Protein AF-A0AAN8IZM0-F1 (afdb_monomer)

InterPro domains:
  IPR000225 Armadillo [PF00514] (248-280)
  IPR000225 Armadillo [PF00514] (370-409)
  IPR000225 Armadillo [PF00514] (450-492)
  IPR000225 Armadillo [PF00514] (605-644)
  IPR000225 Armadillo [PS50176] (169-209)
  IPR000225 Armadillo [PS50176] (211-254)
  IPR000225 Armadillo [PS50176] (253-295)
  IPR000225 Armadillo [PS50176] (295-338)
  IPR000225 Armadillo [PS50176] (338-381)
  IPR000225 Armadillo [PS50176] (419-461)
  IPR000225 Armadillo [PS50176] (461-503)
  IPR000225 Armadillo [PS50176] (508-551)
  IPR000225 Armadillo [PS50176] (615-657)
  IPR000225 Armadillo [SM00185] (159-198)
  IPR000225 Armadillo [SM00185] (199-241)
  IPR000225 Armadillo [SM00185] (242-282)
  IPR000225 Armadillo [SM00185] (283-325)
  IPR000225 Armadillo [SM00185] (327-368)
  IPR000225 Armadillo [SM00185] (369-409)
  IPR000225 Armadillo [SM00185] (410-448)

Radius of gyration: 45.76 Å; Cα contacts (8 Å, |Δi|>4): 835; chains: 1; bounding box: 137×132×99 Å

Nearest PDB structures (foldseek):
  2z6h-assembly1_A  TM=9.917E-01  e=8.090E-53  Homo sapiens
  3ifq-assembly1_A  TM=9.529E-01  e=8.082E-48  Homo sapiens
  7zrb-assembly2_B  TM=9.701E-01  e=9.558E-45  Homo sapiens
  4r11-assembly3_E  TM=9.040E-01  e=7.343E-26  Caenorhabditis elegans
  4r11-assembly2_C  TM=8.657E-01  e=9.971E-26  Caenorhabditis elegans

Mean predicted aligned error: 17.0 Å

Structure (mmCIF, N/CA/C/O backbone):
data_AF-A0AAN8IZM0-F1
#
_entry.id   AF-A0AAN8IZM0-F1
#
loop_
_atom_site.group_PDB
_atom_site.id
_atom_site.type_symbol
_atom_site.label_atom_id
_atom_site.label_alt_id
_atom_site.label_comp_id
_atom_site.label_asym_id
_atom_site.label_entity_id
_atom_site.label_seq_id
_atom_site.pdbx_PDB_ins_code
_atom_site.Cartn_x
_atom_site.Cartn_y
_atom_site.Cartn_z
_atom_site.occupancy
_atom_site.B_iso_or_equiv
_atom_site.auth_seq_id
_atom_site.auth_comp_id
_atom_site.auth_asym_id
_atom_site.auth_atom_id
_atom_site.pdbx_PDB_model_num
ATOM 1 N N . MET A 1 1 ? 41.212 34.602 32.108 1.00 35.41 1 MET A N 1
ATOM 2 C CA . MET A 1 1 ? 41.703 34.164 30.787 1.00 35.41 1 MET A CA 1
ATOM 3 C C . MET A 1 1 ? 40.499 33.671 30.001 1.00 35.41 1 MET A C 1
ATOM 5 O O . MET A 1 1 ? 39.858 32.738 30.457 1.00 35.41 1 MET A O 1
ATOM 9 N N . SER A 1 2 ? 40.167 34.438 28.955 1.00 31.56 2 SER A N 1
ATOM 10 C CA . SER A 1 2 ? 39.118 34.323 27.917 1.00 31.56 2 SER A CA 1
ATOM 11 C C . SER A 1 2 ? 37.752 33.718 28.305 1.00 31.56 2 SER A C 1
ATOM 13 O O . SER A 1 2 ? 37.629 32.505 28.396 1.00 31.56 2 SER A O 1
ATOM 15 N N . SER A 1 3 ? 36.747 34.511 28.722 1.00 28.11 3 SER A N 1
ATOM 16 C CA . SER A 1 3 ? 35.800 35.371 27.943 1.00 28.11 3 SER A CA 1
ATOM 17 C C . SER A 1 3 ? 34.635 34.561 27.322 1.00 28.11 3 SER A C 1
ATOM 19 O O . SER A 1 3 ? 34.886 33.800 26.395 1.00 28.11 3 SER A O 1
ATOM 21 N N . TYR A 1 4 ? 33.407 34.512 27.887 1.00 26.58 4 TYR A N 1
ATOM 22 C CA . TYR A 1 4 ? 32.296 35.516 27.863 1.00 26.58 4 TYR A CA 1
ATOM 23 C C . TYR A 1 4 ? 31.973 35.989 26.413 1.00 26.58 4 TYR A C 1
ATOM 25 O O . TYR A 1 4 ? 32.908 36.300 25.693 1.00 26.58 4 TYR A O 1
ATOM 33 N N . GLN A 1 5 ? 30.738 36.098 25.878 1.00 28.91 5 GLN A N 1
ATOM 34 C CA . GLN A 1 5 ? 29.450 36.470 26.483 1.00 28.91 5 GLN A CA 1
ATOM 35 C C . GLN A 1 5 ? 28.263 36.419 25.468 1.00 28.91 5 GLN A C 1
ATOM 37 O O . GLN A 1 5 ? 28.430 36.779 24.311 1.00 28.91 5 GLN A O 1
ATOM 42 N N . GLN A 1 6 ? 27.084 36.030 25.977 1.00 26.66 6 GLN A N 1
ATOM 43 C CA . GLN A 1 6 ? 25.699 36.553 25.825 1.00 26.66 6 GLN A CA 1
ATOM 44 C C . GLN A 1 6 ? 24.998 36.931 24.499 1.00 26.66 6 GLN A C 1
ATOM 46 O O . GLN A 1 6 ? 25.469 37.679 23.652 1.00 26.66 6 GLN A O 1
ATOM 51 N N . MET A 1 7 ? 23.714 36.539 24.524 1.00 27.94 7 MET A N 1
ATOM 52 C CA . MET A 1 7 ? 22.523 37.102 23.873 1.00 27.94 7 MET A CA 1
ATOM 53 C C . MET A 1 7 ? 22.108 38.495 24.407 1.00 27.94 7 MET A C 1
ATOM 55 O O . MET A 1 7 ? 22.263 38.771 25.594 1.00 27.94 7 MET A O 1
ATOM 59 N N . SER A 1 8 ? 21.436 39.302 23.573 1.00 25.22 8 SER A N 1
ATOM 60 C CA . SER A 1 8 ? 20.220 40.124 23.856 1.00 25.22 8 SER A CA 1
ATOM 61 C C . SER A 1 8 ? 19.856 40.912 22.573 1.00 25.22 8 SER A C 1
ATOM 63 O O . SER A 1 8 ? 20.749 41.444 21.927 1.00 25.22 8 SER A O 1
ATOM 65 N N . ALA A 1 9 ? 18.656 40.784 21.976 1.00 26.78 9 ALA A N 1
ATOM 66 C CA . ALA A 1 9 ? 17.368 41.451 22.290 1.00 26.78 9 ALA A CA 1
ATOM 67 C C . ALA A 1 9 ? 17.500 42.996 22.318 1.00 26.78 9 ALA A C 1
ATOM 69 O O . ALA A 1 9 ? 18.374 43.492 23.008 1.00 26.78 9 ALA A O 1
ATOM 70 N N . SER A 1 10 ? 16.702 43.848 21.661 1.00 25.75 10 SER A N 1
ATOM 71 C CA . SER A 1 10 ? 15.247 43.881 21.425 1.00 25.75 10 SER A CA 1
ATOM 72 C C . SER A 1 10 ? 14.890 45.074 20.493 1.00 25.75 10 SER A C 1
ATOM 74 O O . SER A 1 10 ? 15.677 46.004 20.359 1.00 25.75 10 SER A O 1
ATOM 76 N N . GLY A 1 11 ? 13.746 45.057 19.793 1.00 24.38 11 GLY A N 1
ATOM 77 C CA . GLY A 1 11 ? 12.656 46.042 19.993 1.00 24.38 11 GLY A CA 1
ATOM 78 C C . GLY A 1 11 ? 12.037 46.462 18.640 1.00 24.38 11 GLY A C 1
ATOM 79 O O . GLY A 1 11 ? 12.763 46.878 17.751 1.00 24.38 11 GLY A O 1
ATOM 80 N N . GLN A 1 12 ? 10.787 46.094 18.330 1.00 25.44 12 GLN A N 1
ATOM 81 C CA . GLN A 1 12 ? 9.500 46.779 18.598 1.00 25.44 12 GLN A CA 1
ATOM 82 C C . GLN A 1 12 ? 8.932 47.604 17.410 1.00 25.44 12 GLN A C 1
ATOM 84 O O . GLN A 1 12 ? 9.422 48.673 17.080 1.00 25.44 12 GLN A O 1
ATOM 89 N N . SER A 1 13 ? 7.841 47.066 16.841 1.00 25.12 13 SER A N 1
ATOM 90 C CA . SER A 1 13 ? 6.536 47.660 16.458 1.00 25.12 13 SER A CA 1
ATOM 91 C C . SER A 1 13 ? 6.388 49.074 15.854 1.00 25.12 13 SER A C 1
ATOM 93 O O . SER A 1 13 ? 6.705 50.053 16.520 1.00 25.12 13 SER A O 1
ATOM 95 N N . ARG A 1 14 ? 5.663 49.164 14.710 1.00 24.97 14 ARG A N 1
ATOM 96 C CA . ARG A 1 14 ? 4.506 50.068 14.379 1.00 24.97 14 ARG A CA 1
ATOM 97 C C . ARG A 1 14 ? 4.153 49.985 12.869 1.00 24.97 14 ARG A C 1
ATOM 99 O O . ARG A 1 14 ? 5.021 50.211 12.045 1.00 24.97 14 ARG A O 1
ATOM 106 N N . THR A 1 15 ? 3.024 49.386 12.457 1.00 24.08 15 THR A N 1
ATOM 107 C CA . THR A 1 15 ? 1.657 49.925 12.167 1.00 24.08 15 THR A CA 1
ATOM 108 C C . THR A 1 15 ? 1.446 50.760 10.883 1.00 24.08 15 THR A C 1
ATOM 110 O O . THR A 1 15 ? 1.997 51.847 10.777 1.00 24.08 15 THR A O 1
ATOM 113 N N . MET A 1 16 ? 0.457 50.299 10.085 1.00 23.83 16 MET A N 1
ATOM 114 C CA . MET A 1 16 ? -0.574 51.020 9.285 1.00 23.83 16 MET A CA 1
ATOM 115 C C . MET A 1 16 ? -0.379 51.315 7.770 1.00 23.83 16 MET A C 1
ATOM 117 O O . MET A 1 16 ? 0.265 52.279 7.388 1.00 23.83 16 MET A O 1
ATOM 121 N N . SER A 1 17 ? -1.132 50.539 6.960 1.00 23.92 17 SER A N 1
ATOM 122 C CA . SER A 1 17 ? -2.152 50.945 5.952 1.00 23.92 17 SER A CA 1
ATOM 123 C C . SER A 1 17 ? -1.777 51.787 4.708 1.00 23.92 17 SER A C 1
ATOM 125 O O . SER A 1 17 ? -1.507 52.979 4.827 1.00 23.92 17 SER A O 1
ATOM 127 N N . SER A 1 18 ? -2.009 51.248 3.496 1.00 25.61 18 SER A N 1
ATOM 128 C CA . SER A 1 18 ? -3.115 51.653 2.582 1.00 25.61 18 SER A CA 1
ATOM 129 C C . SER A 1 18 ? -3.053 50.962 1.197 1.00 25.61 18 SER A C 1
ATOM 131 O O . SER A 1 18 ? -1.994 50.560 0.728 1.00 25.61 18 SER A O 1
ATOM 133 N N . ASN A 1 19 ? -4.237 50.781 0.598 1.00 24.73 19 ASN A N 1
ATOM 134 C CA . ASN A 1 19 ? -4.576 50.054 -0.636 1.00 24.73 19 ASN A CA 1
ATOM 135 C C . ASN A 1 19 ? -4.055 50.691 -1.945 1.00 24.73 19 ASN A C 1
ATOM 137 O O . ASN A 1 19 ? -4.111 51.910 -2.067 1.00 24.73 19 ASN A O 1
ATOM 141 N N . ALA A 1 20 ? -3.758 49.873 -2.971 1.00 25.53 20 ALA A N 1
ATOM 142 C CA . ALA A 1 20 ? -4.614 49.655 -4.163 1.00 25.53 20 ALA A CA 1
ATOM 143 C C . ALA A 1 20 ? -3.836 49.278 -5.456 1.00 25.53 20 ALA A C 1
ATOM 145 O O . ALA A 1 20 ? -2.982 50.024 -5.912 1.00 25.53 20 ALA A O 1
ATOM 146 N N . ASN A 1 21 ? -4.279 48.160 -6.048 1.00 24.83 21 ASN A N 1
ATOM 147 C CA . ASN A 1 21 ? -4.354 47.760 -7.466 1.00 24.83 21 ASN A CA 1
ATOM 148 C C . ASN A 1 21 ? -3.127 47.500 -8.380 1.00 24.83 21 ASN A C 1
ATOM 150 O O . ASN A 1 21 ? -2.271 48.345 -8.591 1.00 24.83 21 ASN A O 1
ATOM 154 N N . GLU A 1 22 ? -3.262 46.344 -9.059 1.00 25.20 22 GLU A N 1
ATOM 155 C CA . GLU A 1 22 ? -2.851 45.979 -10.432 1.00 25.20 22 GLU A CA 1
ATOM 156 C C . GLU A 1 22 ? -1.481 45.318 -10.702 1.00 25.20 22 GLU A C 1
ATOM 158 O O . GLU A 1 22 ? -0.439 45.956 -10.736 1.00 25.20 22 GLU A O 1
ATOM 163 N N . GLY A 1 23 ? -1.543 44.026 -11.072 1.00 26.11 23 GLY A N 1
ATOM 164 C CA . GLY A 1 23 ? -0.869 43.521 -12.278 1.00 26.11 23 GLY A CA 1
ATOM 165 C C . GLY A 1 23 ? 0.433 42.718 -12.129 1.00 26.11 23 GLY A C 1
ATOM 166 O O . GLY A 1 23 ? 1.505 43.284 -11.988 1.00 26.11 23 GLY A O 1
ATOM 167 N N . SER A 1 24 ? 0.324 41.405 -12.375 1.00 27.50 24 SER A N 1
ATOM 168 C CA . SER A 1 24 ? 1.367 40.483 -12.878 1.00 27.50 24 SER A CA 1
ATOM 169 C C . SER A 1 24 ? 2.444 39.930 -11.924 1.00 27.50 24 SER A C 1
ATOM 171 O O . SER A 1 24 ? 3.352 40.609 -11.459 1.00 27.50 24 SER A O 1
ATOM 173 N N . ASN A 1 25 ? 2.372 38.605 -11.746 1.00 28.61 25 ASN A N 1
ATOM 174 C CA . ASN A 1 25 ? 3.352 37.736 -11.091 1.00 28.61 25 ASN A CA 1
ATOM 175 C C . ASN A 1 25 ? 4.741 37.806 -11.758 1.00 28.61 25 ASN A C 1
ATOM 177 O O . ASN A 1 25 ? 4.905 37.358 -12.893 1.00 28.61 25 ASN A O 1
ATOM 181 N N . TYR A 1 26 ? 5.756 38.252 -11.014 1.00 29.75 26 TYR A N 1
ATOM 182 C CA . TYR A 1 26 ? 7.163 37.938 -11.280 1.00 29.75 26 TYR A CA 1
ATOM 183 C C . TYR A 1 26 ? 7.507 36.576 -10.655 1.00 29.75 26 TYR A C 1
ATOM 185 O O . TYR A 1 26 ? 7.250 36.354 -9.473 1.00 29.75 26 TYR A O 1
ATOM 193 N N . MET A 1 27 ? 8.092 35.662 -11.436 1.00 35.72 27 MET A N 1
ATOM 194 C CA . MET A 1 27 ? 8.697 34.439 -10.897 1.00 35.72 27 MET A CA 1
ATOM 195 C C . MET A 1 27 ? 10.014 34.761 -10.175 1.00 35.72 27 MET A C 1
ATOM 197 O O . MET A 1 27 ? 10.871 35.461 -10.712 1.00 35.72 27 MET A O 1
ATOM 201 N N . ASP A 1 28 ? 10.166 34.204 -8.975 1.00 36.22 28 ASP A N 1
ATOM 202 C CA . ASP A 1 28 ? 11.394 34.163 -8.176 1.00 36.22 28 ASP A CA 1
ATOM 203 C C . ASP A 1 28 ? 12.502 33.382 -8.922 1.00 36.22 28 ASP A C 1
ATOM 205 O O . ASP A 1 28 ? 12.324 32.226 -9.310 1.00 36.22 28 ASP A O 1
ATOM 209 N N . LEU A 1 29 ? 13.640 34.041 -9.171 1.00 40.84 29 LEU A N 1
ATOM 210 C CA . LEU A 1 29 ? 14.741 33.595 -10.044 1.00 40.84 29 LEU A CA 1
ATOM 211 C C . LEU A 1 29 ? 15.878 32.877 -9.300 1.00 40.84 29 LEU A C 1
ATOM 213 O O . LEU A 1 29 ? 16.948 32.645 -9.863 1.00 40.84 29 LEU A O 1
ATOM 217 N N . SER A 1 30 ? 15.679 32.512 -8.039 1.00 38.06 30 SER A N 1
ATOM 218 C CA . SER A 1 30 ? 16.760 32.046 -7.165 1.00 38.06 30 SER A CA 1
ATOM 219 C C . SER A 1 30 ? 17.237 30.597 -7.394 1.00 38.06 30 SER A C 1
ATOM 221 O O . SER A 1 30 ? 18.162 30.168 -6.712 1.00 38.06 30 SER A O 1
ATOM 223 N N . ASN A 1 31 ? 16.683 29.845 -8.361 1.00 43.12 31 ASN A N 1
ATOM 224 C CA . ASN A 1 31 ? 16.964 28.402 -8.507 1.00 43.12 31 ASN A CA 1
ATOM 225 C C . ASN A 1 31 ? 17.175 27.860 -9.946 1.00 43.12 31 ASN A C 1
ATOM 227 O O . ASN A 1 31 ? 16.917 26.683 -10.203 1.00 43.12 31 ASN A O 1
ATOM 231 N N . MET A 1 32 ? 17.678 28.656 -10.902 1.00 35.38 32 MET A N 1
ATOM 232 C CA . MET A 1 32 ? 18.044 28.145 -12.243 1.00 35.38 32 MET A CA 1
ATOM 233 C C . MET A 1 32 ? 19.563 27.973 -12.467 1.00 35.38 32 MET A C 1
ATOM 235 O O . MET A 1 32 ? 20.351 28.748 -11.932 1.00 35.38 32 MET A O 1
ATOM 239 N N . PRO A 1 33 ? 19.994 27.007 -13.312 1.00 45.94 33 PRO A N 1
ATOM 240 C CA . PRO A 1 33 ? 21.388 26.884 -13.746 1.00 45.94 33 PRO A CA 1
ATOM 241 C C . PRO A 1 33 ? 21.858 28.113 -14.547 1.00 45.94 33 PRO A C 1
ATOM 243 O O . PRO A 1 33 ? 21.149 28.580 -15.444 1.00 45.94 33 PRO A O 1
ATOM 246 N N . MET A 1 34 ? 23.080 28.579 -14.264 1.00 40.88 34 MET A N 1
ATOM 247 C CA . MET A 1 34 ? 23.713 29.803 -14.801 1.00 40.88 34 MET A CA 1
ATOM 248 C C . MET A 1 34 ? 23.643 29.976 -16.332 1.00 40.88 34 MET A C 1
ATOM 250 O O . MET A 1 34 ? 23.542 31.102 -16.821 1.00 40.88 34 MET A O 1
ATOM 254 N N . ASP A 1 35 ? 23.620 28.888 -17.105 1.00 39.94 35 ASP A N 1
ATOM 255 C CA . ASP A 1 35 ? 23.608 28.951 -18.574 1.00 39.94 35 ASP A CA 1
ATOM 256 C C . ASP A 1 35 ? 22.270 29.450 -19.154 1.00 39.94 35 ASP A C 1
ATOM 258 O O . ASP A 1 35 ? 22.232 30.103 -20.202 1.00 39.94 35 ASP A O 1
ATOM 262 N N . LYS A 1 36 ? 21.152 29.234 -18.446 1.00 42.56 36 LYS A N 1
ATOM 263 C CA . LYS A 1 36 ? 19.834 29.755 -18.860 1.00 42.56 36 LYS A CA 1
ATOM 264 C C . LYS A 1 36 ? 19.620 31.215 -18.467 1.00 42.56 36 LYS A C 1
ATOM 266 O O . LYS A 1 36 ? 18.842 31.907 -19.119 1.00 42.56 36 LYS A O 1
ATOM 271 N N . GLN A 1 37 ? 20.347 31.699 -17.463 1.00 40.31 37 GLN A N 1
ATOM 272 C CA . GLN A 1 37 ? 20.286 33.090 -17.014 1.00 40.31 37 GLN A CA 1
ATOM 273 C C . GLN A 1 37 ? 20.972 34.036 -18.015 1.00 40.31 37 GLN A C 1
ATOM 275 O O . GLN A 1 37 ? 20.490 35.141 -18.250 1.00 40.31 37 GLN A O 1
ATOM 280 N N . ARG A 1 38 ? 22.034 33.568 -18.691 1.00 40.81 38 ARG A N 1
ATOM 281 C CA . ARG A 1 38 ? 22.725 34.315 -19.759 1.00 40.81 38 ARG A CA 1
ATOM 282 C C . ARG A 1 38 ? 21.929 34.438 -21.058 1.00 40.81 38 ARG A C 1
ATOM 284 O O . ARG A 1 38 ? 22.056 35.439 -21.750 1.00 40.81 38 ARG A O 1
ATOM 291 N N . THR A 1 39 ? 21.092 33.454 -21.382 1.00 41.53 39 THR A N 1
ATOM 292 C CA . THR A 1 39 ? 20.352 33.437 -22.658 1.00 41.53 39 THR A CA 1
ATOM 293 C C . THR A 1 39 ? 19.138 34.383 -22.646 1.00 41.53 39 THR A C 1
ATOM 295 O O . THR A 1 39 ? 18.737 34.878 -23.693 1.00 41.53 39 THR A O 1
ATOM 298 N N . MET A 1 40 ? 18.576 34.697 -21.470 1.00 40.88 40 MET A N 1
ATOM 299 C CA . MET A 1 40 ? 17.412 35.593 -21.336 1.00 40.88 40 MET A CA 1
ATOM 300 C C . MET A 1 40 ? 17.752 37.094 -21.266 1.00 40.88 40 MET A C 1
ATOM 302 O O . MET A 1 40 ? 16.843 37.909 -21.369 1.00 40.88 40 MET A O 1
ATOM 306 N N . MET A 1 41 ? 19.030 37.481 -21.153 1.00 38.00 41 MET A N 1
ATOM 307 C CA . MET A 1 41 ? 19.457 38.894 -21.207 1.00 38.00 41 MET A CA 1
ATOM 308 C C . MET A 1 41 ? 19.723 39.412 -22.635 1.00 38.00 41 MET A C 1
ATOM 310 O O . MET A 1 41 ? 20.138 40.553 -22.807 1.00 38.00 41 MET A O 1
ATOM 314 N N . TRP A 1 42 ? 19.506 38.592 -23.668 1.00 36.78 42 TRP A N 1
ATOM 315 C CA . TRP A 1 42 ? 19.840 38.930 -25.057 1.00 36.78 42 TRP A CA 1
ATOM 316 C C . TRP A 1 42 ? 18.798 39.756 -25.865 1.00 36.78 42 TRP A C 1
ATOM 318 O O . TRP A 1 42 ? 19.170 40.197 -26.949 1.00 36.78 42 TRP A O 1
ATOM 328 N N . PRO A 1 43 ? 17.538 40.039 -25.451 1.00 32.41 43 PRO A N 1
ATOM 329 C CA . PRO A 1 43 ? 16.645 40.792 -26.350 1.00 32.41 43 PRO A CA 1
ATOM 330 C C . PRO A 1 43 ? 16.795 42.324 -26.352 1.00 32.41 43 PRO A C 1
ATOM 332 O O . PRO A 1 43 ? 16.383 42.947 -27.324 1.00 32.41 43 PRO A O 1
ATOM 335 N N . ASP A 1 44 ? 17.375 42.958 -25.328 1.00 31.62 44 ASP A N 1
ATOM 336 C CA . ASP A 1 44 ? 17.152 44.403 -25.094 1.00 31.62 44 ASP A CA 1
ATOM 337 C C . ASP A 1 44 ? 18.219 45.364 -25.639 1.00 31.62 44 ASP A C 1
ATOM 339 O O . ASP A 1 44 ? 18.305 46.521 -25.224 1.00 31.62 44 ASP A O 1
ATOM 343 N N . GLN A 1 45 ? 19.030 44.942 -26.610 1.00 31.22 45 GLN A N 1
ATOM 344 C CA . GLN A 1 45 ? 20.038 45.850 -27.161 1.00 31.22 45 GLN A CA 1
ATOM 345 C C . GLN A 1 45 ? 20.261 45.705 -28.660 1.00 31.22 45 GLN A C 1
ATOM 347 O O . GLN A 1 45 ? 21.369 45.457 -29.118 1.00 31.22 45 GLN A O 1
ATOM 352 N N . TYR A 1 46 ? 19.202 45.947 -29.432 1.00 28.50 46 TYR A N 1
ATOM 353 C CA . TYR A 1 46 ? 19.347 46.461 -30.792 1.00 28.50 46 TYR A CA 1
ATOM 354 C C . TYR A 1 46 ? 18.306 47.543 -31.086 1.00 28.50 46 TYR A C 1
ATOM 356 O O . TYR A 1 46 ? 17.144 47.267 -31.358 1.00 28.50 46 TYR A O 1
ATOM 364 N N . ASN A 1 47 ? 18.773 48.790 -31.078 1.00 25.33 47 ASN A N 1
ATOM 365 C CA . ASN A 1 47 ? 18.241 49.854 -31.915 1.00 25.33 47 ASN A CA 1
ATOM 366 C C . ASN A 1 47 ? 19.412 50.765 -32.307 1.00 25.33 47 ASN A C 1
ATOM 368 O O . ASN A 1 47 ? 19.882 51.554 -31.492 1.00 25.33 47 ASN A O 1
ATOM 372 N N . ILE A 1 48 ? 19.908 50.560 -33.531 1.00 27.39 48 ILE A N 1
ATOM 373 C CA . ILE A 1 48 ? 20.396 51.530 -34.533 1.00 27.39 48 ILE A CA 1
ATOM 374 C C . ILE A 1 48 ? 21.317 50.773 -35.509 1.00 27.39 48 ILE A C 1
ATOM 376 O O . ILE A 1 48 ? 22.488 50.508 -35.261 1.00 27.39 48 ILE A O 1
ATOM 380 N N . ASP A 1 49 ? 20.660 50.316 -36.568 1.00 26.22 49 ASP A N 1
ATOM 381 C CA . ASP A 1 49 ? 20.997 50.445 -37.986 1.00 26.22 49 ASP A CA 1
ATOM 382 C C . ASP A 1 49 ? 22.471 50.457 -38.469 1.00 26.22 49 ASP A C 1
ATOM 384 O O . ASP A 1 49 ? 23.254 51.370 -38.221 1.00 26.22 49 ASP A O 1
ATOM 388 N N . SER A 1 50 ? 22.763 49.403 -39.239 1.00 40.06 50 SER A N 1
ATOM 389 C CA . SER A 1 50 ? 23.550 49.262 -40.475 1.00 40.06 50 SER A CA 1
ATOM 390 C C . SER A 1 50 ? 24.700 50.228 -40.793 1.00 40.06 50 SER A C 1
ATOM 392 O O . SER A 1 50 ? 24.512 51.372 -41.195 1.00 40.06 50 SER A O 1
ATOM 394 N N . GLY A 1 51 ? 25.914 49.671 -40.837 1.00 24.14 51 GLY A N 1
ATOM 395 C CA . GLY A 1 51 ? 27.076 50.338 -41.420 1.00 24.14 51 GLY A CA 1
ATOM 396 C C . GLY A 1 51 ? 28.186 49.374 -41.817 1.00 24.14 51 GLY A C 1
ATOM 397 O O . GLY A 1 51 ? 29.297 49.472 -41.304 1.00 24.14 51 GLY A O 1
ATOM 398 N N . ILE A 1 52 ? 27.921 48.453 -42.749 1.00 31.12 52 ILE A N 1
ATOM 399 C CA . ILE A 1 52 ? 29.015 47.862 -43.530 1.00 31.12 52 ILE A CA 1
ATOM 400 C C . ILE A 1 52 ? 29.597 48.993 -44.386 1.00 31.12 52 ILE A C 1
ATOM 402 O O . ILE A 1 52 ? 29.022 49.359 -45.406 1.00 31.12 52 ILE A O 1
ATOM 406 N N . HIS A 1 53 ? 30.733 49.547 -43.969 1.00 24.31 53 HIS A N 1
ATOM 407 C CA . HIS A 1 53 ? 31.662 50.225 -44.867 1.00 24.31 53 HIS A CA 1
ATOM 408 C C . HIS A 1 53 ? 32.929 49.381 -44.942 1.00 24.31 53 HIS A C 1
ATOM 410 O O . HIS A 1 53 ? 33.783 49.387 -44.057 1.00 24.31 53 HIS A O 1
ATOM 416 N N . SER A 1 54 ? 33.015 48.600 -46.014 1.00 43.50 54 SER A N 1
ATOM 417 C CA . SER A 1 54 ? 34.261 48.006 -46.471 1.00 43.50 54 SER A CA 1
ATOM 418 C C . SER A 1 54 ? 35.276 49.123 -46.728 1.00 43.50 54 SER A C 1
ATOM 420 O O . SER A 1 54 ? 35.017 50.022 -47.521 1.00 43.50 54 SER A O 1
ATOM 422 N N . GLY A 1 55 ? 36.433 49.046 -46.072 1.00 40.12 55 GLY A N 1
ATOM 423 C CA . GLY A 1 55 ? 37.583 49.907 -46.342 1.00 40.12 55 GLY A CA 1
ATOM 424 C C . GLY A 1 55 ? 37.927 50.840 -45.189 1.00 40.12 55 GLY A C 1
ATOM 425 O O . GLY A 1 55 ? 37.403 51.940 -45.092 1.00 40.12 55 GLY A O 1
ATOM 426 N N . THR A 1 56 ? 38.870 50.432 -44.342 1.00 27.44 56 THR A N 1
ATOM 427 C CA . THR A 1 56 ? 39.693 51.371 -43.568 1.00 27.44 56 THR A CA 1
ATOM 428 C C . THR A 1 56 ? 41.022 50.709 -43.222 1.00 27.44 56 THR A C 1
ATOM 430 O O . THR A 1 56 ? 41.153 49.892 -42.313 1.00 27.44 56 THR A O 1
ATOM 433 N N . THR A 1 57 ? 42.020 51.064 -44.020 1.00 30.48 57 THR A N 1
ATOM 434 C CA . THR A 1 57 ? 43.448 50.925 -43.761 1.00 30.48 57 THR A CA 1
ATOM 435 C C . THR A 1 57 ? 43.767 51.522 -42.389 1.00 30.48 57 THR A C 1
ATOM 437 O O . THR A 1 57 ? 43.429 52.674 -42.123 1.00 30.48 57 THR A O 1
ATOM 440 N N . THR A 1 58 ? 44.408 50.764 -41.500 1.00 30.58 58 THR A N 1
ATOM 441 C CA . THR A 1 58 ? 44.841 51.279 -40.193 1.00 30.58 58 THR A CA 1
ATOM 442 C C . THR A 1 58 ? 46.059 52.187 -40.395 1.00 30.58 58 THR A C 1
ATOM 444 O O . THR A 1 58 ? 47.181 51.705 -40.512 1.00 30.58 58 THR A O 1
ATOM 447 N N . GLN A 1 59 ? 45.835 53.498 -40.492 1.00 28.42 59 GLN A N 1
ATOM 448 C CA . GLN A 1 59 ? 46.887 54.520 -40.449 1.00 28.42 59 GLN A CA 1
ATOM 449 C C . GLN A 1 59 ? 47.224 54.828 -38.981 1.00 28.42 59 GLN A C 1
ATOM 451 O O . GLN A 1 59 ? 46.335 55.120 -38.180 1.00 28.42 59 GLN A O 1
ATOM 456 N N . ALA A 1 60 ? 48.505 54.721 -38.629 1.00 28.55 60 ALA A N 1
ATOM 457 C CA . ALA A 1 60 ? 49.050 55.115 -37.331 1.00 28.55 60 ALA A CA 1
ATOM 458 C C . ALA A 1 60 ? 49.214 56.650 -37.253 1.00 28.55 60 ALA A C 1
ATOM 460 O O . ALA A 1 60 ? 49.447 57.277 -38.287 1.00 28.55 60 ALA A O 1
ATOM 461 N N . PRO A 1 61 ? 49.131 57.284 -36.067 1.00 30.36 61 PRO A N 1
ATOM 462 C CA . PRO A 1 61 ? 49.319 58.724 -35.957 1.00 30.36 61 PRO A CA 1
ATOM 463 C C . PRO A 1 61 ? 50.812 59.079 -36.004 1.00 30.36 61 PRO A C 1
ATOM 465 O O . PRO A 1 61 ? 51.584 58.696 -35.126 1.00 30.36 61 PRO A O 1
ATOM 468 N N . SER A 1 62 ? 51.214 59.838 -37.024 1.00 28.52 62 SER A N 1
ATOM 469 C CA . SER A 1 62 ? 52.513 60.513 -37.088 1.00 28.52 62 SER A CA 1
ATOM 470 C C . SER A 1 62 ? 52.401 61.903 -36.461 1.00 28.52 62 SER A C 1
ATOM 472 O O . SER A 1 62 ? 51.563 62.710 -36.860 1.00 28.52 62 SER A O 1
ATOM 474 N N . ILE A 1 63 ? 53.252 62.187 -35.477 1.00 33.31 63 ILE A N 1
ATOM 475 C CA . ILE A 1 63 ? 53.363 63.499 -34.835 1.00 33.31 63 ILE A CA 1
ATOM 476 C C . ILE A 1 63 ? 54.167 64.416 -35.768 1.00 33.31 63 ILE A C 1
ATOM 478 O O . ILE A 1 63 ? 55.346 64.177 -36.014 1.00 33.31 63 ILE A O 1
ATOM 482 N N . SER A 1 64 ? 53.530 65.466 -36.288 1.00 27.64 64 SER A N 1
ATOM 483 C CA . SER A 1 64 ? 54.170 66.571 -37.010 1.00 27.64 64 SER A CA 1
ATOM 484 C C . SER A 1 64 ? 53.538 67.882 -36.544 1.00 27.64 64 SER A C 1
ATOM 486 O O . SER A 1 64 ? 52.322 68.053 -36.591 1.00 27.64 64 SER A O 1
ATOM 488 N N . SER A 1 65 ? 54.379 68.768 -36.019 1.00 30.70 65 SER A N 1
ATOM 489 C CA . SER A 1 65 ? 54.050 70.041 -35.384 1.00 30.70 65 SER A CA 1
ATOM 490 C C . SER A 1 65 ? 54.004 71.196 -36.394 1.00 30.70 65 SER A C 1
ATOM 492 O O . SER A 1 65 ? 54.824 71.243 -37.311 1.00 30.70 65 SER A O 1
ATOM 494 N N . LYS A 1 66 ? 53.102 72.175 -36.187 1.00 27.62 66 LYS A N 1
ATOM 495 C CA . LYS A 1 66 ? 53.304 73.584 -36.595 1.00 27.62 66 LYS A CA 1
ATOM 496 C C . LYS A 1 66 ? 52.313 74.566 -35.938 1.00 27.62 66 LYS A C 1
ATOM 498 O O . LYS A 1 66 ? 51.112 74.424 -36.128 1.00 27.62 66 LYS A O 1
ATOM 503 N N . SER A 1 67 ? 52.902 75.591 -35.292 1.00 25.89 67 SER A N 1
ATOM 504 C CA . SER A 1 67 ? 52.442 76.983 -35.012 1.00 25.89 67 SER A CA 1
ATOM 505 C C . SER A 1 67 ? 51.204 77.185 -34.127 1.00 25.89 67 SER A C 1
ATOM 507 O O . SER A 1 67 ? 50.220 76.493 -34.329 1.00 25.89 67 SER A O 1
ATOM 509 N N . HIS A 1 68 ? 51.073 78.132 -33.191 1.00 28.36 68 HIS A N 1
ATOM 510 C CA . HIS A 1 68 ? 51.754 79.346 -32.679 1.00 28.36 68 HIS A CA 1
ATOM 511 C C . HIS A 1 68 ? 51.160 79.543 -31.251 1.00 28.36 68 HIS A C 1
ATOM 513 O O . HIS A 1 68 ? 50.051 79.073 -31.024 1.00 28.36 68 HIS A O 1
ATOM 519 N N . GLY A 1 69 ? 51.716 80.210 -30.243 1.00 26.98 69 GLY A N 1
ATOM 520 C CA . GLY A 1 69 ? 52.885 81.058 -30.043 1.00 26.98 69 GLY A CA 1
ATOM 521 C C . GLY A 1 69 ? 52.836 81.574 -28.586 1.00 26.98 69 GLY A C 1
ATOM 522 O O . GLY A 1 69 ? 51.772 81.551 -27.972 1.00 26.98 69 GLY A O 1
ATOM 523 N N . ASP A 1 70 ? 53.998 82.014 -28.106 1.00 27.83 70 ASP A N 1
ATOM 524 C CA . ASP A 1 70 ? 54.261 82.918 -26.975 1.00 27.83 70 ASP A CA 1
ATOM 525 C C . ASP A 1 70 ? 53.931 82.469 -25.537 1.00 27.83 70 ASP A C 1
ATOM 527 O O . ASP A 1 70 ? 52.803 82.570 -25.074 1.00 27.83 70 ASP A O 1
ATOM 531 N N . GLU A 1 71 ? 54.971 82.037 -24.811 1.00 31.34 71 GLU A N 1
ATOM 532 C CA . GLU A 1 71 ? 55.542 82.739 -23.640 1.00 31.34 71 GLU A CA 1
ATOM 533 C C . GLU A 1 71 ? 56.778 81.953 -23.127 1.00 31.34 71 GLU A C 1
ATOM 535 O O . GLU A 1 71 ? 56.663 80.796 -22.730 1.00 31.34 71 GLU A O 1
ATOM 540 N N . LEU A 1 72 ? 57.962 82.573 -23.293 1.00 29.95 72 LEU A N 1
ATOM 541 C CA . LEU A 1 72 ? 59.129 82.710 -22.383 1.00 29.95 72 LEU A CA 1
ATOM 542 C C . LEU A 1 72 ? 59.189 81.764 -21.163 1.00 29.95 72 LEU A C 1
ATOM 544 O O . LEU A 1 72 ? 58.188 81.572 -20.488 1.00 29.95 72 LEU A O 1
ATOM 548 N N . ASP A 1 73 ? 60.305 81.280 -20.632 1.00 29.30 73 ASP A N 1
ATOM 549 C CA . ASP A 1 73 ? 61.754 81.217 -20.873 1.00 29.30 73 ASP A CA 1
ATOM 550 C C . ASP A 1 73 ? 62.252 80.299 -19.712 1.00 29.30 73 ASP A C 1
ATOM 552 O O . ASP A 1 73 ? 61.503 80.041 -18.768 1.00 29.30 73 ASP A O 1
ATOM 556 N N . ASP A 1 74 ? 63.504 79.834 -19.735 1.00 31.59 74 ASP A N 1
ATOM 557 C CA . ASP A 1 74 ? 64.204 79.173 -18.606 1.00 31.59 74 ASP A CA 1
ATOM 558 C C . ASP A 1 74 ? 63.991 77.661 -18.348 1.00 31.59 74 ASP A C 1
ATOM 560 O O . ASP A 1 74 ? 63.729 77.240 -17.226 1.00 31.59 74 ASP A O 1
ATOM 564 N N . GLU A 1 75 ? 64.302 76.800 -19.325 1.00 32.91 75 GLU A N 1
ATOM 565 C CA . GLU A 1 75 ? 64.925 75.482 -19.027 1.00 32.91 75 GLU A CA 1
ATOM 566 C C . GLU A 1 75 ? 66.140 75.181 -19.932 1.00 32.91 75 GLU A C 1
ATOM 568 O O . GLU A 1 75 ? 66.578 74.043 -20.123 1.00 32.91 75 GLU A O 1
ATOM 573 N N . GLU A 1 76 ? 66.772 76.237 -20.442 1.00 36.69 76 GLU A N 1
ATOM 574 C CA . GLU A 1 76 ? 68.011 76.184 -21.216 1.00 36.69 76 GLU A CA 1
ATOM 575 C C . GLU A 1 76 ? 69.234 76.029 -20.285 1.00 36.69 76 GLU A C 1
ATOM 577 O O . GLU A 1 76 ? 70.132 76.870 -20.245 1.00 36.69 76 GLU A O 1
ATOM 582 N N . LYS A 1 77 ? 69.264 74.968 -19.456 1.00 34.47 77 LYS A N 1
ATOM 583 C CA . LYS A 1 77 ? 70.474 74.617 -18.677 1.00 34.47 77 LYS A CA 1
ATOM 584 C C . LYS A 1 77 ? 70.616 73.185 -18.146 1.00 34.47 77 LYS A C 1
ATOM 586 O O . LYS A 1 77 ? 71.517 72.941 -17.347 1.00 34.47 77 LYS A O 1
ATOM 591 N N . LEU A 1 78 ? 69.812 72.227 -18.616 1.00 34.53 78 LEU A N 1
ATOM 592 C CA . LEU A 1 78 ? 69.974 70.795 -18.282 1.00 34.53 78 LEU A CA 1
ATOM 593 C C . LEU A 1 78 ? 70.109 69.865 -19.507 1.00 34.53 78 LEU A C 1
ATOM 595 O O . LEU A 1 78 ? 70.191 68.650 -19.355 1.00 34.53 78 LEU A O 1
ATOM 599 N N . MET A 1 79 ? 70.253 70.426 -20.715 1.00 35.75 79 MET A N 1
ATOM 600 C CA . MET A 1 79 ? 70.687 69.716 -21.934 1.00 35.75 79 MET A CA 1
ATOM 601 C C . MET A 1 79 ? 72.189 69.920 -22.212 1.00 35.75 79 MET A C 1
ATOM 603 O O . MET A 1 79 ? 72.588 70.285 -23.313 1.00 35.75 79 MET A O 1
ATOM 607 N N . TYR A 1 80 ? 73.038 69.713 -21.200 1.00 34.47 80 TYR A N 1
ATOM 608 C CA . TYR A 1 80 ? 74.499 69.769 -21.356 1.00 34.47 80 TYR A CA 1
ATOM 609 C C . TYR A 1 80 ? 75.240 68.789 -20.431 1.00 34.47 80 TYR A C 1
ATOM 611 O O . TYR A 1 80 ? 76.284 69.130 -19.897 1.00 34.47 80 TYR A O 1
ATOM 619 N N . GLU A 1 81 ? 74.730 67.563 -20.222 1.00 32.34 81 GLU A N 1
ATOM 620 C CA . GLU A 1 81 ? 75.542 66.518 -19.562 1.00 32.34 81 GLU A CA 1
ATOM 621 C C . GLU A 1 81 ? 75.120 65.053 -19.796 1.00 32.34 81 GLU A C 1
ATOM 623 O O . GLU A 1 81 ? 75.424 64.206 -18.973 1.00 32.34 81 GLU A O 1
ATOM 628 N N . TRP A 1 82 ? 74.491 64.698 -20.927 1.00 32.22 82 TRP A N 1
ATOM 629 C CA . TRP A 1 82 ? 74.346 63.285 -21.359 1.00 32.22 82 TRP A CA 1
ATOM 630 C C . TRP A 1 82 ? 74.763 63.051 -22.818 1.00 32.22 82 TRP A C 1
ATOM 632 O O . TRP A 1 82 ? 74.261 62.178 -23.519 1.00 32.22 82 TRP A O 1
ATOM 642 N N . SER A 1 83 ? 75.768 63.807 -23.260 1.00 36.91 83 SER A N 1
ATOM 643 C CA . SER A 1 83 ? 76.530 63.541 -24.481 1.00 36.91 83 SER A CA 1
ATOM 644 C C . SER A 1 83 ? 78.006 63.294 -24.151 1.00 36.91 83 SER A C 1
ATOM 646 O O . SER A 1 83 ? 78.874 64.041 -24.601 1.00 36.91 83 SER A O 1
ATOM 648 N N . GLN A 1 84 ? 78.318 62.285 -23.327 1.00 37.91 84 GLN A N 1
ATOM 649 C CA . GLN A 1 84 ? 79.699 61.794 -23.197 1.00 37.91 84 GLN A CA 1
ATOM 650 C C . GLN A 1 84 ? 79.792 60.411 -22.531 1.00 37.91 84 GLN A C 1
ATOM 652 O O . GLN A 1 84 ? 80.158 60.265 -21.372 1.00 37.91 84 GLN A O 1
ATOM 657 N N . SER A 1 85 ? 79.460 59.362 -23.282 1.00 32.34 85 SER A N 1
ATOM 658 C CA . SER A 1 85 ? 80.213 58.096 -23.314 1.00 32.34 85 SER A CA 1
ATOM 659 C C . SER A 1 85 ? 79.534 57.122 -24.278 1.00 32.34 85 SER A C 1
ATOM 661 O O . SER A 1 85 ? 78.359 56.816 -24.140 1.00 32.34 85 SER A O 1
ATOM 663 N N . ALA A 1 86 ? 80.314 56.647 -25.251 1.00 32.78 86 ALA A N 1
ATOM 664 C CA . ALA A 1 86 ? 79.960 55.655 -26.269 1.00 32.78 86 ALA A CA 1
ATOM 665 C C . ALA A 1 86 ? 78.946 56.103 -27.347 1.00 32.78 86 ALA A C 1
ATOM 667 O O . ALA A 1 86 ? 77.757 55.834 -27.274 1.00 32.78 86 ALA A O 1
ATOM 668 N N . GLY A 1 87 ? 79.496 56.751 -28.381 1.00 29.56 87 GLY A N 1
ATOM 669 C CA . GLY A 1 87 ? 79.141 56.592 -29.797 1.00 29.56 87 GLY A CA 1
ATOM 670 C C . GLY A 1 87 ? 77.664 56.520 -30.183 1.00 29.56 87 GLY A C 1
ATOM 671 O O . GLY A 1 87 ? 77.053 55.459 -30.127 1.00 29.56 87 GLY A O 1
ATOM 672 N N . PHE A 1 88 ? 77.160 57.606 -30.773 1.00 33.50 88 PHE A N 1
ATOM 673 C CA . PHE A 1 88 ? 76.152 57.474 -31.822 1.00 33.50 88 PHE A CA 1
ATOM 674 C C . PHE A 1 88 ? 76.711 56.563 -32.927 1.00 33.50 88 PHE A C 1
ATOM 676 O O . PHE A 1 88 ? 77.646 56.940 -33.633 1.00 33.50 88 PHE A O 1
ATOM 683 N N . GLY A 1 89 ? 76.147 55.364 -33.047 1.00 36.00 89 GLY A N 1
ATOM 684 C CA . GLY A 1 89 ? 76.026 54.651 -34.312 1.00 36.00 89 GLY A CA 1
ATOM 685 C C . GLY A 1 89 ? 74.581 54.808 -34.777 1.00 36.00 89 GLY A C 1
ATOM 686 O O . GLY A 1 89 ? 73.681 54.466 -34.018 1.00 36.00 89 GLY A O 1
ATOM 687 N N . ASP A 1 90 ? 74.418 55.420 -35.951 1.00 41.66 90 ASP A N 1
ATOM 688 C CA . ASP A 1 90 ? 73.215 55.671 -36.758 1.00 41.66 90 ASP A CA 1
ATOM 689 C C . ASP A 1 90 ? 71.829 55.525 -36.107 1.00 41.66 90 ASP A C 1
ATOM 691 O O . ASP A 1 90 ? 71.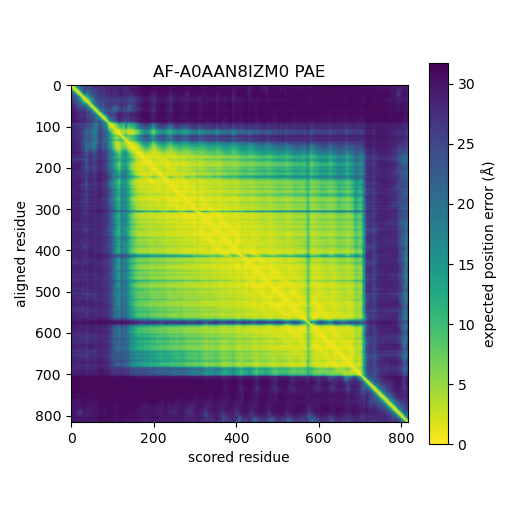362 54.444 -35.750 1.00 41.66 90 ASP A O 1
ATOM 695 N N . GLY A 1 91 ? 71.095 56.643 -36.076 1.00 47.06 91 GLY A N 1
ATOM 696 C CA . GLY A 1 91 ? 69.639 56.585 -36.025 1.00 47.06 91 GLY A CA 1
ATOM 697 C C . GLY A 1 91 ? 69.139 55.828 -37.253 1.00 47.06 91 GLY A C 1
ATOM 698 O O . GLY A 1 91 ? 69.513 56.184 -38.369 1.00 47.06 91 GLY A O 1
ATOM 699 N N . TYR A 1 92 ? 68.334 54.786 -37.026 1.00 47.59 92 TYR A N 1
ATOM 700 C CA . TYR A 1 92 ? 67.789 53.923 -38.074 1.00 47.59 92 TYR A CA 1
ATOM 701 C C . TYR A 1 92 ? 67.336 54.741 -39.284 1.00 47.59 92 TYR A C 1
ATOM 703 O O . TYR A 1 92 ? 66.522 55.662 -39.162 1.00 47.59 92 TYR A O 1
ATOM 711 N N . SER A 1 93 ? 67.860 54.400 -40.457 1.00 61.88 93 SER A N 1
ATOM 712 C CA . SER A 1 93 ? 67.372 54.949 -41.715 1.00 61.88 93 SER A CA 1
ATOM 713 C C . SER A 1 93 ? 65.881 54.632 -41.872 1.00 61.88 93 SER A C 1
ATOM 715 O O . SER A 1 93 ? 65.386 53.631 -41.351 1.00 61.88 93 SER A O 1
ATOM 717 N N . GLN A 1 94 ? 65.141 55.460 -42.613 1.00 58.12 94 GLN A N 1
ATOM 718 C CA . GLN A 1 94 ? 63.713 55.221 -42.871 1.00 58.12 94 GLN A CA 1
ATOM 719 C C . GLN A 1 94 ? 63.461 53.798 -43.420 1.00 58.12 94 GLN A C 1
ATOM 721 O O . GLN A 1 94 ? 62.482 53.160 -43.048 1.00 58.12 94 GLN A O 1
ATOM 726 N N . ASN A 1 95 ? 64.405 53.272 -44.210 1.00 59.19 95 ASN A N 1
ATOM 727 C CA . ASN A 1 95 ? 64.381 51.904 -44.726 1.00 59.19 95 ASN A CA 1
ATOM 728 C C . ASN A 1 95 ? 64.569 50.842 -43.625 1.00 59.19 95 ASN A C 1
ATOM 730 O O . ASN A 1 95 ? 63.895 49.820 -43.650 1.00 59.19 95 ASN A O 1
ATOM 734 N N . GLU A 1 96 ? 65.433 51.074 -42.634 1.00 59.56 96 GLU A N 1
ATOM 735 C CA . GLU A 1 96 ? 65.608 50.152 -41.500 1.00 59.56 96 GLU A CA 1
ATOM 736 C C . GLU A 1 96 ? 64.416 50.189 -40.535 1.00 59.56 96 GLU A C 1
ATOM 738 O O . GLU A 1 96 ? 64.030 49.155 -39.990 1.00 59.56 96 GLU A O 1
ATOM 743 N N . VAL A 1 97 ? 63.780 51.351 -40.353 1.00 60.53 97 VAL A N 1
ATOM 744 C CA . VAL A 1 97 ? 62.516 51.461 -39.604 1.00 60.53 97 VAL A CA 1
ATOM 745 C C . VAL A 1 97 ? 61.395 50.698 -40.320 1.00 60.53 97 VAL A C 1
ATOM 747 O O . VAL A 1 97 ? 60.605 50.007 -39.669 1.00 60.53 97 VAL A O 1
ATOM 750 N N . ASP A 1 98 ? 61.343 50.768 -41.651 1.00 62.97 98 ASP A N 1
ATOM 751 C CA . ASP A 1 98 ? 60.383 50.019 -42.464 1.00 62.97 98 ASP A CA 1
ATOM 752 C C . ASP A 1 98 ? 60.646 48.501 -42.425 1.00 62.97 98 ASP A C 1
ATOM 754 O O . ASP A 1 98 ? 59.697 47.728 -42.255 1.00 62.97 98 ASP A O 1
ATOM 758 N N . ASP A 1 99 ? 61.906 48.056 -42.463 1.00 65.12 99 ASP A N 1
ATOM 759 C CA . ASP A 1 99 ? 62.287 46.641 -42.321 1.00 65.12 99 ASP A CA 1
ATOM 760 C C . ASP A 1 99 ? 61.970 46.083 -40.918 1.00 65.12 99 ASP A C 1
ATOM 762 O O . ASP A 1 99 ? 61.453 44.966 -40.774 1.00 65.12 99 ASP A O 1
ATOM 766 N N . ILE A 1 100 ? 62.192 46.869 -39.859 1.00 59.88 100 ILE A N 1
ATOM 767 C CA . ILE A 1 100 ? 61.819 46.503 -38.481 1.00 59.88 100 ILE A CA 1
ATOM 768 C C . ILE A 1 100 ? 60.294 46.403 -38.344 1.00 59.88 100 ILE A C 1
ATOM 770 O O . ILE A 1 100 ? 59.785 45.442 -37.757 1.00 59.88 100 ILE A O 1
ATOM 774 N N . ASN A 1 101 ? 59.544 47.337 -38.933 1.00 61.38 101 ASN A N 1
ATOM 775 C CA . ASN A 1 101 ? 58.081 47.292 -38.953 1.00 61.38 101 ASN A CA 1
ATOM 776 C C . ASN A 1 101 ? 57.546 46.098 -39.759 1.00 61.38 101 ASN A C 1
ATOM 778 O O . ASN A 1 101 ? 56.581 45.456 -39.331 1.00 61.38 101 ASN A O 1
ATOM 782 N N . GLN A 1 102 ? 58.177 45.736 -40.881 1.00 61.44 102 GLN A N 1
ATOM 783 C CA . GLN A 1 102 ? 57.843 44.513 -41.618 1.00 61.44 102 GLN A CA 1
ATOM 784 C C . GLN A 1 102 ? 58.095 43.262 -40.769 1.00 61.44 102 GLN A C 1
ATOM 786 O O . GLN A 1 102 ? 57.225 42.391 -40.688 1.00 61.44 102 GLN A O 1
ATOM 791 N N . THR A 1 103 ? 59.223 43.197 -40.064 1.00 61.12 103 THR A N 1
ATOM 792 C CA . THR A 1 103 ? 59.587 42.067 -39.191 1.00 61.12 103 THR A CA 1
ATOM 793 C C . THR A 1 103 ? 58.640 41.941 -37.984 1.00 61.12 103 THR A C 1
ATOM 795 O O . THR A 1 103 ? 58.219 40.838 -37.610 1.00 61.12 103 THR A O 1
ATOM 798 N N . LEU A 1 104 ? 58.212 43.066 -37.400 1.00 62.56 104 LEU A N 1
ATOM 799 C CA . LEU A 1 104 ? 57.204 43.117 -36.332 1.00 62.56 104 LEU A CA 1
ATOM 800 C C . LEU A 1 104 ? 55.809 42.706 -36.822 1.00 62.56 104 LEU A C 1
ATOM 802 O O . LEU A 1 104 ? 55.091 41.985 -36.121 1.00 62.56 104 LEU A O 1
ATOM 806 N N . ASN A 1 105 ? 55.424 43.107 -38.035 1.00 62.69 105 ASN A N 1
ATOM 807 C CA . ASN A 1 105 ? 54.164 42.692 -38.653 1.00 62.69 105 ASN A CA 1
ATOM 808 C C . ASN A 1 105 ? 54.159 41.197 -39.005 1.00 62.69 105 ASN A C 1
ATOM 810 O O . ASN A 1 105 ? 53.146 40.520 -38.796 1.00 62.69 105 ASN A O 1
ATOM 814 N N . GLN A 1 106 ? 55.291 40.653 -39.460 1.00 63.94 106 GLN A N 1
ATOM 815 C CA . GLN A 1 106 ? 55.462 39.220 -39.701 1.00 63.94 106 GLN A CA 1
ATOM 816 C C . GLN A 1 106 ? 55.367 38.412 -38.396 1.00 63.94 106 GLN A C 1
ATOM 818 O O . GLN A 1 106 ? 54.572 37.473 -38.323 1.00 63.94 106 GLN A O 1
ATOM 823 N N . THR A 1 107 ? 56.064 38.815 -37.327 1.00 70.88 107 THR A N 1
ATOM 824 C CA . THR A 1 107 ? 55.979 38.141 -36.012 1.00 70.88 107 THR A CA 1
ATOM 825 C C . THR A 1 107 ? 54.612 38.306 -35.342 1.00 70.88 107 THR A C 1
ATOM 827 O O . THR A 1 107 ? 54.122 37.372 -34.707 1.00 70.88 107 THR A O 1
ATOM 830 N N . ARG A 1 108 ? 53.924 39.446 -35.512 1.00 72.06 108 ARG A N 1
ATOM 831 C CA . ARG A 1 108 ? 52.529 39.626 -35.063 1.00 72.06 108 ARG A CA 1
ATOM 832 C C . ARG A 1 108 ? 51.577 38.679 -35.793 1.00 72.06 108 ARG A C 1
ATOM 834 O O . ARG A 1 108 ? 50.752 38.040 -35.144 1.00 72.06 108 ARG A O 1
ATOM 841 N N . SER A 1 109 ? 51.711 38.562 -37.110 1.00 75.06 109 SER A N 1
ATOM 842 C CA . SER A 1 109 ? 50.892 37.659 -37.927 1.00 75.06 109 SER A CA 1
ATOM 843 C C . SER A 1 109 ? 51.143 36.193 -37.569 1.00 75.06 109 SER A C 1
ATOM 845 O O . SER A 1 109 ? 50.194 35.423 -37.447 1.00 75.06 109 SER A O 1
ATOM 847 N N . GLN A 1 110 ? 52.399 35.817 -37.311 1.00 78.81 110 GLN A N 1
ATOM 848 C CA . GLN A 1 110 ? 52.767 34.486 -36.823 1.00 78.81 110 GLN A CA 1
ATOM 849 C C . GLN A 1 110 ? 52.199 34.202 -35.428 1.00 78.81 110 GLN A C 1
ATOM 851 O O . GLN A 1 110 ? 51.678 33.116 -35.221 1.00 78.81 110 GLN A O 1
ATOM 856 N N . ARG A 1 111 ? 52.211 35.169 -34.496 1.00 77.75 111 ARG A N 1
ATOM 857 C CA . ARG A 1 111 ? 51.578 35.028 -33.167 1.00 77.75 111 ARG A CA 1
ATOM 858 C C . ARG A 1 111 ? 50.075 34.788 -33.255 1.00 77.75 111 ARG A C 1
ATOM 860 O O . ARG A 1 111 ? 49.560 33.899 -32.585 1.00 77.75 111 ARG A O 1
ATOM 867 N N . VAL A 1 112 ? 49.375 35.566 -34.082 1.00 80.31 112 VAL A N 1
ATOM 868 C CA . VAL A 1 112 ? 47.936 35.367 -34.317 1.00 80.31 112 VAL A CA 1
ATOM 869 C C . VAL A 1 112 ? 47.701 33.998 -34.951 1.00 80.31 112 VAL A C 1
ATOM 871 O O . VAL A 1 112 ? 46.854 33.245 -34.488 1.00 80.31 112 VAL A O 1
ATOM 874 N N . ARG A 1 113 ? 48.495 33.625 -35.956 1.00 80.81 113 ARG A N 1
ATOM 875 C CA . ARG A 1 113 ? 48.399 32.316 -36.604 1.00 80.81 113 ARG A CA 1
ATOM 876 C C . ARG A 1 113 ? 48.666 31.163 -35.630 1.00 80.81 113 ARG A C 1
ATOM 878 O O . ARG A 1 113 ? 47.892 30.222 -35.620 1.00 80.81 113 ARG A O 1
ATOM 885 N N . ALA A 1 114 ? 49.662 31.268 -34.755 1.00 80.44 114 ALA A N 1
ATOM 886 C CA . ALA A 1 114 ? 49.966 30.267 -33.728 1.00 80.44 114 ALA A CA 1
ATOM 887 C C . ALA A 1 114 ? 48.833 30.075 -32.725 1.00 80.44 114 ALA A C 1
ATOM 889 O O . ALA A 1 114 ? 48.555 28.963 -32.295 1.00 80.44 114 ALA A O 1
ATOM 890 N N . ALA A 1 115 ? 48.188 31.174 -32.346 1.00 80.25 115 ALA A N 1
ATOM 891 C CA . ALA A 1 115 ? 47.116 31.162 -31.370 1.00 80.25 115 ALA A CA 1
ATOM 892 C C . ALA A 1 115 ? 45.798 30.630 -31.960 1.00 80.25 115 ALA A C 1
ATOM 894 O O . ALA A 1 115 ? 45.091 29.870 -31.302 1.00 80.25 115 ALA A O 1
ATOM 895 N N . MET A 1 116 ? 45.471 31.012 -33.197 1.00 81.19 116 MET A N 1
ATOM 896 C CA . MET A 1 116 ? 44.176 30.711 -33.822 1.00 81.19 116 MET A CA 1
ATOM 897 C C . MET A 1 116 ? 44.201 29.447 -34.702 1.00 81.19 116 MET A C 1
ATOM 899 O O . MET A 1 116 ? 43.207 28.729 -34.768 1.00 81.19 116 MET A O 1
ATOM 903 N N . PHE A 1 117 ? 45.327 29.184 -35.375 1.00 83.81 117 PHE A N 1
ATOM 904 C CA . PHE A 1 117 ? 45.528 28.130 -36.383 1.00 83.81 117 PHE A CA 1
ATOM 905 C C . PHE A 1 117 ? 46.939 27.507 -36.269 1.00 83.81 117 PHE A C 1
ATOM 907 O O . PHE A 1 117 ? 47.736 27.610 -37.212 1.00 83.81 117 PHE A O 1
ATOM 914 N N . PRO A 1 118 ? 47.303 26.905 -35.121 1.00 79.94 118 PRO A N 1
ATOM 915 C CA . PRO A 1 118 ? 48.664 26.421 -34.856 1.00 79.94 118 PRO A CA 1
ATOM 916 C C . PRO A 1 118 ? 49.187 25.444 -35.918 1.00 79.94 118 PRO A C 1
ATOM 918 O O . PRO A 1 118 ? 50.372 25.461 -36.232 1.00 79.94 118 PRO A O 1
ATOM 921 N N . GLU A 1 119 ? 48.308 24.653 -36.533 1.00 80.06 119 GLU A N 1
ATOM 922 C CA . GLU A 1 119 ? 48.640 23.697 -37.598 1.00 80.06 119 GLU A CA 1
ATOM 923 C C . GLU A 1 119 ? 49.143 24.334 -38.901 1.00 80.06 119 GLU A C 1
ATOM 925 O O . GLU A 1 119 ? 49.710 23.653 -39.749 1.00 80.06 119 GLU A O 1
ATOM 930 N N . THR A 1 120 ? 48.918 25.635 -39.093 1.00 81.56 120 THR A N 1
ATOM 931 C CA . THR A 1 120 ? 49.377 26.355 -40.292 1.00 81.56 120 THR A CA 1
ATOM 932 C C . THR A 1 120 ? 50.816 26.859 -40.160 1.00 81.56 120 THR A C 1
ATOM 934 O O . THR A 1 120 ? 51.319 27.550 -41.051 1.00 81.56 120 THR A O 1
ATOM 937 N N . LEU A 1 121 ? 51.481 26.540 -39.046 1.00 78.69 121 LEU A N 1
ATOM 938 C CA . LEU A 1 121 ? 52.883 26.853 -38.809 1.00 78.69 121 LEU A CA 1
ATOM 939 C C . LEU A 1 121 ? 53.764 25.613 -39.017 1.00 78.69 121 LEU A C 1
ATOM 941 O O . LEU A 1 121 ? 53.387 24.522 -38.595 1.00 78.69 121 LEU A O 1
ATOM 945 N N . PRO A 1 122 ? 54.955 25.772 -39.623 1.00 76.12 122 PRO A N 1
ATOM 946 C CA . PRO A 1 122 ? 55.961 24.716 -39.664 1.00 76.12 122 PRO A CA 1
ATOM 947 C C . PRO A 1 122 ? 56.352 24.252 -38.251 1.00 76.12 122 PRO A C 1
ATOM 949 O O . PRO A 1 122 ? 56.457 25.069 -37.331 1.00 76.12 122 PRO A O 1
ATOM 952 N N . GLU A 1 123 ? 56.605 22.954 -38.078 1.00 70.56 123 GLU A N 1
ATOM 953 C CA . GLU A 1 123 ? 57.079 22.402 -36.804 1.00 70.56 123 GLU A CA 1
ATOM 954 C C . GLU A 1 123 ? 58.401 23.063 -36.373 1.00 70.56 123 GLU A C 1
ATOM 956 O O . GLU A 1 123 ? 59.338 23.194 -37.160 1.00 70.56 123 GLU A O 1
ATOM 961 N N . GLY A 1 124 ? 58.478 23.493 -35.109 1.00 66.44 124 GLY A N 1
ATOM 962 C CA . GLY A 1 124 ? 59.692 24.070 -34.515 1.00 66.44 124 GLY A CA 1
ATOM 963 C C . GLY A 1 124 ? 59.842 25.594 -34.618 1.00 66.44 124 GLY A C 1
ATOM 964 O O . GLY A 1 124 ? 60.851 26.126 -34.155 1.00 66.44 124 GLY A O 1
ATOM 965 N N . VAL A 1 125 ? 58.861 26.323 -35.164 1.00 70.69 125 VAL A N 1
ATOM 966 C CA . VAL A 1 125 ? 58.907 27.797 -35.205 1.00 70.69 125 VAL A CA 1
ATOM 967 C C . VAL A 1 125 ? 58.743 28.381 -33.795 1.00 70.69 125 VAL A C 1
ATOM 969 O O . VAL A 1 125 ? 57.662 28.341 -33.209 1.00 70.69 125 VAL A O 1
ATOM 972 N N . GLN A 1 126 ? 59.820 28.953 -33.248 1.00 63.12 126 GLN A N 1
ATOM 973 C CA . GLN A 1 126 ? 59.796 29.685 -31.979 1.00 63.12 126 GLN A CA 1
ATOM 974 C C . GLN A 1 126 ? 59.278 31.106 -32.197 1.00 63.12 126 GLN A C 1
ATOM 976 O O . GLN A 1 126 ? 59.897 31.907 -32.896 1.00 63.12 126 GLN A O 1
ATOM 981 N N . ILE A 1 127 ? 58.139 31.423 -31.584 1.00 69.06 127 ILE A N 1
ATOM 982 C CA . ILE A 1 127 ? 57.497 32.730 -31.721 1.00 69.06 127 ILE A CA 1
ATOM 983 C C . ILE A 1 127 ? 57.697 33.524 -30.423 1.00 69.06 127 ILE A C 1
ATOM 985 O O . ILE A 1 127 ? 57.215 33.094 -29.373 1.00 69.06 127 ILE A O 1
ATOM 989 N N . PRO A 1 128 ? 58.371 34.688 -30.465 1.00 65.25 128 PRO A N 1
ATOM 990 C CA . PRO A 1 128 ? 58.608 35.507 -29.280 1.00 65.25 128 PRO A CA 1
ATOM 991 C C . PRO A 1 128 ? 57.301 35.993 -28.642 1.00 65.25 128 PRO A C 1
ATOM 993 O O . PRO A 1 128 ? 56.443 36.571 -29.325 1.00 65.25 128 PRO A O 1
ATOM 996 N N . SER A 1 129 ? 57.167 35.797 -27.326 1.00 66.88 129 SER A N 1
ATOM 997 C CA . SER A 1 129 ? 56.020 36.280 -26.550 1.00 66.88 129 SER A CA 1
ATOM 998 C C . SER A 1 129 ? 56.037 37.806 -26.432 1.00 66.88 129 SER A C 1
ATOM 1000 O O . SER A 1 129 ? 57.076 38.405 -26.177 1.00 66.88 129 SER A O 1
ATOM 1002 N N . THR A 1 130 ? 54.872 38.439 -26.587 1.00 68.06 130 THR A N 1
ATOM 1003 C CA . THR A 1 130 ? 54.662 39.874 -26.298 1.00 68.06 130 THR A CA 1
ATOM 1004 C C . THR A 1 130 ? 54.035 40.097 -24.928 1.00 68.06 130 THR A C 1
ATOM 1006 O O . THR A 1 130 ? 53.494 41.167 -24.656 1.00 68.06 130 THR A O 1
ATOM 1009 N N . GLN A 1 131 ? 54.008 39.064 -24.089 1.00 69.38 131 GLN A N 1
ATOM 1010 C CA . GLN A 1 131 ? 53.422 39.143 -22.764 1.00 69.38 131 GLN A CA 1
ATOM 1011 C C . GLN A 1 131 ? 54.369 39.907 -21.833 1.00 69.38 131 GLN A C 1
ATOM 1013 O O . GLN A 1 131 ? 55.436 39.413 -21.485 1.00 69.38 131 GLN A O 1
ATOM 1018 N N . ILE A 1 132 ? 53.972 41.124 -21.457 1.00 67.06 132 ILE A N 1
ATOM 1019 C CA . ILE A 1 132 ? 54.749 42.006 -20.571 1.00 67.06 132 ILE A CA 1
ATOM 1020 C C . ILE A 1 132 ? 54.575 41.584 -19.103 1.00 67.06 132 ILE A C 1
ATOM 1022 O O . ILE A 1 132 ? 55.529 41.610 -18.332 1.00 67.06 132 ILE A O 1
ATOM 1026 N N . HIS A 1 133 ? 53.368 41.143 -18.729 1.00 71.00 133 HIS A N 1
ATOM 1027 C CA . HIS A 1 133 ? 53.043 40.667 -17.385 1.00 71.00 133 HIS A CA 1
ATOM 1028 C C . HIS A 1 133 ? 52.522 39.221 -17.433 1.00 71.00 133 HIS A C 1
ATOM 1030 O O . HIS A 1 133 ? 51.569 38.953 -18.174 1.00 71.00 133 HIS A O 1
ATOM 1036 N N . PRO A 1 134 ? 53.089 38.287 -16.643 1.00 70.94 134 PRO A N 1
ATOM 1037 C CA . PRO A 1 134 ? 52.645 36.889 -16.597 1.00 70.94 134 PRO A CA 1
ATOM 1038 C C . PRO A 1 134 ? 51.158 36.730 -16.247 1.00 70.94 134 PRO A C 1
ATOM 1040 O O . PRO A 1 134 ? 50.506 35.804 -16.723 1.00 70.94 134 PRO A O 1
ATOM 1043 N N . ASP A 1 135 ? 50.611 37.682 -15.489 1.00 75.06 135 ASP A N 1
ATOM 1044 C CA . ASP A 1 135 ? 49.258 37.614 -14.929 1.00 75.06 135 ASP A CA 1
ATOM 1045 C C . ASP A 1 135 ? 48.180 38.203 -15.856 1.00 75.06 135 ASP A C 1
ATOM 1047 O O . ASP A 1 135 ? 46.991 38.163 -15.539 1.00 75.06 135 ASP A O 1
ATOM 1051 N N . GLN A 1 136 ? 48.568 38.771 -17.004 1.00 76.56 136 GLN A N 1
ATOM 1052 C CA . GLN A 1 136 ? 47.638 39.404 -17.940 1.00 76.56 136 GLN A CA 1
ATOM 1053 C C . GLN A 1 136 ? 47.744 38.781 -19.337 1.00 76.56 136 GLN A C 1
ATOM 1055 O O . GLN A 1 136 ? 48.747 38.988 -20.029 1.00 76.56 136 GLN A O 1
ATOM 1060 N N . PRO A 1 137 ? 46.711 38.048 -19.798 1.00 78.88 137 PRO A N 1
ATOM 1061 C CA . PRO A 1 137 ? 46.715 37.484 -21.136 1.00 78.88 137 PRO A CA 1
ATOM 1062 C C . PRO A 1 137 ? 46.569 38.590 -22.186 1.00 78.88 137 PRO A C 1
ATOM 1064 O O . PRO A 1 137 ? 45.707 39.472 -22.110 1.00 78.88 137 PRO A O 1
ATOM 1067 N N . THR A 1 138 ? 47.395 38.510 -23.222 1.00 82.31 138 THR A N 1
ATOM 1068 C CA . THR A 1 138 ? 47.316 39.389 -24.393 1.00 82.31 138 THR A CA 1
ATOM 1069 C C . THR A 1 138 ? 45.967 39.230 -25.111 1.00 82.31 138 THR A C 1
ATOM 1071 O O . THR A 1 138 ? 45.287 38.211 -24.988 1.00 82.31 138 THR A O 1
ATOM 1074 N N . ALA A 1 139 ? 45.559 40.218 -25.916 1.00 79.19 139 ALA A N 1
ATOM 1075 C CA . ALA A 1 139 ? 44.328 40.116 -26.712 1.00 79.19 139 ALA A CA 1
ATOM 1076 C C . ALA A 1 139 ? 44.313 38.879 -27.637 1.00 79.19 139 ALA A C 1
ATOM 1078 O O . ALA A 1 139 ? 43.268 38.265 -27.820 1.00 79.19 139 ALA A O 1
ATOM 1079 N N . VAL A 1 140 ? 45.475 38.469 -28.157 1.00 80.81 140 VAL A N 1
ATOM 1080 C CA . VAL A 1 140 ? 45.624 37.270 -28.999 1.00 80.81 140 VAL A CA 1
ATOM 1081 C C . VAL A 1 140 ? 45.408 35.983 -28.192 1.00 80.81 140 VAL A C 1
ATOM 1083 O O . VAL A 1 140 ? 44.717 35.089 -28.664 1.00 80.81 140 VAL A O 1
ATOM 1086 N N . GLN A 1 141 ? 45.926 35.908 -26.960 1.00 80.50 141 GLN A N 1
ATOM 1087 C CA . GLN A 1 141 ? 45.674 34.780 -26.049 1.00 80.50 141 GLN A CA 1
ATOM 1088 C C . GLN A 1 141 ? 44.215 34.723 -25.577 1.00 80.50 141 GLN A C 1
ATOM 1090 O O . GLN A 1 141 ? 43.691 33.641 -25.363 1.00 80.50 141 GLN A O 1
ATOM 1095 N N . ARG A 1 142 ? 43.535 35.869 -25.436 1.00 82.56 142 ARG A N 1
ATOM 1096 C CA . ARG A 1 142 ? 42.100 35.897 -25.102 1.00 82.56 142 ARG A CA 1
ATOM 1097 C C . ARG A 1 142 ? 41.203 35.461 -26.264 1.00 82.56 142 ARG A C 1
ATOM 1099 O O . ARG A 1 142 ? 40.115 34.953 -26.025 1.00 82.56 142 ARG A O 1
ATOM 1106 N N . LEU A 1 143 ? 41.635 35.678 -27.507 1.00 84.38 143 LEU A N 1
ATOM 1107 C CA . LEU A 1 143 ? 40.862 35.335 -28.705 1.00 84.38 143 LEU A CA 1
ATOM 1108 C C . LEU A 1 143 ? 41.186 33.944 -29.279 1.00 84.38 143 LEU A C 1
ATOM 1110 O O . LEU A 1 143 ? 40.450 33.484 -30.155 1.00 84.38 143 LEU A O 1
ATOM 1114 N N . SER A 1 144 ? 42.239 33.275 -28.796 1.00 85.06 144 SER A N 1
ATOM 1115 C CA . SER A 1 144 ? 42.683 31.961 -29.284 1.00 85.06 144 SER A CA 1
ATOM 1116 C C . SER A 1 144 ? 41.611 30.887 -29.119 1.00 85.06 144 SER A C 1
ATOM 1118 O O . SER A 1 144 ? 41.204 30.272 -30.101 1.00 85.06 144 SER A O 1
ATOM 1120 N N . GLU A 1 145 ? 41.103 30.708 -27.900 1.00 85.69 145 GLU A N 1
ATOM 1121 C CA . GLU A 1 145 ? 40.083 29.709 -27.578 1.00 85.69 145 GLU A CA 1
ATOM 1122 C C . GLU A 1 145 ? 38.764 29.966 -28.336 1.00 85.69 145 GLU A C 1
ATOM 1124 O O . GLU A 1 145 ? 38.335 29.064 -29.061 1.00 85.69 145 GLU A O 1
ATOM 1129 N N . PRO A 1 146 ? 38.166 31.180 -28.323 1.00 88.69 146 PRO A N 1
ATOM 1130 C CA . PRO A 1 146 ? 36.975 31.472 -29.126 1.00 88.69 146 PRO A CA 1
ATOM 1131 C C . PRO A 1 146 ? 37.150 31.209 -30.629 1.00 88.69 146 PRO A C 1
ATOM 1133 O O . PRO A 1 146 ? 36.229 30.729 -31.289 1.00 88.69 146 PRO A O 1
ATOM 1136 N N . SER A 1 147 ? 38.329 31.488 -31.187 1.00 88.06 147 SER A N 1
ATOM 1137 C CA . SER A 1 147 ? 38.576 31.301 -32.623 1.00 88.06 147 SER A CA 1
ATOM 1138 C C . SER A 1 147 ? 38.814 29.844 -32.990 1.00 88.06 147 SER A C 1
ATOM 1140 O O . SER A 1 147 ? 38.352 29.393 -34.038 1.00 88.06 147 SER A O 1
ATOM 1142 N N . GLN A 1 148 ? 39.471 29.079 -32.115 1.00 87.00 148 GLN A N 1
ATOM 1143 C CA . GLN A 1 148 ? 39.564 27.633 -32.270 1.00 87.00 148 GLN A CA 1
ATOM 1144 C C . GLN A 1 148 ? 38.180 26.991 -32.152 1.00 87.00 148 GLN A C 1
ATOM 1146 O O . GLN A 1 148 ? 37.850 26.143 -32.977 1.00 87.00 148 GLN A O 1
ATOM 1151 N N . MET A 1 149 ? 37.335 27.411 -31.205 1.00 88.62 149 MET A N 1
ATOM 1152 C CA . MET A 1 149 ? 35.947 26.938 -31.116 1.00 88.62 149 MET A CA 1
ATOM 1153 C C . MET A 1 149 ? 35.164 27.236 -32.400 1.00 88.62 149 MET A C 1
ATOM 1155 O O . MET A 1 149 ? 34.488 26.347 -32.915 1.00 88.62 149 MET A O 1
ATOM 1159 N N . LEU A 1 150 ? 35.303 28.443 -32.960 1.00 90.62 150 LEU A N 1
ATOM 1160 C CA . LEU A 1 150 ? 34.669 28.812 -34.228 1.00 90.62 150 LEU A CA 1
ATOM 1161 C C . LEU A 1 150 ? 35.167 27.941 -35.388 1.00 90.62 150 LEU A C 1
ATOM 1163 O O . LEU A 1 150 ? 34.360 27.426 -36.157 1.00 90.62 150 LEU A O 1
ATOM 1167 N N . LYS A 1 151 ? 36.480 27.716 -35.492 1.00 87.62 151 LYS A N 1
ATOM 1168 C CA . LYS A 1 151 ? 37.063 26.816 -36.496 1.00 87.62 151 LYS A CA 1
ATOM 1169 C C . LYS A 1 151 ? 36.491 25.401 -36.374 1.00 87.62 151 LYS A C 1
ATOM 1171 O O . LYS A 1 151 ? 36.061 24.836 -37.375 1.00 87.62 151 LYS A O 1
ATOM 1176 N N . HIS A 1 152 ? 36.463 24.833 -35.167 1.00 87.75 152 HIS A N 1
ATOM 1177 C CA . HIS A 1 152 ? 35.894 23.503 -34.937 1.00 87.75 152 HIS A CA 1
ATOM 1178 C C . HIS A 1 152 ? 34.403 23.464 -35.284 1.00 87.75 152 HIS A C 1
ATOM 1180 O O . HIS A 1 152 ? 33.957 22.504 -35.905 1.00 87.75 152 HIS A O 1
ATOM 1186 N N . ALA A 1 153 ? 33.641 24.510 -34.955 1.00 88.88 153 ALA A N 1
ATOM 1187 C CA . ALA A 1 153 ? 32.234 24.615 -35.327 1.00 88.88 153 ALA A CA 1
ATOM 1188 C C . ALA A 1 153 ? 32.043 24.626 -36.853 1.00 88.88 153 ALA A C 1
ATOM 1190 O O . ALA A 1 153 ? 31.187 23.905 -37.358 1.00 88.88 153 ALA A O 1
ATOM 1191 N N . VAL A 1 154 ? 32.874 25.370 -37.591 1.00 89.00 154 VAL A N 1
ATOM 1192 C CA . VAL A 1 154 ? 32.843 25.400 -39.064 1.00 89.00 154 VAL A CA 1
ATOM 1193 C C . VAL A 1 154 ? 33.190 24.033 -39.654 1.00 89.00 154 VAL A C 1
ATOM 1195 O O . VAL A 1 154 ? 32.467 23.546 -40.517 1.00 89.00 154 VAL A O 1
ATOM 1198 N N . VAL A 1 155 ? 34.249 23.377 -39.169 1.00 88.62 155 VAL A N 1
ATOM 1199 C CA . VAL A 1 155 ? 34.635 22.032 -39.634 1.00 88.62 155 VAL A CA 1
ATOM 1200 C C . VAL A 1 155 ? 33.533 21.012 -39.344 1.00 88.62 155 VAL A C 1
ATOM 1202 O O . VAL A 1 155 ? 33.185 20.219 -40.215 1.00 88.62 155 VAL A O 1
ATOM 1205 N N . ASN A 1 156 ? 32.943 21.052 -38.148 1.00 86.56 156 ASN A N 1
ATOM 1206 C CA . ASN A 1 156 ? 31.835 20.174 -37.786 1.00 86.56 156 ASN A CA 1
ATOM 1207 C C . ASN A 1 156 ? 30.613 20.412 -38.675 1.00 86.56 156 ASN A C 1
ATOM 1209 O O . ASN A 1 156 ? 29.968 19.446 -39.064 1.00 86.56 156 ASN A O 1
ATOM 1213 N N . LEU A 1 157 ? 30.316 21.664 -39.030 1.00 87.69 157 LEU A N 1
ATOM 1214 C CA . LEU A 1 157 ? 29.201 22.008 -39.911 1.00 87.69 157 LEU A CA 1
ATOM 1215 C C . LEU A 1 157 ? 29.427 21.505 -41.342 1.00 87.69 157 LEU A C 1
ATOM 1217 O O . LEU A 1 157 ? 28.511 20.930 -41.926 1.00 87.69 157 LEU A O 1
ATOM 1221 N N . ILE A 1 158 ? 30.641 21.659 -41.881 1.00 88.00 158 ILE A N 1
ATOM 1222 C CA . ILE A 1 158 ? 31.006 21.125 -43.205 1.00 88.00 158 ILE A CA 1
ATOM 1223 C C . ILE A 1 158 ? 30.862 19.600 -43.211 1.00 88.00 158 ILE A C 1
ATOM 1225 O O . ILE A 1 158 ? 30.118 19.055 -44.022 1.00 88.00 158 ILE A O 1
ATOM 1229 N N . ASN A 1 159 ? 31.487 18.917 -42.247 1.00 89.69 159 ASN A N 1
ATOM 1230 C CA . ASN A 1 159 ? 31.415 17.458 -42.146 1.00 89.69 159 ASN A CA 1
ATOM 1231 C C . ASN A 1 159 ? 29.976 16.963 -41.944 1.00 89.69 159 ASN A C 1
ATOM 1233 O O . ASN A 1 159 ? 29.609 15.910 -42.458 1.00 89.69 159 ASN A O 1
ATOM 1237 N N . TYR A 1 160 ? 29.154 17.711 -41.202 1.00 90.94 160 TYR A N 1
ATOM 1238 C CA . TYR A 1 160 ? 27.744 17.390 -41.007 1.00 90.94 160 TYR A CA 1
ATOM 1239 C C . TYR A 1 160 ? 26.975 17.445 -42.330 1.00 90.94 160 TYR A C 1
ATOM 1241 O O . TYR A 1 160 ? 26.216 16.525 -42.628 1.00 90.94 160 TYR A O 1
ATOM 1249 N N . GLN A 1 161 ? 27.178 18.496 -43.127 1.00 89.31 161 GLN A N 1
ATOM 1250 C CA . GLN A 1 161 ? 26.535 18.630 -44.432 1.00 89.31 161 GLN A CA 1
ATOM 1251 C C . GLN A 1 161 ? 26.965 17.501 -45.380 1.00 89.31 161 GLN A C 1
ATOM 1253 O O . GLN A 1 161 ? 26.109 16.834 -45.962 1.00 89.31 161 GLN A O 1
ATOM 1258 N N . ASP A 1 162 ? 28.267 17.219 -45.459 1.00 91.00 162 ASP A N 1
ATOM 1259 C CA . ASP A 1 162 ? 28.809 16.159 -46.315 1.00 91.00 162 ASP A CA 1
ATOM 1260 C C . ASP A 1 162 ? 28.281 14.769 -45.914 1.00 91.00 162 ASP A C 1
ATOM 1262 O O . ASP A 1 162 ? 27.845 13.990 -46.767 1.00 91.00 162 ASP A O 1
ATOM 1266 N N . ASP A 1 163 ? 28.250 14.458 -44.613 1.00 90.81 163 ASP A N 1
ATOM 1267 C CA . ASP A 1 163 ? 27.724 13.188 -44.096 1.00 90.81 163 ASP A CA 1
ATOM 1268 C C . ASP A 1 163 ? 26.198 13.055 -44.280 1.00 90.81 163 ASP A C 1
ATOM 1270 O O . ASP A 1 163 ? 25.691 11.935 -44.442 1.00 90.81 163 ASP A O 1
ATOM 1274 N N . ALA A 1 164 ? 25.453 14.167 -44.250 1.00 89.25 164 ALA A N 1
ATOM 1275 C CA . ALA A 1 164 ? 24.014 14.192 -44.520 1.00 89.25 164 ALA A CA 1
ATOM 1276 C C . ALA A 1 164 ? 23.723 13.937 -46.005 1.00 89.25 164 ALA A C 1
ATOM 1278 O O . ALA A 1 164 ? 22.875 13.100 -46.339 1.00 89.25 164 ALA A O 1
ATOM 1279 N N . ASP A 1 165 ? 24.450 14.612 -46.896 1.00 89.38 165 ASP A N 1
ATOM 1280 C CA . ASP A 1 165 ? 24.289 14.479 -48.344 1.00 89.38 165 ASP A CA 1
ATOM 1281 C C . ASP A 1 165 ? 24.714 13.091 -48.826 1.00 89.38 165 ASP A C 1
ATOM 1283 O O . ASP A 1 165 ? 24.000 12.452 -49.609 1.00 89.38 165 ASP A O 1
ATOM 1287 N N . LEU A 1 166 ? 25.833 12.574 -48.306 1.00 92.31 166 LEU A N 1
ATOM 1288 C CA . LEU A 1 166 ? 26.294 11.218 -48.585 1.00 92.31 166 LEU A CA 1
ATOM 1289 C C . LEU A 1 166 ? 25.246 10.180 -48.168 1.00 92.31 166 LEU A C 1
ATOM 1291 O O . LEU A 1 166 ? 24.910 9.293 -48.954 1.00 92.31 166 LEU A O 1
ATOM 1295 N N . ALA A 1 167 ? 24.695 10.299 -46.957 1.00 91.56 167 ALA A N 1
ATOM 1296 C CA . ALA A 1 167 ? 23.675 9.375 -46.475 1.00 91.56 167 ALA A CA 1
ATOM 1297 C C . ALA A 1 167 ? 22.395 9.450 -47.315 1.00 91.56 167 ALA A C 1
ATOM 1299 O O . ALA A 1 167 ? 21.864 8.414 -47.710 1.00 91.56 167 ALA A O 1
ATOM 1300 N N . THR A 1 168 ? 21.934 10.655 -47.652 1.00 91.56 168 THR A N 1
ATOM 1301 C CA . THR A 1 168 ? 20.729 10.857 -48.473 1.00 91.56 168 THR A CA 1
ATOM 1302 C C . THR A 1 168 ? 20.866 10.204 -49.850 1.00 91.56 168 THR A C 1
ATOM 1304 O O . THR A 1 168 ? 19.919 9.584 -50.333 1.00 91.56 168 THR A O 1
ATOM 1307 N N . ARG A 1 169 ? 22.058 10.266 -50.459 1.00 93.31 169 ARG A N 1
ATOM 1308 C CA . ARG A 1 169 ? 22.350 9.594 -51.737 1.00 93.31 169 ARG A CA 1
ATOM 1309 C C . ARG A 1 169 ? 22.501 8.077 -51.601 1.00 93.31 169 ARG A C 1
ATOM 1311 O O . ARG A 1 169 ? 22.122 7.357 -52.518 1.00 93.31 169 ARG A O 1
ATOM 1318 N N . ALA A 1 170 ? 23.040 7.588 -50.484 1.00 94.06 170 ALA A N 1
ATOM 1319 C CA . ALA A 1 170 ? 23.279 6.161 -50.260 1.00 94.06 170 ALA A CA 1
ATOM 1320 C C . ALA A 1 170 ? 22.018 5.378 -49.844 1.00 94.06 170 ALA A C 1
ATOM 1322 O O . ALA A 1 170 ? 21.907 4.190 -50.145 1.00 94.06 170 ALA A O 1
ATOM 1323 N N . ILE A 1 171 ? 21.060 6.021 -49.165 1.00 95.50 171 ILE A N 1
ATOM 1324 C CA . ILE A 1 171 ? 19.852 5.374 -48.621 1.00 95.50 171 ILE A CA 1
ATOM 1325 C C . ILE A 1 171 ? 19.053 4.576 -49.671 1.00 95.50 171 ILE A C 1
ATOM 1327 O O . ILE A 1 171 ? 18.717 3.430 -49.371 1.00 95.50 171 ILE A O 1
ATOM 1331 N N . PRO A 1 172 ? 18.756 5.090 -50.884 1.00 95.88 172 PRO A N 1
ATOM 1332 C CA . PRO A 1 172 ? 18.011 4.333 -51.894 1.00 95.88 172 PRO A CA 1
ATOM 1333 C C . PRO A 1 172 ? 18.674 3.013 -52.300 1.00 95.88 172 PRO A C 1
ATOM 1335 O O . PRO A 1 172 ? 17.984 2.007 -52.455 1.00 95.88 172 PRO A O 1
ATOM 1338 N N . GLU A 1 173 ? 20.002 2.991 -52.431 1.00 96.62 173 GLU A N 1
ATOM 1339 C CA . GLU A 1 173 ? 20.740 1.766 -52.760 1.00 96.62 173 GLU A CA 1
ATOM 1340 C C . GLU A 1 173 ? 20.792 0.813 -51.563 1.00 96.62 173 GLU A C 1
ATOM 1342 O O . GLU A 1 173 ? 20.528 -0.376 -51.715 1.00 96.62 173 GLU A O 1
ATOM 1347 N N . LEU A 1 174 ? 21.004 1.326 -50.345 1.00 97.06 174 LEU A N 1
ATOM 1348 C CA . LEU A 1 174 ? 20.949 0.511 -49.126 1.00 97.06 174 LEU A CA 1
ATOM 1349 C C . LEU A 1 174 ? 19.570 -0.133 -48.919 1.00 97.06 174 LEU A C 1
ATOM 1351 O O . LEU A 1 174 ? 19.494 -1.263 -48.448 1.00 97.06 174 LEU A O 1
ATOM 1355 N N . ILE A 1 175 ? 18.479 0.538 -49.310 1.00 96.69 175 ILE A N 1
ATOM 1356 C CA . ILE A 1 175 ? 17.134 -0.055 -49.305 1.00 96.69 175 ILE A CA 1
ATOM 1357 C C . ILE A 1 175 ? 17.066 -1.254 -50.253 1.00 96.69 175 ILE A C 1
ATOM 1359 O O . ILE A 1 175 ? 16.500 -2.276 -49.872 1.00 96.69 175 ILE A O 1
ATOM 1363 N N . LYS A 1 176 ? 17.613 -1.153 -51.470 1.00 96.06 176 LYS A N 1
ATOM 1364 C CA . LYS A 1 176 ? 17.624 -2.280 -52.416 1.00 96.06 176 LYS A CA 1
ATOM 1365 C C . LYS A 1 176 ? 18.415 -3.454 -51.844 1.00 96.06 176 LYS A C 1
ATOM 1367 O O . LYS A 1 176 ? 17.874 -4.549 -51.781 1.00 96.06 176 LYS A O 1
ATOM 1372 N N . LEU A 1 177 ? 19.621 -3.194 -51.334 1.00 97.06 177 LEU A N 1
ATOM 1373 C CA . LEU A 1 177 ? 20.496 -4.222 -50.759 1.00 97.06 177 LEU A CA 1
ATOM 1374 C C . LEU A 1 177 ? 19.896 -4.891 -49.509 1.00 97.06 177 LEU A C 1
ATOM 1376 O O . LEU A 1 177 ? 20.101 -6.075 -49.283 1.00 97.06 177 LEU A O 1
ATOM 1380 N N . LEU A 1 178 ? 19.118 -4.162 -48.700 1.00 96.06 178 LEU A N 1
ATOM 1381 C CA . LEU A 1 178 ? 18.394 -4.739 -47.558 1.00 96.06 178 LEU A CA 1
ATOM 1382 C C . LEU A 1 178 ? 17.219 -5.643 -47.961 1.00 96.06 178 LEU A C 1
ATOM 1384 O O . LEU A 1 178 ? 16.748 -6.412 -47.127 1.00 96.06 178 LEU A O 1
ATOM 1388 N N . ASN A 1 179 ? 16.706 -5.515 -49.187 1.00 94.88 179 ASN A N 1
ATOM 1389 C CA . ASN A 1 179 ? 15.649 -6.376 -49.724 1.00 94.88 179 ASN A CA 1
ATOM 1390 C C . ASN A 1 179 ? 16.203 -7.412 -50.720 1.00 94.88 179 ASN A C 1
ATOM 1392 O O . ASN A 1 179 ? 15.420 -7.988 -51.473 1.00 94.88 179 ASN A O 1
ATOM 1396 N N . ASP A 1 180 ? 17.523 -7.614 -50.750 1.00 95.50 180 ASP A N 1
ATOM 1397 C CA . ASP A 1 180 ? 18.157 -8.635 -51.580 1.00 95.50 180 ASP A CA 1
ATOM 1398 C C . ASP A 1 180 ? 17.799 -10.049 -51.083 1.00 95.50 180 ASP A C 1
ATOM 1400 O O . ASP A 1 180 ? 17.463 -10.251 -49.912 1.00 95.50 180 ASP A O 1
ATOM 1404 N N . GLU A 1 181 ? 17.849 -11.028 -51.983 1.00 92.19 181 GLU A N 1
ATOM 1405 C CA . GLU A 1 181 ? 17.612 -12.434 -51.648 1.00 92.19 181 GLU A CA 1
ATOM 1406 C C . GLU A 1 181 ? 18.845 -13.060 -50.976 1.00 92.19 181 GLU A C 1
ATOM 1408 O O . GLU A 1 181 ? 18.707 -13.941 -50.120 1.00 92.19 181 GLU A O 1
ATOM 1413 N N . ASP A 1 182 ? 20.049 -12.581 -51.311 1.00 94.38 182 ASP A N 1
ATOM 1414 C CA . ASP A 1 182 ? 21.296 -13.045 -50.715 1.00 94.38 182 ASP A CA 1
ATOM 1415 C C . ASP A 1 182 ? 21.489 -12.452 -49.311 1.00 94.38 182 ASP A C 1
ATOM 1417 O O . ASP A 1 182 ? 21.747 -11.259 -49.123 1.00 94.38 182 ASP A O 1
ATOM 1421 N N . GLN A 1 183 ? 21.426 -13.318 -48.297 1.00 92.25 183 GLN A N 1
ATOM 1422 C CA . GLN A 1 183 ? 21.625 -12.929 -46.902 1.00 92.25 183 GLN A CA 1
ATOM 1423 C C . GLN A 1 183 ? 22.982 -12.261 -46.662 1.00 92.25 183 GLN A C 1
ATOM 1425 O O . GLN A 1 183 ? 23.061 -11.356 -45.839 1.00 92.25 183 GLN A O 1
ATOM 1430 N N . VAL A 1 184 ? 24.038 -12.626 -47.397 1.00 94.19 184 VAL A N 1
ATOM 1431 C CA . VAL A 1 184 ? 25.357 -11.993 -47.244 1.00 94.19 184 VAL A CA 1
ATOM 1432 C C . VAL A 1 184 ? 25.297 -10.517 -47.644 1.00 94.19 184 VAL A C 1
ATOM 1434 O O . VAL A 1 184 ? 25.877 -9.665 -46.961 1.00 94.19 184 VAL A O 1
ATOM 1437 N N . VAL A 1 185 ? 24.558 -10.196 -48.710 1.00 95.62 185 VAL A N 1
ATOM 1438 C CA . VAL A 1 185 ? 24.332 -8.817 -49.169 1.00 95.62 185 VAL A CA 1
ATOM 1439 C C . VAL A 1 185 ? 23.523 -8.040 -48.134 1.00 95.62 185 VAL A C 1
ATOM 1441 O O . VAL A 1 185 ? 23.911 -6.929 -47.756 1.00 95.62 185 VAL A O 1
ATOM 1444 N N . VAL A 1 186 ? 22.459 -8.648 -47.602 1.00 95.88 186 VAL A N 1
ATOM 1445 C CA . VAL A 1 186 ? 21.635 -8.048 -46.542 1.00 95.88 186 VAL A CA 1
ATOM 1446 C C . VAL A 1 186 ? 22.468 -7.771 -45.284 1.00 95.88 186 VAL A C 1
ATOM 1448 O O . VAL A 1 186 ? 22.343 -6.690 -44.702 1.00 95.88 186 VAL A O 1
ATOM 1451 N N . THR A 1 187 ? 23.370 -8.678 -44.888 1.00 95.00 187 THR A N 1
ATOM 1452 C CA . THR A 1 187 ? 24.295 -8.483 -43.757 1.00 95.00 187 THR A CA 1
ATOM 1453 C C . THR A 1 187 ? 25.202 -7.280 -43.974 1.00 95.00 187 THR A C 1
ATOM 1455 O O . THR A 1 187 ? 25.273 -6.408 -43.104 1.00 95.00 187 THR A O 1
ATOM 1458 N N . GLN A 1 188 ? 25.839 -7.163 -45.143 1.00 95.81 188 GLN A N 1
ATOM 1459 C CA . GLN A 1 188 ? 26.683 -6.003 -45.448 1.00 95.81 188 GLN A CA 1
ATOM 1460 C C . GLN A 1 188 ? 25.880 -4.697 -45.444 1.00 95.81 188 GLN A C 1
ATOM 1462 O O . GLN A 1 188 ? 26.305 -3.708 -44.839 1.00 95.81 188 GLN A O 1
ATOM 1467 N N . ALA A 1 189 ? 24.682 -4.695 -46.031 1.00 96.81 189 ALA A N 1
ATOM 1468 C CA . ALA A 1 189 ? 23.803 -3.531 -46.027 1.00 96.81 189 ALA A CA 1
ATOM 1469 C C . ALA A 1 189 ? 23.398 -3.122 -44.601 1.00 96.81 189 ALA A C 1
ATOM 1471 O O . ALA A 1 189 ? 23.513 -1.950 -44.233 1.00 96.81 189 ALA A O 1
ATOM 1472 N N . ALA A 1 190 ? 22.996 -4.077 -43.757 1.00 96.75 190 ALA A N 1
ATOM 1473 C CA . ALA A 1 190 ? 22.643 -3.830 -42.360 1.00 96.75 190 ALA A CA 1
ATOM 1474 C C . ALA A 1 190 ? 23.830 -3.272 -41.555 1.00 96.75 190 ALA A C 1
ATOM 1476 O O . ALA A 1 190 ? 23.653 -2.346 -40.757 1.00 96.75 190 ALA A O 1
ATOM 1477 N N . MET A 1 191 ? 25.048 -3.775 -41.788 1.00 96.38 191 MET A N 1
ATOM 1478 C CA . MET A 1 191 ? 26.271 -3.243 -41.180 1.00 96.38 191 MET A CA 1
ATOM 1479 C C . MET A 1 191 ? 26.530 -1.794 -41.604 1.00 96.38 191 MET A C 1
ATOM 1481 O O . MET A 1 191 ? 26.802 -0.951 -40.745 1.00 96.38 191 MET A O 1
ATOM 1485 N N . MET A 1 192 ? 26.412 -1.476 -42.897 1.00 96.69 192 MET A N 1
ATOM 1486 C CA . MET A 1 192 ? 26.601 -0.114 -43.409 1.00 96.69 192 MET A CA 1
ATOM 1487 C C . MET A 1 192 ? 25.583 0.857 -42.808 1.00 96.69 192 MET A C 1
ATOM 1489 O O . MET A 1 192 ? 25.962 1.912 -42.297 1.00 96.69 192 MET A O 1
ATOM 1493 N N . VAL A 1 193 ? 24.302 0.479 -42.785 1.00 96.81 193 VAL A N 1
ATOM 1494 C CA . VAL A 1 193 ? 23.243 1.297 -42.177 1.00 96.81 193 VAL A CA 1
ATOM 1495 C C . VAL A 1 193 ? 23.487 1.492 -40.679 1.00 96.81 193 VAL A C 1
ATOM 1497 O O . VAL A 1 193 ? 23.339 2.604 -40.165 1.00 96.81 193 VAL A O 1
ATOM 1500 N N . HIS A 1 194 ? 23.954 0.456 -39.980 1.00 96.94 194 HIS A N 1
ATOM 1501 C CA . HIS A 1 194 ? 24.337 0.577 -38.579 1.00 96.94 194 HIS A CA 1
ATOM 1502 C C . HIS A 1 194 ? 25.492 1.566 -38.372 1.00 96.94 194 HIS A C 1
ATOM 1504 O O . HIS A 1 194 ? 25.427 2.376 -37.446 1.00 96.94 194 HIS A O 1
ATOM 1510 N N . GLN A 1 195 ? 26.519 1.569 -39.228 1.00 95.50 195 GLN A N 1
ATOM 1511 C CA . GLN A 1 195 ? 27.600 2.558 -39.138 1.00 95.50 195 GLN A CA 1
ATOM 1512 C C . GLN A 1 195 ? 27.106 3.980 -39.419 1.00 95.50 195 GLN A C 1
ATOM 1514 O O . GLN A 1 195 ? 27.433 4.890 -38.657 1.00 95.50 195 GLN A O 1
ATOM 1519 N N . LEU A 1 196 ? 26.261 4.171 -40.437 1.00 95.12 196 LEU A N 1
ATOM 1520 C CA . LEU A 1 196 ? 25.643 5.470 -40.721 1.00 95.12 196 LEU A CA 1
ATOM 1521 C C . LEU A 1 196 ? 24.823 5.972 -39.527 1.00 95.12 196 LEU A C 1
ATOM 1523 O O . LEU A 1 196 ? 24.919 7.138 -39.162 1.00 95.12 196 LEU A O 1
ATOM 1527 N N . SER A 1 197 ? 24.094 5.091 -38.838 1.00 96.38 197 SER A N 1
ATOM 1528 C CA . SER A 1 197 ? 23.292 5.477 -37.670 1.00 96.38 197 SER A CA 1
ATOM 1529 C C . SER A 1 197 ? 24.113 6.051 -36.506 1.00 96.38 197 SER A C 1
ATOM 1531 O O . SER A 1 197 ? 23.561 6.747 -35.652 1.00 96.38 197 SER A O 1
ATOM 1533 N N . LYS A 1 198 ? 25.429 5.801 -36.450 1.00 94.75 198 LYS A N 1
ATOM 1534 C CA . LYS A 1 198 ? 26.309 6.361 -35.412 1.00 94.75 198 LYS A CA 1
ATOM 1535 C C . LYS A 1 198 ? 26.621 7.838 -35.653 1.00 94.75 198 LYS A C 1
ATOM 1537 O O . LYS A 1 198 ? 26.787 8.565 -34.678 1.00 94.75 198 LYS A O 1
ATOM 1542 N N . LYS A 1 199 ? 26.632 8.286 -36.912 1.00 92.75 199 LYS A N 1
ATOM 1543 C CA . LYS A 1 199 ? 26.862 9.682 -37.306 1.00 92.75 199 LYS A CA 1
ATOM 1544 C C . LYS A 1 199 ? 25.565 10.481 -37.218 1.00 92.75 199 LYS A C 1
ATOM 1546 O O . LYS A 1 199 ? 24.541 10.050 -37.738 1.00 92.75 199 LYS A O 1
ATOM 1551 N N . GLU A 1 200 ? 25.588 11.644 -36.573 1.00 89.69 200 GLU A N 1
ATOM 1552 C CA . GLU A 1 200 ? 24.372 12.429 -36.315 1.00 89.69 200 GLU A CA 1
ATOM 1553 C C . GLU A 1 200 ? 23.666 12.890 -37.599 1.00 89.69 200 GLU A C 1
ATOM 1555 O O . GLU A 1 200 ? 22.456 12.704 -37.732 1.00 89.69 200 GLU A O 1
ATOM 1560 N N . ALA A 1 201 ? 24.421 13.416 -38.564 1.00 91.19 201 ALA A N 1
ATOM 1561 C CA . ALA A 1 201 ? 23.917 13.844 -39.867 1.00 91.19 201 ALA A CA 1
ATOM 1562 C C . ALA A 1 201 ? 23.229 12.699 -40.631 1.00 91.19 201 ALA A C 1
ATOM 1564 O O . ALA A 1 201 ? 22.055 12.777 -41.000 1.00 91.19 201 ALA A O 1
ATOM 1565 N N . SER A 1 202 ? 23.931 11.575 -40.787 1.00 94.44 202 SER A N 1
ATOM 1566 C CA . SER A 1 202 ? 23.407 10.396 -41.478 1.00 94.44 202 SER A CA 1
ATOM 1567 C C . SER A 1 202 ? 22.224 9.759 -40.740 1.00 94.44 202 SER A C 1
ATOM 1569 O O . SER A 1 202 ? 21.307 9.234 -41.372 1.00 94.44 202 SER A O 1
ATOM 1571 N N . ARG A 1 203 ? 22.187 9.842 -39.402 1.00 94.56 203 ARG A N 1
ATOM 1572 C CA . ARG A 1 203 ? 21.049 9.385 -38.595 1.00 94.56 203 ARG A CA 1
ATOM 1573 C C . ARG A 1 203 ? 19.767 10.129 -38.957 1.00 94.56 203 ARG A C 1
ATOM 1575 O O . ARG A 1 203 ? 18.733 9.485 -39.109 1.00 94.56 203 ARG A O 1
ATOM 1582 N N . HIS A 1 204 ? 19.828 11.450 -39.130 1.00 92.56 204 HIS A N 1
ATOM 1583 C CA . HIS A 1 204 ? 18.670 12.246 -39.552 1.00 92.56 204 HIS A CA 1
ATOM 1584 C C . HIS A 1 204 ? 18.185 11.844 -40.945 1.00 92.56 204 HIS A C 1
ATOM 1586 O O . HIS A 1 204 ? 16.983 11.660 -41.137 1.00 92.56 204 HIS A O 1
ATOM 1592 N N . ALA A 1 205 ? 19.101 11.598 -41.885 1.00 93.25 205 ALA A N 1
ATOM 1593 C CA . ALA A 1 205 ? 18.743 11.088 -43.207 1.00 93.25 205 ALA A CA 1
ATOM 1594 C C . ALA A 1 205 ? 18.002 9.735 -43.124 1.00 93.25 205 ALA A C 1
ATOM 1596 O O . ALA A 1 205 ? 16.962 9.563 -43.759 1.00 93.25 205 ALA A O 1
ATOM 1597 N N . ILE A 1 206 ? 18.467 8.804 -42.279 1.00 94.25 206 ILE A N 1
ATOM 1598 C CA . ILE A 1 206 ? 17.803 7.505 -42.059 1.00 94.25 206 ILE A CA 1
ATOM 1599 C C . ILE A 1 206 ? 16.400 7.694 -41.457 1.00 94.25 206 ILE A C 1
ATOM 1601 O O . ILE A 1 206 ? 15.444 7.085 -41.930 1.00 94.25 206 ILE A O 1
ATOM 1605 N N . MET A 1 207 ? 16.249 8.551 -40.440 1.00 93.06 207 MET A N 1
ATOM 1606 C CA . MET A 1 207 ? 14.952 8.820 -39.790 1.00 93.06 207 MET A CA 1
ATOM 1607 C C . MET A 1 207 ? 13.935 9.495 -40.725 1.00 93.06 207 MET A C 1
ATOM 1609 O O . MET A 1 207 ? 12.729 9.360 -40.516 1.00 93.06 207 MET A O 1
ATOM 1613 N N . ASN A 1 208 ? 14.414 10.200 -41.753 1.00 90.69 208 ASN A N 1
ATOM 1614 C CA . ASN A 1 208 ? 13.598 10.816 -42.800 1.00 90.69 208 ASN A CA 1
ATOM 1615 C C . ASN A 1 208 ? 13.128 9.825 -43.878 1.00 90.69 208 ASN A C 1
ATOM 1617 O O . ASN A 1 208 ? 12.283 10.188 -44.693 1.00 90.69 208 ASN A O 1
ATOM 1621 N N . SER A 1 209 ? 13.630 8.585 -43.892 1.00 92.56 209 SER A N 1
ATOM 1622 C CA . SER A 1 209 ? 13.233 7.560 -44.860 1.00 92.56 209 SER A CA 1
ATOM 1623 C C . SER A 1 209 ? 12.426 6.440 -44.187 1.00 92.56 209 SER A C 1
ATOM 1625 O O . SER A 1 209 ? 12.988 5.527 -43.584 1.00 92.56 209 SER A O 1
ATOM 1627 N N . PRO A 1 210 ? 11.088 6.431 -44.305 1.00 91.12 210 PRO A N 1
ATOM 1628 C CA . PRO A 1 210 ? 10.278 5.317 -43.807 1.00 91.12 210 PRO A CA 1
ATOM 1629 C C . PRO A 1 210 ? 10.627 3.977 -44.472 1.00 91.12 210 PRO A C 1
ATOM 1631 O O . PRO A 1 210 ? 10.525 2.920 -43.851 1.00 91.12 210 PRO A O 1
ATOM 1634 N N . GLN A 1 211 ? 11.059 4.004 -45.737 1.00 93.94 211 GLN A N 1
ATOM 1635 C CA . GLN A 1 211 ? 11.336 2.803 -46.524 1.00 93.94 211 GLN A CA 1
ATOM 1636 C C . GLN A 1 211 ? 12.553 2.036 -46.004 1.00 93.94 211 GLN A C 1
ATOM 1638 O O . GLN A 1 211 ? 12.496 0.807 -45.948 1.00 93.94 211 GLN A O 1
ATOM 1643 N N . ILE A 1 212 ? 13.624 2.728 -45.587 1.00 95.38 212 ILE A N 1
ATOM 1644 C CA . ILE A 1 212 ? 14.802 2.050 -45.026 1.00 95.38 212 ILE A CA 1
ATOM 1645 C C . ILE A 1 212 ? 14.488 1.407 -43.677 1.00 95.38 212 ILE A C 1
ATOM 1647 O O . ILE A 1 212 ? 14.943 0.297 -43.418 1.00 95.38 212 ILE A O 1
ATOM 1651 N N . LEU A 1 213 ? 13.642 2.031 -42.851 1.00 94.62 213 LEU A N 1
ATOM 1652 C CA . LEU A 1 213 ? 13.202 1.419 -41.596 1.00 94.62 213 LEU A CA 1
ATOM 1653 C C . LEU A 1 213 ? 12.308 0.211 -41.832 1.00 94.62 213 LEU A C 1
ATOM 1655 O O . LEU A 1 213 ? 12.505 -0.815 -41.189 1.00 94.62 213 LEU A O 1
ATOM 1659 N N . ALA A 1 214 ? 11.374 0.292 -42.779 1.00 93.94 214 ALA A N 1
ATOM 1660 C CA . ALA A 1 214 ? 10.563 -0.857 -43.155 1.00 93.94 214 ALA A CA 1
ATOM 1661 C C . ALA A 1 214 ? 11.431 -2.005 -43.706 1.00 93.94 214 ALA A C 1
ATOM 1663 O O . ALA A 1 214 ? 11.187 -3.161 -43.371 1.00 93.94 214 ALA A O 1
ATOM 1664 N N . ALA A 1 215 ? 12.465 -1.701 -44.501 1.00 95.06 215 ALA A N 1
ATOM 1665 C CA . ALA A 1 215 ? 13.417 -2.694 -44.998 1.00 95.06 215 ALA A CA 1
ATOM 1666 C C . ALA A 1 215 ? 14.233 -3.328 -43.858 1.00 95.06 215 ALA A C 1
ATOM 1668 O O . ALA A 1 215 ? 14.298 -4.549 -43.777 1.00 95.06 215 ALA A O 1
ATOM 1669 N N . LEU A 1 216 ? 14.760 -2.531 -42.919 1.00 94.50 216 LEU A N 1
ATOM 1670 C CA . LEU A 1 216 ? 15.458 -3.037 -41.729 1.00 94.50 216 LEU A CA 1
ATOM 1671 C C . LEU A 1 216 ? 14.558 -3.913 -40.849 1.00 94.50 216 LEU A C 1
ATOM 1673 O O . LEU A 1 216 ? 14.988 -4.972 -40.400 1.00 94.50 216 LEU A O 1
ATOM 1677 N N . VAL A 1 217 ? 13.312 -3.484 -40.608 1.00 94.06 217 VAL A N 1
ATOM 1678 C CA . VAL A 1 217 ? 12.331 -4.229 -39.802 1.00 94.06 217 VAL A CA 1
ATOM 1679 C C . VAL A 1 217 ? 11.940 -5.545 -40.482 1.00 94.06 217 VAL A C 1
ATOM 1681 O O . VAL A 1 217 ? 11.744 -6.554 -39.807 1.00 94.06 217 VAL A O 1
ATOM 1684 N N . ARG A 1 218 ? 11.859 -5.581 -41.817 1.00 92.62 218 ARG A N 1
ATOM 1685 C CA . ARG A 1 218 ? 11.669 -6.836 -42.558 1.00 92.62 218 ARG A CA 1
ATOM 1686 C C . ARG A 1 218 ? 12.901 -7.733 -42.477 1.00 92.62 218 ARG A C 1
ATOM 1688 O O . ARG A 1 218 ? 12.752 -8.899 -42.125 1.00 92.62 218 ARG A O 1
ATOM 1695 N N . ALA A 1 219 ? 14.093 -7.188 -42.728 1.00 91.75 219 ALA A N 1
ATOM 1696 C CA . ALA A 1 219 ? 15.349 -7.933 -42.682 1.00 91.75 219 ALA A CA 1
ATOM 1697 C C . ALA A 1 219 ? 15.550 -8.608 -41.316 1.00 91.75 219 ALA A C 1
ATOM 1699 O O . ALA A 1 219 ? 15.796 -9.806 -41.258 1.00 91.75 219 ALA A O 1
ATOM 1700 N N . MET A 1 220 ? 15.322 -7.888 -40.210 1.00 91.19 220 MET A N 1
ATOM 1701 C CA . MET A 1 220 ? 15.427 -8.463 -38.860 1.00 91.19 220 MET A CA 1
ATOM 1702 C C . MET A 1 220 ? 14.348 -9.507 -38.527 1.00 91.19 220 MET A C 1
ATOM 1704 O O . MET A 1 220 ? 14.522 -10.286 -37.595 1.00 91.19 220 MET A O 1
ATOM 1708 N N . ASN A 1 221 ? 13.205 -9.504 -39.222 1.00 87.94 221 ASN A N 1
ATOM 1709 C CA . ASN A 1 221 ? 12.121 -10.454 -38.966 1.00 87.94 221 ASN A CA 1
ATOM 1710 C C . ASN A 1 221 ? 12.267 -11.755 -39.759 1.00 87.94 221 ASN A C 1
ATOM 1712 O O . ASN A 1 221 ? 11.767 -12.781 -39.288 1.00 87.94 221 ASN A O 1
ATOM 1716 N N . ASN A 1 222 ? 12.933 -11.692 -40.915 1.00 87.50 222 ASN A N 1
ATOM 1717 C CA . ASN A 1 222 ? 12.999 -12.759 -41.915 1.00 87.50 222 ASN A CA 1
ATOM 1718 C C . ASN A 1 222 ? 14.371 -13.446 -41.993 1.00 87.50 222 ASN A C 1
ATOM 1720 O O . ASN A 1 222 ? 14.607 -14.213 -42.920 1.00 87.50 222 ASN A O 1
ATOM 1724 N N . THR A 1 223 ? 15.272 -13.163 -41.056 1.00 87.50 223 THR A N 1
ATOM 1725 C CA . THR A 1 223 ? 16.617 -13.740 -41.024 1.00 87.50 223 THR A CA 1
ATOM 1726 C C . THR A 1 223 ? 16.846 -14.542 -39.747 1.00 87.50 223 THR A C 1
ATOM 1728 O O . THR A 1 223 ? 16.324 -14.192 -38.686 1.00 87.50 223 THR A O 1
ATOM 1731 N N . ASP A 1 224 ? 17.671 -15.580 -39.856 1.00 85.88 224 ASP A N 1
ATOM 1732 C CA . ASP A 1 224 ? 18.265 -16.286 -38.717 1.00 85.88 224 ASP A CA 1
ATOM 1733 C C . ASP A 1 224 ? 19.700 -15.793 -38.430 1.00 85.88 224 ASP A C 1
ATOM 1735 O O . ASP A 1 224 ? 20.327 -16.225 -37.459 1.00 85.88 224 ASP A O 1
ATOM 1739 N N . ASP A 1 225 ? 20.228 -14.863 -39.242 1.00 90.00 225 ASP A N 1
ATOM 1740 C CA . ASP A 1 225 ? 21.546 -14.267 -39.031 1.00 90.00 225 ASP A CA 1
ATOM 1741 C C . ASP A 1 225 ? 21.516 -13.309 -37.826 1.00 90.00 225 ASP A C 1
ATOM 1743 O O . ASP A 1 225 ? 20.844 -12.263 -37.787 1.00 90.00 225 ASP A O 1
ATOM 1747 N N . LEU A 1 226 ? 22.288 -13.683 -36.808 1.00 89.06 226 LEU A N 1
ATOM 1748 C CA . LEU A 1 226 ? 22.430 -12.924 -35.573 1.00 89.06 226 LEU A CA 1
ATOM 1749 C C . LEU A 1 226 ? 23.098 -11.566 -35.807 1.00 89.06 226 LEU A C 1
ATOM 1751 O O . LEU A 1 226 ? 22.809 -10.624 -35.068 1.00 89.06 226 LEU A O 1
ATOM 1755 N N . GLU A 1 227 ? 23.953 -11.438 -36.820 1.00 92.19 227 GLU A N 1
ATOM 1756 C CA . GLU A 1 227 ? 24.647 -10.198 -37.151 1.00 92.19 227 GLU A CA 1
ATOM 1757 C C . GLU A 1 227 ? 23.699 -9.184 -37.799 1.00 92.19 227 GLU A C 1
ATOM 1759 O O . GLU A 1 227 ? 23.656 -8.036 -37.347 1.00 92.19 227 GLU A O 1
ATOM 1764 N N . ILE A 1 228 ? 22.854 -9.607 -38.754 1.00 93.19 228 ILE A N 1
ATOM 1765 C CA . ILE A 1 228 ? 21.774 -8.757 -39.300 1.00 93.19 228 ILE A CA 1
ATOM 1766 C C . ILE A 1 228 ? 20.893 -8.269 -38.155 1.00 93.19 228 ILE A C 1
ATOM 1768 O O . ILE A 1 228 ? 20.649 -7.068 -38.011 1.00 93.19 228 ILE A O 1
ATOM 1772 N N . THR A 1 229 ? 20.457 -9.195 -37.303 1.00 93.75 229 THR A N 1
ATOM 1773 C CA . THR A 1 229 ? 19.587 -8.892 -36.167 1.00 93.75 229 THR A CA 1
ATOM 1774 C C . THR A 1 229 ? 20.228 -7.882 -35.215 1.00 93.75 229 THR A C 1
ATOM 1776 O O . THR A 1 229 ? 19.585 -6.917 -34.792 1.00 93.75 229 THR A O 1
ATOM 1779 N N . ARG A 1 230 ? 21.512 -8.064 -34.895 1.00 94.94 230 ARG A N 1
ATOM 1780 C CA . ARG A 1 230 ? 22.280 -7.179 -34.014 1.00 94.94 230 ARG A CA 1
ATOM 1781 C C . ARG A 1 230 ? 22.479 -5.794 -34.623 1.00 94.94 230 ARG A C 1
ATOM 1783 O O . ARG A 1 230 ? 22.272 -4.800 -33.925 1.00 94.94 230 ARG A O 1
ATOM 1790 N N . CYS A 1 231 ? 22.843 -5.706 -35.901 1.00 96.25 231 CYS A N 1
ATOM 1791 C CA . CYS A 1 231 ? 23.017 -4.443 -36.618 1.00 96.25 231 CYS A CA 1
ATOM 1792 C C . CYS A 1 231 ? 21.696 -3.687 -36.783 1.00 96.25 231 CYS A C 1
ATOM 1794 O O . CYS A 1 231 ? 21.647 -2.480 -36.530 1.00 96.25 231 CYS A O 1
ATOM 1796 N N . ALA A 1 232 ? 20.611 -4.379 -37.133 1.00 95.62 232 ALA A N 1
ATOM 1797 C CA . ALA A 1 232 ? 19.281 -3.791 -37.230 1.00 95.62 232 ALA A CA 1
ATOM 1798 C C . ALA A 1 232 ? 18.806 -3.278 -35.862 1.00 95.62 232 ALA A C 1
ATOM 1800 O O . ALA A 1 232 ? 18.486 -2.097 -35.735 1.00 95.62 232 ALA A O 1
ATOM 1801 N N . ALA A 1 233 ? 18.857 -4.103 -34.810 1.00 96.31 233 ALA A N 1
ATOM 1802 C CA . ALA A 1 233 ? 18.475 -3.695 -33.456 1.00 96.31 233 ALA A CA 1
ATOM 1803 C C . ALA A 1 233 ? 19.324 -2.519 -32.942 1.00 96.31 233 ALA A C 1
ATOM 1805 O O . ALA A 1 233 ? 18.784 -1.557 -32.396 1.00 96.31 233 ALA A O 1
ATOM 1806 N N . GLY A 1 234 ? 20.642 -2.555 -33.165 1.00 97.38 234 GLY A N 1
ATOM 1807 C CA . GLY A 1 234 ? 21.551 -1.464 -32.813 1.00 97.38 234 GLY A CA 1
ATOM 1808 C C . GLY A 1 234 ? 21.271 -0.178 -33.595 1.00 97.38 234 GLY A C 1
ATOM 1809 O O . GLY A 1 234 ? 21.395 0.917 -33.049 1.00 97.38 234 GLY A O 1
ATOM 1810 N N . THR A 1 235 ? 20.846 -0.291 -34.856 1.00 97.88 235 THR A N 1
ATOM 1811 C CA . THR A 1 235 ? 20.377 0.852 -35.649 1.00 97.88 235 THR A CA 1
ATOM 1812 C C . THR A 1 235 ? 19.129 1.453 -35.017 1.00 97.88 235 THR A C 1
ATOM 1814 O O . THR A 1 235 ? 19.151 2.630 -34.670 1.00 97.88 235 THR A O 1
ATOM 1817 N N . LEU A 1 236 ? 18.073 0.659 -34.790 1.00 97.62 236 LEU A N 1
ATOM 1818 C CA . LEU A 1 236 ? 16.830 1.146 -34.173 1.00 97.62 236 LEU A CA 1
ATOM 1819 C C . LEU A 1 236 ? 17.092 1.780 -32.799 1.00 97.62 236 LEU A C 1
ATOM 1821 O O . LEU A 1 236 ? 16.538 2.835 -32.493 1.00 97.62 236 LEU A O 1
ATOM 1825 N N . HIS A 1 237 ? 18.005 1.206 -32.012 1.00 98.06 237 HIS A N 1
ATOM 1826 C CA . HIS A 1 237 ? 18.458 1.796 -30.757 1.00 98.06 237 HIS A CA 1
ATOM 1827 C C . HIS A 1 237 ? 19.039 3.203 -30.955 1.00 98.06 237 HIS A C 1
ATOM 1829 O O . HIS A 1 237 ? 18.601 4.139 -30.285 1.00 98.06 237 HIS A O 1
ATOM 1835 N N . ASN A 1 238 ? 19.965 3.386 -31.901 1.00 97.94 238 ASN A N 1
ATOM 1836 C CA . ASN A 1 238 ? 20.564 4.693 -32.185 1.00 97.94 238 ASN A CA 1
ATOM 1837 C C . ASN A 1 238 ? 19.523 5.736 -32.626 1.00 97.94 238 ASN A C 1
ATOM 1839 O O . ASN A 1 238 ? 19.631 6.909 -32.254 1.00 97.94 238 ASN A O 1
ATOM 1843 N N . LEU A 1 239 ? 18.507 5.315 -33.387 1.00 97.25 239 LEU A N 1
ATOM 1844 C CA . LEU A 1 239 ? 17.409 6.186 -33.822 1.00 97.25 239 LEU A CA 1
ATOM 1845 C C . LEU A 1 239 ? 16.459 6.550 -32.672 1.00 97.25 239 LEU A C 1
ATOM 1847 O O . LEU A 1 239 ? 15.945 7.663 -32.636 1.00 97.25 239 LEU A O 1
ATOM 1851 N N . SER A 1 240 ? 16.245 5.643 -31.715 1.00 97.81 240 SER A N 1
ATOM 1852 C CA . SER A 1 240 ? 15.298 5.831 -30.603 1.00 97.81 240 SER A CA 1
ATOM 1853 C C . SER A 1 240 ? 15.654 6.967 -29.637 1.00 97.81 240 SER A C 1
ATOM 1855 O O . SER A 1 240 ? 14.814 7.382 -28.846 1.00 97.81 240 SER A O 1
ATOM 1857 N N . HIS A 1 241 ? 16.875 7.500 -29.719 1.00 97.06 241 HIS A N 1
ATOM 1858 C CA . HIS A 1 241 ? 17.296 8.690 -28.968 1.00 97.06 241 HIS A CA 1
ATOM 1859 C C . HIS A 1 241 ? 16.692 9.995 -29.508 1.00 97.06 241 HIS A C 1
ATOM 1861 O O . HIS A 1 241 ? 16.878 11.048 -28.909 1.00 97.06 241 HIS A O 1
ATOM 1867 N N . HIS A 1 242 ? 15.965 9.936 -30.627 1.00 95.81 242 HIS A N 1
ATOM 1868 C CA . HIS A 1 242 ? 15.360 11.090 -31.287 1.00 95.81 242 HIS A CA 1
ATOM 1869 C C . HIS A 1 242 ? 13.852 10.909 -31.427 1.00 95.81 242 HIS A C 1
ATOM 1871 O O . HIS A 1 242 ? 13.383 9.845 -31.833 1.00 95.81 242 HIS A O 1
ATOM 1877 N N . ARG A 1 243 ? 13.075 11.974 -31.184 1.00 95.81 243 ARG A N 1
ATOM 1878 C CA . ARG A 1 243 ? 11.602 11.950 -31.312 1.00 95.81 243 ARG A CA 1
ATOM 1879 C C . ARG A 1 243 ? 11.149 11.474 -32.692 1.00 95.81 243 ARG A C 1
ATOM 1881 O O . ARG A 1 243 ? 10.216 10.683 -32.803 1.00 95.81 243 ARG A O 1
ATOM 1888 N N . GLN A 1 244 ? 11.825 11.933 -33.741 1.00 95.31 244 GLN A N 1
ATOM 1889 C CA . GLN A 1 244 ? 11.522 11.513 -35.103 1.00 95.31 244 GLN A CA 1
ATOM 1890 C C . GLN A 1 244 ? 11.842 10.033 -35.333 1.00 95.31 244 GLN A C 1
ATOM 1892 O O . GLN A 1 244 ? 11.038 9.324 -35.932 1.00 95.31 244 GLN A O 1
ATOM 1897 N N . GLY A 1 245 ? 12.977 9.552 -34.820 1.00 96.56 245 GLY A N 1
ATOM 1898 C CA . GLY A 1 245 ? 13.348 8.142 -34.897 1.00 96.56 245 GLY A CA 1
ATOM 1899 C C . GLY A 1 245 ? 12.340 7.245 -34.184 1.00 96.56 245 GLY A C 1
ATOM 1900 O O . GLY A 1 245 ? 11.916 6.245 -34.754 1.00 96.56 245 GLY A O 1
ATOM 1901 N N . LEU A 1 246 ? 11.871 7.634 -32.996 1.00 97.75 246 LEU A N 1
ATOM 1902 C CA . LEU A 1 246 ? 10.808 6.928 -32.272 1.00 97.75 246 LEU A CA 1
ATOM 1903 C C . LEU A 1 246 ? 9.518 6.811 -33.094 1.00 97.75 246 LEU A C 1
ATOM 1905 O O . LEU A 1 246 ? 8.981 5.710 -33.242 1.00 97.75 246 LEU A O 1
ATOM 1909 N N . LEU A 1 247 ? 9.057 7.920 -33.681 1.00 96.62 247 LEU A N 1
ATOM 1910 C CA . LEU A 1 247 ? 7.868 7.937 -34.535 1.00 96.62 247 LEU A CA 1
ATOM 1911 C C . LEU A 1 247 ? 8.049 7.052 -35.772 1.00 96.62 247 LEU A C 1
ATOM 1913 O O . LEU A 1 247 ? 7.131 6.332 -36.168 1.00 96.62 247 LEU A O 1
ATOM 1917 N N . ALA A 1 248 ? 9.233 7.096 -36.378 1.00 95.88 248 ALA A N 1
ATOM 1918 C CA . ALA A 1 248 ? 9.548 6.339 -37.576 1.00 95.88 248 ALA A CA 1
ATOM 1919 C C . ALA A 1 248 ? 9.621 4.826 -37.285 1.00 95.88 248 ALA A C 1
ATOM 1921 O O . ALA A 1 248 ? 9.044 4.033 -38.032 1.00 95.88 248 ALA A O 1
ATOM 1922 N N . ILE A 1 249 ? 10.218 4.416 -36.157 1.00 97.00 249 ILE A N 1
ATOM 1923 C CA . ILE A 1 249 ? 10.203 3.024 -35.672 1.00 97.00 249 ILE A CA 1
ATOM 1924 C C . ILE A 1 249 ? 8.764 2.560 -35.418 1.00 97.00 249 ILE A C 1
ATOM 1926 O O . ILE A 1 249 ? 8.379 1.470 -35.844 1.00 97.00 249 ILE A O 1
ATOM 1930 N N . PHE A 1 250 ? 7.961 3.390 -34.747 1.00 96.75 250 PHE A N 1
ATOM 1931 C CA . PHE A 1 250 ? 6.568 3.085 -34.427 1.00 96.75 250 PHE A CA 1
ATOM 1932 C C . PHE A 1 250 ? 5.728 2.853 -35.689 1.00 96.75 250 PHE A C 1
ATOM 1934 O O . PHE A 1 250 ? 5.095 1.806 -35.822 1.00 96.75 250 PHE A O 1
ATOM 1941 N N . LYS A 1 251 ? 5.783 3.784 -36.650 1.00 95.19 251 LYS A N 1
ATOM 1942 C CA . LYS A 1 251 ? 5.035 3.697 -37.916 1.00 95.19 251 LYS A CA 1
ATOM 1943 C C . LYS A 1 251 ? 5.492 2.550 -38.821 1.00 95.19 251 LYS A C 1
ATOM 1945 O O . LYS A 1 251 ? 4.694 2.057 -39.607 1.00 95.19 251 LYS A O 1
ATOM 1950 N N . SER A 1 252 ? 6.743 2.109 -38.697 1.00 93.81 252 SER A N 1
ATOM 1951 C CA . SER A 1 252 ? 7.307 1.029 -39.523 1.00 93.81 252 SER A CA 1
ATOM 1952 C C . SER A 1 252 ? 7.032 -0.378 -38.973 1.00 93.81 252 SER A C 1
ATOM 1954 O O . SER A 1 252 ? 7.612 -1.344 -39.460 1.00 93.81 252 SER A O 1
ATOM 1956 N N . GLY A 1 253 ? 6.197 -0.518 -37.935 1.00 93.50 253 GLY A N 1
ATOM 1957 C CA . GLY A 1 253 ? 5.938 -1.816 -37.303 1.00 93.50 253 GLY A CA 1
ATOM 1958 C C . GLY A 1 253 ? 7.121 -2.343 -36.483 1.00 93.50 253 GLY A C 1
ATOM 1959 O O . GLY A 1 253 ? 7.250 -3.549 -36.280 1.00 93.50 253 GLY A O 1
ATOM 1960 N N . GLY A 1 254 ? 7.994 -1.455 -35.993 1.00 96.25 254 GLY A N 1
ATOM 1961 C CA . GLY A 1 254 ? 9.186 -1.846 -35.243 1.00 96.25 254 GLY A CA 1
ATOM 1962 C C . GLY A 1 254 ? 8.886 -2.470 -33.877 1.00 96.25 254 GLY A C 1
ATOM 1963 O O . GLY A 1 254 ? 9.656 -3.306 -33.418 1.00 96.25 254 GLY A O 1
ATOM 1964 N N . ILE A 1 255 ? 7.764 -2.126 -33.229 1.00 97.81 255 ILE A N 1
ATOM 1965 C CA . ILE A 1 255 ? 7.422 -2.654 -31.893 1.00 97.81 255 ILE A CA 1
ATOM 1966 C C . ILE A 1 255 ? 7.250 -4.183 -31.894 1.00 97.81 255 ILE A C 1
ATOM 1968 O O . ILE A 1 255 ? 7.957 -4.830 -31.122 1.00 97.81 255 ILE A O 1
ATOM 1972 N N . PRO A 1 256 ? 6.389 -4.792 -32.737 1.00 97.06 256 PRO A N 1
ATOM 1973 C CA . PRO A 1 256 ? 6.289 -6.251 -32.813 1.00 97.06 256 PRO A CA 1
ATOM 1974 C C . PRO A 1 256 ? 7.634 -6.945 -33.070 1.00 97.06 256 PRO A C 1
ATOM 1976 O O . PRO A 1 256 ? 7.936 -7.954 -32.434 1.00 97.06 256 PRO A O 1
ATOM 1979 N N . ALA A 1 257 ? 8.473 -6.373 -33.940 1.00 95.81 257 ALA A N 1
ATOM 1980 C CA . ALA A 1 257 ? 9.796 -6.912 -34.250 1.00 95.81 257 ALA A CA 1
ATOM 1981 C C . ALA A 1 257 ? 10.737 -6.858 -33.032 1.00 95.81 257 ALA A C 1
ATOM 1983 O O . ALA A 1 257 ? 11.347 -7.859 -32.663 1.00 95.81 257 ALA A O 1
ATOM 1984 N N . LEU A 1 258 ? 10.797 -5.718 -32.336 1.00 97.69 258 LEU A N 1
ATOM 1985 C CA . LEU A 1 258 ? 11.570 -5.559 -31.100 1.00 97.69 258 LEU A CA 1
ATOM 1986 C C . LEU A 1 258 ? 11.075 -6.497 -29.989 1.00 97.69 258 LEU A C 1
ATOM 1988 O O . LEU A 1 258 ? 11.883 -7.060 -29.254 1.00 97.69 258 LEU A O 1
ATOM 1992 N N . VAL A 1 259 ? 9.761 -6.710 -29.882 1.00 97.88 259 VAL A N 1
ATOM 1993 C CA . VAL A 1 259 ? 9.179 -7.661 -28.927 1.00 97.88 259 VAL A CA 1
ATOM 1994 C C . VAL A 1 259 ? 9.570 -9.100 -29.278 1.00 97.88 259 VAL A C 1
ATOM 1996 O O . VAL A 1 259 ? 9.937 -9.855 -28.378 1.00 97.88 259 VAL A O 1
ATOM 1999 N N . LYS A 1 260 ? 9.586 -9.489 -30.562 1.00 95.38 260 LYS A N 1
ATOM 2000 C CA . LYS A 1 260 ? 10.112 -10.795 -31.007 1.00 95.38 260 LYS A CA 1
ATOM 2001 C C . LYS A 1 260 ? 11.568 -10.988 -30.561 1.00 95.38 260 LYS A C 1
ATOM 2003 O O . LYS A 1 260 ? 11.906 -12.053 -30.040 1.00 95.38 260 LYS A O 1
ATOM 2008 N N . LEU A 1 261 ? 12.397 -9.945 -30.667 1.00 95.06 261 LEU A N 1
ATOM 2009 C CA . LEU A 1 261 ? 13.807 -9.988 -30.263 1.00 95.06 261 LEU A CA 1
ATOM 2010 C C . LEU A 1 261 ? 14.041 -10.199 -28.764 1.00 95.06 261 LEU A C 1
ATOM 2012 O O . LEU A 1 261 ? 15.121 -10.661 -28.401 1.00 95.06 261 LEU A O 1
ATOM 2016 N N . LEU A 1 262 ? 13.054 -9.955 -27.895 1.00 95.56 262 LEU A N 1
ATOM 2017 C CA . LEU A 1 262 ? 13.159 -10.261 -26.459 1.00 95.56 262 LEU A CA 1
ATOM 2018 C C . LEU A 1 262 ? 13.306 -11.765 -26.165 1.00 95.56 262 LEU A C 1
ATOM 2020 O O . LEU A 1 262 ? 13.548 -12.151 -25.026 1.00 95.56 262 LEU A O 1
ATOM 2024 N N . SER A 1 263 ? 13.152 -12.630 -27.169 1.00 92.69 263 SER A N 1
ATOM 2025 C CA . SER A 1 263 ? 13.412 -14.070 -27.062 1.00 92.69 263 SER A CA 1
ATOM 2026 C C . SER A 1 263 ? 14.796 -14.487 -27.584 1.00 92.69 263 SER A C 1
ATOM 2028 O O . SER A 1 263 ? 15.124 -15.670 -27.508 1.00 92.69 263 SER A O 1
ATOM 2030 N N . SER A 1 264 ? 15.603 -13.543 -28.086 1.00 92.25 264 SER A N 1
ATOM 2031 C CA . SER A 1 264 ? 16.938 -13.813 -28.631 1.00 92.25 264 SER A CA 1
ATOM 2032 C C . SER A 1 264 ? 17.889 -14.384 -27.568 1.00 92.25 264 SER A C 1
ATOM 2034 O O . SER A 1 264 ? 17.867 -13.929 -26.422 1.00 92.25 264 SER A O 1
ATOM 2036 N N . PRO A 1 265 ? 18.757 -15.351 -27.921 1.00 90.00 265 PRO A N 1
ATOM 2037 C CA . PRO A 1 265 ? 19.803 -15.837 -27.023 1.00 90.00 265 PRO A CA 1
ATOM 2038 C C . PRO A 1 265 ? 20.987 -14.861 -26.894 1.00 90.00 265 PRO A C 1
ATOM 2040 O O . PRO A 1 265 ? 21.849 -15.064 -26.043 1.00 90.00 265 PRO A O 1
ATOM 2043 N N . VAL A 1 266 ? 21.058 -13.815 -27.727 1.00 91.12 266 VAL A N 1
ATOM 2044 C CA . VAL A 1 266 ? 22.200 -12.893 -27.782 1.00 91.12 266 VAL A CA 1
ATOM 2045 C C . VAL A 1 266 ? 21.977 -11.692 -26.861 1.00 91.12 266 VAL A C 1
ATOM 2047 O O . VAL A 1 266 ? 21.071 -10.888 -27.082 1.00 91.12 266 VAL A O 1
ATOM 2050 N N . GLU A 1 267 ? 22.847 -11.515 -25.861 1.00 90.25 267 GLU A N 1
ATOM 2051 C CA . GLU A 1 267 ? 22.706 -10.454 -24.848 1.00 90.25 267 GLU A CA 1
ATOM 2052 C C . GLU A 1 267 ? 22.709 -9.041 -25.453 1.00 90.25 267 GLU A C 1
ATOM 2054 O O . GLU A 1 267 ? 21.894 -8.204 -25.068 1.00 90.25 267 GLU A O 1
ATOM 2059 N N . SER A 1 268 ? 23.568 -8.770 -26.442 1.00 91.75 268 SER A N 1
ATOM 2060 C CA . SER A 1 268 ? 23.618 -7.457 -27.104 1.00 91.75 268 SER A CA 1
ATOM 2061 C C . SER A 1 268 ? 22.321 -7.133 -27.855 1.00 91.75 268 SER A C 1
ATOM 2063 O O . SER A 1 268 ? 21.844 -6.000 -27.795 1.00 91.75 268 SER A O 1
ATOM 2065 N N . VAL A 1 269 ? 21.701 -8.132 -28.494 1.00 94.38 269 VAL A N 1
ATOM 2066 C CA . VAL A 1 269 ? 20.397 -7.999 -29.162 1.00 94.38 269 VAL A CA 1
ATOM 2067 C C . VAL A 1 269 ? 19.300 -7.722 -28.139 1.00 94.38 269 VAL A C 1
ATOM 2069 O O . VAL A 1 269 ? 18.525 -6.785 -28.327 1.00 94.38 269 VAL A O 1
ATOM 2072 N N . LEU A 1 270 ? 19.261 -8.481 -27.037 1.00 94.44 270 LEU A N 1
ATOM 2073 C CA . LEU A 1 270 ? 18.314 -8.249 -25.943 1.00 94.44 270 LEU A CA 1
ATOM 2074 C C . LEU A 1 270 ? 18.449 -6.832 -25.382 1.00 94.44 270 LEU A C 1
ATOM 2076 O O . LEU A 1 270 ? 17.441 -6.155 -25.182 1.00 94.44 270 LEU A O 1
ATOM 2080 N N . PHE A 1 271 ? 19.682 -6.371 -25.158 1.00 95.25 271 PHE A N 1
ATOM 2081 C CA . PHE A 1 271 ? 19.957 -5.044 -24.617 1.00 95.25 271 PHE A CA 1
ATOM 2082 C C . PHE A 1 271 ? 19.479 -3.930 -25.556 1.00 95.25 271 PHE A C 1
ATOM 2084 O O . PHE A 1 271 ? 18.800 -3.000 -25.108 1.00 95.25 271 PHE A O 1
ATOM 2091 N N . TYR A 1 272 ? 19.767 -4.031 -26.859 1.00 97.25 272 TYR A N 1
ATOM 2092 C CA . TYR A 1 272 ? 19.247 -3.078 -27.841 1.00 97.25 272 TYR A CA 1
ATOM 2093 C C . TYR A 1 272 ? 17.722 -3.115 -27.912 1.00 97.25 272 TYR A C 1
ATOM 2095 O O . TYR A 1 272 ? 17.091 -2.058 -27.886 1.00 97.25 272 TYR A O 1
ATOM 2103 N N . ALA A 1 273 ? 17.122 -4.306 -27.947 1.00 97.75 273 ALA A N 1
ATOM 2104 C CA . ALA A 1 273 ? 15.677 -4.466 -28.034 1.00 97.75 273 ALA A CA 1
ATOM 2105 C C . ALA A 1 273 ? 14.961 -3.845 -26.825 1.00 97.75 273 ALA A C 1
ATOM 2107 O O . ALA A 1 273 ? 14.092 -2.990 -27.005 1.00 97.75 273 ALA A O 1
ATOM 2108 N N . ILE A 1 274 ? 15.361 -4.204 -25.599 1.00 97.88 274 ILE A N 1
ATOM 2109 C CA . ILE A 1 274 ? 14.700 -3.705 -24.387 1.00 97.88 274 ILE A CA 1
ATOM 2110 C C . ILE A 1 274 ? 14.899 -2.199 -24.204 1.00 97.88 274 ILE A C 1
ATOM 2112 O O . ILE A 1 274 ? 13.956 -1.505 -23.839 1.00 97.88 274 ILE A O 1
ATOM 2116 N N . THR A 1 275 ? 16.085 -1.666 -24.519 1.00 98.12 275 THR A N 1
ATOM 2117 C CA . THR A 1 275 ? 16.362 -0.227 -24.376 1.00 98.12 275 THR A CA 1
ATOM 2118 C C . THR A 1 275 ? 15.595 0.590 -25.417 1.00 98.12 275 THR A C 1
ATOM 2120 O O . THR A 1 275 ? 15.074 1.658 -25.113 1.00 98.12 275 THR A O 1
ATOM 2123 N N . THR A 1 276 ? 15.459 0.072 -26.641 1.00 98.62 276 THR A N 1
ATOM 2124 C CA . THR A 1 276 ? 14.643 0.710 -27.688 1.00 98.62 276 THR A CA 1
ATOM 2125 C C . THR A 1 276 ? 13.163 0.720 -27.299 1.00 98.62 276 THR A C 1
ATOM 2127 O O . THR A 1 276 ? 12.499 1.748 -27.429 1.00 98.62 276 THR A O 1
ATOM 2130 N N . LEU A 1 277 ? 12.645 -0.397 -26.769 1.00 98.81 277 LEU A N 1
ATOM 2131 C CA . LEU A 1 277 ? 11.281 -0.469 -26.237 1.00 98.81 277 LEU A CA 1
ATOM 2132 C C . LEU A 1 277 ? 11.078 0.487 -25.060 1.00 98.81 277 LEU A C 1
ATOM 2134 O O . LEU A 1 277 ? 10.049 1.150 -24.997 1.00 98.81 277 LEU A O 1
ATOM 2138 N N . HIS A 1 278 ? 12.056 0.606 -24.163 1.00 98.75 278 HIS A N 1
ATOM 2139 C CA . HIS A 1 278 ? 12.002 1.538 -23.037 1.00 98.75 278 HIS A CA 1
ATOM 2140 C C . HIS A 1 278 ? 11.873 2.991 -23.506 1.00 98.75 278 HIS A C 1
ATOM 2142 O O . HIS A 1 278 ? 10.956 3.688 -23.072 1.00 98.75 278 HIS A O 1
ATOM 2148 N N . ASN A 1 279 ? 12.696 3.414 -24.471 1.00 98.75 279 ASN A N 1
ATOM 2149 C CA . ASN A 1 279 ? 12.611 4.751 -25.066 1.00 98.75 279 ASN A CA 1
ATOM 2150 C C . ASN A 1 279 ? 11.245 5.002 -25.733 1.00 98.75 279 ASN A C 1
ATOM 2152 O O . ASN A 1 279 ? 10.651 6.067 -25.558 1.00 98.75 279 ASN A O 1
ATOM 2156 N N . LEU A 1 280 ? 10.702 4.007 -26.446 1.00 98.75 280 LEU A N 1
ATOM 2157 C CA . LEU A 1 280 ? 9.357 4.079 -27.028 1.00 98.75 280 LEU A CA 1
ATOM 2158 C C . LEU A 1 280 ? 8.274 4.218 -25.948 1.00 98.75 280 LEU A C 1
ATOM 2160 O O . LEU A 1 280 ? 7.384 5.056 -26.083 1.00 98.75 280 LEU A O 1
ATOM 2164 N N . LEU A 1 281 ? 8.343 3.439 -24.868 1.00 98.69 281 LEU A N 1
ATOM 2165 C CA . LEU A 1 281 ? 7.370 3.478 -23.770 1.00 98.69 281 LEU A CA 1
ATOM 2166 C C . LEU A 1 281 ? 7.368 4.812 -23.014 1.00 98.69 281 LEU A C 1
ATOM 2168 O O . LEU A 1 281 ? 6.318 5.223 -22.513 1.00 98.69 281 LEU A O 1
ATOM 2172 N N . LEU A 1 282 ? 8.526 5.472 -22.937 1.00 98.19 282 LEU A N 1
ATOM 2173 C CA . LEU A 1 282 ? 8.687 6.768 -22.283 1.00 98.19 282 LEU A CA 1
ATOM 2174 C C . LEU A 1 282 ? 8.243 7.944 -23.157 1.00 98.19 282 LEU A C 1
ATOM 2176 O O . LEU A 1 282 ? 7.646 8.887 -22.640 1.00 98.19 282 LEU A O 1
ATOM 2180 N N . HIS A 1 283 ? 8.549 7.913 -24.457 1.00 97.94 283 HIS A N 1
ATOM 2181 C CA . HIS A 1 283 ? 8.526 9.123 -25.288 1.00 97.94 283 HIS A CA 1
ATOM 2182 C C . HIS A 1 283 ? 7.675 9.025 -26.560 1.00 97.94 283 HIS A C 1
ATOM 2184 O O . HIS A 1 283 ? 7.472 10.041 -27.223 1.00 97.94 283 HIS A O 1
ATOM 2190 N N . GLN A 1 284 ? 7.161 7.842 -26.909 1.00 98.25 284 GLN A N 1
ATOM 2191 C CA . GLN A 1 284 ? 6.298 7.655 -28.076 1.00 98.25 284 GLN A CA 1
ATOM 2192 C C . GLN A 1 284 ? 4.862 7.350 -27.655 1.00 98.25 284 GLN A C 1
ATOM 2194 O O . GLN A 1 284 ? 4.564 6.292 -27.102 1.00 98.25 284 GLN A O 1
ATOM 2199 N N . GLU A 1 285 ? 3.942 8.252 -27.979 1.00 96.50 285 GLU A N 1
ATOM 2200 C CA . GLU A 1 285 ? 2.510 8.033 -27.778 1.00 96.50 285 GLU A CA 1
ATOM 2201 C C . GLU A 1 285 ? 2.011 6.817 -28.574 1.00 96.50 285 GLU A C 1
ATOM 2203 O O . GLU A 1 285 ? 2.506 6.513 -29.661 1.00 96.50 285 GLU A O 1
ATOM 2208 N N . GLY A 1 286 ? 1.055 6.080 -28.005 1.00 96.94 286 GLY A N 1
ATOM 2209 C CA . GLY A 1 286 ? 0.524 4.837 -28.579 1.00 96.94 286 GLY A CA 1
ATOM 2210 C C . GLY A 1 286 ? 1.409 3.596 -28.386 1.00 96.94 286 GLY A C 1
ATOM 2211 O O . GLY A 1 286 ? 0.904 2.474 -28.469 1.00 96.94 286 GLY A O 1
ATOM 2212 N N . SER A 1 287 ? 2.693 3.753 -28.039 1.00 98.25 287 SER A N 1
ATOM 2213 C CA . SER A 1 287 ? 3.631 2.627 -27.896 1.00 98.25 287 SER A CA 1
ATOM 2214 C C . SER A 1 287 ? 3.201 1.619 -26.827 1.00 98.25 287 SER A C 1
ATOM 2216 O O . SER A 1 287 ? 3.298 0.415 -27.048 1.00 98.25 287 SER A O 1
ATOM 2218 N N . LYS A 1 288 ? 2.655 2.089 -25.695 1.00 98.56 288 LYS A N 1
ATOM 2219 C CA . LYS A 1 288 ? 2.191 1.231 -24.592 1.00 98.56 288 LYS A CA 1
ATOM 2220 C C . LYS A 1 288 ? 1.154 0.214 -25.065 1.00 98.56 288 LYS A C 1
ATOM 2222 O O . LYS A 1 288 ? 1.250 -0.956 -24.715 1.00 98.56 288 LYS A O 1
ATOM 2227 N N . MET A 1 289 ? 0.179 0.645 -25.871 1.00 98.19 289 MET A N 1
ATOM 2228 C CA . MET A 1 289 ? -0.839 -0.254 -26.424 1.00 98.19 289 MET A CA 1
ATOM 2229 C C . MET A 1 289 ? -0.219 -1.234 -27.423 1.00 98.19 289 MET A C 1
ATOM 2231 O O . MET A 1 289 ? -0.443 -2.436 -27.321 1.00 98.19 289 MET A O 1
ATOM 2235 N N . ALA A 1 290 ? 0.632 -0.747 -28.328 1.00 98.38 290 ALA A N 1
ATOM 2236 C CA . ALA A 1 290 ? 1.301 -1.598 -29.310 1.00 98.38 290 ALA A CA 1
ATOM 2237 C C . ALA A 1 290 ? 2.175 -2.690 -28.660 1.00 98.38 290 ALA A C 1
ATOM 2239 O O . ALA A 1 290 ? 2.164 -3.833 -29.110 1.00 98.38 290 ALA A O 1
ATOM 2240 N N . VAL A 1 291 ? 2.893 -2.375 -27.575 1.00 98.75 291 VAL A N 1
ATOM 2241 C CA . VAL A 1 291 ? 3.702 -3.360 -26.835 1.00 98.75 291 VAL A CA 1
ATOM 2242 C C . VAL A 1 291 ? 2.823 -4.412 -26.151 1.00 98.75 291 VAL A C 1
ATOM 2244 O O . VAL A 1 291 ? 3.195 -5.586 -26.135 1.00 98.75 291 VAL A O 1
ATOM 2247 N N . ARG A 1 292 ? 1.652 -4.027 -25.619 1.00 98.50 292 ARG A N 1
ATOM 2248 C CA . ARG A 1 292 ? 0.684 -4.975 -25.033 1.00 98.50 292 ARG A CA 1
ATOM 2249 C C . ARG A 1 292 ? 0.150 -5.944 -26.084 1.00 98.50 292 ARG A C 1
ATOM 2251 O O . ARG A 1 292 ? 0.259 -7.149 -25.889 1.00 98.50 292 ARG A O 1
ATOM 2258 N N . LEU A 1 293 ? -0.333 -5.422 -27.214 1.00 98.06 293 LEU A N 1
ATOM 2259 C CA . LEU A 1 293 ? -0.865 -6.231 -28.319 1.00 98.06 293 LEU A CA 1
ATOM 2260 C C . LEU A 1 293 ? 0.186 -7.177 -28.917 1.00 98.06 293 LEU A C 1
ATOM 2262 O O . LEU A 1 293 ? -0.141 -8.281 -29.334 1.00 98.06 293 LEU A O 1
ATOM 2266 N N . ALA A 1 294 ? 1.460 -6.776 -28.914 1.00 97.88 294 ALA A N 1
ATOM 2267 C CA . ALA A 1 294 ? 2.566 -7.616 -29.368 1.00 97.88 294 ALA A CA 1
ATOM 2268 C C . ALA A 1 294 ? 2.978 -8.721 -28.367 1.00 97.88 294 ALA A C 1
ATOM 2270 O O . ALA A 1 294 ? 3.914 -9.470 -28.648 1.00 97.88 294 ALA A O 1
ATOM 2271 N N . GLY A 1 295 ? 2.341 -8.825 -27.193 1.00 98.12 295 GLY A N 1
ATOM 2272 C CA . GLY A 1 295 ? 2.710 -9.800 -26.157 1.00 98.12 295 GLY A CA 1
ATOM 2273 C C . GLY A 1 295 ? 4.021 -9.461 -25.433 1.00 98.12 295 GLY A C 1
ATOM 2274 O O . GLY A 1 295 ? 4.759 -10.350 -24.999 1.00 98.12 295 GLY A O 1
ATOM 2275 N N . GLY A 1 296 ? 4.356 -8.169 -25.335 1.00 98.44 296 GLY A N 1
ATOM 2276 C CA . GLY A 1 296 ? 5.605 -7.707 -24.727 1.00 98.44 296 GLY A CA 1
ATOM 2277 C C . GLY A 1 296 ? 5.712 -8.016 -23.234 1.00 98.44 296 GLY A C 1
ATOM 2278 O O . GLY A 1 296 ? 6.796 -8.351 -22.763 1.00 98.44 296 GLY A O 1
ATOM 2279 N N . LEU A 1 297 ? 4.596 -7.967 -22.499 1.00 98.50 297 LEU A N 1
ATOM 2280 C CA . LEU A 1 297 ? 4.558 -8.207 -21.051 1.00 98.50 297 LEU A CA 1
ATOM 2281 C C . LEU A 1 297 ? 5.053 -9.611 -20.684 1.00 98.50 297 LEU A C 1
ATOM 2283 O O . LEU A 1 297 ? 5.942 -9.745 -19.847 1.00 98.50 297 LEU A O 1
ATOM 2287 N N . GLN A 1 298 ? 4.530 -10.643 -21.346 1.00 97.88 298 GLN A N 1
ATOM 2288 C CA . GLN A 1 298 ? 4.882 -12.042 -21.096 1.00 97.88 298 GLN A CA 1
ATOM 2289 C C . GLN A 1 298 ? 6.380 -12.276 -21.331 1.00 97.88 298 GLN A C 1
ATOM 2291 O O . GLN A 1 298 ? 7.063 -12.893 -20.512 1.00 97.88 298 GLN A O 1
ATOM 2296 N N . LYS A 1 299 ? 6.921 -11.721 -22.425 1.00 97.75 299 LYS A N 1
ATOM 2297 C CA . LYS A 1 299 ? 8.351 -11.826 -22.744 1.00 97.75 299 LYS A CA 1
ATOM 2298 C C . LYS A 1 299 ? 9.224 -11.070 -21.739 1.00 97.75 299 LYS A C 1
ATOM 2300 O O . LYS A 1 299 ? 10.257 -11.592 -21.334 1.00 97.75 299 LYS A O 1
ATOM 2305 N N . MET A 1 300 ? 8.808 -9.878 -21.306 1.00 98.19 300 MET A N 1
ATOM 2306 C CA . MET A 1 300 ? 9.526 -9.100 -20.289 1.00 98.19 300 MET A CA 1
ATOM 2307 C C . MET A 1 300 ? 9.548 -9.806 -18.927 1.00 98.19 300 MET A C 1
ATOM 2309 O O . MET A 1 300 ? 10.584 -9.793 -18.269 1.00 98.19 300 MET A O 1
ATOM 2313 N N . VAL A 1 301 ? 8.458 -10.466 -18.518 1.00 97.88 301 VAL A N 1
ATOM 2314 C CA . VAL A 1 301 ? 8.439 -11.261 -17.276 1.00 97.88 301 VAL A CA 1
ATOM 2315 C C . VAL A 1 301 ? 9.374 -12.469 -17.384 1.00 97.88 301 VAL A C 1
ATOM 2317 O O . VAL A 1 301 ? 10.189 -12.682 -16.489 1.00 97.88 301 VAL A O 1
ATOM 2320 N N . ALA A 1 302 ? 9.354 -13.200 -18.503 1.00 96.50 302 ALA A N 1
ATOM 2321 C CA . ALA A 1 302 ? 10.263 -14.329 -18.727 1.00 96.50 302 ALA A CA 1
ATOM 2322 C C . ALA A 1 302 ? 11.753 -13.924 -18.693 1.00 96.50 302 ALA A C 1
ATOM 2324 O O . ALA A 1 302 ? 12.616 -14.708 -18.292 1.00 96.50 302 ALA A O 1
ATOM 2325 N N . LEU A 1 303 ? 12.076 -12.686 -19.084 1.00 95.69 303 LEU A N 1
ATOM 2326 C CA . LEU A 1 303 ? 13.438 -12.153 -19.024 1.00 95.69 303 LEU A CA 1
ATOM 2327 C C . LEU A 1 303 ? 13.945 -11.911 -17.595 1.00 95.69 303 LEU A C 1
ATOM 2329 O O . LEU A 1 303 ? 15.160 -11.937 -17.393 1.00 95.69 303 LEU A O 1
ATOM 2333 N N . LEU A 1 304 ? 13.057 -11.741 -16.606 1.00 95.50 304 LEU A N 1
ATOM 2334 C CA . LEU A 1 304 ? 13.454 -11.571 -15.202 1.00 95.50 304 LEU A CA 1
ATOM 2335 C C . LEU A 1 304 ? 14.175 -12.811 -14.649 1.00 95.50 304 LEU A C 1
ATOM 2337 O O . LEU A 1 304 ? 15.064 -12.677 -13.810 1.00 95.50 304 LEU A O 1
ATOM 2341 N N . GLN A 1 305 ? 13.822 -14.005 -15.139 1.00 86.62 305 GLN A N 1
ATOM 2342 C CA . GLN A 1 305 ? 14.442 -15.281 -14.752 1.00 86.62 305 GLN A CA 1
ATOM 2343 C C . GLN A 1 305 ? 15.782 -15.526 -15.442 1.00 86.62 305 GLN A C 1
ATOM 2345 O O . GLN A 1 305 ? 16.687 -16.126 -14.869 1.00 86.62 305 GLN A O 1
ATOM 2350 N N . ARG A 1 306 ? 15.890 -15.106 -16.705 1.00 79.31 306 ARG A N 1
ATOM 2351 C CA . ARG A 1 306 ? 16.952 -15.560 -17.612 1.00 79.31 306 ARG A CA 1
ATOM 2352 C C . ARG A 1 306 ? 18.205 -14.695 -17.586 1.00 79.31 306 ARG A C 1
ATOM 2354 O O . ARG A 1 306 ? 19.223 -15.117 -18.127 1.00 79.31 306 ARG A O 1
ATOM 2361 N N . ASN A 1 307 ? 18.140 -13.492 -17.019 1.00 77.06 307 ASN A N 1
ATOM 2362 C CA . ASN A 1 307 ? 19.237 -12.535 -17.080 1.00 77.06 307 ASN A CA 1
ATOM 2363 C C . ASN A 1 307 ? 19.605 -12.007 -15.687 1.00 77.06 307 ASN A C 1
ATOM 2365 O O . ASN A 1 307 ? 18.762 -11.473 -14.977 1.00 77.06 307 ASN A O 1
ATOM 2369 N N . ASN A 1 308 ? 20.885 -12.114 -15.322 1.00 85.25 308 ASN A N 1
ATOM 2370 C CA . ASN A 1 308 ? 21.409 -11.655 -14.032 1.00 85.25 308 ASN A CA 1
ATOM 2371 C C . ASN A 1 308 ? 22.046 -10.256 -14.093 1.00 85.25 308 ASN A C 1
ATOM 2373 O O . ASN A 1 308 ? 22.526 -9.746 -13.078 1.00 85.25 308 ASN A O 1
ATOM 2377 N N . ASN A 1 309 ? 22.068 -9.620 -15.265 1.00 94.00 309 ASN A N 1
ATOM 2378 C CA . ASN A 1 309 ? 22.621 -8.288 -15.450 1.00 94.00 309 ASN A CA 1
ATOM 2379 C C . ASN A 1 309 ? 21.697 -7.240 -14.815 1.00 94.00 309 ASN A C 1
ATOM 2381 O O . ASN A 1 309 ? 20.621 -6.918 -15.322 1.00 94.00 309 ASN A O 1
ATOM 2385 N N . VAL A 1 310 ? 22.146 -6.663 -13.702 1.00 96.44 310 VAL A N 1
ATOM 2386 C CA . VAL A 1 310 ? 21.342 -5.744 -12.885 1.00 96.44 310 VAL A CA 1
ATOM 2387 C C . VAL A 1 310 ? 20.889 -4.485 -13.631 1.00 96.44 310 VAL A C 1
ATOM 2389 O O . VAL A 1 310 ? 19.818 -3.954 -13.339 1.00 96.44 310 VAL A O 1
ATOM 2392 N N . LYS A 1 311 ? 21.666 -4.007 -14.616 1.00 96.31 311 LYS A N 1
ATOM 2393 C CA . LYS A 1 311 ? 21.288 -2.844 -15.438 1.00 96.31 311 LYS A CA 1
ATOM 2394 C C . LYS A 1 311 ? 20.195 -3.214 -16.438 1.00 96.31 311 LYS A C 1
ATOM 2396 O O . LYS A 1 311 ? 19.260 -2.440 -16.617 1.00 96.31 311 LYS A O 1
ATOM 2401 N N . PHE A 1 312 ? 20.294 -4.396 -17.042 1.00 96.56 312 PHE A N 1
ATOM 2402 C CA . PHE A 1 312 ? 19.276 -4.932 -17.946 1.00 96.56 312 PHE A CA 1
ATOM 2403 C C . PHE A 1 312 ? 17.950 -5.183 -17.217 1.00 96.56 312 PHE A C 1
ATOM 2405 O O . PHE A 1 312 ? 16.892 -4.748 -17.677 1.00 96.56 312 PHE A O 1
ATOM 2412 N N . LEU A 1 313 ? 18.009 -5.819 -16.042 1.00 97.81 313 LEU A N 1
ATOM 2413 C CA . LEU A 1 313 ? 16.830 -6.049 -15.211 1.00 97.81 313 LEU A CA 1
ATOM 2414 C C . LEU A 1 313 ? 16.159 -4.731 -14.816 1.00 97.81 313 LEU A C 1
ATOM 2416 O O . LEU A 1 313 ? 14.942 -4.645 -14.900 1.00 97.81 313 LEU A O 1
ATOM 2420 N N . ALA A 1 314 ? 16.928 -3.690 -14.473 1.00 98.31 314 ALA A N 1
ATOM 2421 C CA . ALA A 1 314 ? 16.366 -2.391 -14.097 1.00 98.31 314 ALA A CA 1
ATOM 2422 C C . ALA A 1 314 ? 15.592 -1.716 -15.245 1.00 98.31 314 ALA A C 1
ATOM 2424 O O . ALA A 1 314 ? 14.588 -1.054 -15.001 1.00 98.31 314 ALA A O 1
ATOM 2425 N N . ILE A 1 315 ? 16.042 -1.876 -16.495 1.00 98.44 315 ILE A N 1
ATOM 2426 C CA . ILE A 1 315 ? 15.311 -1.380 -17.674 1.00 98.44 315 ILE A CA 1
ATOM 2427 C C . ILE A 1 315 ? 14.046 -2.220 -17.894 1.00 98.44 315 ILE A C 1
ATOM 2429 O O . ILE A 1 315 ? 12.970 -1.681 -18.149 1.00 98.44 315 ILE A O 1
ATOM 2433 N N . THR A 1 316 ? 14.161 -3.543 -17.751 1.00 98.62 316 THR A N 1
ATOM 2434 C CA . THR A 1 316 ? 13.046 -4.483 -17.944 1.00 98.62 316 THR A CA 1
ATOM 2435 C C . THR A 1 316 ? 11.928 -4.249 -16.926 1.00 98.62 316 THR A C 1
ATOM 2437 O O . THR A 1 316 ? 10.759 -4.158 -17.300 1.00 98.62 316 THR A O 1
ATOM 2440 N N . THR A 1 317 ? 12.261 -4.092 -15.643 1.00 98.62 317 THR A N 1
ATOM 2441 C CA . THR A 1 317 ? 11.281 -3.805 -14.587 1.00 98.62 317 THR A CA 1
ATOM 2442 C C . THR A 1 317 ? 10.662 -2.421 -14.748 1.00 98.62 317 THR A C 1
ATOM 2444 O O . THR A 1 317 ? 9.462 -2.275 -14.532 1.00 98.62 317 THR A O 1
ATOM 2447 N N . ASP A 1 318 ? 11.411 -1.413 -15.203 1.00 98.81 318 ASP A N 1
ATOM 2448 C CA . ASP A 1 318 ? 10.834 -0.098 -15.502 1.00 98.81 318 ASP A CA 1
ATOM 2449 C C . ASP A 1 318 ? 9.855 -0.159 -16.693 1.00 98.81 318 ASP A C 1
ATOM 2451 O O . ASP A 1 318 ? 8.781 0.438 -16.634 1.00 98.81 318 ASP A O 1
ATOM 2455 N N . CYS A 1 319 ? 10.132 -0.970 -17.725 1.00 98.88 319 CYS A N 1
ATOM 2456 C CA . CYS A 1 319 ? 9.167 -1.233 -18.802 1.00 98.88 319 CYS A CA 1
ATOM 2457 C C . CYS A 1 319 ? 7.871 -1.868 -18.271 1.00 98.88 319 CYS A C 1
ATOM 2459 O O . CYS A 1 319 ? 6.775 -1.412 -18.608 1.00 98.88 319 CYS A O 1
ATOM 2461 N N . LEU A 1 320 ? 7.982 -2.884 -17.404 1.00 98.81 320 LEU A N 1
ATOM 2462 C CA . LEU A 1 320 ? 6.825 -3.506 -16.749 1.00 98.81 320 LEU A CA 1
ATOM 2463 C C . LEU A 1 320 ? 6.038 -2.490 -15.914 1.00 98.81 320 LEU A C 1
ATOM 2465 O O . LEU A 1 320 ? 4.809 -2.476 -15.961 1.00 98.81 320 LEU A O 1
ATOM 2469 N N . GLN A 1 321 ? 6.729 -1.604 -15.194 1.00 98.81 321 GLN A N 1
ATOM 2470 C CA . GLN A 1 321 ? 6.103 -0.548 -14.401 1.00 98.81 321 GLN A CA 1
ATOM 2471 C C . GLN A 1 321 ? 5.282 0.398 -15.284 1.00 98.81 321 GLN A C 1
ATOM 2473 O O . GLN A 1 321 ? 4.120 0.664 -14.969 1.00 98.81 321 GLN A O 1
ATOM 2478 N N . ILE A 1 322 ? 5.860 0.879 -16.391 1.00 98.81 322 ILE A N 1
ATOM 2479 C CA . ILE A 1 322 ? 5.204 1.808 -17.323 1.00 98.81 322 ILE A CA 1
ATOM 2480 C C . ILE A 1 322 ? 3.965 1.167 -17.959 1.00 98.81 322 ILE A C 1
ATOM 2482 O O . ILE A 1 322 ? 2.944 1.835 -18.142 1.00 98.81 322 ILE A O 1
ATOM 2486 N N . LEU A 1 323 ? 4.045 -0.122 -18.296 1.00 98.75 323 LEU A N 1
ATOM 2487 C CA . LEU A 1 323 ? 2.943 -0.865 -18.905 1.00 98.75 323 LEU A CA 1
ATOM 2488 C C . LEU A 1 323 ? 1.835 -1.213 -17.902 1.00 98.75 323 LEU A C 1
ATOM 2490 O O . LEU A 1 323 ? 0.664 -1.191 -18.275 1.00 98.75 323 LEU A O 1
ATOM 2494 N N . ALA A 1 324 ? 2.173 -1.505 -16.647 1.00 98.62 324 ALA A N 1
ATOM 2495 C CA . ALA A 1 324 ? 1.202 -1.872 -15.615 1.00 98.62 324 ALA A CA 1
ATOM 2496 C C . ALA A 1 324 ? 0.478 -0.667 -14.993 1.00 98.62 324 ALA A C 1
ATOM 2498 O O . ALA A 1 324 ? -0.637 -0.803 -14.480 1.00 98.62 324 ALA A O 1
ATOM 2499 N N . TYR A 1 325 ? 1.108 0.512 -14.995 1.00 98.19 325 TYR A N 1
ATOM 2500 C CA . TYR A 1 325 ? 0.554 1.701 -14.354 1.00 98.19 325 TYR A CA 1
ATOM 2501 C C . TYR A 1 325 ? -0.785 2.103 -14.987 1.00 98.19 325 TYR A C 1
ATOM 2503 O O . TYR A 1 325 ? -0.870 2.329 -16.194 1.00 98.19 325 TYR A O 1
ATOM 2511 N N . GLY A 1 326 ? -1.836 2.164 -14.162 1.00 95.69 326 GLY A N 1
ATOM 2512 C CA . GLY A 1 326 ? -3.191 2.523 -14.592 1.00 95.69 326 GLY A CA 1
ATOM 2513 C C . GLY A 1 326 ? -3.876 1.522 -15.534 1.00 95.69 326 GLY A C 1
ATOM 2514 O O . GLY A 1 326 ? -4.893 1.867 -16.120 1.00 95.69 326 GLY A O 1
ATOM 2515 N N . ASN A 1 327 ? -3.351 0.301 -15.717 1.00 98.31 327 ASN A N 1
ATOM 2516 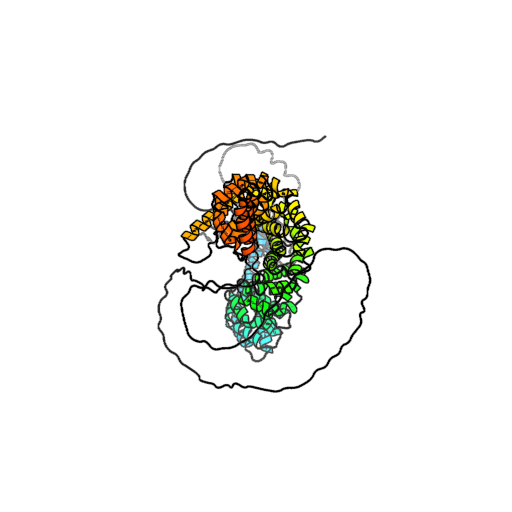C CA . ASN A 1 327 ? -3.925 -0.667 -16.658 1.00 98.31 327 ASN A CA 1
ATOM 2517 C C . ASN A 1 327 ? -4.144 -2.045 -16.017 1.00 98.31 327 ASN A C 1
ATOM 2519 O O . ASN A 1 327 ? -3.191 -2.783 -15.775 1.00 98.31 327 ASN A O 1
ATOM 2523 N N . GLN A 1 328 ? -5.408 -2.392 -15.759 1.00 98.25 328 GLN A N 1
ATOM 2524 C CA . GLN A 1 328 ? -5.779 -3.617 -15.044 1.00 98.25 328 GLN A CA 1
ATOM 2525 C C . GLN A 1 328 ? -5.399 -4.897 -15.805 1.00 98.25 328 GLN A C 1
ATOM 2527 O O . GLN A 1 328 ? -4.846 -5.818 -15.210 1.00 98.25 328 GLN A O 1
ATOM 2532 N N . GLU A 1 329 ? -5.610 -4.931 -17.121 1.00 98.31 329 GLU A N 1
ATOM 2533 C CA . GLU A 1 329 ? -5.254 -6.070 -17.977 1.00 98.31 329 GLU A CA 1
ATOM 2534 C C . GLU A 1 329 ? -3.753 -6.391 -17.911 1.00 98.31 329 GLU A C 1
ATOM 2536 O O . GLU A 1 329 ? -3.364 -7.537 -17.695 1.00 98.31 329 GLU A O 1
ATOM 2541 N N . SER A 1 330 ? -2.892 -5.370 -17.981 1.00 98.75 330 SER A N 1
ATOM 2542 C CA . SER A 1 330 ? -1.439 -5.551 -17.876 1.00 98.75 330 SER A CA 1
ATOM 2543 C C . SER A 1 330 ? -1.033 -6.159 -16.534 1.00 98.75 330 SER A C 1
ATOM 2545 O O . SER A 1 330 ? -0.159 -7.022 -16.496 1.00 98.75 330 SER A O 1
ATOM 2547 N N . LYS A 1 331 ? -1.682 -5.755 -15.431 1.00 98.81 331 LYS A N 1
ATOM 2548 C CA . LYS A 1 331 ? -1.434 -6.341 -14.103 1.00 98.81 331 LYS A CA 1
ATOM 2549 C C . LYS A 1 331 ? -1.822 -7.822 -14.063 1.00 98.81 331 LYS A C 1
ATOM 2551 O O . LYS A 1 331 ? -1.112 -8.612 -13.445 1.00 98.81 331 LYS A O 1
ATOM 2556 N N . LEU A 1 332 ? -2.920 -8.208 -14.715 1.00 98.62 332 LEU A N 1
ATOM 2557 C CA . LEU A 1 332 ? -3.365 -9.605 -14.790 1.00 98.62 332 LEU A CA 1
ATOM 2558 C C . LEU A 1 332 ? -2.453 -10.457 -15.682 1.00 98.62 332 LEU A C 1
ATOM 2560 O O . LEU A 1 332 ? -2.139 -11.587 -15.322 1.00 98.62 332 LEU A O 1
ATOM 2564 N N . ILE A 1 333 ? -1.953 -9.910 -16.792 1.00 98.69 333 ILE A N 1
ATOM 2565 C CA . ILE A 1 333 ? -0.974 -10.601 -17.645 1.00 98.69 333 ILE A CA 1
ATOM 2566 C C . ILE A 1 333 ? 0.339 -10.838 -16.886 1.00 98.69 333 ILE A C 1
ATOM 2568 O O . ILE A 1 333 ? 0.906 -11.929 -16.961 1.00 98.69 333 ILE A O 1
ATOM 2572 N N . ILE A 1 334 ? 0.817 -9.842 -16.128 1.00 98.81 334 ILE A N 1
ATOM 2573 C CA . ILE A 1 334 ? 2.015 -9.989 -15.285 1.00 98.81 334 ILE A CA 1
ATOM 2574 C C . ILE A 1 334 ? 1.801 -11.087 -14.236 1.00 98.81 334 ILE A C 1
ATOM 2576 O O . ILE A 1 334 ? 2.689 -11.919 -14.050 1.00 98.81 334 ILE A O 1
ATOM 2580 N N . LEU A 1 335 ? 0.627 -11.127 -13.598 1.00 98.62 335 LEU A N 1
ATOM 2581 C CA . LEU A 1 335 ? 0.254 -12.181 -12.652 1.00 98.62 335 LEU A CA 1
ATOM 2582 C C . LEU A 1 335 ? 0.275 -13.568 -13.306 1.00 98.62 335 LEU A C 1
ATOM 2584 O O . LEU A 1 335 ? 0.975 -14.453 -12.822 1.00 98.62 335 LEU A O 1
ATOM 2588 N N . ALA A 1 336 ? -0.430 -13.735 -14.428 1.00 98.38 336 ALA A N 1
ATOM 2589 C CA . ALA A 1 336 ? -0.509 -15.000 -15.161 1.00 98.38 336 ALA A CA 1
ATOM 2590 C C . ALA A 1 336 ? 0.861 -15.489 -15.666 1.00 98.38 336 ALA A C 1
ATOM 2592 O O . ALA A 1 336 ? 1.064 -16.684 -15.854 1.00 98.38 336 ALA A O 1
ATOM 2593 N N . SER A 1 337 ? 1.813 -14.571 -15.851 1.00 97.94 337 SER A N 1
ATOM 2594 C CA . SER A 1 337 ? 3.187 -14.881 -16.264 1.00 97.94 337 SER A CA 1
ATOM 2595 C C . SER A 1 337 ? 4.128 -15.199 -15.089 1.00 97.94 337 SER A C 1
ATOM 2597 O O . SER A 1 337 ? 5.326 -15.351 -15.306 1.00 97.94 337 SER A O 1
ATOM 2599 N N . GLY A 1 338 ? 3.636 -15.253 -13.844 1.00 98.00 338 GLY A N 1
ATOM 2600 C CA . GLY A 1 338 ? 4.462 -15.504 -12.654 1.00 98.00 338 GLY A CA 1
ATOM 2601 C C . GLY A 1 338 ? 5.260 -14.289 -12.161 1.00 98.00 338 GLY A C 1
ATOM 2602 O O . GLY A 1 338 ? 6.201 -14.431 -11.379 1.00 98.00 338 GLY A O 1
ATOM 2603 N N . GLY A 1 33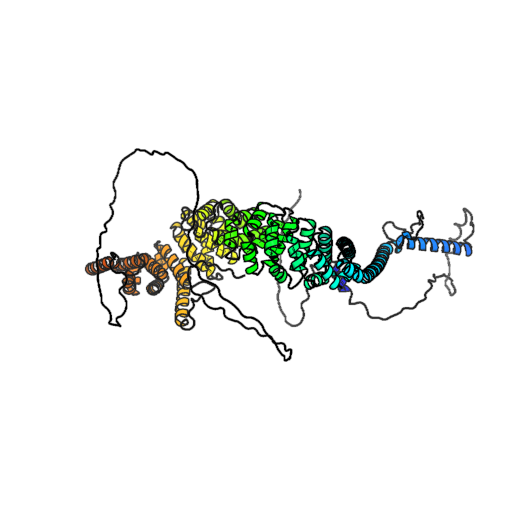9 ? 4.888 -13.078 -12.588 1.00 98.38 339 GLY A N 1
ATOM 2604 C CA . GLY A 1 339 ? 5.594 -11.836 -12.269 1.00 98.38 339 GLY A CA 1
ATOM 2605 C C . GLY A 1 339 ? 5.812 -11.573 -10.772 1.00 98.38 339 GLY A C 1
ATOM 2606 O O . GLY A 1 339 ? 6.940 -11.242 -10.404 1.00 98.38 339 GLY A O 1
ATOM 2607 N N . PRO A 1 340 ? 4.803 -11.733 -9.887 1.00 98.62 340 PRO A N 1
ATOM 2608 C CA . PRO A 1 340 ? 4.977 -11.517 -8.449 1.00 98.62 340 PRO A CA 1
ATOM 2609 C C . PRO A 1 340 ? 6.140 -12.305 -7.837 1.00 98.62 340 PRO A C 1
ATOM 2611 O O . PRO A 1 340 ? 6.959 -11.720 -7.128 1.00 98.62 340 PRO A O 1
ATOM 2614 N N . GLY A 1 341 ? 6.260 -13.597 -8.158 1.00 98.25 341 GLY A N 1
ATOM 2615 C CA . GLY A 1 341 ? 7.330 -14.454 -7.641 1.00 98.25 341 GLY A CA 1
ATOM 2616 C C . GLY A 1 341 ? 8.719 -13.960 -8.043 1.00 98.25 341 GLY A C 1
ATOM 2617 O O . GLY A 1 341 ? 9.601 -13.819 -7.195 1.00 98.25 341 GLY A O 1
ATOM 2618 N N . GLU A 1 342 ? 8.899 -13.606 -9.317 1.00 98.12 342 GLU A N 1
ATOM 2619 C CA . GLU A 1 342 ? 10.183 -13.120 -9.834 1.00 98.12 342 GLU A CA 1
ATOM 2620 C C . GLU A 1 342 ? 10.568 -11.742 -9.303 1.00 98.12 342 GLU A C 1
ATOM 2622 O O . GLU A 1 342 ? 11.721 -11.515 -8.935 1.00 98.12 342 GLU A O 1
ATOM 2627 N N . LEU A 1 343 ? 9.609 -10.821 -9.210 1.00 98.75 343 LEU A N 1
ATOM 2628 C CA . LEU A 1 343 ? 9.852 -9.495 -8.643 1.00 98.75 343 LEU A CA 1
ATOM 2629 C C . LEU A 1 343 ? 10.246 -9.604 -7.164 1.00 98.75 343 LEU A C 1
ATOM 2631 O O . LEU A 1 343 ? 11.185 -8.942 -6.723 1.00 98.75 343 LEU A O 1
ATOM 2635 N N . VAL A 1 344 ? 9.585 -10.480 -6.402 1.00 98.62 344 VAL A N 1
ATOM 2636 C CA . VAL A 1 344 ? 9.941 -10.748 -5.003 1.00 98.62 344 VAL A CA 1
ATOM 2637 C C . VAL A 1 344 ? 11.316 -11.415 -4.893 1.00 98.62 344 VAL A C 1
ATOM 2639 O O . VAL A 1 344 ? 12.102 -11.029 -4.026 1.00 98.62 344 VAL A O 1
ATOM 2642 N N . ARG A 1 345 ? 11.662 -12.353 -5.785 1.00 98.06 345 ARG A N 1
ATOM 2643 C CA . ARG A 1 345 ? 13.015 -12.931 -5.854 1.00 98.06 345 ARG A CA 1
ATOM 2644 C C . ARG A 1 345 ? 14.066 -11.848 -6.090 1.00 98.06 345 ARG A C 1
ATOM 2646 O O . ARG A 1 345 ? 15.060 -11.822 -5.371 1.00 98.06 345 ARG A O 1
ATOM 2653 N N . ILE A 1 346 ? 13.840 -10.918 -7.022 1.00 98.44 346 ILE A N 1
ATOM 2654 C CA . ILE A 1 346 ? 14.769 -9.805 -7.274 1.00 98.44 346 ILE A CA 1
ATOM 2655 C C . ILE A 1 346 ? 14.987 -8.974 -6.002 1.00 98.44 346 ILE A C 1
ATOM 2657 O O . ILE A 1 346 ? 16.132 -8.686 -5.653 1.00 98.44 346 ILE A O 1
ATOM 2661 N N . MET A 1 347 ? 13.914 -8.647 -5.272 1.00 98.50 347 MET A N 1
ATOM 2662 C CA . MET A 1 347 ? 14.023 -7.924 -4.000 1.00 98.50 347 MET A CA 1
ATOM 2663 C C . MET A 1 347 ? 14.822 -8.705 -2.943 1.00 98.50 347 MET A C 1
ATOM 2665 O O . MET A 1 347 ? 15.493 -8.085 -2.128 1.00 98.50 347 MET A O 1
ATOM 2669 N N . LYS A 1 348 ? 14.793 -10.044 -2.948 1.00 97.62 348 LYS A N 1
ATOM 2670 C CA . LYS A 1 348 ? 15.570 -10.884 -2.016 1.00 97.62 348 LYS A CA 1
ATOM 2671 C C . LYS A 1 348 ? 17.033 -11.082 -2.442 1.00 97.62 348 LYS A C 1
ATOM 2673 O O . LYS A 1 348 ? 17.879 -11.323 -1.590 1.00 97.62 348 LYS A O 1
ATOM 2678 N N . SER A 1 349 ? 17.329 -11.040 -3.743 1.00 96.81 349 SER A N 1
ATOM 2679 C CA . SER A 1 349 ? 18.606 -11.528 -4.291 1.00 96.81 349 SER A CA 1
ATOM 2680 C C . SER A 1 349 ? 19.624 -10.449 -4.666 1.00 96.81 349 SER A C 1
ATOM 2682 O O . SER A 1 349 ? 20.803 -10.770 -4.790 1.00 96.81 349 SER A O 1
ATOM 2684 N N . TYR A 1 350 ? 19.212 -9.196 -4.879 1.00 97.31 350 TYR A N 1
ATOM 2685 C CA . TYR A 1 350 ? 20.104 -8.149 -5.394 1.00 97.31 350 TYR A CA 1
ATOM 2686 C C . TYR A 1 350 ? 20.238 -6.960 -4.440 1.00 97.31 350 TYR A C 1
ATOM 2688 O O . TYR A 1 350 ? 19.368 -6.688 -3.622 1.00 97.31 350 TYR A O 1
ATOM 2696 N N . THR A 1 351 ? 21.332 -6.211 -4.596 1.00 97.12 351 THR A N 1
ATOM 2697 C CA . THR A 1 351 ? 21.639 -4.996 -3.816 1.00 97.12 351 THR A CA 1
ATOM 2698 C C . THR A 1 351 ? 21.768 -3.740 -4.681 1.00 97.12 351 THR A C 1
ATOM 2700 O O . THR A 1 351 ? 21.930 -2.638 -4.161 1.00 97.12 351 THR A O 1
ATOM 2703 N N . TYR A 1 352 ? 21.696 -3.869 -6.013 1.00 98.19 352 TYR A N 1
ATOM 2704 C CA . TYR A 1 352 ? 21.799 -2.724 -6.916 1.00 98.19 352 TYR A CA 1
ATOM 2705 C C . TYR A 1 352 ? 20.578 -1.809 -6.762 1.00 98.19 352 TYR A C 1
ATOM 2707 O O . TYR A 1 352 ? 19.476 -2.147 -7.196 1.00 98.19 352 TYR A O 1
ATOM 2715 N N . GLU A 1 353 ? 20.789 -0.632 -6.172 1.00 98.19 353 GLU A N 1
ATOM 2716 C CA . GLU A 1 353 ? 19.717 0.280 -5.753 1.00 98.19 353 GLU A CA 1
ATOM 2717 C C . GLU A 1 353 ? 18.724 0.602 -6.874 1.00 98.19 353 GLU A C 1
ATOM 2719 O O . GLU A 1 353 ? 17.517 0.523 -6.657 1.00 98.19 353 GLU A O 1
ATOM 2724 N N . LYS A 1 354 ? 19.199 0.894 -8.093 1.00 98.38 354 LYS A N 1
ATOM 2725 C CA . LYS A 1 354 ? 18.308 1.249 -9.209 1.00 98.38 354 LYS A CA 1
ATOM 2726 C C . LYS A 1 354 ? 17.401 0.080 -9.607 1.00 98.38 354 LYS A C 1
ATOM 2728 O O . LYS A 1 354 ? 16.250 0.309 -9.979 1.00 98.38 354 LYS A O 1
ATOM 2733 N N . LEU A 1 355 ? 17.889 -1.159 -9.513 1.00 98.62 355 LEU A N 1
ATOM 2734 C CA . LEU A 1 355 ? 17.079 -2.356 -9.749 1.00 98.62 355 LEU A CA 1
ATOM 2735 C C . LEU A 1 355 ? 16.055 -2.560 -8.629 1.00 98.62 355 LEU A C 1
ATOM 2737 O O . LEU A 1 355 ? 14.882 -2.775 -8.918 1.00 98.62 355 LEU A O 1
ATOM 2741 N N . LEU A 1 356 ? 16.460 -2.440 -7.364 1.00 98.81 356 LEU A N 1
ATOM 2742 C CA . LEU A 1 356 ? 15.535 -2.544 -6.229 1.00 98.81 356 LEU A CA 1
ATOM 2743 C C . LEU A 1 356 ? 14.438 -1.473 -6.295 1.00 98.81 356 LEU A C 1
ATOM 2745 O O . LEU A 1 356 ? 13.256 -1.746 -6.083 1.00 98.81 356 LEU A O 1
ATOM 2749 N N . TRP A 1 357 ? 14.807 -0.246 -6.656 1.00 98.75 357 TRP A N 1
ATOM 2750 C CA . TRP A 1 357 ? 13.870 0.862 -6.782 1.00 98.75 357 TRP A CA 1
ATOM 2751 C C . TRP A 1 357 ? 12.880 0.659 -7.938 1.00 98.75 357 TRP A C 1
ATOM 2753 O O . TRP A 1 357 ? 11.676 0.800 -7.748 1.00 98.75 357 TRP A O 1
ATOM 2763 N N . THR A 1 358 ? 13.345 0.274 -9.127 1.00 98.75 358 THR A N 1
ATOM 2764 C CA . THR A 1 358 ? 12.448 -0.019 -10.264 1.00 98.75 358 THR A CA 1
ATOM 2765 C C . THR A 1 358 ? 11.546 -1.225 -9.985 1.00 98.75 358 THR A C 1
ATOM 2767 O O . THR A 1 358 ? 10.346 -1.158 -10.235 1.00 98.75 358 THR A O 1
ATOM 2770 N N . THR A 1 359 ? 12.077 -2.281 -9.366 1.00 98.88 359 THR A N 1
ATOM 2771 C CA . THR A 1 359 ? 11.315 -3.482 -8.973 1.00 98.88 359 THR A CA 1
ATOM 2772 C C . THR A 1 359 ? 10.244 -3.167 -7.927 1.00 98.88 359 THR A C 1
ATOM 2774 O O . THR A 1 359 ? 9.085 -3.547 -8.099 1.00 98.88 359 THR A O 1
ATOM 2777 N N . SER A 1 360 ? 10.582 -2.410 -6.876 1.00 98.81 360 SER A N 1
ATOM 2778 C CA . SER A 1 360 ? 9.606 -1.989 -5.858 1.00 98.81 360 SER A CA 1
ATOM 2779 C C . SER A 1 360 ? 8.511 -1.092 -6.439 1.00 98.81 360 SER A C 1
ATOM 2781 O O . SER A 1 360 ? 7.361 -1.188 -6.017 1.00 98.81 360 SER A O 1
ATOM 2783 N N . ARG A 1 361 ? 8.805 -0.284 -7.469 1.00 98.88 361 ARG A N 1
ATOM 2784 C CA . ARG A 1 361 ? 7.770 0.471 -8.198 1.00 98.88 361 ARG A CA 1
ATOM 2785 C C . ARG A 1 361 ? 6.802 -0.438 -8.954 1.00 98.88 361 ARG A C 1
ATOM 2787 O O . ARG A 1 361 ? 5.614 -0.122 -8.975 1.00 98.88 361 ARG A O 1
ATOM 2794 N N . VAL A 1 362 ? 7.266 -1.543 -9.548 1.00 98.88 362 VAL A N 1
ATOM 2795 C CA . VAL A 1 362 ? 6.363 -2.540 -10.155 1.00 98.88 362 VAL A CA 1
ATOM 2796 C C . VAL A 1 362 ? 5.480 -3.154 -9.073 1.00 98.88 362 VAL A C 1
ATOM 2798 O O . VAL A 1 362 ? 4.259 -3.114 -9.195 1.00 98.88 362 VAL A O 1
ATOM 2801 N N . LEU A 1 363 ? 6.076 -3.639 -7.978 1.00 98.88 363 LEU A N 1
ATOM 2802 C CA . LEU A 1 363 ? 5.333 -4.239 -6.866 1.00 98.88 363 LEU A CA 1
ATOM 2803 C C . LEU A 1 363 ? 4.291 -3.278 -6.278 1.00 98.88 363 LEU A C 1
ATOM 2805 O O . LEU A 1 363 ? 3.174 -3.704 -6.007 1.00 98.88 363 LEU A O 1
ATOM 2809 N N . LYS A 1 364 ? 4.596 -1.979 -6.175 1.00 98.81 364 LYS A N 1
ATOM 2810 C CA . LYS A 1 364 ? 3.631 -0.950 -5.758 1.00 98.81 364 LYS A CA 1
ATOM 2811 C C . LYS A 1 364 ? 2.426 -0.843 -6.696 1.00 98.81 364 LYS A C 1
ATOM 2813 O O . LYS A 1 364 ? 1.297 -0.689 -6.247 1.00 98.81 364 LYS A O 1
ATOM 2818 N N . VAL A 1 365 ? 2.650 -0.891 -8.010 1.00 98.75 365 VAL A N 1
ATOM 2819 C CA . VAL A 1 365 ? 1.561 -0.838 -9.004 1.00 98.75 365 VAL A CA 1
ATOM 2820 C C . VAL A 1 365 ? 0.708 -2.106 -8.966 1.00 98.75 365 VAL A C 1
ATOM 2822 O O . VAL A 1 365 ? -0.501 -2.049 -9.204 1.00 98.75 365 VAL A O 1
ATOM 2825 N N . LEU A 1 366 ? 1.327 -3.248 -8.672 1.00 98.75 366 LEU A N 1
ATOM 2826 C CA . LEU A 1 366 ? 0.637 -4.526 -8.557 1.00 98.75 366 LEU A CA 1
ATOM 2827 C C . LEU A 1 366 ? -0.099 -4.677 -7.216 1.00 98.75 366 LEU A C 1
ATOM 2829 O O . LEU A 1 366 ? -1.155 -5.298 -7.191 1.00 98.75 366 LEU A O 1
ATOM 2833 N N . SER A 1 367 ? 0.393 -4.085 -6.123 1.00 98.56 367 SER A N 1
ATOM 2834 C CA . SER A 1 367 ? -0.183 -4.251 -4.779 1.00 98.56 367 SER A CA 1
ATOM 2835 C C . SER A 1 367 ? -1.577 -3.644 -4.610 1.00 98.56 367 SER A C 1
ATOM 2837 O O . SER A 1 367 ? -2.316 -4.073 -3.731 1.00 98.56 367 SER A O 1
ATOM 2839 N N . VAL A 1 368 ? -1.969 -2.700 -5.473 1.00 97.81 368 VAL A N 1
ATOM 2840 C CA . VAL A 1 368 ? -3.343 -2.159 -5.521 1.00 97.81 368 VAL A CA 1
ATOM 2841 C C . VAL A 1 368 ? -4.314 -3.039 -6.323 1.00 97.81 368 VAL A C 1
ATOM 2843 O O . VAL A 1 368 ? -5.493 -2.727 -6.416 1.00 97.81 368 VAL A O 1
ATOM 2846 N N . CYS A 1 369 ? -3.848 -4.114 -6.968 1.00 97.38 369 CYS A N 1
ATOM 2847 C CA . CYS A 1 369 ? -4.716 -5.046 -7.689 1.00 97.38 369 CYS A CA 1
ATOM 2848 C C . CYS A 1 369 ? -5.099 -6.222 -6.788 1.00 97.38 369 CYS A C 1
ATOM 2850 O O . CYS A 1 369 ? -4.229 -6.974 -6.348 1.00 97.38 369 CYS A O 1
ATOM 2852 N N . GLN A 1 370 ? -6.407 -6.432 -6.607 1.00 96.75 370 GLN A N 1
ATOM 2853 C CA . GLN A 1 370 ? -6.945 -7.463 -5.715 1.00 96.75 370 GLN A CA 1
ATOM 2854 C C . GLN A 1 370 ? -6.454 -8.883 -6.038 1.00 96.75 370 GLN A C 1
ATOM 2856 O O . GLN A 1 370 ? -6.243 -9.671 -5.125 1.00 96.75 370 GLN A O 1
ATOM 2861 N N . SER A 1 371 ? -6.204 -9.201 -7.313 1.00 97.56 371 SER A N 1
ATOM 2862 C CA . SER A 1 371 ? -5.667 -10.506 -7.731 1.00 97.56 371 SER A CA 1
ATOM 2863 C C . SER A 1 371 ? -4.153 -10.636 -7.531 1.00 97.56 371 SER A C 1
ATOM 2865 O O . SER A 1 371 ? -3.661 -11.720 -7.241 1.00 97.56 371 SER A O 1
ATOM 2867 N N . ASN A 1 372 ? -3.390 -9.547 -7.683 1.00 98.38 372 ASN A N 1
ATOM 2868 C CA . ASN A 1 372 ? -1.930 -9.577 -7.520 1.00 98.38 372 ASN A CA 1
ATOM 2869 C C . ASN A 1 372 ? -1.511 -9.528 -6.048 1.00 98.38 372 ASN A C 1
ATOM 2871 O O . ASN A 1 372 ? -0.504 -10.128 -5.682 1.00 98.38 372 ASN A O 1
ATOM 2875 N N . LYS A 1 373 ? -2.271 -8.812 -5.213 1.00 97.62 373 LYS A N 1
ATOM 2876 C CA . LYS A 1 373 ? -2.012 -8.650 -3.780 1.00 97.62 373 LYS A CA 1
ATOM 2877 C C . LYS A 1 373 ? -1.732 -9.989 -3.064 1.00 97.62 373 LYS A C 1
ATOM 2879 O O . LYS A 1 373 ? -0.637 -10.104 -2.510 1.00 97.62 373 LYS A O 1
ATOM 2884 N N . PRO A 1 374 ? -2.615 -11.012 -3.104 1.00 97.19 374 PRO A N 1
ATOM 2885 C CA . PRO A 1 374 ? -2.353 -12.298 -2.454 1.00 97.19 374 PRO A CA 1
ATOM 2886 C C . PRO A 1 374 ? -1.135 -13.015 -3.047 1.00 97.19 374 PRO A C 1
ATOM 2888 O O . PRO A 1 374 ? -0.298 -13.489 -2.290 1.00 97.19 374 PRO A O 1
ATOM 2891 N N . ALA A 1 375 ? -0.947 -12.992 -4.371 1.00 98.19 375 ALA A N 1
ATOM 2892 C CA . ALA A 1 375 ? 0.200 -13.637 -5.015 1.00 98.19 375 ALA A CA 1
ATOM 2893 C C . ALA A 1 375 ? 1.554 -13.031 -4.589 1.00 98.19 375 ALA A C 1
ATOM 2895 O O . ALA A 1 375 ? 2.540 -13.747 -4.417 1.00 98.19 375 ALA A O 1
ATOM 2896 N N . ILE A 1 376 ? 1.620 -11.709 -4.384 1.00 98.62 376 ILE A N 1
ATOM 2897 C CA . ILE A 1 376 ? 2.823 -11.048 -3.850 1.00 98.62 376 ILE A CA 1
ATOM 2898 C C . ILE A 1 376 ? 3.059 -11.462 -2.392 1.00 98.62 376 ILE A C 1
ATOM 2900 O O . ILE A 1 376 ? 4.203 -11.692 -1.994 1.00 98.62 376 ILE A O 1
ATOM 2904 N N . VAL A 1 377 ? 1.993 -11.551 -1.592 1.00 97.94 377 VAL A N 1
ATOM 2905 C CA . VAL A 1 377 ? 2.069 -11.973 -0.188 1.00 97.94 377 VAL A CA 1
ATOM 2906 C C . VAL A 1 377 ? 2.550 -13.424 -0.078 1.00 97.94 377 VAL A C 1
ATOM 2908 O O . VAL A 1 377 ? 3.512 -13.679 0.644 1.00 97.94 377 VAL A O 1
ATOM 2911 N N . GLU A 1 378 ? 1.965 -14.345 -0.846 1.00 96.44 378 GLU A N 1
ATOM 2912 C CA . GLU A 1 378 ? 2.323 -15.771 -0.895 1.00 96.44 378 GLU A CA 1
ATOM 2913 C C . GLU A 1 378 ? 3.771 -16.003 -1.349 1.00 96.44 378 GLU A C 1
ATOM 2915 O O . GLU A 1 378 ? 4.461 -16.867 -0.811 1.00 96.44 378 GLU A O 1
ATOM 2920 N N . ALA A 1 379 ? 4.293 -15.174 -2.260 1.00 97.06 379 ALA A N 1
ATOM 2921 C CA . ALA A 1 379 ? 5.705 -15.207 -2.659 1.00 97.06 379 ALA A CA 1
ATOM 2922 C C . ALA A 1 379 ? 6.683 -14.744 -1.546 1.00 97.06 379 ALA A C 1
ATOM 2924 O O . ALA A 1 379 ? 7.912 -14.776 -1.711 1.00 97.06 379 ALA A O 1
ATOM 2925 N N . GLY A 1 380 ? 6.169 -14.288 -0.399 1.00 97.19 380 GLY A N 1
ATOM 2926 C CA . GLY A 1 380 ? 6.943 -13.704 0.696 1.00 97.19 380 GLY A CA 1
ATOM 2927 C C . GLY A 1 380 ? 7.374 -12.266 0.407 1.00 97.19 380 GLY A C 1
ATOM 2928 O O . GLY A 1 380 ? 8.500 -11.872 0.733 1.00 97.19 380 GLY A O 1
ATOM 2929 N N . GLY A 1 381 ? 6.513 -11.495 -0.267 1.00 97.88 381 GLY A N 1
ATOM 2930 C CA . GLY A 1 381 ? 6.764 -10.099 -0.619 1.00 97.88 381 GLY A CA 1
ATOM 2931 C C . GLY A 1 381 ? 6.866 -9.177 0.596 1.00 97.88 381 GLY A C 1
ATOM 2932 O O . GLY A 1 381 ? 7.669 -8.247 0.574 1.00 97.88 381 GLY A O 1
ATOM 2933 N N . MET A 1 382 ? 6.141 -9.473 1.681 1.00 97.81 382 MET A N 1
ATOM 2934 C CA . MET A 1 382 ? 6.226 -8.710 2.934 1.00 97.81 382 MET A CA 1
ATOM 2935 C C . MET A 1 382 ? 7.654 -8.726 3.493 1.00 97.81 382 MET A C 1
ATOM 2937 O O . MET A 1 382 ? 8.253 -7.675 3.715 1.00 97.81 382 MET A O 1
ATOM 2941 N N . GLN A 1 383 ? 8.235 -9.918 3.641 1.00 95.75 383 GLN A N 1
ATOM 2942 C CA . GLN A 1 383 ? 9.597 -10.106 4.136 1.00 95.75 383 GLN A CA 1
ATOM 2943 C C . GLN A 1 383 ? 10.622 -9.492 3.178 1.00 95.75 383 GLN A C 1
ATOM 2945 O O . GLN A 1 383 ? 11.536 -8.803 3.621 1.00 95.75 383 GLN A O 1
ATOM 2950 N N . ALA A 1 384 ? 10.452 -9.688 1.866 1.00 97.62 384 ALA A N 1
ATOM 2951 C CA . ALA A 1 384 ? 11.377 -9.163 0.862 1.00 97.62 384 ALA A CA 1
ATOM 2952 C C . ALA A 1 384 ? 11.446 -7.633 0.844 1.00 97.62 384 ALA A C 1
ATOM 2954 O O . ALA A 1 384 ? 12.529 -7.066 0.748 1.00 97.62 384 ALA A O 1
ATOM 2955 N N . LEU A 1 385 ? 10.301 -6.953 0.939 1.00 98.38 385 LEU A N 1
ATOM 2956 C CA . LEU A 1 385 ? 10.246 -5.491 0.975 1.00 98.38 385 LEU A CA 1
ATOM 2957 C C . LEU A 1 385 ? 10.819 -4.948 2.290 1.00 98.38 385 LEU A C 1
ATOM 2959 O O . LEU A 1 385 ? 11.524 -3.938 2.277 1.00 98.38 385 LEU A O 1
ATOM 2963 N N . ALA A 1 386 ? 10.557 -5.635 3.407 1.00 97.00 386 ALA A N 1
ATOM 2964 C CA . ALA A 1 386 ? 11.021 -5.229 4.730 1.00 97.00 386 ALA A CA 1
ATOM 2965 C C . ALA A 1 386 ? 12.555 -5.228 4.872 1.00 97.00 386 ALA A C 1
ATOM 2967 O O . ALA A 1 386 ? 13.092 -4.387 5.591 1.00 97.00 386 ALA A O 1
ATOM 2968 N N . MET A 1 387 ? 13.266 -6.095 4.136 1.00 96.12 387 MET A N 1
ATOM 2969 C CA . MET A 1 387 ? 14.741 -6.122 4.096 1.00 96.12 387 MET A CA 1
ATOM 2970 C C . MET A 1 387 ? 15.359 -4.769 3.712 1.00 96.12 387 MET A C 1
ATOM 2972 O O . MET A 1 387 ? 16.486 -4.472 4.100 1.00 96.12 387 MET A O 1
ATOM 2976 N N . HIS A 1 388 ? 14.625 -3.935 2.970 1.00 97.81 388 HIS A N 1
ATOM 2977 C CA . HIS A 1 388 ? 15.131 -2.676 2.415 1.00 97.81 388 HIS A CA 1
ATOM 2978 C C . HIS A 1 388 ? 14.711 -1.436 3.202 1.00 97.81 388 HIS A C 1
ATOM 2980 O O . HIS A 1 388 ? 15.015 -0.324 2.778 1.00 97.81 388 HIS A O 1
ATOM 2986 N N . LEU A 1 389 ? 14.033 -1.589 4.344 1.00 96.94 389 LEU A N 1
ATOM 2987 C CA . LEU A 1 389 ? 13.567 -0.453 5.150 1.00 96.94 389 LEU A CA 1
ATOM 2988 C C . LEU A 1 389 ? 14.701 0.314 5.848 1.00 96.94 389 LEU A C 1
ATOM 2990 O O . LEU A 1 389 ? 14.521 1.478 6.187 1.00 96.94 389 LEU A O 1
ATOM 2994 N N . GLY A 1 390 ? 15.872 -0.308 6.018 1.00 94.44 390 GLY A N 1
ATOM 2995 C CA . GLY A 1 390 ? 17.089 0.335 6.534 1.00 94.44 390 GLY A CA 1
ATOM 2996 C C . GLY A 1 390 ? 18.043 0.855 5.450 1.00 94.44 390 GLY A C 1
ATOM 2997 O O . GLY A 1 390 ? 19.189 1.182 5.750 1.00 94.44 390 GLY A O 1
ATOM 2998 N N . HIS A 1 391 ? 17.628 0.874 4.180 1.00 97.25 391 HIS A N 1
ATOM 2999 C CA . HIS A 1 391 ? 18.501 1.248 3.068 1.00 97.25 391 HIS A CA 1
ATOM 3000 C C . HIS A 1 391 ? 18.736 2.774 3.000 1.00 97.25 391 HIS A C 1
ATOM 3002 O O . HIS A 1 391 ? 17.842 3.565 3.282 1.00 97.25 391 HIS A O 1
ATOM 3008 N N . GLN A 1 392 ? 19.921 3.216 2.551 1.00 97.31 392 GLN A N 1
ATOM 3009 C CA . GLN A 1 392 ? 20.276 4.650 2.470 1.00 97.31 392 GLN A CA 1
ATOM 3010 C C . GLN A 1 392 ? 19.400 5.442 1.475 1.00 97.31 392 GLN A C 1
ATOM 3012 O O . GLN A 1 392 ? 19.162 6.638 1.639 1.00 97.31 392 GLN A O 1
ATOM 3017 N N . SER A 1 393 ? 18.912 4.767 0.430 1.00 98.12 393 SER A N 1
ATOM 3018 C CA . SER A 1 393 ? 18.021 5.351 -0.583 1.00 98.12 393 SER A CA 1
ATOM 3019 C C . SER A 1 393 ? 16.597 5.539 -0.059 1.00 98.12 393 SER A C 1
ATOM 3021 O O . SER A 1 393 ? 15.804 4.596 -0.020 1.00 98.12 393 SER A O 1
ATOM 3023 N N . GLN A 1 394 ? 16.245 6.789 0.247 1.00 97.38 394 GLN A N 1
ATOM 3024 C CA . GLN A 1 394 ? 14.915 7.158 0.744 1.00 97.38 394 GLN A CA 1
ATOM 3025 C C . GLN A 1 394 ? 13.798 6.823 -0.251 1.00 97.38 394 GLN A C 1
ATOM 3027 O O . GLN A 1 394 ? 12.741 6.330 0.133 1.00 97.38 394 GLN A O 1
ATOM 3032 N N . ARG A 1 395 ? 14.042 6.992 -1.560 1.00 97.75 395 ARG A N 1
ATOM 3033 C CA . ARG A 1 395 ? 13.051 6.636 -2.591 1.00 97.75 395 ARG A CA 1
ATOM 3034 C C . ARG A 1 395 ? 12.750 5.136 -2.631 1.00 97.75 395 ARG A C 1
ATOM 3036 O O . ARG A 1 395 ? 11.637 4.761 -3.000 1.00 97.75 395 ARG A O 1
ATOM 3043 N N . LEU A 1 396 ? 13.717 4.283 -2.288 1.00 98.62 396 LEU A N 1
ATOM 3044 C CA . LEU A 1 396 ? 13.506 2.842 -2.187 1.00 98.62 396 LEU A CA 1
ATOM 3045 C C . LEU A 1 396 ? 12.694 2.522 -0.932 1.00 98.62 396 LEU A C 1
ATOM 3047 O O . LEU A 1 396 ? 11.642 1.899 -1.051 1.00 98.62 396 LEU A O 1
ATOM 3051 N N . VAL A 1 397 ? 13.135 3.019 0.231 1.00 98.44 397 VAL A N 1
ATOM 3052 C CA . VAL A 1 397 ? 12.445 2.832 1.521 1.00 98.44 397 VAL A CA 1
ATOM 3053 C C . VAL A 1 397 ? 10.976 3.240 1.408 1.00 98.44 397 VAL A C 1
ATOM 3055 O O . VAL A 1 397 ? 10.087 2.455 1.738 1.00 98.44 397 VAL A O 1
ATOM 3058 N N . GLN A 1 398 ? 10.701 4.414 0.837 1.00 98.38 398 GLN A N 1
ATOM 3059 C CA . GLN A 1 398 ? 9.340 4.917 0.682 1.00 98.38 398 GLN A CA 1
ATOM 3060 C C . GLN A 1 398 ? 8.482 4.047 -0.253 1.00 98.38 398 GLN A C 1
ATOM 3062 O O . GLN A 1 398 ? 7.317 3.789 0.049 1.00 98.38 398 GLN A O 1
ATOM 3067 N N . ASN A 1 399 ? 9.032 3.548 -1.371 1.00 98.50 399 ASN A N 1
ATOM 3068 C CA . ASN A 1 399 ? 8.281 2.634 -2.244 1.00 98.50 399 ASN A CA 1
ATOM 3069 C C . ASN A 1 399 ? 8.027 1.280 -1.568 1.00 98.50 399 ASN A C 1
ATOM 3071 O O . ASN A 1 399 ? 6.936 0.730 -1.733 1.00 98.50 399 ASN A O 1
ATOM 3075 N N . CYS A 1 400 ? 8.974 0.767 -0.777 1.00 98.81 400 CYS A N 1
ATOM 3076 C CA . CYS A 1 400 ? 8.755 -0.429 0.031 1.00 98.81 400 CYS A CA 1
ATOM 3077 C C . CYS A 1 400 ? 7.634 -0.214 1.052 1.00 98.81 400 CYS A C 1
ATOM 3079 O O . CYS A 1 400 ? 6.739 -1.048 1.134 1.00 98.81 400 CYS A O 1
ATOM 3081 N N . LEU A 1 401 ? 7.619 0.916 1.761 1.00 98.75 401 LEU A N 1
ATOM 3082 C CA . LEU A 1 401 ? 6.578 1.249 2.737 1.00 98.75 401 LEU A CA 1
ATOM 3083 C C . LEU A 1 401 ? 5.189 1.398 2.109 1.00 98.75 401 LEU A C 1
ATOM 3085 O O . LEU A 1 401 ? 4.234 0.804 2.606 1.00 98.75 401 LEU A O 1
ATOM 3089 N N . TRP A 1 402 ? 5.065 2.116 0.988 1.00 98.62 402 TRP A N 1
ATOM 3090 C CA . TRP A 1 402 ? 3.792 2.197 0.261 1.00 98.62 402 TRP A CA 1
ATOM 3091 C C . TRP A 1 402 ? 3.303 0.819 -0.180 1.00 98.62 402 TRP A C 1
ATOM 3093 O O . TRP A 1 402 ? 2.125 0.500 -0.041 1.00 98.62 402 TRP A O 1
ATOM 3103 N N . THR A 1 403 ? 4.213 -0.021 -0.674 1.00 98.81 403 THR A N 1
ATOM 3104 C CA . THR A 1 403 ? 3.860 -1.374 -1.106 1.00 98.81 403 THR A CA 1
ATOM 3105 C C . THR A 1 403 ? 3.434 -2.233 0.082 1.00 98.81 403 THR A C 1
ATOM 3107 O O . THR A 1 403 ? 2.371 -2.837 0.025 1.00 98.81 403 THR A O 1
ATOM 3110 N N . LEU A 1 404 ? 4.198 -2.239 1.179 1.00 98.69 404 LEU A N 1
ATOM 3111 C CA . LEU A 1 404 ? 3.864 -2.961 2.410 1.00 98.69 404 LEU A CA 1
ATOM 3112 C C . LEU A 1 404 ? 2.501 -2.543 2.966 1.00 98.69 404 LEU A C 1
ATOM 3114 O O . LEU A 1 404 ? 1.735 -3.404 3.388 1.00 98.69 404 LEU A O 1
ATOM 3118 N N . ARG A 1 405 ? 2.171 -1.246 2.931 1.00 98.50 405 ARG A N 1
ATOM 3119 C CA . ARG A 1 405 ? 0.868 -0.738 3.382 1.00 98.50 405 ARG A CA 1
ATOM 3120 C C . ARG A 1 405 ? -0.289 -1.274 2.539 1.00 98.50 405 ARG A C 1
ATOM 3122 O O . ARG A 1 405 ? -1.322 -1.612 3.096 1.00 98.50 405 ARG A O 1
ATOM 3129 N N . ASN A 1 406 ? -0.103 -1.392 1.227 1.00 98.38 406 ASN A N 1
ATOM 3130 C CA . ASN A 1 406 ? -1.126 -1.930 0.325 1.00 98.38 406 ASN A CA 1
ATOM 3131 C C . ASN A 1 406 ? -1.295 -3.452 0.438 1.00 98.38 406 ASN A C 1
ATOM 3133 O O . ASN A 1 406 ? -2.330 -3.974 0.041 1.00 98.38 406 ASN A O 1
ATOM 3137 N N . LEU A 1 407 ? -0.266 -4.166 0.902 1.00 98.19 407 LEU A N 1
ATOM 3138 C CA . LEU A 1 407 ? -0.293 -5.622 1.069 1.00 98.19 407 LEU A CA 1
ATOM 3139 C C . LEU A 1 407 ? -0.748 -6.052 2.475 1.00 98.19 407 LEU A C 1
ATOM 3141 O O . LEU A 1 407 ? -1.146 -7.201 2.665 1.00 98.19 407 LEU A O 1
ATOM 3145 N N . SER A 1 408 ? -0.643 -5.171 3.475 1.00 97.38 408 SER A N 1
ATOM 3146 C CA . SER A 1 408 ? -0.761 -5.538 4.891 1.00 97.38 408 SER A CA 1
ATOM 3147 C C . SER A 1 408 ? -2.160 -5.984 5.318 1.00 97.38 408 SER A C 1
ATOM 3149 O O . SER A 1 408 ? -2.275 -6.766 6.258 1.00 97.38 408 SER A O 1
ATOM 3151 N N . ASP A 1 409 ? -3.213 -5.553 4.625 1.00 93.81 409 ASP A N 1
ATOM 3152 C CA . ASP A 1 409 ? -4.592 -6.010 4.838 1.00 93.81 409 ASP A CA 1
ATOM 3153 C C . ASP A 1 409 ? -4.790 -7.480 4.426 1.00 93.81 409 ASP A C 1
ATOM 3155 O O . ASP A 1 409 ? -5.507 -8.227 5.093 1.00 93.81 409 ASP A O 1
ATOM 3159 N N . ALA A 1 410 ? -4.085 -7.931 3.384 1.00 92.88 410 ALA A N 1
ATOM 3160 C CA . ALA A 1 410 ? -4.071 -9.332 2.958 1.00 92.88 410 ALA A CA 1
ATOM 3161 C C . ALA A 1 410 ? -3.041 -10.188 3.718 1.00 92.88 410 ALA A C 1
ATOM 3163 O O . ALA A 1 410 ? -3.150 -11.412 3.748 1.00 92.88 410 ALA A O 1
ATOM 3164 N N . ALA A 1 411 ? -2.050 -9.564 4.362 1.00 91.38 411 ALA A N 1
ATOM 3165 C CA . ALA A 1 411 ? -0.962 -10.254 5.056 1.00 91.38 411 ALA A CA 1
ATOM 3166 C C . ALA A 1 411 ? -1.263 -10.610 6.527 1.00 91.38 411 ALA A C 1
ATOM 3168 O O . ALA A 1 411 ? -0.365 -11.016 7.263 1.00 91.38 411 ALA A O 1
ATOM 3169 N N . THR A 1 412 ? -2.515 -10.491 6.977 1.00 84.81 412 THR A N 1
ATOM 3170 C CA . THR A 1 412 ? -2.904 -10.722 8.383 1.00 84.81 412 THR A CA 1
ATOM 3171 C C . THR A 1 412 ? -2.686 -12.156 8.869 1.00 84.81 412 THR A C 1
ATOM 3173 O O . THR A 1 412 ? -2.649 -12.372 10.077 1.00 84.81 412 THR A O 1
ATOM 3176 N N . LYS A 1 413 ? -2.514 -13.132 7.969 1.00 85.25 413 LYS A N 1
ATOM 3177 C CA . LYS A 1 413 ? -2.264 -14.552 8.290 1.00 85.25 413 LYS A CA 1
ATOM 3178 C C . LYS A 1 413 ? -0.836 -15.019 7.980 1.00 85.25 413 LYS A C 1
ATOM 3180 O O . LYS A 1 413 ? -0.569 -16.212 8.023 1.00 85.25 413 LYS A O 1
ATOM 3185 N N . VAL A 1 414 ? 0.061 -14.102 7.624 1.00 87.81 414 VAL A N 1
ATOM 3186 C CA . VAL A 1 414 ? 1.445 -14.438 7.270 1.00 87.81 414 VAL A CA 1
ATOM 3187 C C . VAL A 1 414 ? 2.263 -14.669 8.539 1.00 87.81 414 VAL A C 1
ATOM 3189 O O . VAL A 1 414 ? 2.235 -13.848 9.456 1.00 87.81 414 VAL A O 1
ATOM 3192 N N . ASP A 1 415 ? 3.011 -15.769 8.573 1.00 85.31 415 ASP A N 1
ATOM 3193 C CA . ASP A 1 415 ? 3.962 -16.077 9.642 1.00 85.31 415 ASP A CA 1
ATOM 3194 C C . ASP A 1 415 ? 5.296 -15.323 9.475 1.00 85.31 415 ASP A C 1
ATOM 3196 O O . ASP A 1 415 ? 5.592 -14.738 8.429 1.00 85.31 415 ASP A O 1
ATOM 3200 N N . ALA A 1 416 ? 6.144 -15.374 10.507 1.00 84.94 416 ALA A N 1
ATOM 3201 C CA . ALA A 1 416 ? 7.498 -14.810 10.494 1.00 84.94 416 ALA A CA 1
ATOM 3202 C C . ALA A 1 416 ? 7.543 -13.288 10.219 1.00 84.94 416 ALA A C 1
ATOM 3204 O O . ALA A 1 416 ? 8.370 -12.799 9.442 1.00 84.94 416 ALA A O 1
ATOM 3205 N N . LEU A 1 417 ? 6.629 -12.530 10.836 1.00 90.94 417 LEU A N 1
ATOM 3206 C CA . LEU A 1 417 ? 6.560 -11.067 10.734 1.00 90.94 417 LEU A CA 1
ATOM 3207 C C . LEU A 1 417 ? 7.259 -10.343 11.898 1.00 90.94 417 LEU A C 1
ATOM 3209 O O . LEU A 1 417 ? 7.291 -9.115 11.899 1.00 90.94 417 LEU A O 1
ATOM 3213 N N . GLU A 1 418 ? 7.840 -11.063 12.864 1.00 92.81 418 GLU A N 1
ATOM 3214 C CA . GLU A 1 418 ? 8.435 -10.508 14.089 1.00 92.81 418 GLU A CA 1
ATOM 3215 C C . GLU A 1 418 ? 9.429 -9.377 13.788 1.00 92.81 418 GLU A C 1
ATOM 3217 O O . GLU A 1 418 ? 9.285 -8.263 14.294 1.00 92.81 418 GLU A O 1
ATOM 3222 N N . GLY A 1 419 ? 10.397 -9.636 12.900 1.00 93.88 419 GLY A N 1
ATOM 3223 C CA . GLY A 1 419 ? 11.400 -8.640 12.515 1.00 93.88 419 GLY A CA 1
ATOM 3224 C C . GLY A 1 419 ? 10.797 -7.431 11.796 1.00 93.88 419 GLY A C 1
ATOM 3225 O O . GLY A 1 419 ? 11.246 -6.305 11.996 1.00 93.88 419 GLY A O 1
ATOM 3226 N N . ILE A 1 420 ? 9.737 -7.634 11.008 1.00 95.75 420 ILE A N 1
ATOM 3227 C CA . ILE A 1 420 ? 9.049 -6.545 10.303 1.00 95.75 420 ILE A CA 1
ATOM 3228 C C . ILE A 1 420 ? 8.323 -5.652 11.309 1.00 95.75 420 ILE A C 1
ATOM 3230 O O . ILE A 1 420 ? 8.468 -4.434 11.258 1.00 95.75 420 ILE A O 1
ATOM 3234 N N . LEU A 1 421 ? 7.581 -6.240 12.252 1.00 97.69 421 LEU A N 1
ATOM 3235 C CA . LEU A 1 421 ? 6.859 -5.505 13.295 1.00 97.69 421 LEU A CA 1
ATOM 3236 C C . LEU A 1 421 ? 7.817 -4.694 14.178 1.00 97.69 421 LEU A C 1
ATOM 3238 O O . LEU A 1 421 ? 7.520 -3.544 14.513 1.00 97.69 421 LEU A O 1
ATOM 3242 N N . GLN A 1 422 ? 8.988 -5.252 14.497 1.00 97.19 422 GLN A N 1
ATOM 3243 C CA . GLN A 1 422 ? 10.032 -4.544 15.236 1.00 97.19 422 GLN A CA 1
ATOM 3244 C C . GLN A 1 422 ? 10.567 -3.335 14.455 1.00 97.19 422 GLN A C 1
ATOM 3246 O O . GLN A 1 422 ? 10.606 -2.231 14.998 1.00 97.19 422 GLN A O 1
ATOM 3251 N N . VAL A 1 423 ? 10.925 -3.511 13.178 1.00 97.75 423 VAL A N 1
ATOM 3252 C CA . VAL A 1 423 ? 11.410 -2.410 12.326 1.00 97.75 423 VAL A CA 1
ATOM 3253 C C . VAL A 1 423 ? 10.336 -1.336 12.152 1.00 97.75 423 VAL A C 1
ATOM 3255 O O . VAL A 1 423 ? 10.625 -0.156 12.310 1.00 97.75 423 VAL A O 1
ATOM 3258 N N . LEU A 1 424 ? 9.080 -1.712 11.895 1.00 98.31 424 LEU A N 1
ATOM 3259 C CA . LEU A 1 424 ? 7.977 -0.752 11.768 1.00 98.31 424 LEU A CA 1
ATOM 3260 C C . LEU A 1 424 ? 7.764 0.052 13.055 1.00 98.31 424 LEU A C 1
ATOM 3262 O O . LEU A 1 424 ? 7.540 1.258 12.986 1.00 98.31 424 LEU A O 1
ATOM 3266 N N . THR A 1 425 ? 7.884 -0.590 14.220 1.00 98.31 425 THR A N 1
ATOM 3267 C CA . THR A 1 425 ? 7.797 0.093 15.519 1.00 98.31 425 THR A CA 1
ATOM 3268 C C . THR A 1 425 ? 8.936 1.099 15.701 1.00 98.31 425 THR A C 1
ATOM 3270 O O . THR A 1 425 ? 8.711 2.196 16.205 1.00 98.31 425 THR A O 1
ATOM 3273 N N . GLN A 1 426 ? 10.148 0.773 15.241 1.00 97.56 426 GLN A N 1
ATOM 3274 C CA . GLN A 1 426 ? 11.276 1.710 15.240 1.00 97.56 426 GLN A CA 1
ATOM 3275 C C . GLN A 1 426 ? 11.045 2.880 14.276 1.00 97.56 426 GLN A C 1
ATOM 3277 O O . GLN A 1 426 ? 11.326 4.018 14.631 1.00 97.56 426 GLN A O 1
ATOM 3282 N N . LEU A 1 427 ? 10.481 2.637 13.089 1.00 98.00 427 LEU A N 1
ATOM 3283 C CA . LEU A 1 427 ? 10.213 3.684 12.093 1.00 98.00 427 LEU A CA 1
ATOM 3284 C C . LEU A 1 427 ? 9.206 4.748 12.564 1.00 98.00 427 LEU A C 1
ATOM 3286 O O . LEU A 1 427 ? 9.192 5.848 12.011 1.00 98.00 427 LEU A O 1
ATOM 3290 N N . LEU A 1 428 ? 8.415 4.475 13.609 1.00 98.25 428 LEU A N 1
ATOM 3291 C CA . LEU A 1 428 ? 7.540 5.468 14.245 1.00 98.25 428 LEU A CA 1
ATOM 3292 C C . LEU A 1 428 ? 8.303 6.627 14.914 1.00 98.25 428 LEU A C 1
ATOM 3294 O O . LEU A 1 428 ? 7.686 7.646 15.216 1.00 98.25 428 LEU A O 1
ATOM 3298 N N . SER A 1 429 ? 9.616 6.497 15.154 1.00 96.88 429 SER A N 1
ATOM 3299 C CA . SER A 1 429 ? 10.476 7.585 15.652 1.00 96.88 429 SER A CA 1
ATOM 3300 C C . SER A 1 429 ? 11.175 8.384 14.542 1.00 96.88 429 SER A C 1
ATOM 3302 O O . SER A 1 429 ? 11.992 9.255 14.840 1.00 96.88 429 SER A O 1
ATOM 3304 N N . SER A 1 430 ? 10.875 8.096 13.270 1.00 96.62 430 SER A N 1
ATOM 3305 C CA . SER A 1 430 ? 11.396 8.854 12.131 1.00 96.62 430 SER A CA 1
ATOM 3306 C C . SER A 1 430 ? 10.944 10.318 12.173 1.00 96.62 430 SER A C 1
ATOM 3308 O O . SER A 1 430 ? 9.885 10.640 12.700 1.00 96.62 430 SER A O 1
ATOM 3310 N N . ASN A 1 431 ? 11.724 11.205 11.552 1.00 95.25 431 ASN A N 1
ATOM 3311 C CA . ASN A 1 431 ? 11.323 12.595 11.311 1.00 95.25 431 ASN A CA 1
ATOM 3312 C C . ASN A 1 431 ? 10.550 12.765 9.987 1.00 95.25 431 ASN A C 1
ATOM 3314 O O . ASN A 1 431 ? 10.029 13.846 9.716 1.00 95.25 431 ASN A O 1
ATOM 3318 N N . ASP A 1 432 ? 10.483 11.722 9.152 1.00 96.31 432 ASP A N 1
ATOM 3319 C CA . ASP A 1 432 ? 9.745 11.745 7.887 1.00 96.31 432 ASP A CA 1
ATOM 3320 C C . ASP A 1 432 ? 8.279 11.343 8.106 1.00 96.31 432 ASP A C 1
ATOM 3322 O O . ASP A 1 432 ? 7.960 10.208 8.470 1.00 96.31 432 ASP A O 1
ATOM 3326 N N . ILE A 1 433 ? 7.381 12.290 7.836 1.00 96.44 433 ILE A N 1
ATOM 3327 C CA . ILE A 1 433 ? 5.925 12.155 7.960 1.00 96.44 433 ILE A CA 1
ATOM 3328 C C . ILE A 1 433 ? 5.400 10.969 7.147 1.00 96.44 433 ILE A C 1
ATOM 3330 O O . ILE A 1 433 ? 4.553 10.218 7.634 1.00 96.44 433 ILE A O 1
ATOM 3334 N N . ASN A 1 434 ? 5.911 10.759 5.932 1.00 97.00 434 ASN A N 1
ATOM 3335 C CA . ASN A 1 434 ? 5.454 9.678 5.061 1.00 97.00 434 ASN A CA 1
ATOM 3336 C C . ASN A 1 434 ? 5.860 8.311 5.615 1.00 97.00 434 ASN A C 1
ATOM 3338 O O . ASN A 1 434 ? 5.088 7.352 5.521 1.00 97.00 434 ASN A O 1
ATOM 3342 N N . VAL A 1 435 ? 7.049 8.227 6.220 1.00 98.06 435 VAL A N 1
ATOM 3343 C CA . VAL A 1 435 ? 7.544 7.008 6.869 1.00 98.06 435 VAL A CA 1
ATOM 3344 C C . VAL A 1 435 ? 6.681 6.661 8.076 1.00 98.06 435 VAL A C 1
ATOM 3346 O O . VAL A 1 435 ? 6.202 5.530 8.162 1.00 98.06 435 VAL A O 1
ATOM 3349 N N . ILE A 1 436 ? 6.419 7.632 8.958 1.00 98.06 436 ILE A N 1
ATOM 3350 C CA . ILE A 1 436 ? 5.573 7.446 10.148 1.00 98.06 436 ILE A CA 1
ATOM 3351 C C . ILE A 1 436 ? 4.161 7.015 9.740 1.00 98.06 436 ILE A C 1
ATOM 3353 O O . ILE A 1 436 ? 3.646 6.021 10.248 1.00 98.06 436 ILE A O 1
ATOM 3357 N N . THR A 1 437 ? 3.560 7.722 8.779 1.00 98.31 437 THR A N 1
ATOM 3358 C CA . THR A 1 437 ? 2.208 7.443 8.268 1.00 98.31 437 THR A CA 1
ATOM 3359 C C . THR A 1 437 ? 2.100 6.021 7.724 1.00 98.31 437 THR A C 1
ATOM 3361 O O . THR A 1 437 ? 1.163 5.285 8.042 1.00 98.31 437 THR A O 1
ATOM 3364 N N . CYS A 1 438 ? 3.082 5.589 6.927 1.00 98.62 438 CYS A N 1
ATOM 3365 C CA . CYS A 1 438 ? 3.092 4.229 6.405 1.00 98.62 438 CYS A CA 1
ATOM 3366 C C . CYS A 1 438 ? 3.320 3.195 7.511 1.00 98.62 438 CYS A C 1
ATOM 3368 O O . CYS A 1 438 ? 2.603 2.199 7.542 1.00 98.62 438 CYS A O 1
ATOM 3370 N N . ALA A 1 439 ? 4.268 3.424 8.424 1.00 98.69 439 ALA A N 1
ATOM 3371 C CA . ALA A 1 439 ? 4.550 2.508 9.526 1.00 98.69 439 ALA A CA 1
ATOM 3372 C C . ALA A 1 439 ? 3.318 2.302 10.422 1.00 98.69 439 ALA A C 1
ATOM 3374 O O . ALA A 1 439 ? 2.942 1.159 10.689 1.00 98.69 439 ALA A O 1
ATOM 3375 N N . ALA A 1 440 ? 2.634 3.386 10.798 1.00 98.69 440 ALA A N 1
ATOM 3376 C CA . ALA A 1 440 ? 1.390 3.338 11.562 1.00 98.69 440 ALA A CA 1
ATOM 3377 C C . ALA A 1 440 ? 0.284 2.579 10.810 1.00 98.69 440 ALA A C 1
ATOM 3379 O O . ALA A 1 440 ? -0.360 1.701 11.384 1.00 98.69 440 ALA A O 1
ATOM 3380 N N . GLY A 1 441 ? 0.097 2.857 9.514 1.00 98.56 441 GLY A N 1
ATOM 3381 C CA . GLY A 1 441 ? -0.890 2.160 8.683 1.00 98.56 441 GLY A CA 1
ATOM 3382 C C . GLY A 1 441 ? -0.614 0.659 8.546 1.00 98.56 441 GLY A C 1
ATOM 3383 O O . GLY A 1 441 ? -1.525 -0.158 8.678 1.00 98.56 441 GLY A O 1
ATOM 3384 N N . ILE A 1 442 ? 0.649 0.270 8.346 1.00 98.75 442 ILE A N 1
ATOM 3385 C CA . ILE A 1 442 ? 1.043 -1.143 8.263 1.00 98.75 442 ILE A CA 1
ATOM 3386 C C . ILE A 1 442 ? 0.803 -1.843 9.607 1.00 98.75 442 ILE A C 1
ATOM 3388 O O . ILE A 1 442 ? 0.205 -2.918 9.627 1.00 98.75 442 ILE A O 1
ATOM 3392 N N . LEU A 1 443 ? 1.213 -1.235 10.727 1.00 98.62 443 LEU A N 1
ATOM 3393 C CA . LEU A 1 443 ? 0.978 -1.781 12.068 1.00 98.62 443 LEU A CA 1
ATOM 3394 C C . LEU A 1 443 ? -0.517 -1.918 12.375 1.00 98.62 443 LEU A C 1
ATOM 3396 O O . LEU A 1 443 ? -0.934 -2.944 12.913 1.00 98.62 443 LEU A O 1
ATOM 3400 N N . SER A 1 444 ? -1.335 -0.933 11.998 1.00 98.56 444 SER A N 1
ATOM 3401 C CA . SER A 1 444 ? -2.793 -0.989 12.148 1.00 98.56 444 SER A CA 1
ATOM 3402 C C . SER A 1 444 ? -3.382 -2.223 11.459 1.00 98.56 444 SER A C 1
ATOM 3404 O O . SER A 1 444 ? -4.084 -3.010 12.100 1.00 98.56 444 SER A O 1
ATOM 3406 N N . ASN A 1 445 ? -3.029 -2.450 10.190 1.00 98.12 445 ASN A N 1
ATOM 3407 C CA . ASN A 1 445 ? -3.530 -3.587 9.418 1.00 98.12 445 ASN A CA 1
ATOM 3408 C C . ASN A 1 445 ? -3.029 -4.925 9.978 1.00 98.12 445 ASN A C 1
ATOM 3410 O O . ASN A 1 445 ? -3.828 -5.822 10.232 1.00 98.12 445 ASN A O 1
ATOM 3414 N N . LEU A 1 446 ? -1.725 -5.050 10.251 1.00 97.94 446 LEU A N 1
ATOM 3415 C CA . LEU A 1 446 ? -1.132 -6.310 10.716 1.00 97.94 446 LEU A CA 1
ATOM 3416 C C . LEU A 1 446 ? -1.559 -6.706 12.136 1.00 97.94 446 LEU A C 1
ATOM 3418 O O . LEU A 1 446 ? -1.513 -7.888 12.476 1.00 97.94 446 LEU A O 1
ATOM 3422 N N . THR A 1 447 ? -1.970 -5.750 12.972 1.00 97.50 447 THR A N 1
ATOM 3423 C CA . THR A 1 447 ? -2.502 -6.024 14.321 1.00 97.50 447 THR A CA 1
ATOM 3424 C C . THR A 1 447 ? -4.005 -6.308 14.320 1.00 97.50 447 THR A C 1
ATOM 3426 O O . THR A 1 447 ? -4.540 -6.800 15.319 1.00 97.50 447 THR A O 1
ATOM 3429 N N . CYS A 1 448 ? -4.707 -6.044 13.216 1.00 96.88 448 CYS A N 1
ATOM 3430 C CA . CYS A 1 448 ? -6.136 -6.302 13.105 1.00 96.88 448 CYS A CA 1
ATOM 3431 C C . CYS A 1 448 ? -6.417 -7.811 13.183 1.00 96.88 448 CYS A C 1
ATOM 3433 O O . CYS A 1 448 ? -5.926 -8.591 12.372 1.00 96.88 448 CYS A O 1
ATOM 3435 N N . ASN A 1 449 ? -7.197 -8.226 14.187 1.00 95.56 449 ASN A N 1
ATOM 3436 C CA . ASN A 1 449 ? -7.609 -9.619 14.416 1.00 95.56 449 ASN A CA 1
ATOM 3437 C C . ASN A 1 449 ? -6.478 -10.672 14.406 1.00 95.56 449 ASN A C 1
ATOM 3439 O O . ASN A 1 449 ? -6.745 -11.851 14.196 1.00 95.56 449 ASN A O 1
ATOM 3443 N N . ASN A 1 450 ? -5.237 -10.278 14.712 1.00 95.69 450 ASN A N 1
ATOM 3444 C CA . ASN A 1 450 ? -4.110 -11.200 14.842 1.00 95.69 450 ASN A CA 1
ATOM 3445 C C . ASN A 1 450 ? -3.500 -11.119 16.251 1.00 95.69 450 ASN A C 1
ATOM 3447 O O . ASN A 1 450 ? -2.788 -10.175 16.589 1.00 95.69 450 ASN A O 1
ATOM 3451 N N . GLN A 1 451 ? -3.785 -12.125 17.081 1.00 96.19 451 GLN A N 1
ATOM 3452 C CA . GLN A 1 451 ? -3.319 -12.199 18.470 1.00 96.19 451 GLN A CA 1
ATOM 3453 C C . GLN A 1 451 ? -1.788 -12.231 18.584 1.00 96.19 451 GLN A C 1
ATOM 3455 O O . GLN A 1 451 ? -1.236 -11.561 19.454 1.00 96.19 451 GLN A O 1
ATOM 3460 N N . ARG A 1 452 ? -1.102 -12.959 17.695 1.00 95.88 452 ARG A N 1
ATOM 3461 C CA . ARG A 1 452 ? 0.363 -13.086 17.695 1.00 95.88 452 ARG A CA 1
ATOM 3462 C C . ARG A 1 452 ? 1.034 -11.747 17.397 1.00 95.88 452 ARG A C 1
ATOM 3464 O O . ARG A 1 452 ? 1.883 -11.307 18.164 1.00 95.88 452 ARG A O 1
ATOM 3471 N N . ASN A 1 453 ? 0.606 -11.068 16.334 1.00 97.19 453 ASN A N 1
ATOM 3472 C CA . ASN A 1 453 ? 1.164 -9.773 15.944 1.00 97.19 453 ASN A CA 1
ATOM 3473 C C . ASN A 1 453 ? 0.928 -8.712 17.021 1.00 97.19 453 ASN A C 1
ATOM 3475 O O . ASN A 1 453 ? 1.820 -7.911 17.289 1.00 97.19 453 ASN A O 1
ATOM 3479 N N . LYS A 1 454 ? -0.245 -8.724 17.671 1.00 98.06 454 LYS A N 1
ATOM 3480 C CA . LYS A 1 454 ? -0.531 -7.815 18.789 1.00 98.06 454 LYS A CA 1
ATOM 3481 C C . LYS A 1 454 ? 0.460 -7.993 19.938 1.00 98.06 454 LYS A C 1
ATOM 3483 O O . LYS A 1 454 ? 1.042 -7.010 20.379 1.00 98.06 454 LYS A O 1
ATOM 3488 N N . VAL A 1 455 ? 0.678 -9.238 20.366 1.00 97.88 455 VAL A N 1
ATOM 3489 C CA . VAL A 1 455 ? 1.637 -9.580 21.428 1.00 97.88 455 VAL A CA 1
ATOM 3490 C C . VAL A 1 455 ? 3.048 -9.122 21.057 1.00 97.88 455 VAL A C 1
ATOM 3492 O O . VAL A 1 455 ? 3.688 -8.425 21.834 1.00 97.88 455 VAL A O 1
ATOM 3495 N N . ILE A 1 456 ? 3.511 -9.414 19.838 1.00 97.31 456 ILE A N 1
ATOM 3496 C CA . ILE A 1 456 ? 4.847 -8.994 19.385 1.00 97.31 456 ILE A CA 1
ATOM 3497 C C . ILE A 1 456 ? 5.001 -7.470 19.449 1.00 97.31 456 ILE A C 1
ATOM 3499 O O . ILE A 1 456 ? 5.986 -6.976 19.990 1.00 97.31 456 ILE A O 1
ATOM 3503 N N . VAL A 1 457 ? 4.030 -6.718 18.918 1.00 98.50 457 VAL A N 1
ATOM 3504 C CA . VAL A 1 457 ? 4.075 -5.247 18.922 1.00 98.50 457 VAL A CA 1
ATOM 3505 C C . VAL A 1 457 ? 4.081 -4.699 20.353 1.00 98.50 457 VAL A C 1
ATOM 3507 O O . VAL A 1 457 ? 4.805 -3.744 20.631 1.00 98.50 457 VAL A O 1
ATOM 3510 N N . CYS A 1 458 ? 3.336 -5.307 21.279 1.00 98.38 458 CYS A N 1
ATOM 3511 C CA . CYS A 1 458 ? 3.392 -4.953 22.698 1.00 98.38 458 CYS A CA 1
ATOM 3512 C C . CYS A 1 458 ? 4.791 -5.185 23.298 1.00 98.38 458 CYS A C 1
ATOM 3514 O O . CYS A 1 458 ? 5.336 -4.275 23.925 1.00 98.38 458 CYS A O 1
ATOM 3516 N N . GLN A 1 459 ? 5.407 -6.341 23.036 1.00 97.44 459 GLN A N 1
ATOM 3517 C CA . GLN A 1 459 ? 6.724 -6.718 23.567 1.00 97.44 459 GLN A CA 1
ATOM 3518 C C . GLN A 1 459 ? 7.875 -5.841 23.060 1.00 97.44 459 GLN A C 1
ATOM 3520 O O . GLN A 1 459 ? 8.833 -5.601 23.793 1.00 97.44 459 GLN A O 1
ATOM 3525 N N . VAL A 1 460 ? 7.788 -5.319 21.832 1.00 97.31 460 VAL A N 1
ATOM 3526 C CA . VAL A 1 460 ? 8.811 -4.421 21.257 1.00 97.31 460 VAL A CA 1
ATOM 3527 C C . VAL A 1 460 ? 8.581 -2.937 21.584 1.00 97.31 460 VAL A C 1
ATOM 3529 O O . VAL A 1 460 ? 9.169 -2.068 20.942 1.00 97.31 460 VAL A O 1
ATOM 3532 N N . GLY A 1 461 ? 7.730 -2.621 22.568 1.00 98.00 461 GLY A N 1
ATOM 3533 C CA . GLY A 1 461 ? 7.476 -1.243 23.009 1.00 98.00 461 GLY A CA 1
ATOM 3534 C C . GLY A 1 461 ? 6.528 -0.451 22.100 1.00 98.00 461 GLY A C 1
ATOM 3535 O O . GLY A 1 461 ? 6.531 0.781 22.111 1.00 98.00 461 GLY A O 1
ATOM 3536 N N . GLY A 1 462 ? 5.693 -1.136 21.313 1.00 98.56 462 GLY A N 1
ATOM 3537 C CA . GLY A 1 462 ? 4.789 -0.507 20.350 1.00 98.56 462 GLY A CA 1
ATOM 3538 C C . GLY A 1 462 ? 3.763 0.437 20.974 1.00 98.56 462 GLY A C 1
ATOM 3539 O O . GLY A 1 462 ? 3.420 1.441 20.357 1.00 98.56 462 GLY A O 1
ATOM 3540 N N . ILE A 1 463 ? 3.308 0.183 22.207 1.00 98.81 463 ILE A N 1
ATOM 3541 C CA . ILE A 1 463 ? 2.344 1.068 22.885 1.00 98.81 463 ILE A CA 1
ATOM 3542 C C . ILE A 1 463 ? 2.950 2.451 23.146 1.00 98.81 463 ILE A C 1
ATOM 3544 O O . ILE A 1 463 ? 2.341 3.455 22.783 1.00 98.81 463 ILE A O 1
ATOM 3548 N N . GLU A 1 464 ? 4.156 2.510 23.720 1.00 98.69 464 GLU A N 1
ATOM 3549 C CA . GLU A 1 464 ? 4.873 3.771 23.943 1.00 98.69 464 GLU A CA 1
ATOM 3550 C C . GLU A 1 464 ? 5.110 4.502 22.618 1.00 98.69 464 GLU A C 1
ATOM 3552 O O . GLU A 1 464 ? 4.836 5.699 22.507 1.00 98.69 464 GLU A O 1
ATOM 3557 N N . ALA A 1 465 ? 5.588 3.775 21.601 1.00 98.81 465 ALA A N 1
ATOM 3558 C CA . ALA A 1 465 ? 5.885 4.346 20.295 1.00 98.81 465 ALA A CA 1
ATOM 3559 C C . ALA A 1 465 ? 4.640 4.980 19.657 1.00 98.81 465 ALA A C 1
ATOM 3561 O O . ALA A 1 465 ? 4.697 6.140 19.258 1.00 98.81 465 ALA A O 1
ATOM 3562 N N . LEU A 1 466 ? 3.508 4.269 19.635 1.00 98.81 466 LEU A N 1
ATOM 3563 C CA . LEU A 1 466 ? 2.248 4.765 19.074 1.00 98.81 466 LEU A CA 1
ATOM 3564 C C . LEU A 1 466 ? 1.686 5.951 19.878 1.00 98.81 466 LEU A C 1
ATOM 3566 O O . LEU A 1 466 ? 1.222 6.922 19.283 1.00 98.81 466 LEU A O 1
ATOM 3570 N N . VAL A 1 467 ? 1.759 5.929 21.216 1.00 98.75 467 VAL A N 1
ATOM 3571 C CA . VAL A 1 467 ? 1.329 7.072 22.047 1.00 98.75 467 VAL A CA 1
ATOM 3572 C C . VAL A 1 467 ? 2.177 8.310 21.748 1.00 98.75 467 VAL A C 1
ATOM 3574 O O . VAL A 1 467 ? 1.626 9.385 21.498 1.00 98.75 467 VAL A O 1
ATOM 3577 N N . ARG A 1 468 ? 3.505 8.163 21.680 1.00 98.56 468 ARG A N 1
ATOM 3578 C CA . ARG A 1 468 ? 4.417 9.247 21.288 1.00 98.56 468 ARG A CA 1
ATOM 3579 C C . ARG A 1 468 ? 4.100 9.774 19.888 1.00 98.56 468 ARG A C 1
ATOM 3581 O O . ARG A 1 468 ? 4.065 10.990 19.701 1.00 98.56 468 ARG A O 1
ATOM 3588 N N . THR A 1 469 ? 3.824 8.891 18.928 1.00 98.69 469 THR A N 1
ATOM 3589 C CA . THR A 1 469 ? 3.431 9.277 17.566 1.00 98.69 469 THR A CA 1
ATOM 3590 C C . THR A 1 469 ? 2.154 10.118 17.562 1.00 98.69 469 THR A C 1
ATOM 3592 O O . THR A 1 469 ? 2.129 11.150 16.899 1.00 98.69 469 THR A O 1
ATOM 3595 N N . ILE A 1 470 ? 1.127 9.763 18.347 1.00 98.19 470 ILE A N 1
ATOM 3596 C CA . ILE A 1 470 ? -0.098 10.578 18.475 1.00 98.19 470 ILE A CA 1
ATOM 3597 C C . ILE A 1 470 ? 0.224 11.967 19.039 1.00 98.19 470 ILE A C 1
ATOM 3599 O O . ILE A 1 470 ? -0.235 12.975 18.502 1.00 98.19 470 ILE A O 1
ATOM 3603 N N . MET A 1 471 ? 1.035 12.034 20.098 1.00 97.25 471 MET A N 1
ATOM 3604 C CA . MET A 1 471 ? 1.408 13.306 20.728 1.00 97.25 471 MET A CA 1
ATOM 3605 C C . MET A 1 471 ? 2.172 14.231 19.769 1.00 97.25 471 MET A C 1
ATOM 3607 O O . MET A 1 471 ? 1.968 15.443 19.800 1.00 97.25 471 MET A O 1
ATOM 3611 N N . GLN A 1 472 ? 3.026 13.674 18.907 1.00 96.94 472 GLN A N 1
ATOM 3612 C CA . GLN A 1 472 ? 3.801 14.428 17.916 1.00 96.94 472 GLN A CA 1
ATOM 3613 C C . GLN A 1 472 ? 2.997 14.772 16.653 1.00 96.94 472 GLN A C 1
ATOM 3615 O O . GLN A 1 472 ? 3.264 15.783 16.000 1.00 96.94 472 GLN A O 1
ATOM 3620 N N . ALA A 1 473 ? 2.021 13.943 16.279 1.00 96.50 473 ALA A N 1
ATOM 3621 C CA . ALA A 1 473 ? 1.191 14.159 15.098 1.00 96.50 473 ALA A CA 1
ATOM 3622 C C . ALA A 1 473 ? 0.307 15.409 15.230 1.00 96.50 473 ALA A C 1
ATOM 3624 O O . ALA A 1 473 ? 0.155 16.144 14.252 1.00 96.50 473 ALA A O 1
ATOM 3625 N N . GLY A 1 474 ? -0.214 15.692 16.428 1.00 93.00 474 GLY A N 1
ATOM 3626 C CA . GLY A 1 474 ? -1.154 16.793 16.638 1.00 93.00 474 GLY A CA 1
ATOM 3627 C C . GLY A 1 474 ? -2.462 16.535 15.889 1.00 93.00 474 GLY A C 1
ATOM 3628 O O . GLY A 1 474 ? -3.056 15.474 16.049 1.00 93.00 474 GLY A O 1
ATOM 3629 N N . ASP A 1 475 ? -2.881 17.480 15.047 1.00 93.44 475 ASP A N 1
ATOM 3630 C CA . ASP A 1 475 ? -4.152 17.409 14.306 1.00 93.44 475 ASP A CA 1
ATOM 3631 C C . ASP A 1 475 ? -4.009 16.727 12.921 1.00 93.44 475 ASP A C 1
ATOM 3633 O O . ASP A 1 475 ? -4.911 16.779 12.088 1.00 93.44 475 ASP A O 1
ATOM 3637 N N . ARG A 1 476 ? -2.860 16.088 12.652 1.00 97.19 476 ARG A N 1
ATOM 3638 C CA . ARG A 1 476 ? -2.569 15.355 11.406 1.00 97.19 476 ARG A CA 1
ATOM 3639 C C . ARG A 1 476 ? -3.225 13.974 11.407 1.00 97.19 476 ARG A C 1
ATOM 3641 O O . ARG A 1 476 ? -2.651 12.998 11.897 1.00 97.19 476 ARG A O 1
ATOM 3648 N N . GLU A 1 477 ? -4.450 13.910 10.895 1.00 97.62 477 GLU A N 1
ATOM 3649 C CA . GLU A 1 477 ? -5.273 12.693 10.924 1.00 97.62 477 GLU A CA 1
ATOM 3650 C C . GLU A 1 477 ? -4.747 11.539 10.077 1.00 97.62 477 GLU A C 1
ATOM 3652 O O . GLU A 1 477 ? -4.957 10.382 10.434 1.00 97.62 477 GLU A O 1
ATOM 3657 N N . ASP A 1 478 ? -3.999 11.843 9.019 1.00 96.81 478 ASP A N 1
ATOM 3658 C CA . ASP A 1 478 ? -3.262 10.866 8.217 1.00 96.81 478 ASP A CA 1
ATOM 3659 C C . ASP A 1 478 ? -2.296 10.024 9.068 1.00 96.81 478 ASP A C 1
ATOM 3661 O O . ASP A 1 478 ? -2.061 8.857 8.758 1.00 96.81 478 ASP A O 1
ATOM 3665 N N . ILE A 1 479 ? -1.800 10.575 10.184 1.00 98.25 479 ILE A N 1
ATOM 3666 C CA . ILE A 1 479 ? -1.011 9.843 11.181 1.00 98.25 479 ILE A CA 1
ATOM 3667 C C . ILE A 1 479 ? -1.879 9.355 12.346 1.00 98.25 479 ILE A C 1
ATOM 3669 O O . ILE A 1 479 ? -1.767 8.191 12.748 1.00 98.25 479 ILE A O 1
ATOM 3673 N N . THR A 1 480 ? -2.699 10.219 12.955 1.00 98.38 480 THR A N 1
ATOM 3674 C CA . THR A 1 480 ? -3.389 9.858 14.207 1.00 98.38 480 THR A CA 1
ATOM 3675 C C . THR A 1 480 ? -4.428 8.763 14.003 1.00 98.38 480 THR A C 1
ATOM 3677 O O . THR A 1 480 ? -4.508 7.876 14.850 1.00 98.38 480 THR A O 1
ATOM 3680 N N . GLU A 1 481 ? -5.160 8.739 12.887 1.00 98.50 481 GLU A N 1
ATOM 3681 C CA . GLU A 1 481 ? -6.175 7.713 12.617 1.00 98.50 481 GLU A CA 1
ATOM 3682 C C . GLU A 1 481 ? -5.588 6.290 12.575 1.00 98.50 481 GLU A C 1
ATOM 3684 O O . GLU A 1 481 ? -6.028 5.449 13.375 1.00 98.50 481 GLU A O 1
ATOM 3689 N N . PRO A 1 482 ? -4.582 5.972 11.732 1.00 98.50 482 PRO A N 1
ATOM 3690 C CA . PRO A 1 482 ? -3.994 4.635 11.729 1.00 98.50 482 PRO A CA 1
ATOM 3691 C C . PRO A 1 482 ? -3.297 4.304 13.055 1.00 98.50 482 PRO A C 1
ATOM 3693 O O . PRO A 1 482 ? -3.358 3.162 13.513 1.00 98.50 482 PRO A O 1
ATOM 3696 N N . THR A 1 483 ? -2.694 5.292 13.722 1.00 98.81 483 THR A N 1
ATOM 3697 C CA . THR A 1 483 ? -2.018 5.090 15.015 1.00 98.81 483 THR A CA 1
ATOM 3698 C C . THR A 1 483 ? -3.011 4.726 16.128 1.00 98.81 483 THR A C 1
ATOM 3700 O O . THR A 1 483 ? -2.781 3.789 16.899 1.00 98.81 483 THR A O 1
ATOM 3703 N N . VAL A 1 484 ? -4.159 5.408 16.185 1.00 98.81 484 VAL A N 1
ATOM 3704 C CA . VAL A 1 484 ? -5.256 5.102 17.116 1.00 98.81 484 VAL A CA 1
ATOM 3705 C C . VAL A 1 484 ? -5.887 3.749 16.789 1.00 98.81 484 VAL A C 1
ATOM 3707 O O . VAL A 1 484 ? -6.181 2.982 17.707 1.00 98.81 484 VAL A O 1
ATOM 3710 N N . CYS A 1 485 ? -6.061 3.410 15.508 1.00 98.81 485 CYS A N 1
ATOM 3711 C CA . CYS A 1 485 ? -6.541 2.088 15.105 1.00 98.81 485 CYS A CA 1
ATOM 3712 C C . CYS A 1 485 ? -5.606 0.966 15.583 1.00 98.81 485 CYS A C 1
ATOM 3714 O O . CYS A 1 485 ? -6.087 -0.009 16.165 1.00 98.81 485 CYS A O 1
ATOM 3716 N N . ALA A 1 486 ? -4.287 1.127 15.433 1.00 98.88 486 ALA A N 1
ATOM 3717 C CA . ALA A 1 486 ? -3.310 0.177 15.960 1.00 98.88 486 ALA A CA 1
ATOM 3718 C C . ALA A 1 486 ? -3.431 0.028 17.489 1.00 98.88 486 ALA A C 1
ATOM 3720 O O . ALA A 1 486 ? -3.562 -1.091 17.986 1.00 98.88 486 ALA A O 1
ATOM 3721 N N . LEU A 1 487 ? -3.497 1.131 18.247 1.00 98.88 487 LEU A N 1
ATOM 3722 C CA . LEU A 1 487 ? -3.719 1.074 19.702 1.00 98.88 487 LEU A CA 1
ATOM 3723 C C . LEU A 1 487 ? -5.047 0.398 20.069 1.00 98.88 487 LEU A C 1
ATOM 3725 O O . LEU A 1 487 ? -5.102 -0.380 21.024 1.00 98.88 487 LEU A O 1
ATOM 3729 N N . ARG A 1 488 ? -6.121 0.640 19.309 1.00 98.88 488 ARG A N 1
ATOM 3730 C CA . ARG A 1 488 ? -7.412 -0.036 19.510 1.00 98.88 488 ARG A CA 1
ATOM 3731 C C . ARG A 1 488 ? -7.260 -1.546 19.337 1.00 98.88 488 ARG A C 1
ATOM 3733 O O . ARG A 1 488 ? -7.785 -2.308 20.141 1.00 98.88 488 ARG A O 1
ATOM 3740 N N . HIS A 1 489 ? -6.520 -2.005 18.332 1.00 98.69 489 HIS A N 1
ATOM 3741 C CA . HIS A 1 489 ? -6.277 -3.436 18.134 1.00 98.69 489 HIS A CA 1
ATOM 3742 C C . HIS A 1 489 ? -5.428 -4.040 19.260 1.00 98.69 489 HIS A C 1
ATOM 3744 O O . HIS A 1 489 ? -5.746 -5.128 19.747 1.00 98.69 489 HIS A O 1
ATOM 3750 N N . LEU A 1 490 ? -4.393 -3.321 19.702 1.00 98.81 490 LEU A N 1
ATOM 3751 C CA . LEU A 1 490 ? -3.465 -3.740 20.755 1.00 98.81 490 LEU A CA 1
ATOM 3752 C C . LEU A 1 490 ? -4.063 -3.708 22.165 1.00 98.81 490 LEU A C 1
ATOM 3754 O O . LEU A 1 490 ? -3.469 -4.251 23.085 1.00 98.81 490 LEU A O 1
ATOM 3758 N N . THR A 1 491 ? -5.235 -3.117 22.370 1.00 98.81 491 THR A N 1
ATOM 3759 C CA . THR A 1 491 ? -5.882 -3.032 23.692 1.00 98.81 491 THR A CA 1
ATOM 3760 C C . THR A 1 491 ? -6.995 -4.063 23.888 1.00 98.81 491 THR A C 1
ATOM 3762 O O . THR A 1 491 ? -7.706 -4.004 24.889 1.00 98.81 491 THR A O 1
ATOM 3765 N N . ALA A 1 492 ? -7.164 -5.024 22.968 1.00 98.19 492 ALA A N 1
ATOM 3766 C CA . ALA A 1 492 ? -8.227 -6.026 23.065 1.00 98.19 492 ALA A CA 1
ATOM 3767 C C . ALA A 1 492 ? -7.894 -7.376 22.408 1.00 98.19 492 ALA A C 1
ATOM 3769 O O . ALA A 1 492 ? -7.230 -7.446 21.370 1.00 98.19 492 ALA A O 1
ATOM 3770 N N . ARG A 1 493 ? -8.488 -8.448 22.956 1.00 97.25 493 ARG A N 1
ATOM 3771 C CA . ARG A 1 493 ? -8.513 -9.812 22.386 1.00 97.25 493 ARG A CA 1
ATOM 3772 C C . ARG A 1 493 ? -7.121 -10.429 22.171 1.00 97.25 493 ARG A C 1
ATOM 3774 O O . ARG A 1 493 ? -6.836 -10.948 21.095 1.00 97.25 493 ARG A O 1
ATOM 3781 N N . HIS A 1 494 ? -6.249 -10.319 23.173 1.00 98.12 494 HIS A N 1
ATOM 3782 C CA . HIS A 1 494 ? -4.967 -11.030 23.270 1.00 98.12 494 HIS A CA 1
ATOM 3783 C C . HIS A 1 494 ? -4.463 -11.021 24.732 1.00 98.12 494 HIS A C 1
ATOM 3785 O O . HIS A 1 494 ? -4.998 -10.245 25.527 1.00 98.12 494 HIS A O 1
ATOM 3791 N N . PRO A 1 495 ? -3.473 -11.854 25.112 1.00 98.31 495 PRO A N 1
ATOM 3792 C CA . PRO A 1 495 ? -3.067 -12.047 26.507 1.00 98.31 495 PRO A CA 1
ATOM 3793 C C . PRO A 1 495 ? -2.455 -10.802 27.158 1.00 98.31 495 PRO A C 1
ATOM 3795 O O . PRO A 1 495 ? -2.579 -10.620 28.362 1.00 98.31 495 PRO A O 1
ATOM 3798 N N . GLU A 1 496 ? -1.837 -9.920 26.372 1.00 97.81 496 GLU A N 1
ATOM 3799 C CA . GLU A 1 496 ? -1.194 -8.697 26.866 1.00 97.81 496 GLU A CA 1
ATOM 3800 C C . GLU A 1 496 ? -2.121 -7.466 26.780 1.00 97.81 496 GLU A C 1
ATOM 3802 O O . GLU A 1 496 ? -1.682 -6.329 26.957 1.00 97.81 496 GLU A O 1
ATOM 3807 N N . ALA A 1 497 ? -3.419 -7.653 26.506 1.00 98.44 497 ALA A N 1
ATOM 3808 C CA . ALA A 1 497 ? -4.353 -6.543 26.311 1.00 98.44 497 ALA A CA 1
ATOM 3809 C C . ALA A 1 497 ? -4.483 -5.648 27.555 1.00 98.44 497 ALA A C 1
ATOM 3811 O O . ALA A 1 497 ? -4.487 -4.426 27.426 1.00 98.44 497 ALA A O 1
ATOM 3812 N N . GLU A 1 498 ? -4.537 -6.230 28.756 1.00 98.38 498 GLU A N 1
ATOM 3813 C CA . GLU A 1 498 ? -4.603 -5.466 30.010 1.00 98.38 498 GLU A CA 1
ATOM 3814 C C . GLU A 1 498 ? -3.311 -4.672 30.268 1.00 98.38 498 GLU A C 1
ATOM 3816 O O . GLU A 1 498 ? -3.354 -3.511 30.688 1.00 98.38 498 GLU A O 1
ATOM 3821 N N . MET A 1 499 ? -2.150 -5.258 29.953 1.00 98.50 499 MET A N 1
ATOM 3822 C CA . MET A 1 499 ? -0.868 -4.552 30.002 1.00 98.50 499 MET A CA 1
ATOM 3823 C C . MET A 1 499 ? -0.882 -3.355 29.048 1.00 98.50 499 MET A C 1
ATOM 3825 O O . MET A 1 499 ? -0.532 -2.249 29.452 1.00 98.50 499 MET A O 1
ATOM 3829 N N . ALA A 1 500 ? -1.343 -3.545 27.809 1.00 98.75 500 ALA A N 1
ATOM 3830 C CA . ALA A 1 500 ? -1.446 -2.474 26.822 1.00 98.75 500 ALA A CA 1
ATOM 3831 C C . ALA A 1 500 ? -2.399 -1.352 27.269 1.00 98.75 500 ALA A C 1
ATOM 3833 O O . ALA A 1 500 ? -2.070 -0.173 27.128 1.00 98.75 500 ALA A O 1
ATOM 3834 N N . GLN A 1 501 ? -3.551 -1.694 27.859 1.00 98.81 501 GLN A N 1
ATOM 3835 C CA . GLN A 1 501 ? -4.507 -0.719 28.401 1.00 98.81 501 GLN A CA 1
ATOM 3836 C C . GLN A 1 501 ? -3.888 0.139 29.513 1.00 98.81 501 GLN A C 1
ATOM 3838 O O . GLN A 1 501 ? -4.110 1.351 29.553 1.00 98.81 501 GLN A O 1
ATOM 3843 N N . ASN A 1 502 ? -3.095 -0.470 30.400 1.00 98.62 502 ASN A N 1
ATOM 3844 C CA . ASN A 1 502 ? -2.351 0.252 31.430 1.00 98.62 502 ASN A CA 1
ATOM 3845 C C . ASN A 1 502 ? -1.215 1.090 30.831 1.00 98.62 502 ASN A C 1
ATOM 3847 O O . ASN A 1 502 ? -1.041 2.244 31.216 1.00 98.62 502 ASN A O 1
ATOM 3851 N N . ALA A 1 503 ? -0.470 0.547 29.868 1.00 98.75 503 ALA A N 1
ATOM 3852 C CA . ALA A 1 503 ? 0.652 1.228 29.233 1.00 98.75 503 ALA A CA 1
ATOM 3853 C C . ALA A 1 503 ? 0.220 2.524 28.527 1.00 98.75 503 ALA A C 1
ATOM 3855 O O . ALA A 1 503 ? 0.889 3.542 28.681 1.00 98.75 503 ALA A O 1
ATOM 3856 N N . VAL A 1 504 ? -0.937 2.552 27.849 1.00 98.81 504 VAL A N 1
ATOM 3857 C CA . VAL A 1 504 ? -1.469 3.798 27.256 1.00 98.81 504 VAL A CA 1
ATOM 3858 C C . VAL A 1 504 ? -1.621 4.904 28.309 1.00 98.81 504 VAL A C 1
ATOM 3860 O O . VAL A 1 504 ? -1.273 6.056 28.048 1.00 98.81 504 VAL A O 1
ATOM 3863 N N . ARG A 1 505 ? -2.093 4.570 29.516 1.00 98.50 505 ARG A N 1
ATOM 3864 C CA . ARG A 1 505 ? -2.181 5.517 30.638 1.00 98.50 505 ARG A CA 1
A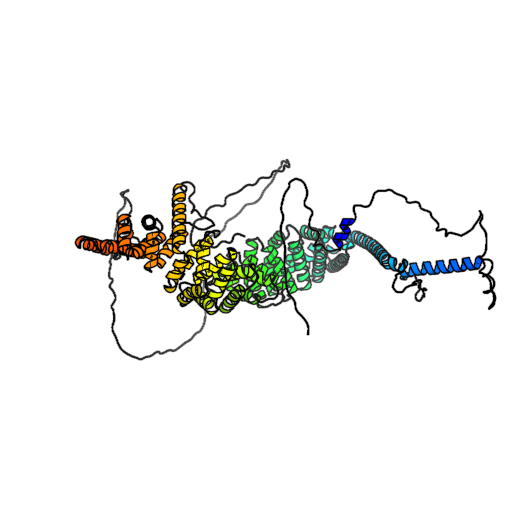TOM 3865 C C . ARG A 1 505 ? -0.807 5.896 31.181 1.00 98.50 505 ARG A C 1
ATOM 3867 O O . ARG A 1 505 ? -0.556 7.079 31.389 1.00 98.50 505 ARG A O 1
ATOM 3874 N N . LEU A 1 506 ? 0.067 4.916 31.409 1.00 98.50 506 LEU A N 1
ATOM 3875 C CA . LEU A 1 506 ? 1.404 5.135 31.972 1.00 98.50 506 LEU A CA 1
ATOM 3876 C C . LEU A 1 506 ? 2.303 5.983 31.059 1.00 98.50 506 LEU A C 1
ATOM 3878 O O . LEU A 1 506 ? 3.166 6.697 31.556 1.00 98.50 506 LEU A O 1
ATOM 3882 N N . HIS A 1 507 ? 2.054 5.969 29.748 1.00 98.56 507 HIS A N 1
ATOM 3883 C CA . HIS A 1 507 ? 2.724 6.825 28.767 1.00 98.56 507 HIS A CA 1
ATOM 3884 C C . HIS A 1 507 ? 1.962 8.127 28.460 1.00 98.56 507 HIS A C 1
ATOM 3886 O O . HIS A 1 507 ? 2.205 8.749 27.432 1.00 98.56 507 HIS A O 1
ATOM 3892 N N . TYR A 1 508 ? 1.053 8.563 29.341 1.00 98.31 508 TYR A N 1
ATOM 3893 C CA . TYR A 1 508 ? 0.324 9.836 29.229 1.00 98.31 508 TYR A CA 1
ATOM 3894 C C . TYR A 1 508 ? -0.548 9.968 27.965 1.00 98.31 508 TYR A C 1
ATOM 3896 O O . TYR A 1 508 ? -0.805 11.072 27.485 1.00 98.31 508 TYR A O 1
ATOM 3904 N N . GLY A 1 509 ? -1.053 8.849 27.436 1.00 98.44 509 GLY A N 1
ATOM 3905 C CA . GLY A 1 509 ? -1.892 8.832 26.237 1.00 98.44 509 GLY A CA 1
ATOM 3906 C C . GLY A 1 509 ? -3.335 9.299 26.463 1.00 98.44 509 GLY A C 1
ATOM 3907 O O . GLY A 1 509 ? -3.958 9.829 25.548 1.00 98.44 509 GLY A O 1
ATOM 3908 N N . LEU A 1 510 ? -3.893 9.150 27.671 1.00 98.62 510 LEU A N 1
ATOM 3909 C CA . LEU A 1 510 ? -5.312 9.462 27.920 1.00 98.62 510 LEU A CA 1
ATOM 3910 C C . LEU A 1 510 ? -5.701 10.930 27.634 1.00 98.62 510 LEU A C 1
ATOM 3912 O O . LEU A 1 510 ? -6.692 11.120 26.927 1.00 98.62 510 LEU A O 1
ATOM 3916 N N . PRO A 1 511 ? -4.956 11.962 28.091 1.00 98.50 511 PRO A N 1
ATOM 3917 C CA . PRO A 1 511 ? -5.299 13.354 27.793 1.00 98.50 511 PRO A CA 1
ATOM 3918 C C . PRO A 1 511 ? -5.367 13.645 26.290 1.00 98.50 511 PRO A C 1
ATOM 3920 O O . PRO A 1 511 ? -6.302 14.297 25.825 1.00 98.50 511 PRO A O 1
ATOM 3923 N N . VAL A 1 512 ? -4.394 13.149 25.513 1.00 98.19 512 VAL A N 1
ATOM 3924 C CA . VAL A 1 512 ? -4.359 13.397 24.065 1.00 98.19 512 VAL A CA 1
ATOM 3925 C C . VAL A 1 512 ? -5.475 12.643 23.346 1.00 98.19 512 VAL A C 1
ATOM 3927 O O . VAL A 1 512 ? -6.112 13.214 22.469 1.00 98.19 512 VAL A O 1
ATOM 3930 N N . LEU A 1 513 ? -5.799 11.415 23.759 1.00 98.50 513 LEU A N 1
ATOM 3931 C CA . LEU A 1 513 ? -6.919 10.667 23.184 1.00 98.50 513 LEU A CA 1
ATOM 3932 C C . LEU A 1 513 ? -8.259 11.364 23.431 1.00 98.50 513 LEU A C 1
ATOM 3934 O O . LEU A 1 513 ? -9.065 11.467 22.511 1.00 98.50 513 LEU A O 1
ATOM 3938 N N . VAL A 1 514 ? -8.490 11.899 24.634 1.00 98.44 514 VAL A N 1
ATOM 3939 C CA . VAL A 1 514 ? -9.712 12.673 24.902 1.00 98.44 514 VAL A CA 1
ATOM 3940 C C . VAL A 1 514 ? -9.728 13.963 24.082 1.00 98.44 514 VAL A C 1
ATOM 3942 O O . VAL A 1 514 ? -10.763 14.283 23.503 1.00 98.44 514 VAL A O 1
ATOM 3945 N N . LYS A 1 515 ? -8.586 14.650 23.926 1.00 98.38 515 LYS A N 1
ATOM 3946 C CA . LYS A 1 515 ? -8.466 15.823 23.039 1.00 98.38 515 LYS A CA 1
ATOM 3947 C C . LYS A 1 515 ? -8.910 15.505 21.602 1.00 98.38 515 LYS A C 1
ATOM 3949 O O . LYS A 1 515 ? -9.638 16.303 21.020 1.00 98.38 515 LYS A O 1
ATOM 3954 N N . LEU A 1 516 ? -8.548 14.340 21.057 1.00 98.50 516 LEU A N 1
ATOM 3955 C CA . LEU A 1 516 ? -8.933 13.915 19.699 1.00 98.50 516 LEU A CA 1
ATOM 3956 C C . LEU A 1 516 ? -10.440 13.639 19.524 1.00 98.50 516 LEU A C 1
ATOM 3958 O O . LEU A 1 516 ? -10.909 13.466 18.404 1.00 98.50 516 LEU A O 1
ATOM 3962 N N . LEU A 1 517 ? -11.240 13.623 20.596 1.00 98.38 517 LEU A N 1
ATOM 3963 C CA . LEU A 1 517 ? -12.701 13.613 20.465 1.00 98.38 517 LEU A CA 1
ATOM 3964 C C . LEU A 1 517 ? -13.267 14.990 20.087 1.00 98.38 517 LEU A C 1
ATOM 3966 O O . LEU A 1 517 ? -14.448 15.086 19.741 1.00 98.38 517 LEU A O 1
ATOM 3970 N N . HIS A 1 518 ? -12.488 16.067 20.207 1.00 98.00 518 HIS A N 1
ATOM 3971 C CA . HIS A 1 518 ? -12.916 17.443 19.951 1.00 98.00 518 HIS A CA 1
ATOM 3972 C C . HIS A 1 518 ? -12.554 17.909 18.527 1.00 98.00 518 HIS A C 1
ATOM 3974 O O . HIS A 1 518 ? -11.657 17.337 17.903 1.00 98.00 518 HIS A O 1
ATOM 3980 N N . PRO A 1 519 ? -13.232 18.952 18.000 1.00 95.94 519 PRO A N 1
ATOM 3981 C CA . PRO A 1 519 ? -12.829 19.599 16.750 1.00 95.94 519 PRO A CA 1
ATOM 3982 C C . PRO A 1 519 ? -11.353 20.044 16.789 1.00 95.94 519 PRO A C 1
ATOM 3984 O O . PRO A 1 519 ? -10.891 20.450 17.859 1.00 95.94 519 PRO A O 1
ATOM 3987 N N . PRO A 1 520 ? -10.626 20.006 15.656 1.00 96.69 520 PRO A N 1
ATOM 3988 C CA . PRO A 1 520 ? -11.111 19.802 14.283 1.00 96.69 520 PRO A CA 1
ATOM 3989 C C . PRO A 1 520 ? -11.262 18.333 13.842 1.00 96.69 520 PRO A C 1
ATOM 3991 O O . PRO A 1 520 ? -11.486 18.096 12.659 1.00 96.69 520 PRO A O 1
ATOM 3994 N N . SER A 1 521 ? -11.174 17.367 14.764 1.00 98.06 521 SER A N 1
ATOM 3995 C CA . SER A 1 521 ? -11.178 15.937 14.429 1.00 98.06 521 SER A CA 1
ATOM 3996 C C . SER A 1 521 ? -12.426 15.496 13.645 1.00 98.06 521 SER A C 1
ATOM 3998 O O . SER A 1 521 ? -13.556 15.803 14.044 1.00 98.06 521 SER A O 1
ATOM 4000 N N . ARG A 1 522 ? -12.228 14.750 12.555 1.00 97.25 522 ARG A N 1
ATOM 4001 C CA . ARG A 1 522 ? -13.269 14.182 11.687 1.00 97.25 522 ARG A CA 1
ATOM 4002 C C . ARG A 1 522 ? -13.778 12.841 12.210 1.00 97.25 522 ARG A C 1
ATOM 4004 O O . ARG A 1 522 ? -13.188 12.202 13.086 1.00 97.25 522 ARG A O 1
ATOM 4011 N N . TRP A 1 523 ? -14.902 12.394 11.656 1.00 97.25 523 TRP A N 1
ATOM 4012 C CA . TRP A 1 523 ? -15.593 11.191 12.120 1.00 97.25 523 TRP A CA 1
ATOM 4013 C C . TRP A 1 523 ? -14.784 9.887 12.062 1.00 97.25 523 TRP A C 1
ATOM 4015 O O . TRP A 1 523 ? -14.928 9.112 13.012 1.00 97.25 523 TRP A O 1
ATOM 4025 N N . PRO A 1 524 ? -13.925 9.619 11.054 1.00 97.75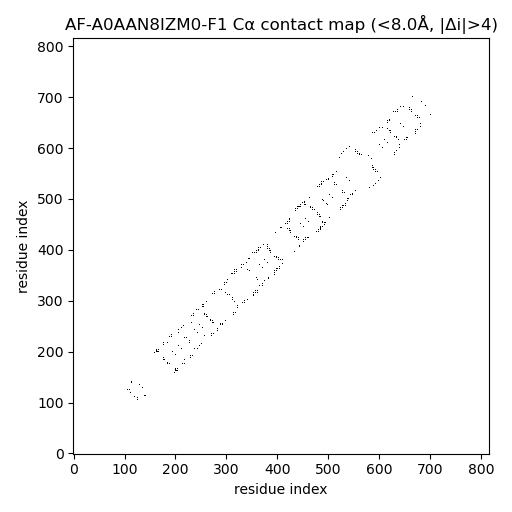 524 PRO A N 1
ATOM 4026 C CA . PRO A 1 524 ? -13.089 8.413 11.037 1.00 97.75 524 PRO A CA 1
ATOM 4027 C C . PRO A 1 524 ? -12.193 8.305 12.274 1.00 97.75 524 PRO A C 1
ATOM 4029 O O . PRO A 1 524 ? -12.215 7.295 12.988 1.00 97.75 524 PRO A O 1
ATOM 4032 N N . LEU A 1 525 ? -11.497 9.396 12.605 1.00 98.56 525 LEU A N 1
ATOM 4033 C CA . LEU A 1 525 ? -10.661 9.476 13.794 1.00 98.56 525 LEU A CA 1
ATOM 4034 C C . LEU A 1 525 ? -11.495 9.382 15.077 1.00 98.56 525 LEU A C 1
ATOM 4036 O O . LEU A 1 525 ? -11.166 8.586 15.955 1.00 98.56 525 LEU A O 1
ATOM 4040 N N . ILE A 1 526 ? -12.604 10.124 15.183 1.00 98.62 526 ILE A N 1
ATOM 4041 C CA . ILE A 1 526 ? -13.485 10.073 16.365 1.00 98.62 526 ILE A CA 1
ATOM 4042 C C . ILE A 1 526 ? -13.992 8.647 16.606 1.00 98.62 526 ILE A C 1
ATOM 4044 O O . ILE A 1 526 ? -13.910 8.153 17.732 1.00 98.62 526 ILE A O 1
ATOM 4048 N N . LYS A 1 527 ? -14.466 7.952 15.564 1.00 98.50 527 LYS A N 1
ATOM 4049 C CA . LYS A 1 527 ? -14.895 6.547 15.646 1.00 98.50 527 LYS A CA 1
ATOM 4050 C C . LYS A 1 527 ? -13.768 5.667 16.180 1.00 98.50 527 LYS A C 1
ATOM 4052 O O . LYS A 1 527 ? -13.991 4.841 17.069 1.00 98.50 527 LYS A O 1
ATOM 4057 N N . ALA A 1 528 ? -12.552 5.857 15.669 1.00 98.56 528 ALA A N 1
ATOM 4058 C CA . ALA A 1 528 ? -11.398 5.091 16.108 1.00 98.56 528 ALA A CA 1
ATOM 4059 C C . ALA A 1 528 ? -11.051 5.341 17.584 1.00 98.56 528 ALA A C 1
ATOM 4061 O O . ALA A 1 528 ? -10.821 4.376 18.319 1.00 98.56 528 ALA A O 1
ATOM 4062 N N . VAL A 1 529 ? -11.072 6.604 18.022 1.00 98.81 529 VAL A N 1
ATOM 4063 C CA . VAL A 1 529 ? -10.794 7.023 19.404 1.00 98.81 529 VAL A CA 1
ATOM 4064 C C . VAL A 1 529 ? -11.862 6.507 20.364 1.00 98.81 529 VAL A C 1
ATOM 4066 O O . VAL A 1 529 ? -11.518 5.976 21.416 1.00 98.81 529 VAL A O 1
ATOM 4069 N N . VAL A 1 530 ? -13.146 6.589 20.008 1.00 98.81 530 VAL A N 1
ATOM 4070 C CA . VAL A 1 530 ? -14.250 6.052 20.823 1.00 98.81 530 VAL A CA 1
ATOM 4071 C C . VAL A 1 530 ? -14.084 4.546 21.038 1.00 98.81 530 VAL A C 1
ATOM 4073 O O . VAL A 1 530 ? -14.180 4.070 22.170 1.00 98.81 530 VAL A O 1
ATOM 4076 N N . GLY A 1 531 ? -13.754 3.799 19.980 1.00 98.69 531 GLY A N 1
ATOM 4077 C CA . GLY A 1 531 ? -13.463 2.368 20.090 1.00 98.69 531 GLY A CA 1
ATOM 4078 C C . GLY A 1 531 ? -12.232 2.065 20.956 1.00 98.69 531 GLY A C 1
ATOM 4079 O O . GLY A 1 531 ? -12.227 1.086 21.699 1.00 98.69 531 GLY A O 1
ATOM 4080 N N . LEU A 1 532 ? -11.197 2.908 20.906 1.00 98.88 532 LEU A N 1
ATOM 4081 C CA . LEU A 1 532 ? -10.039 2.784 21.794 1.00 98.88 532 LEU A CA 1
ATOM 4082 C C . LEU A 1 532 ? -10.418 3.076 23.254 1.00 98.88 532 LEU A C 1
ATOM 4084 O O . LEU A 1 532 ? -10.057 2.300 24.132 1.00 98.88 532 LEU A O 1
ATOM 4088 N N . ILE A 1 533 ? -11.186 4.133 23.531 1.00 98.81 533 ILE A N 1
ATOM 4089 C CA . ILE A 1 533 ? -11.648 4.458 24.890 1.00 98.81 533 ILE A CA 1
ATOM 4090 C C . ILE A 1 533 ? -12.506 3.329 25.466 1.00 98.81 533 ILE A C 1
ATOM 4092 O O . ILE A 1 533 ? -12.328 2.987 26.633 1.00 98.81 533 ILE A O 1
ATOM 4096 N N . HIS A 1 534 ? -13.369 2.705 24.659 1.00 98.75 534 HIS A N 1
ATOM 4097 C CA . HIS A 1 534 ? -14.112 1.510 25.068 1.00 98.75 534 HIS A CA 1
ATOM 4098 C C . HIS A 1 534 ? -13.174 0.406 25.587 1.00 98.75 534 HIS A C 1
ATOM 4100 O O . HIS A 1 534 ? -13.396 -0.120 26.677 1.00 98.75 534 HIS A O 1
ATOM 4106 N N . ASN A 1 535 ? -12.090 0.105 24.863 1.00 98.81 535 ASN A N 1
ATOM 4107 C CA . ASN A 1 535 ? -11.108 -0.890 25.299 1.00 98.81 535 ASN A CA 1
ATOM 4108 C C . ASN A 1 535 ? -10.331 -0.441 26.542 1.00 98.81 535 ASN A C 1
ATOM 4110 O O . ASN A 1 535 ? -10.115 -1.231 27.454 1.00 98.81 535 ASN A O 1
ATOM 4114 N N . LEU A 1 536 ? -9.912 0.825 26.600 1.00 98.81 536 LEU A N 1
ATOM 4115 C CA . LEU A 1 536 ? -9.171 1.367 27.742 1.00 98.81 536 LEU A CA 1
ATOM 4116 C C . LEU A 1 536 ? -10.005 1.356 29.023 1.00 98.81 536 LEU A C 1
ATOM 4118 O O . LEU A 1 536 ? -9.447 1.138 30.097 1.00 98.81 536 LEU A O 1
ATOM 4122 N N . ALA A 1 537 ? -11.321 1.540 28.912 1.00 98.50 537 ALA A N 1
ATOM 4123 C CA . ALA A 1 537 ? -12.257 1.466 30.025 1.00 98.50 537 ALA A CA 1
ATOM 4124 C C . ALA A 1 537 ? -12.448 0.039 30.568 1.00 98.50 537 ALA A C 1
ATOM 4126 O O . ALA A 1 537 ? -12.991 -0.119 31.659 1.00 98.50 537 ALA A O 1
ATOM 4127 N N . LEU A 1 538 ? -11.993 -1.008 29.865 1.00 98.31 538 LEU A N 1
ATOM 4128 C CA . LEU A 1 538 ? -11.985 -2.368 30.420 1.00 98.31 538 LEU A CA 1
ATOM 4129 C C . LEU A 1 538 ? -11.034 -2.485 31.620 1.00 98.31 538 LEU A C 1
ATOM 4131 O O . LEU A 1 538 ? -11.267 -3.323 32.486 1.00 98.31 538 LEU A O 1
ATOM 4135 N N . CYS A 1 539 ? -10.013 -1.624 31.699 1.00 98.19 539 CYS A N 1
ATOM 4136 C CA . CYS A 1 539 ? -9.113 -1.529 32.840 1.00 98.19 539 CYS A CA 1
ATOM 4137 C C . CYS A 1 539 ? -9.656 -0.528 33.883 1.00 98.19 539 CYS A C 1
ATOM 4139 O O . CYS A 1 539 ? -9.713 0.674 33.594 1.00 98.19 539 CYS A O 1
ATOM 4141 N N . PRO A 1 540 ? -9.983 -0.961 35.118 1.00 98.06 540 PRO A N 1
ATOM 4142 C CA . PRO A 1 540 ? -10.520 -0.071 36.152 1.00 98.06 540 PRO A CA 1
ATOM 4143 C C . PRO A 1 540 ? -9.604 1.105 36.515 1.00 98.06 540 PRO A C 1
ATOM 4145 O O . PRO A 1 540 ? -10.077 2.203 36.805 1.00 98.06 540 PRO A O 1
ATOM 4148 N N . ALA A 1 541 ? -8.282 0.921 36.423 1.00 98.31 541 ALA A N 1
ATOM 4149 C CA . ALA A 1 541 ? -7.304 1.978 36.692 1.00 98.31 541 ALA A CA 1
ATOM 4150 C C . ALA A 1 541 ? -7.410 3.175 35.723 1.00 98.31 541 ALA A C 1
ATOM 4152 O O . ALA A 1 541 ? -6.868 4.244 36.002 1.00 98.31 541 ALA A O 1
ATOM 4153 N N . ASN A 1 542 ? -8.105 3.013 34.594 1.00 98.56 542 ASN A N 1
ATOM 4154 C CA . ASN A 1 542 ? -8.313 4.071 33.610 1.00 98.56 542 ASN A CA 1
ATOM 4155 C C . ASN A 1 542 ? -9.616 4.858 33.834 1.00 98.56 542 ASN A C 1
ATOM 4157 O O . ASN A 1 542 ? -9.782 5.911 33.222 1.00 98.56 542 ASN A O 1
ATOM 4161 N N . HIS A 1 543 ? -10.526 4.406 34.706 1.00 98.56 543 HIS A N 1
ATOM 4162 C CA . HIS A 1 543 ? -11.836 5.044 34.904 1.00 98.56 543 HIS A CA 1
ATOM 4163 C C . HIS A 1 543 ? -11.731 6.477 35.429 1.00 98.56 543 HIS A C 1
ATOM 4165 O O . HIS A 1 543 ? -12.283 7.387 34.811 1.00 98.56 543 HIS A O 1
ATOM 4171 N N . ALA A 1 544 ? -11.003 6.687 36.531 1.00 98.31 544 ALA A N 1
ATOM 4172 C CA . ALA A 1 544 ? -10.830 8.019 37.110 1.00 98.31 544 ALA A CA 1
ATOM 4173 C C . ALA A 1 544 ? -10.057 8.974 36.175 1.00 98.31 544 ALA A C 1
ATOM 4175 O O . ALA A 1 544 ? -10.597 10.039 35.881 1.00 98.31 544 ALA A O 1
ATOM 4176 N N . PRO A 1 545 ? -8.903 8.593 35.588 1.00 98.50 545 PRO A N 1
ATOM 4177 C CA . PRO A 1 545 ? -8.200 9.459 34.637 1.00 98.50 545 PRO A CA 1
ATOM 4178 C C . PRO A 1 545 ? -9.027 9.842 33.398 1.00 98.50 545 PRO A C 1
ATOM 4180 O O . PRO A 1 545 ? -9.019 10.996 32.978 1.00 98.50 545 PRO A O 1
ATOM 4183 N N . LEU A 1 546 ? -9.784 8.905 32.806 1.00 98.62 546 LEU A N 1
ATOM 4184 C CA . LEU A 1 546 ? -10.661 9.217 31.667 1.00 98.62 546 LEU A CA 1
ATOM 4185 C C . LEU A 1 546 ? -11.763 10.214 32.054 1.00 98.62 546 LEU A C 1
ATOM 4187 O O . LEU A 1 546 ? -12.079 11.121 31.279 1.00 98.62 546 LEU A O 1
ATOM 4191 N N . ARG A 1 547 ? -12.333 10.072 33.256 1.00 98.12 547 ARG A N 1
ATOM 4192 C CA . ARG A 1 547 ? -13.315 11.019 33.798 1.00 98.12 547 ARG A CA 1
ATOM 4193 C C . ARG A 1 547 ? -12.700 12.399 34.029 1.00 98.12 547 ARG A C 1
ATOM 4195 O O . ARG A 1 547 ? -13.284 13.385 33.592 1.00 98.12 547 ARG A O 1
ATOM 4202 N N . GLU A 1 548 ? -11.536 12.467 34.670 1.00 98.12 548 GLU A N 1
ATOM 4203 C CA . GLU A 1 548 ? -10.821 13.715 34.985 1.00 98.12 548 GLU A CA 1
ATOM 4204 C C . GLU A 1 548 ? -10.429 14.504 33.731 1.00 98.12 548 GLU A C 1
ATOM 4206 O O . GLU A 1 548 ? -10.460 15.732 33.737 1.00 98.12 548 GLU A O 1
ATOM 4211 N N . HIS A 1 549 ? -10.135 13.818 32.625 1.00 98.12 549 HIS A N 1
ATOM 4212 C CA . HIS A 1 549 ? -9.871 14.458 31.334 1.00 98.12 549 HIS A CA 1
ATOM 4213 C C . HIS A 1 549 ? -11.134 14.864 30.558 1.00 98.12 549 HIS A C 1
ATOM 4215 O O . HIS A 1 549 ? -11.017 15.428 29.474 1.00 98.12 549 HIS A O 1
ATOM 4221 N N . GLY A 1 550 ? -12.336 14.613 31.087 1.00 97.81 550 GLY A N 1
ATOM 4222 C CA . GLY A 1 550 ? -13.589 15.041 30.463 1.00 97.81 550 GLY A CA 1
ATOM 4223 C C . GLY A 1 550 ? -14.101 14.119 29.353 1.00 97.81 550 GLY A C 1
ATOM 4224 O O . GLY A 1 550 ? -14.857 14.568 28.490 1.00 97.81 550 GLY A O 1
ATOM 4225 N N . ALA A 1 551 ? -13.746 12.827 29.367 1.00 98.38 551 ALA A N 1
ATOM 4226 C CA . ALA A 1 551 ? -14.232 11.879 28.361 1.00 98.38 551 ALA A CA 1
ATOM 4227 C C . ALA A 1 551 ? -15.766 11.726 28.389 1.00 98.38 551 ALA A C 1
ATOM 4229 O O . ALA A 1 551 ? -16.397 11.709 27.334 1.00 98.38 551 ALA A O 1
ATOM 4230 N N . LEU A 1 552 ? -16.381 11.652 29.579 1.00 98.44 552 LEU A N 1
ATOM 4231 C CA . LEU A 1 552 ? -17.822 11.383 29.717 1.00 98.44 552 LEU A CA 1
ATOM 4232 C C . LEU A 1 552 ? -18.708 12.472 29.086 1.00 98.44 552 LEU A C 1
ATOM 4234 O O . LEU A 1 552 ? -19.506 12.120 28.215 1.00 98.44 552 LEU A O 1
ATOM 4238 N N . PRO A 1 553 ? -18.566 13.776 29.424 1.00 98.50 553 PRO A N 1
ATOM 4239 C CA . PRO A 1 553 ? -19.381 14.818 28.796 1.00 98.50 553 PRO A CA 1
ATOM 4240 C C . PRO A 1 553 ? -19.210 14.847 27.279 1.00 98.50 553 PRO A C 1
ATOM 4242 O O . PRO A 1 553 ? -20.182 15.024 26.543 1.00 98.50 553 PRO A O 1
ATOM 4245 N N . ARG A 1 554 ? -17.982 14.625 26.795 1.00 98.56 554 ARG A N 1
ATOM 4246 C CA . ARG A 1 554 ? -17.707 14.664 25.363 1.00 98.56 554 ARG A CA 1
ATOM 4247 C C . ARG A 1 554 ? -18.320 13.479 24.615 1.00 98.56 554 ARG A C 1
ATOM 4249 O O . ARG A 1 554 ? -18.913 13.688 23.559 1.00 98.56 554 ARG A O 1
ATOM 4256 N N . ILE A 1 555 ? -18.220 12.262 25.149 1.00 98.69 555 ILE A N 1
ATOM 4257 C CA . ILE A 1 555 ? -18.826 11.066 24.543 1.00 98.69 555 ILE A CA 1
ATOM 4258 C C . ILE A 1 555 ? -20.355 11.192 24.518 1.00 98.69 555 ILE A C 1
ATOM 4260 O O . ILE A 1 555 ? -20.962 10.899 23.490 1.00 98.69 555 ILE A O 1
ATOM 4264 N N . VAL A 1 556 ? -20.976 11.701 25.589 1.00 98.56 556 VAL A N 1
ATOM 4265 C CA . VAL A 1 556 ? -22.427 11.969 25.619 1.00 98.56 556 VAL A CA 1
ATOM 4266 C C . VAL A 1 556 ? -22.822 13.019 24.575 1.00 98.56 556 VAL A C 1
ATOM 4268 O O . VAL A 1 556 ? -23.795 12.831 23.849 1.00 98.56 556 VAL A O 1
ATOM 4271 N N . GLN A 1 557 ? -22.045 14.095 24.424 1.00 98.44 557 GLN A N 1
ATOM 4272 C CA . GLN A 1 557 ? -22.302 15.106 23.394 1.00 98.44 557 GLN A CA 1
ATOM 4273 C C . GLN A 1 557 ? -22.220 14.524 21.971 1.00 98.44 557 GLN A C 1
ATOM 4275 O O . GLN A 1 557 ? -23.041 14.863 21.116 1.00 98.44 557 GLN A O 1
ATOM 4280 N N . LEU A 1 558 ? -21.238 13.655 21.708 1.00 98.50 558 LEU A N 1
ATOM 4281 C CA . LEU A 1 558 ? -21.095 12.960 20.425 1.00 98.50 558 LEU A CA 1
ATOM 4282 C C . LEU A 1 558 ? -22.269 12.010 20.162 1.00 98.50 558 LEU A C 1
ATOM 4284 O O . LEU A 1 558 ? -22.799 12.018 19.054 1.00 98.50 558 LEU A O 1
ATOM 4288 N N . LEU A 1 559 ? -22.705 11.258 21.178 1.00 98.38 559 LEU A N 1
ATOM 4289 C CA . LEU A 1 559 ? -23.871 10.375 21.114 1.00 98.38 559 LEU A CA 1
ATOM 4290 C C . LEU A 1 559 ? -25.142 11.149 20.737 1.00 98.38 559 LEU A C 1
ATOM 4292 O O . LEU A 1 559 ? -25.822 10.781 19.781 1.00 98.38 559 LEU A O 1
ATOM 4296 N N . ILE A 1 560 ? -25.434 12.246 21.447 1.00 97.75 560 ILE A N 1
ATOM 4297 C CA . ILE A 1 560 ? -26.607 13.095 21.183 1.00 97.75 560 ILE A CA 1
ATOM 4298 C C . ILE A 1 560 ? -26.562 13.628 19.748 1.00 97.75 560 ILE A C 1
ATOM 4300 O O . ILE A 1 560 ? -27.549 13.522 19.020 1.00 97.75 560 ILE A O 1
ATOM 4304 N N . ARG A 1 561 ? -25.411 14.162 19.317 1.00 96.12 561 ARG A N 1
ATOM 4305 C CA . ARG A 1 561 ? -25.246 14.709 17.964 1.00 96.12 561 ARG A CA 1
ATOM 4306 C C . ARG A 1 561 ? -25.451 13.642 16.886 1.00 96.12 561 ARG A C 1
ATOM 4308 O O . ARG A 1 561 ? -26.215 13.871 15.954 1.00 96.12 561 ARG A O 1
ATOM 4315 N N . ALA A 1 562 ? -24.802 12.487 17.017 1.00 95.81 562 ALA A N 1
ATOM 4316 C CA . ALA A 1 562 ? -24.905 11.404 16.040 1.00 95.81 562 ALA A CA 1
ATOM 4317 C C . ALA A 1 562 ? -26.328 10.825 15.971 1.00 95.81 562 ALA A C 1
ATOM 4319 O O . ALA A 1 562 ? -26.843 10.550 14.885 1.00 95.81 562 ALA A O 1
ATOM 4320 N N . HIS A 1 563 ? -27.005 10.706 17.115 1.00 95.19 563 HIS A N 1
ATOM 4321 C CA . HIS A 1 563 ? -28.399 10.278 17.152 1.00 95.19 563 HIS A CA 1
ATOM 4322 C C . HIS A 1 563 ? -29.327 11.291 16.466 1.00 95.19 563 HIS A C 1
ATOM 4324 O O . HIS A 1 563 ? -30.131 10.907 15.619 1.00 95.19 563 HIS A O 1
ATOM 4330 N N . GLN A 1 564 ? -29.181 12.588 16.758 1.00 93.69 564 GLN A N 1
ATOM 4331 C CA . GLN A 1 564 ? -29.948 13.647 16.090 1.00 93.69 564 GLN A CA 1
ATOM 4332 C C . GLN A 1 564 ? -29.720 13.659 14.573 1.00 93.69 564 GLN A C 1
ATOM 4334 O O . GLN A 1 564 ? -30.658 13.899 13.814 1.00 93.69 564 GLN A O 1
ATOM 4339 N N . ASP A 1 565 ? -28.493 13.400 14.118 1.00 90.75 565 ASP A N 1
ATOM 4340 C CA . ASP A 1 565 ? -28.176 13.280 12.692 1.00 90.75 565 ASP A CA 1
ATOM 4341 C C . ASP A 1 565 ? -28.870 12.067 12.060 1.00 90.75 565 ASP A C 1
ATOM 4343 O O . ASP A 1 565 ? -29.425 12.185 10.968 1.00 90.75 565 ASP A O 1
ATOM 4347 N N . THR A 1 566 ? -28.917 10.938 12.770 1.00 90.19 566 THR A N 1
ATOM 4348 C CA . THR A 1 566 ? -29.627 9.724 12.335 1.00 90.19 566 THR A CA 1
ATOM 4349 C C . THR A 1 566 ? -31.134 9.984 12.200 1.00 90.19 566 THR A C 1
ATOM 4351 O O . THR A 1 566 ? -31.725 9.688 11.163 1.00 90.19 566 THR A O 1
ATOM 4354 N N . GLN A 1 567 ? -31.754 10.632 13.194 1.00 88.25 567 GLN A N 1
ATOM 4355 C CA . GLN A 1 567 ? -33.188 10.964 13.181 1.00 88.25 567 GLN A CA 1
ATOM 4356 C C . GLN A 1 567 ? -33.554 11.970 12.080 1.00 88.25 567 GLN A C 1
ATOM 4358 O O . GLN A 1 567 ? -34.519 11.773 11.343 1.00 88.25 567 GLN A O 1
ATOM 4363 N N . ARG A 1 568 ? -32.755 13.036 11.915 1.00 84.38 568 ARG A N 1
ATOM 4364 C CA . ARG A 1 568 ? -32.963 14.035 10.850 1.00 84.38 568 ARG A CA 1
ATOM 4365 C C . ARG A 1 568 ? -32.847 13.442 9.453 1.00 84.38 568 ARG A C 1
ATOM 4367 O O . ARG A 1 568 ? -33.447 13.962 8.522 1.00 84.38 568 ARG A O 1
ATOM 4374 N N . ARG A 1 569 ? -32.048 12.392 9.281 1.00 75.19 569 ARG A N 1
ATOM 4375 C CA . ARG A 1 569 ? -31.871 11.738 7.982 1.00 75.19 569 ARG A CA 1
ATOM 4376 C C . ARG A 1 569 ? -32.923 10.673 7.735 1.00 75.19 569 ARG A C 1
ATOM 4378 O O . ARG A 1 569 ? -33.326 10.526 6.586 1.00 75.19 569 ARG A O 1
ATOM 4385 N N . ALA A 1 570 ? -33.436 10.008 8.768 1.00 72.06 570 ALA A N 1
ATOM 4386 C CA . ALA A 1 570 ? -34.579 9.106 8.638 1.00 72.06 570 ALA A CA 1
ATOM 4387 C C . ALA A 1 570 ? -35.821 9.820 8.068 1.00 72.06 570 ALA A C 1
ATOM 4389 O O . ALA A 1 570 ? -36.526 9.248 7.242 1.00 72.06 570 ALA A O 1
ATOM 4390 N N . SER A 1 571 ? -36.043 11.095 8.415 1.00 67.31 571 SER A N 1
ATOM 4391 C CA . SER A 1 571 ? -37.150 11.891 7.860 1.00 67.31 571 SER A CA 1
ATOM 4392 C C . SER A 1 571 ? -36.931 12.375 6.417 1.00 67.31 571 SER A C 1
ATOM 4394 O O . SER A 1 571 ? -37.903 12.687 5.734 1.00 67.31 571 SER A O 1
ATOM 4396 N N . VAL A 1 572 ? -35.682 12.421 5.933 1.00 63.69 572 VAL A N 1
ATOM 4397 C CA . VAL A 1 572 ? -35.317 12.901 4.580 1.00 63.69 572 VAL A CA 1
ATOM 4398 C C . VAL A 1 572 ? -35.061 11.744 3.598 1.00 63.69 572 VAL A C 1
ATOM 4400 O O . VAL A 1 572 ? -35.263 11.891 2.395 1.00 63.69 572 VAL A O 1
ATOM 4403 N N . SER A 1 573 ? -34.669 10.564 4.088 1.00 55.41 573 SER A N 1
ATOM 4404 C CA . SER A 1 573 ? -34.215 9.420 3.272 1.00 55.41 573 SER A CA 1
ATOM 4405 C C . SER A 1 573 ? -35.336 8.608 2.611 1.00 55.41 573 SER A C 1
ATOM 4407 O O . SER A 1 573 ? -35.066 7.569 2.015 1.00 55.41 573 SER A O 1
ATOM 4409 N N . SER A 1 574 ? -36.580 9.099 2.616 1.00 53.47 574 SER A N 1
ATOM 4410 C CA . SER A 1 574 ? -37.672 8.495 1.840 1.00 53.47 574 SER A CA 1
ATOM 4411 C C . SER A 1 574 ? -37.505 8.653 0.314 1.00 53.47 574 SER A C 1
ATOM 4413 O O . SER A 1 574 ? -38.344 8.148 -0.426 1.00 53.47 574 SER A O 1
ATOM 4415 N N . ALA A 1 575 ? -36.459 9.346 -0.166 1.00 52.50 575 ALA A N 1
ATOM 4416 C CA . ALA A 1 575 ? -36.282 9.681 -1.584 1.00 52.50 575 ALA A CA 1
ATOM 4417 C C . ALA A 1 575 ? -35.077 9.026 -2.296 1.00 52.50 575 ALA A C 1
ATOM 4419 O O . ALA A 1 575 ? -35.098 8.992 -3.516 1.00 52.50 575 ALA A O 1
ATOM 4420 N N . ASN A 1 576 ? -34.054 8.499 -1.604 1.00 51.34 576 ASN A N 1
ATOM 4421 C CA . ASN A 1 576 ? -32.903 7.825 -2.243 1.00 51.34 576 ASN A CA 1
ATOM 4422 C C . ASN A 1 576 ? -32.264 6.800 -1.281 1.00 51.34 576 ASN A C 1
ATOM 4424 O O . ASN A 1 576 ? -31.509 7.167 -0.382 1.00 51.34 576 ASN A O 1
ATOM 4428 N N . GLY A 1 577 ? -32.601 5.517 -1.450 1.00 52.31 577 GLY A N 1
ATOM 4429 C CA . GLY A 1 577 ? -32.360 4.417 -0.501 1.00 52.31 577 GLY A CA 1
ATOM 4430 C C . GLY A 1 577 ? -30.916 3.915 -0.358 1.00 52.31 577 GLY A C 1
ATOM 4431 O O . GLY A 1 577 ? -30.654 2.744 -0.614 1.00 52.31 577 GLY A O 1
ATOM 4432 N N . GLY A 1 578 ? -29.989 4.763 0.096 1.00 58.88 578 GLY A N 1
ATOM 4433 C CA . GLY A 1 578 ? -28.635 4.362 0.504 1.00 58.88 578 GLY A CA 1
ATOM 4434 C C . GLY A 1 578 ? -28.309 4.749 1.957 1.00 58.88 578 GLY A C 1
ATOM 4435 O O . GLY A 1 578 ? -28.818 5.763 2.440 1.00 58.88 578 GLY A O 1
ATOM 4436 N N . PRO A 1 579 ? -27.460 3.984 2.677 1.00 63.47 579 PRO A N 1
ATOM 4437 C CA . PRO A 1 579 ? -26.994 4.367 4.009 1.00 63.47 579 PRO A CA 1
ATOM 4438 C C . PRO A 1 579 ? -26.230 5.693 3.937 1.00 63.47 579 PRO A C 1
ATOM 4440 O O . PRO A 1 579 ? -25.291 5.853 3.160 1.00 63.47 579 PRO A O 1
ATOM 4443 N N . SER A 1 580 ? -26.645 6.660 4.751 1.00 70.25 580 SER A N 1
ATOM 4444 C CA . SER A 1 580 ? -26.099 8.012 4.704 1.00 70.25 580 SER A CA 1
ATOM 4445 C C . SER A 1 580 ? -24.773 8.092 5.465 1.00 70.25 580 SER A C 1
ATOM 4447 O O . SER A 1 580 ? -24.740 7.998 6.691 1.00 70.25 580 SER A O 1
ATOM 4449 N N . LEU A 1 581 ? -23.673 8.275 4.738 1.00 83.38 581 LEU A N 1
ATOM 4450 C CA . LEU A 1 581 ? -22.324 8.392 5.298 1.00 83.38 581 LEU A CA 1
ATOM 4451 C C . LEU A 1 581 ? -21.964 9.870 5.544 1.00 83.38 581 LEU A C 1
ATOM 4453 O O . LEU A 1 581 ? -22.350 10.752 4.776 1.00 83.38 581 LEU A O 1
ATOM 4457 N N . VAL A 1 582 ? -21.217 10.153 6.614 1.00 87.12 582 VAL A N 1
ATOM 4458 C CA . VAL A 1 582 ? -20.545 11.444 6.857 1.00 87.12 582 VAL A CA 1
ATOM 4459 C C . VAL A 1 582 ? -19.061 11.167 6.982 1.00 87.12 582 VAL A C 1
ATOM 4461 O O . VAL A 1 582 ? -18.665 10.388 7.845 1.00 87.12 582 VAL A O 1
ATOM 4464 N N . ASP A 1 583 ? -18.251 11.757 6.104 1.00 87.19 583 ASP A N 1
ATOM 4465 C CA . ASP A 1 583 ? -16.815 11.462 5.995 1.00 87.19 583 ASP A CA 1
ATOM 4466 C C . ASP A 1 583 ? -16.531 9.945 5.904 1.00 87.19 583 ASP A C 1
ATOM 4468 O O . ASP A 1 583 ? -15.612 9.432 6.534 1.00 87.19 583 ASP A O 1
ATOM 4472 N N . GLY A 1 584 ? -17.381 9.195 5.189 1.00 89.25 584 GLY A N 1
ATOM 4473 C CA . GLY A 1 584 ? -17.268 7.734 5.069 1.00 89.25 584 GLY A CA 1
ATOM 4474 C C . GLY A 1 584 ? -17.709 6.931 6.305 1.00 89.25 584 GLY A C 1
ATOM 4475 O O . GLY A 1 584 ? -17.579 5.709 6.315 1.00 89.25 584 GLY A O 1
ATOM 4476 N N . VAL A 1 585 ? -18.262 7.574 7.340 1.00 94.06 585 VAL A N 1
ATOM 4477 C CA . VAL A 1 585 ? -18.715 6.926 8.583 1.00 94.06 585 VAL A CA 1
ATOM 4478 C C . VAL A 1 585 ? -20.234 7.015 8.735 1.00 94.06 585 VAL A C 1
ATOM 4480 O O . VAL A 1 585 ? -20.830 8.076 8.551 1.00 94.06 585 VAL A O 1
ATOM 4483 N N . ARG A 1 586 ? -20.877 5.904 9.114 1.00 93.56 586 ARG A N 1
ATOM 4484 C CA . ARG A 1 586 ? -22.301 5.882 9.489 1.00 93.56 586 ARG A CA 1
ATOM 4485 C C . ARG A 1 586 ? -22.488 6.475 10.883 1.00 93.56 586 ARG A C 1
ATOM 4487 O O . ARG A 1 586 ? -21.738 6.136 11.800 1.00 93.56 586 ARG A O 1
ATOM 4494 N N . MET A 1 587 ? -23.492 7.327 11.073 1.00 94.81 587 MET A N 1
ATOM 4495 C CA . MET A 1 587 ? -23.750 7.933 12.390 1.00 94.81 587 MET A CA 1
ATOM 4496 C C . MET A 1 587 ? -24.242 6.903 13.409 1.00 94.81 587 MET A C 1
ATOM 4498 O O . MET A 1 587 ? -23.955 7.022 14.598 1.00 94.81 587 MET A O 1
ATOM 4502 N N . GLU A 1 588 ? -24.870 5.831 12.942 1.00 95.31 588 GLU A N 1
ATOM 4503 C CA . GLU A 1 588 ? -25.250 4.664 13.728 1.00 95.31 588 GLU A CA 1
ATOM 4504 C C . GLU A 1 588 ? -24.029 3.975 14.354 1.00 95.31 588 GLU A C 1
ATOM 4506 O O . GLU A 1 588 ? -24.091 3.570 15.513 1.00 95.31 588 GLU A O 1
ATOM 4511 N N . ASP A 1 589 ? -22.888 3.925 13.651 1.00 96.38 589 ASP A N 1
ATOM 4512 C CA . ASP A 1 589 ? -21.640 3.377 14.202 1.00 96.38 589 ASP A CA 1
ATOM 4513 C C . ASP A 1 589 ? -21.100 4.259 15.342 1.00 96.38 589 ASP A C 1
ATOM 4515 O O . ASP A 1 589 ? -20.484 3.761 16.287 1.00 96.38 589 ASP A O 1
ATOM 4519 N N . ILE A 1 590 ? -21.316 5.579 15.265 1.00 97.94 590 ILE A N 1
ATOM 4520 C CA . ILE A 1 590 ? -20.943 6.514 16.334 1.00 97.94 590 ILE A CA 1
ATOM 4521 C C . ILE A 1 590 ? -21.866 6.330 17.539 1.00 97.94 590 ILE A C 1
ATOM 4523 O O . ILE A 1 590 ? -21.378 6.289 18.669 1.00 97.94 590 ILE A O 1
ATOM 4527 N N . VAL A 1 591 ? -23.177 6.183 17.322 1.00 98.12 591 VAL A N 1
ATOM 4528 C CA . VAL A 1 591 ? -24.152 5.891 18.387 1.00 98.12 591 VAL A CA 1
ATOM 4529 C C . VAL A 1 591 ? -23.800 4.576 19.089 1.00 98.12 591 VAL A C 1
ATOM 4531 O O . VAL A 1 591 ? -23.681 4.552 20.314 1.00 98.12 591 VAL A O 1
ATOM 4534 N N . GLU A 1 592 ? -23.548 3.508 18.327 1.00 98.06 592 GLU A N 1
ATOM 4535 C CA . GLU A 1 592 ? -23.118 2.214 18.865 1.00 98.06 592 GLU A CA 1
ATOM 4536 C C . GLU A 1 592 ? -21.810 2.347 19.657 1.00 98.06 592 GLU A C 1
ATOM 4538 O O . GLU A 1 592 ? -21.728 1.914 20.808 1.00 98.06 592 GLU A O 1
ATOM 4543 N N . GLY A 1 593 ? -20.786 2.972 19.066 1.00 98.19 593 GLY A N 1
ATOM 4544 C CA . GLY A 1 593 ? -19.471 3.104 19.686 1.00 98.19 593 GLY A CA 1
ATOM 4545 C C . GLY A 1 593 ? -19.503 3.918 20.980 1.00 98.19 593 GLY A C 1
ATOM 4546 O O . GLY A 1 593 ? -18.919 3.513 21.985 1.00 98.19 593 GLY A O 1
ATOM 4547 N N . THR A 1 594 ? -20.200 5.057 20.978 1.00 98.69 594 THR A N 1
ATOM 4548 C CA . THR A 1 594 ? -20.305 5.937 22.154 1.00 98.69 594 THR A CA 1
ATOM 4549 C C . THR A 1 594 ? -21.142 5.295 23.259 1.00 98.69 594 THR A C 1
ATOM 4551 O O . THR A 1 594 ? -20.709 5.299 24.412 1.00 98.69 594 THR A O 1
ATOM 4554 N N . GLY A 1 595 ? -22.266 4.650 22.924 1.00 98.25 595 GLY A N 1
ATOM 4555 C CA . GLY A 1 595 ? -23.045 3.847 23.872 1.00 98.25 595 GLY A CA 1
ATOM 4556 C C . GLY A 1 595 ? -22.225 2.695 24.460 1.00 98.25 595 GLY A C 1
ATOM 4557 O O . GLY A 1 595 ? -22.215 2.486 25.671 1.00 98.25 595 GLY A O 1
ATOM 4558 N N . GLY A 1 596 ? -21.449 1.998 23.627 1.00 98.25 596 GLY A N 1
ATOM 4559 C CA . GLY A 1 596 ? -20.546 0.935 24.061 1.00 98.25 596 GLY A CA 1
ATOM 4560 C C . GLY A 1 596 ? -19.436 1.424 24.995 1.00 98.25 596 GLY A C 1
ATOM 4561 O O . GLY A 1 596 ? -19.115 0.747 25.972 1.00 98.25 596 GLY A O 1
ATOM 4562 N N . ALA A 1 597 ? -18.845 2.592 24.738 1.00 98.62 597 ALA A N 1
ATOM 4563 C CA . ALA A 1 597 ? -17.848 3.190 25.627 1.00 98.62 597 ALA A CA 1
ATOM 4564 C C . ALA A 1 597 ? -18.463 3.592 26.980 1.00 98.62 597 ALA A C 1
ATOM 4566 O O . ALA A 1 597 ? -17.893 3.280 28.028 1.00 98.62 597 ALA A O 1
ATOM 4567 N N . LEU A 1 598 ? -19.645 4.221 26.967 1.00 98.69 598 LEU A N 1
ATOM 4568 C CA . LEU A 1 598 ? -20.366 4.610 28.183 1.00 98.69 598 LEU A CA 1
ATOM 4569 C C . LEU A 1 598 ? -20.790 3.398 29.013 1.00 98.69 598 LEU A C 1
ATOM 4571 O O . LEU A 1 598 ? -20.685 3.451 30.232 1.00 98.69 598 LEU A O 1
ATOM 4575 N N . HIS A 1 599 ? -21.184 2.294 28.375 1.00 98.50 599 HIS A N 1
ATOM 4576 C CA . HIS A 1 599 ? -21.559 1.059 29.068 1.00 98.50 599 HIS A CA 1
ATOM 4577 C C . HIS A 1 599 ? -20.396 0.530 29.911 1.00 98.50 599 HIS A C 1
ATOM 4579 O O . HIS A 1 599 ? -20.563 0.249 31.093 1.00 98.50 599 HIS A O 1
ATOM 4585 N N . ILE A 1 600 ? -19.190 0.454 29.344 1.00 98.44 600 ILE A N 1
ATOM 4586 C CA . ILE A 1 600 ? -18.024 -0.025 30.097 1.00 98.44 600 ILE A CA 1
ATOM 4587 C C . ILE A 1 600 ? -17.601 0.981 31.175 1.00 98.44 600 ILE A C 1
ATOM 4589 O O . ILE A 1 600 ? -17.282 0.576 32.292 1.00 98.44 600 ILE A O 1
ATOM 4593 N N . LEU A 1 601 ? -17.631 2.284 30.877 1.00 98.31 601 LEU A N 1
ATOM 4594 C CA . LEU A 1 601 ? -17.295 3.330 31.850 1.00 98.31 601 LEU A CA 1
ATOM 4595 C C . LEU A 1 601 ? -18.282 3.386 33.027 1.00 98.31 601 LEU A C 1
ATOM 4597 O O . LEU A 1 601 ? -17.861 3.698 34.140 1.00 98.31 601 LEU A O 1
ATOM 4601 N N . ALA A 1 602 ? -19.557 3.052 32.805 1.00 98.25 602 ALA A N 1
ATOM 4602 C CA . ALA A 1 602 ? -20.612 3.021 33.819 1.00 98.25 602 ALA A CA 1
ATOM 4603 C C . ALA A 1 602 ? -20.461 1.881 34.846 1.00 98.25 602 ALA A C 1
ATOM 4605 O O . ALA A 1 602 ? -21.149 1.878 35.864 1.00 98.25 602 ALA A O 1
ATOM 4606 N N . ARG A 1 603 ? -19.515 0.952 34.658 1.00 97.12 603 ARG A N 1
ATOM 4607 C CA . ARG A 1 603 ? -19.177 -0.040 35.695 1.00 97.12 603 ARG A CA 1
ATOM 4608 C C . ARG A 1 603 ? -18.674 0.613 36.988 1.00 97.12 603 ARG A C 1
ATOM 4610 O O . ARG A 1 603 ? -18.795 0.033 38.065 1.00 97.12 603 ARG A O 1
ATOM 4617 N N . GLU A 1 604 ? -18.125 1.824 36.898 1.00 97.50 604 GLU A N 1
ATOM 4618 C CA . GLU A 1 604 ? -17.612 2.577 38.043 1.00 97.50 604 GLU A CA 1
ATOM 4619 C C . GLU A 1 604 ? -18.672 3.535 38.625 1.00 97.50 604 GLU A C 1
ATOM 4621 O O . GLU A 1 604 ? -19.266 4.310 37.870 1.00 97.50 604 GLU A O 1
ATOM 4626 N N . PRO A 1 605 ? -18.905 3.534 39.953 1.00 97.75 605 PRO A N 1
ATOM 4627 C CA . PRO A 1 605 ? -19.955 4.342 40.580 1.00 97.75 605 PRO A CA 1
ATOM 4628 C C . PRO A 1 605 ? -19.892 5.854 40.318 1.00 97.75 605 PRO A C 1
ATOM 4630 O O . PRO A 1 605 ? -20.920 6.459 40.013 1.00 97.75 605 PRO A O 1
ATOM 4633 N N . HIS A 1 606 ? -18.717 6.489 40.392 1.00 98.06 606 HIS A N 1
ATOM 4634 C CA . HIS A 1 606 ? -18.619 7.935 40.155 1.00 98.06 606 HIS A CA 1
ATOM 4635 C C . HIS A 1 606 ? -18.922 8.279 38.690 1.00 98.06 606 HIS A C 1
ATOM 4637 O O . HIS A 1 606 ? -19.573 9.286 38.414 1.00 98.06 606 HIS A O 1
ATOM 4643 N N . ASN A 1 607 ? -18.511 7.433 37.742 1.00 98.38 607 ASN A N 1
ATOM 4644 C CA . ASN A 1 607 ? -18.886 7.581 36.337 1.00 98.38 607 ASN A CA 1
ATOM 4645 C C . ASN A 1 607 ? -20.402 7.478 36.136 1.00 98.38 607 ASN A C 1
ATOM 4647 O O . ASN A 1 607 ? -20.945 8.286 35.385 1.00 98.38 607 ASN A O 1
ATOM 4651 N N . ARG A 1 608 ? -21.101 6.558 36.819 1.00 98.25 608 ARG A N 1
ATOM 4652 C CA . ARG A 1 608 ? -22.575 6.478 36.752 1.00 98.25 608 ARG A CA 1
ATOM 4653 C C . ARG A 1 608 ? -23.240 7.769 37.195 1.00 98.25 608 ARG A C 1
ATOM 4655 O O . ARG A 1 608 ? -24.121 8.260 36.493 1.00 98.25 608 ARG A O 1
ATOM 4662 N N . ALA A 1 609 ? -22.794 8.335 38.316 1.00 97.44 609 ALA A N 1
ATOM 4663 C CA . ALA A 1 609 ? -23.318 9.601 38.822 1.00 97.44 609 ALA A CA 1
ATOM 4664 C C . ALA A 1 609 ? -23.138 10.736 37.798 1.00 97.44 609 ALA A C 1
ATOM 4666 O O . ALA A 1 609 ? -24.078 11.483 37.532 1.00 97.44 609 ALA A O 1
ATOM 4667 N N . VAL A 1 610 ? -21.966 10.823 37.155 1.00 98.12 610 VAL A N 1
ATOM 4668 C CA . VAL A 1 610 ? -21.709 11.817 36.098 1.00 98.12 610 VAL A CA 1
ATOM 4669 C C . VAL A 1 610 ? -22.583 11.570 34.866 1.00 98.12 610 VAL A C 1
ATOM 4671 O O . VAL A 1 610 ? -23.188 12.510 34.361 1.00 98.12 610 VAL A O 1
ATOM 4674 N N . ILE A 1 611 ? -22.688 10.326 34.387 1.00 97.88 611 ILE A N 1
ATOM 4675 C CA . ILE A 1 611 ? -23.514 9.971 33.221 1.00 97.88 611 ILE A CA 1
ATOM 4676 C C . ILE A 1 611 ? -24.987 10.326 33.481 1.00 97.88 611 ILE A C 1
ATOM 4678 O O . ILE A 1 611 ? -25.613 10.964 32.633 1.00 97.88 611 ILE A O 1
ATOM 4682 N N . ARG A 1 612 ? -25.526 10.006 34.668 1.00 96.44 612 ARG A N 1
ATOM 4683 C CA . ARG A 1 612 ? -26.885 10.416 35.071 1.00 96.44 612 ARG A CA 1
ATOM 4684 C C . ARG A 1 612 ? -27.038 11.932 35.119 1.00 96.44 612 ARG A C 1
ATOM 4686 O O . ARG A 1 612 ? -27.988 12.457 34.548 1.00 96.44 612 ARG A O 1
ATOM 4693 N N . GLY A 1 613 ? -26.074 12.637 35.713 1.00 97.00 613 GLY A N 1
ATOM 4694 C CA . GLY A 1 613 ? -26.071 14.101 35.797 1.00 97.00 613 GLY A CA 1
ATOM 4695 C C . GLY A 1 613 ? -26.040 14.821 34.441 1.00 97.00 613 GLY A C 1
ATOM 4696 O O . GLY A 1 613 ? -26.403 15.990 34.366 1.00 97.00 613 GLY A O 1
ATOM 4697 N N . LEU A 1 614 ? -25.657 14.133 33.359 1.00 97.25 614 LEU A N 1
ATOM 4698 C CA . LEU A 1 614 ? -25.692 14.652 31.985 1.00 97.25 614 LEU A CA 1
ATOM 4699 C C . LEU A 1 614 ? -27.053 14.466 31.286 1.00 97.25 614 LEU A C 1
ATOM 4701 O O . LEU A 1 614 ? -27.167 14.771 30.100 1.00 97.25 614 LEU A O 1
ATOM 4705 N N . ASN A 1 615 ? -28.072 13.969 31.997 1.00 95.38 615 ASN A N 1
ATOM 4706 C CA . ASN A 1 615 ? -29.445 13.784 31.515 1.00 95.38 615 ASN A CA 1
ATOM 4707 C C . ASN A 1 615 ? -29.557 12.964 30.211 1.00 95.38 615 ASN A C 1
ATOM 4709 O O . ASN A 1 615 ? -30.258 13.334 29.271 1.00 95.38 615 ASN A O 1
ATOM 4713 N N . CYS A 1 616 ? -28.825 11.850 30.131 1.00 95.25 616 CYS A N 1
ATOM 4714 C CA . CYS A 1 616 ? -28.781 11.000 28.935 1.00 95.25 616 CYS A CA 1
ATOM 4715 C C . CYS A 1 616 ? -29.654 9.733 29.014 1.00 95.25 616 CYS A C 1
ATOM 4717 O O . CYS A 1 616 ? -29.784 9.033 28.011 1.00 95.25 616 CYS A O 1
ATOM 4719 N N . ILE A 1 617 ? -30.296 9.453 30.159 1.00 97.38 617 ILE A N 1
ATOM 4720 C CA . ILE A 1 617 ? -31.230 8.321 30.312 1.00 97.38 617 ILE A CA 1
ATOM 4721 C C . ILE A 1 617 ? -32.373 8.356 29.280 1.00 97.38 617 ILE A C 1
ATOM 4723 O O . ILE A 1 617 ? -32.567 7.325 28.633 1.00 97.38 617 ILE A O 1
ATOM 4727 N N . PRO A 1 618 ? -33.066 9.491 29.031 1.00 98.00 618 PRO A N 1
ATOM 4728 C CA . PRO A 1 618 ? -34.152 9.530 28.046 1.00 98.00 618 PRO A CA 1
ATOM 4729 C C . PRO A 1 618 ? -33.687 9.090 26.653 1.00 98.00 618 PRO A C 1
ATOM 4731 O O . PRO A 1 618 ? -34.369 8.342 25.954 1.00 98.00 618 PRO A O 1
ATOM 4734 N N . LEU A 1 619 ? -32.473 9.494 26.266 1.00 98.06 619 LEU A N 1
ATOM 4735 C CA . LEU A 1 619 ? -31.877 9.093 24.996 1.00 98.06 619 LEU A CA 1
ATOM 4736 C C . LEU A 1 619 ? -31.581 7.589 24.959 1.00 98.06 619 LEU A C 1
ATOM 4738 O O . LEU A 1 619 ? -31.868 6.940 23.959 1.00 98.06 619 LEU A O 1
ATOM 4742 N N . PHE A 1 620 ? -31.040 7.002 26.029 1.00 98.44 620 PHE A N 1
ATOM 4743 C CA . PHE A 1 620 ? -30.820 5.554 26.064 1.00 98.44 620 PHE A CA 1
ATOM 4744 C C . PHE A 1 620 ? -32.122 4.757 25.981 1.00 98.44 620 PHE A C 1
ATOM 4746 O O . PHE A 1 620 ? -32.143 3.736 25.300 1.00 98.44 620 PHE A O 1
ATOM 4753 N N . VAL A 1 621 ? -33.206 5.238 26.596 1.00 98.25 621 VAL A N 1
ATOM 4754 C CA . VAL A 1 621 ? -34.536 4.625 26.458 1.00 98.25 621 VAL A CA 1
ATOM 4755 C C . VAL A 1 621 ? -35.033 4.718 25.013 1.00 98.25 621 VAL A C 1
ATOM 4757 O O . VAL A 1 621 ? -35.501 3.722 24.469 1.00 98.25 621 VAL A O 1
ATOM 4760 N N . GLN A 1 622 ? -34.853 5.859 24.338 1.00 97.31 622 GLN A N 1
ATOM 4761 C CA . GLN A 1 622 ? -35.176 5.992 22.909 1.00 97.31 622 GLN A CA 1
ATOM 4762 C C . GLN A 1 622 ? -34.381 5.013 22.032 1.00 97.31 622 GLN A C 1
ATOM 4764 O O . GLN A 1 622 ? -34.921 4.448 21.083 1.00 97.31 622 GLN A O 1
ATOM 4769 N N . LEU A 1 623 ? -33.106 4.777 22.354 1.00 97.94 623 LEU A N 1
ATOM 4770 C CA . LEU A 1 623 ? -32.246 3.855 21.607 1.00 97.94 623 LEU A CA 1
ATOM 4771 C C . LEU A 1 623 ? -32.666 2.380 21.730 1.00 97.94 623 LEU A C 1
ATOM 4773 O O . LEU A 1 623 ? -32.268 1.585 20.879 1.00 97.94 623 LEU A O 1
ATOM 4777 N N . LEU A 1 624 ? -33.497 2.013 22.714 1.00 98.00 624 LEU A N 1
ATOM 4778 C CA . LEU A 1 624 ? -34.082 0.667 22.806 1.00 98.00 624 LEU A CA 1
ATOM 4779 C C . LEU A 1 624 ? -35.005 0.348 21.620 1.00 98.00 624 LEU A C 1
ATOM 4781 O O . LEU A 1 624 ? -35.097 -0.807 21.222 1.00 98.00 624 LEU A O 1
ATOM 4785 N N . TYR A 1 625 ? -35.615 1.367 21.007 1.00 96.69 625 TYR A N 1
ATOM 4786 C CA . TYR A 1 625 ? -36.445 1.227 19.805 1.00 96.69 625 TYR A CA 1
ATOM 4787 C C . TYR A 1 625 ? -35.635 1.205 18.500 1.00 96.69 625 TYR A C 1
ATOM 4789 O O . TYR A 1 625 ? -36.207 1.185 17.411 1.00 96.69 625 TYR A O 1
ATOM 4797 N N . SER A 1 626 ? -34.299 1.257 18.569 1.00 95.62 626 SER A N 1
ATOM 4798 C CA . SER A 1 626 ? -33.465 1.212 17.367 1.00 95.62 626 SER A CA 1
ATOM 4799 C C . SER A 1 626 ? -33.681 -0.103 16.607 1.00 95.62 626 SER A C 1
ATOM 4801 O O . SER A 1 626 ? -33.715 -1.154 17.243 1.00 95.62 626 SER A O 1
ATOM 4803 N N . PRO A 1 627 ? -33.733 -0.092 15.262 1.00 93.56 627 PRO A N 1
ATOM 4804 C CA . PRO A 1 627 ? -33.779 -1.325 14.474 1.00 93.56 627 PRO A CA 1
ATOM 4805 C C . PRO A 1 627 ? -32.438 -2.084 14.468 1.00 93.56 627 PRO A C 1
ATOM 4807 O O . PRO A 1 627 ? -32.350 -3.178 13.918 1.00 93.56 627 PRO A O 1
ATOM 4810 N N . ILE A 1 628 ? -31.372 -1.506 15.036 1.00 94.88 628 ILE A N 1
ATOM 4811 C CA . ILE A 1 628 ? -30.028 -2.088 15.052 1.00 94.88 628 ILE A CA 1
ATOM 4812 C C . ILE A 1 628 ? -29.793 -2.767 16.405 1.00 94.88 628 ILE A C 1
ATOM 4814 O O . ILE A 1 628 ? -29.601 -2.092 17.418 1.00 94.88 628 ILE A O 1
ATOM 4818 N N . GLU A 1 629 ? -29.722 -4.102 16.418 1.00 95.81 629 GLU A N 1
ATOM 4819 C CA . GLU A 1 629 ? -29.535 -4.897 17.647 1.00 95.81 629 GLU A CA 1
ATOM 4820 C C . GLU A 1 629 ? -28.292 -4.487 18.453 1.00 95.81 629 GLU A C 1
ATOM 4822 O O . GLU A 1 629 ? -28.321 -4.464 19.683 1.00 95.81 629 GLU A O 1
ATOM 4827 N N . ASN A 1 630 ? -27.193 -4.111 17.788 1.00 96.69 630 ASN A N 1
ATOM 4828 C CA . ASN A 1 630 ? -25.992 -3.650 18.487 1.00 96.69 630 ASN A CA 1
ATOM 4829 C C . ASN A 1 630 ? -26.239 -2.364 19.290 1.00 96.69 630 ASN A C 1
ATOM 4831 O O . ASN A 1 630 ? -25.703 -2.236 20.393 1.00 96.69 630 ASN A O 1
ATOM 4835 N N . ILE A 1 631 ? -27.059 -1.443 18.767 1.00 98.00 631 ILE A N 1
ATOM 4836 C CA . ILE A 1 631 ? -27.454 -0.211 19.462 1.00 98.00 631 ILE A CA 1
ATOM 4837 C C . ILE A 1 631 ? -28.352 -0.556 20.651 1.00 98.00 631 ILE A C 1
ATOM 4839 O O . ILE A 1 631 ? -28.091 -0.078 21.754 1.00 98.00 631 ILE A O 1
ATOM 4843 N N . GLN A 1 632 ? -29.338 -1.442 20.465 1.00 98.12 632 GLN A N 1
ATOM 4844 C CA . GLN A 1 632 ? -30.184 -1.933 21.560 1.00 98.12 632 GLN A CA 1
ATOM 4845 C C . GLN A 1 632 ? -29.338 -2.554 22.678 1.00 98.12 632 GLN A C 1
ATOM 4847 O O . GLN A 1 632 ? -29.527 -2.245 23.854 1.00 98.12 632 GLN A O 1
ATOM 4852 N N . ARG A 1 633 ? -28.347 -3.380 22.317 1.00 98.25 633 ARG A N 1
ATOM 4853 C CA . ARG A 1 633 ? -27.458 -4.062 23.266 1.00 98.25 633 ARG A CA 1
ATOM 4854 C C . ARG A 1 633 ? -26.660 -3.077 24.104 1.00 98.25 633 ARG A C 1
ATOM 4856 O O . ARG A 1 633 ? -26.568 -3.250 25.317 1.00 98.25 633 ARG A O 1
ATOM 4863 N N . VAL A 1 634 ? -26.050 -2.066 23.481 1.00 98.00 634 VAL A N 1
ATOM 4864 C CA . VAL A 1 634 ? -25.281 -1.069 24.239 1.00 98.00 634 VAL A CA 1
ATOM 4865 C C . VAL A 1 634 ? -26.195 -0.147 25.041 1.00 98.00 634 VAL A C 1
ATOM 4867 O O . VAL A 1 634 ? -25.843 0.167 26.170 1.00 98.00 634 VAL A O 1
ATOM 4870 N N . ALA A 1 635 ? -27.372 0.224 24.530 1.00 98.50 635 ALA A N 1
ATOM 4871 C CA . ALA A 1 635 ? -28.338 1.055 25.248 1.00 98.50 635 ALA A CA 1
ATOM 4872 C C . ALA A 1 635 ? -28.872 0.351 26.505 1.00 98.50 635 ALA A C 1
ATOM 4874 O O . ALA A 1 635 ? -28.749 0.887 27.607 1.00 98.50 635 ALA A O 1
ATOM 4875 N N . ALA A 1 636 ? -29.365 -0.884 26.365 1.00 98.38 636 ALA A N 1
ATOM 4876 C CA . ALA A 1 636 ? -29.789 -1.711 27.492 1.00 98.38 636 ALA A CA 1
ATOM 4877 C C . ALA A 1 636 ? -28.624 -1.993 28.458 1.00 98.38 636 ALA A C 1
ATOM 4879 O O . ALA A 1 636 ? -28.818 -1.992 29.669 1.00 98.38 636 ALA A O 1
ATOM 4880 N N . GLY A 1 637 ? -27.403 -2.172 27.941 1.00 98.25 637 GLY A N 1
ATOM 4881 C CA . GLY A 1 637 ? -26.194 -2.339 28.749 1.00 98.25 637 GLY A CA 1
ATOM 4882 C C . GLY A 1 637 ? -25.863 -1.120 29.614 1.00 98.25 637 GLY A C 1
ATOM 4883 O O . GLY A 1 637 ? -25.639 -1.272 30.813 1.00 98.25 637 GLY A O 1
ATOM 4884 N N . VAL A 1 638 ? -25.887 0.097 29.052 1.00 98.44 638 VAL A N 1
ATOM 4885 C CA . VAL A 1 638 ? -25.704 1.327 29.846 1.00 98.44 638 VAL A CA 1
ATOM 4886 C C . VAL A 1 638 ? -26.806 1.448 30.895 1.00 98.44 638 VAL A C 1
ATOM 4888 O O . VAL A 1 638 ? -26.502 1.679 32.062 1.00 98.44 638 VAL A O 1
ATOM 4891 N N . LEU A 1 639 ? -28.072 1.264 30.505 1.00 98.62 639 LEU A N 1
ATOM 4892 C CA . LEU A 1 639 ? -29.207 1.326 31.431 1.00 98.62 639 LEU A CA 1
ATOM 4893 C C . LEU A 1 639 ? -29.083 0.295 32.554 1.00 98.62 639 LEU A C 1
ATOM 4895 O O . LEU A 1 639 ? -29.401 0.612 33.694 1.00 98.62 639 LEU A O 1
ATOM 4899 N N . CYS A 1 640 ? -28.570 -0.903 32.259 1.00 98.38 640 CYS A N 1
ATOM 4900 C CA . CYS A 1 640 ? -28.303 -1.930 33.261 1.00 98.38 640 CYS A CA 1
ATOM 4901 C C . CYS A 1 640 ? -27.338 -1.398 34.315 1.00 98.38 640 CYS A C 1
ATOM 4903 O O . CYS A 1 640 ? -27.682 -1.392 35.496 1.00 98.38 640 CYS A O 1
ATOM 4905 N N . GLU A 1 641 ? -26.179 -0.883 33.902 1.00 98.19 641 GLU A N 1
ATOM 4906 C CA . GLU A 1 641 ? -25.200 -0.312 34.830 1.00 98.19 641 GLU A CA 1
ATOM 4907 C C . GLU A 1 641 ? -25.780 0.871 35.618 1.00 98.19 641 GLU A C 1
ATOM 4909 O O . GLU A 1 641 ? -25.624 0.922 36.834 1.00 98.19 641 GLU A O 1
ATOM 4914 N N . LEU A 1 642 ? -26.514 1.786 34.975 1.00 98.06 642 LEU A N 1
ATOM 4915 C CA . LEU A 1 642 ? -27.136 2.932 35.653 1.00 98.06 642 LEU A CA 1
ATOM 4916 C C . LEU A 1 642 ? -28.226 2.524 36.655 1.00 98.06 642 LEU A C 1
ATOM 4918 O O . LEU A 1 642 ? -28.325 3.136 37.716 1.00 98.06 642 LEU A O 1
ATOM 4922 N N . ALA A 1 643 ? -28.993 1.474 36.359 1.00 97.75 643 ALA A N 1
ATOM 4923 C CA . ALA A 1 643 ? -30.001 0.910 37.254 1.00 97.75 643 ALA A CA 1
ATOM 4924 C C . ALA A 1 643 ? -29.392 0.185 38.468 1.00 97.75 643 ALA A C 1
ATOM 4926 O O . ALA A 1 643 ? -30.136 -0.261 39.335 1.00 97.75 643 ALA A O 1
ATOM 4927 N N . ALA A 1 644 ? -28.060 0.032 38.544 1.00 96.06 644 ALA A N 1
ATOM 4928 C CA . ALA A 1 644 ? -27.398 -0.461 39.757 1.00 96.06 644 ALA A CA 1
ATOM 4929 C C . ALA A 1 644 ? -27.616 0.478 40.953 1.00 96.06 644 ALA A C 1
ATOM 4931 O O . ALA A 1 644 ? -27.605 0.032 42.097 1.00 96.06 644 ALA A O 1
ATOM 4932 N N . ASP A 1 645 ? -27.773 1.776 40.684 1.00 95.38 645 ASP A N 1
ATOM 4933 C CA . ASP A 1 645 ? -28.083 2.768 41.701 1.00 95.38 645 ASP A CA 1
ATOM 4934 C C . ASP A 1 645 ? -29.606 2.965 41.745 1.00 95.38 645 ASP A C 1
ATOM 4936 O O . ASP A 1 645 ? -30.232 3.173 40.703 1.00 95.38 645 ASP A O 1
ATOM 4940 N N . LYS A 1 646 ? -30.199 2.984 42.945 1.00 94.19 646 LYS A N 1
ATOM 4941 C CA . LYS A 1 646 ? -31.651 3.172 43.134 1.00 94.19 646 LYS A CA 1
ATOM 4942 C C . LYS A 1 646 ? -32.203 4.396 42.397 1.00 94.19 646 LYS A C 1
ATOM 4944 O O . LYS A 1 646 ? -33.174 4.294 41.659 1.00 94.19 646 LYS A O 1
ATOM 4949 N N . GLU A 1 647 ? -31.538 5.538 42.548 1.00 94.69 647 GLU A N 1
ATOM 4950 C CA . GLU A 1 647 ? -31.907 6.782 41.861 1.00 94.69 647 GLU A CA 1
ATOM 4951 C C . GLU A 1 647 ? -31.876 6.620 40.329 1.00 94.69 647 GLU A C 1
ATOM 4953 O O . GLU A 1 647 ? -32.722 7.160 39.625 1.00 94.69 647 GLU A O 1
ATOM 4958 N N . GLY A 1 648 ? -30.930 5.840 39.795 1.00 95.94 648 GLY A N 1
ATOM 4959 C CA . GLY A 1 648 ? -30.885 5.522 38.370 1.00 95.94 648 GLY A CA 1
ATOM 4960 C C . GLY A 1 648 ? -32.064 4.659 37.929 1.00 95.94 648 GLY A C 1
ATOM 4961 O O . GLY A 1 648 ? -32.693 4.975 36.924 1.00 95.94 648 GLY A O 1
ATOM 4962 N N . ALA A 1 649 ? -32.397 3.613 38.689 1.00 96.50 649 ALA A N 1
ATOM 4963 C CA . ALA A 1 649 ? -33.535 2.743 38.398 1.00 96.50 649 ALA A CA 1
ATOM 4964 C C . ALA A 1 649 ? -34.874 3.507 38.400 1.00 96.50 649 ALA A C 1
ATOM 4966 O O . ALA A 1 649 ? -35.689 3.308 37.500 1.00 96.50 649 ALA A O 1
ATOM 4967 N N . GLU A 1 650 ? -35.076 4.420 39.355 1.00 95.56 650 GLU A N 1
ATOM 4968 C CA . GLU A 1 650 ? -36.275 5.267 39.429 1.00 95.56 650 GLU A CA 1
ATOM 4969 C C . GLU A 1 650 ? -36.404 6.199 38.214 1.00 95.56 650 GLU A C 1
ATOM 4971 O O . GLU A 1 650 ? -37.482 6.283 37.627 1.00 95.56 650 GLU A O 1
ATOM 4976 N N . ILE A 1 651 ? -35.316 6.860 37.791 1.00 96.94 651 ILE A N 1
ATOM 4977 C CA . ILE A 1 651 ? -35.333 7.731 36.601 1.00 96.94 651 ILE A CA 1
ATOM 4978 C C . ILE A 1 651 ? -35.627 6.908 35.337 1.00 96.94 651 ILE A C 1
ATOM 4980 O O . ILE A 1 651 ? -36.431 7.318 34.506 1.00 96.94 651 ILE A O 1
ATOM 4984 N N . ILE A 1 652 ? -35.022 5.725 35.194 1.00 97.88 652 ILE A N 1
ATOM 4985 C CA . ILE A 1 652 ? -35.259 4.838 34.042 1.00 97.88 652 ILE A CA 1
ATOM 4986 C C . ILE A 1 652 ? -36.731 4.396 33.973 1.00 97.88 652 ILE A C 1
ATOM 4988 O O . ILE A 1 652 ? -37.311 4.360 32.886 1.00 97.88 652 ILE A O 1
ATOM 4992 N N . GLU A 1 653 ? -37.353 4.093 35.118 1.00 96.00 653 GLU A N 1
ATOM 4993 C CA . GLU A 1 653 ? -38.784 3.777 35.183 1.00 96.00 653 GLU A CA 1
ATOM 4994 C C . GLU A 1 653 ? -39.654 4.976 34.780 1.00 96.00 653 GLU A C 1
ATOM 4996 O O . GLU A 1 653 ? -40.591 4.816 33.996 1.00 96.00 653 GLU A O 1
ATOM 5001 N N . GLN A 1 654 ? -39.329 6.175 35.275 1.00 96.19 654 GLN A N 1
ATOM 5002 C CA . GLN A 1 654 ? -40.058 7.413 34.974 1.00 96.19 654 GLN A CA 1
ATOM 5003 C C . GLN A 1 654 ? -40.013 7.781 33.485 1.00 96.19 654 GLN A C 1
ATOM 5005 O O . GLN A 1 654 ? -41.008 8.266 32.951 1.00 96.19 654 GLN A O 1
ATOM 5010 N N . GLU A 1 655 ? -38.907 7.483 32.801 1.00 97.38 655 GLU A N 1
ATOM 5011 C CA . GLU A 1 655 ? -38.750 7.668 31.350 1.00 97.38 655 GLU A CA 1
ATOM 5012 C C . GLU A 1 655 ? -39.478 6.595 30.511 1.00 97.38 655 GLU A C 1
ATOM 5014 O O . GLU A 1 655 ? -39.385 6.582 29.284 1.00 97.38 655 GLU A O 1
ATOM 5019 N N . GLY A 1 656 ? -40.218 5.678 31.145 1.00 96.31 656 GLY A N 1
ATOM 5020 C CA . GLY A 1 656 ? -41.075 4.714 30.451 1.00 96.31 656 GLY A CA 1
ATOM 5021 C C . GLY A 1 656 ? -40.330 3.527 29.837 1.00 96.31 656 GLY A C 1
ATOM 5022 O O . GLY A 1 656 ? -40.828 2.914 28.892 1.00 96.31 656 GLY A O 1
ATOM 5023 N N . ALA A 1 657 ? -39.158 3.162 30.366 1.00 97.31 657 ALA A N 1
ATOM 5024 C CA . ALA A 1 657 ? -38.346 2.075 29.817 1.00 97.31 657 ALA A CA 1
ATOM 5025 C C . ALA A 1 657 ? -38.974 0.673 29.961 1.00 97.31 657 ALA A C 1
ATOM 5027 O O . ALA A 1 657 ? -38.588 -0.243 29.238 1.00 97.31 657 ALA A O 1
ATOM 5028 N N . THR A 1 658 ? -39.944 0.478 30.863 1.00 95.62 658 THR A N 1
ATOM 5029 C CA . THR A 1 658 ? -40.539 -0.842 31.152 1.00 95.62 658 THR A CA 1
ATOM 5030 C C . THR A 1 658 ? -41.091 -1.531 29.903 1.00 95.62 658 THR A C 1
ATOM 5032 O O . THR A 1 658 ? -40.818 -2.710 29.685 1.00 95.62 658 THR A O 1
ATOM 5035 N N . ALA A 1 659 ? -41.838 -0.809 29.062 1.00 95.56 659 ALA A N 1
ATOM 5036 C CA . ALA A 1 659 ? -42.448 -1.369 27.856 1.00 95.56 659 ALA A CA 1
ATOM 5037 C C . ALA A 1 659 ? -41.408 -1.843 26.818 1.00 95.56 659 ALA A C 1
ATOM 5039 O O . ALA A 1 659 ? -41.417 -3.036 26.504 1.00 95.56 659 ALA A O 1
ATOM 5040 N N . PRO A 1 660 ? -40.470 -0.996 26.337 1.00 97.56 660 PRO A N 1
ATOM 5041 C CA . PRO A 1 660 ? -39.473 -1.442 25.365 1.00 97.56 660 PRO A CA 1
ATOM 5042 C C . PRO A 1 660 ? -38.551 -2.527 25.930 1.00 97.56 660 PRO A C 1
ATOM 5044 O O . PRO A 1 660 ? -38.184 -3.450 25.214 1.00 97.56 660 PRO A O 1
ATOM 5047 N N . LEU A 1 661 ? -38.201 -2.484 27.221 1.00 97.25 661 LEU A N 1
ATOM 5048 C CA . LEU A 1 661 ? -37.385 -3.542 27.829 1.00 97.25 661 LEU A CA 1
ATOM 5049 C C . LEU A 1 661 ? -38.120 -4.888 27.877 1.00 97.25 661 LEU A C 1
ATOM 5051 O O . LEU A 1 661 ? -37.491 -5.921 27.674 1.00 97.25 661 LEU A O 1
ATOM 5055 N N . THR A 1 662 ? -39.434 -4.885 28.112 1.00 94.69 662 THR A N 1
ATOM 5056 C CA . THR A 1 662 ? -40.246 -6.114 28.104 1.00 94.69 662 THR A CA 1
ATOM 5057 C C . THR A 1 662 ? -40.288 -6.727 26.705 1.00 94.69 662 THR A C 1
ATOM 5059 O O . THR A 1 662 ? -40.109 -7.932 26.558 1.00 94.69 662 THR A O 1
ATOM 5062 N N . GLU A 1 663 ? -40.417 -5.904 25.662 1.00 94.62 663 GLU A N 1
ATOM 5063 C CA . GLU A 1 663 ? -40.331 -6.363 24.270 1.00 94.62 663 GLU A CA 1
ATOM 5064 C C . GLU A 1 663 ? -38.953 -6.972 23.954 1.00 94.62 663 GLU A C 1
ATOM 5066 O O . GLU A 1 663 ? -38.853 -8.058 23.377 1.00 94.62 663 GLU A O 1
ATOM 5071 N N . LEU A 1 664 ? -37.878 -6.325 24.416 1.00 96.44 664 LEU A N 1
ATOM 5072 C CA . LEU A 1 664 ? -36.503 -6.785 24.210 1.00 96.44 664 LEU A CA 1
ATOM 5073 C C . LEU A 1 664 ? -36.155 -8.092 24.944 1.00 96.44 664 LEU A C 1
ATOM 5075 O O . LEU A 1 664 ? -35.161 -8.724 24.580 1.00 96.44 664 LEU A O 1
ATOM 5079 N N . LEU A 1 665 ? -36.970 -8.560 25.900 1.00 94.19 665 LEU A N 1
ATOM 5080 C CA . LEU A 1 665 ? -36.831 -9.909 26.477 1.00 94.19 665 LEU A CA 1
ATOM 5081 C C . LEU A 1 665 ? -36.978 -11.013 25.427 1.00 94.19 665 LEU A C 1
ATOM 5083 O O . LEU A 1 665 ? -36.466 -12.114 25.618 1.00 94.19 665 LEU A O 1
ATOM 5087 N N . HIS A 1 666 ? -37.675 -10.725 24.329 1.00 92.94 666 HIS A N 1
ATOM 5088 C CA . HIS A 1 666 ? -37.883 -11.647 23.218 1.00 92.94 666 HIS A CA 1
ATOM 5089 C C . HIS A 1 666 ? -36.886 -11.442 22.070 1.00 92.94 666 HIS A C 1
ATOM 5091 O O . HIS A 1 666 ? -37.051 -12.040 21.003 1.00 92.94 666 HIS A O 1
ATOM 5097 N N . SER A 1 667 ? -35.861 -10.607 22.267 1.00 93.69 667 SER A N 1
ATOM 5098 C CA . SER A 1 667 ? -34.802 -10.409 21.280 1.00 93.69 667 SER A CA 1
ATOM 5099 C C . SER A 1 667 ? -34.079 -11.724 20.979 1.00 93.69 667 SER A C 1
ATOM 5101 O O . SER A 1 667 ? -33.830 -12.538 21.866 1.00 93.69 667 SER A O 1
ATOM 5103 N N . ARG A 1 668 ? -33.689 -11.916 19.713 1.00 93.69 668 ARG A N 1
ATOM 5104 C CA . ARG A 1 668 ? -32.846 -13.049 19.288 1.00 93.69 668 ARG A CA 1
ATOM 5105 C C . ARG A 1 668 ? -31.417 -12.931 19.819 1.00 93.69 668 ARG A C 1
ATOM 5107 O O . ARG A 1 668 ? -30.683 -13.914 19.843 1.00 93.69 668 ARG A O 1
ATOM 5114 N N . ASN A 1 669 ? -31.020 -11.728 20.227 1.00 94.44 669 ASN A N 1
ATOM 5115 C CA . ASN A 1 669 ? -29.718 -11.458 20.800 1.00 94.44 669 ASN A CA 1
ATOM 5116 C C . ASN A 1 669 ? -29.761 -11.675 22.317 1.00 94.44 669 ASN A C 1
ATOM 5118 O O . ASN A 1 669 ? -30.290 -10.845 23.059 1.00 94.44 669 ASN A O 1
ATOM 5122 N N . GLU A 1 670 ? -29.154 -12.766 22.785 1.00 93.38 670 GLU A N 1
ATOM 5123 C CA . GLU A 1 670 ? -29.117 -13.120 24.212 1.00 93.38 670 GLU A CA 1
ATOM 5124 C C . GLU A 1 670 ? -28.558 -11.992 25.089 1.00 93.38 670 GLU A C 1
ATOM 5126 O O . GLU A 1 670 ? -29.025 -11.777 26.208 1.00 93.38 670 GLU A O 1
ATOM 5131 N N . GLY A 1 671 ? -27.586 -11.226 24.578 1.00 93.62 671 GLY A N 1
ATOM 5132 C CA . GLY A 1 671 ? -27.021 -10.085 25.291 1.00 93.62 671 GLY A CA 1
ATOM 5133 C C . GLY A 1 671 ? -28.046 -8.972 25.509 1.00 93.62 671 GLY A C 1
ATOM 5134 O O . GLY A 1 671 ? -28.124 -8.424 26.606 1.00 93.62 671 GLY A O 1
ATOM 5135 N N . VAL A 1 672 ? -28.857 -8.662 24.493 1.00 96.75 672 VAL A N 1
ATOM 5136 C CA . VAL A 1 672 ? -29.945 -7.673 24.593 1.00 96.75 672 VAL A CA 1
ATOM 5137 C C . VAL A 1 672 ? -30.982 -8.132 25.616 1.00 96.75 672 VAL A C 1
ATOM 5139 O O . VAL A 1 672 ? -31.284 -7.384 26.546 1.00 96.75 672 VAL A O 1
ATOM 5142 N N . ALA A 1 673 ? -31.459 -9.373 25.493 1.00 95.25 673 ALA A N 1
ATOM 5143 C CA . ALA A 1 673 ? -32.467 -9.935 26.390 1.00 95.25 673 ALA A CA 1
ATOM 5144 C C . ALA A 1 673 ? -31.977 -9.990 27.849 1.00 95.25 673 ALA A C 1
ATOM 5146 O O . ALA A 1 673 ? -32.708 -9.626 28.769 1.00 95.25 673 ALA A O 1
ATOM 5147 N N . THR A 1 674 ? -30.709 -10.357 28.067 1.00 95.25 674 THR A N 1
ATOM 5148 C CA . THR A 1 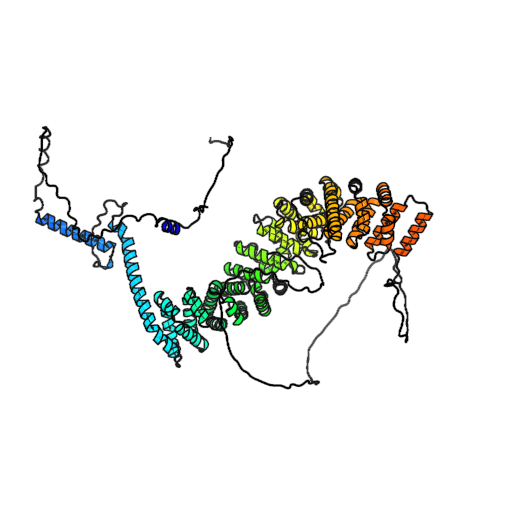674 ? -30.090 -10.399 29.402 1.00 95.25 674 THR A CA 1
ATOM 5149 C C . THR A 1 674 ? -30.009 -9.011 30.036 1.00 95.25 674 THR A C 1
ATOM 5151 O O . THR A 1 674 ? -30.362 -8.846 31.205 1.00 95.25 674 THR A O 1
ATOM 5154 N N . TYR A 1 675 ? -29.568 -7.995 29.285 1.00 98.00 675 TYR A N 1
ATOM 5155 C CA . TYR A 1 675 ? -29.535 -6.627 29.806 1.00 98.00 675 TYR A CA 1
ATOM 5156 C C . TYR A 1 675 ? -30.939 -6.089 30.079 1.00 98.00 675 TYR A C 1
ATOM 5158 O O . TYR A 1 675 ? -31.152 -5.482 31.126 1.00 98.00 675 TYR A O 1
ATOM 5166 N N . ALA A 1 676 ? -31.902 -6.357 29.195 1.00 97.38 676 ALA A N 1
ATOM 5167 C CA . ALA A 1 676 ? -33.285 -5.940 29.389 1.00 97.38 676 ALA A CA 1
ATOM 5168 C C . ALA A 1 676 ? -33.895 -6.547 30.663 1.00 97.38 676 ALA A C 1
ATOM 5170 O O . ALA A 1 676 ? -34.448 -5.828 31.499 1.00 97.38 676 ALA A O 1
ATOM 5171 N N . ALA A 1 677 ? -33.688 -7.850 30.868 1.00 95.25 677 ALA A N 1
ATOM 5172 C CA . ALA A 1 677 ? -34.086 -8.560 32.077 1.00 95.25 677 ALA A CA 1
ATOM 5173 C C . ALA A 1 677 ? -33.457 -7.968 33.343 1.00 95.25 677 ALA A C 1
ATOM 5175 O O . ALA A 1 677 ? -34.146 -7.753 34.341 1.00 95.25 677 ALA A O 1
ATOM 5176 N N . ALA A 1 678 ? -32.155 -7.677 33.300 1.00 95.69 678 ALA A N 1
ATOM 5177 C CA . ALA A 1 678 ? -31.437 -7.107 34.431 1.00 95.69 678 ALA A CA 1
ATOM 5178 C C . ALA A 1 678 ? -31.965 -5.715 34.814 1.00 95.69 678 ALA A C 1
ATOM 5180 O O . ALA A 1 678 ? -32.123 -5.435 36.003 1.00 95.69 678 ALA A O 1
ATOM 5181 N N . VAL A 1 679 ? -32.278 -4.860 33.833 1.00 97.50 679 VAL A N 1
ATOM 5182 C CA . VAL A 1 679 ? -32.855 -3.530 34.089 1.00 97.50 679 VAL A CA 1
ATOM 5183 C C . VAL A 1 679 ? -34.248 -3.652 34.710 1.00 97.50 679 VAL A C 1
ATOM 5185 O O . VAL A 1 679 ? -34.493 -3.053 35.757 1.00 97.50 679 VAL A O 1
ATOM 5188 N N . LEU A 1 680 ? -35.133 -4.475 34.131 1.00 96.00 680 LEU A N 1
ATOM 5189 C CA . LEU A 1 680 ? -36.481 -4.710 34.667 1.00 96.00 680 LEU A CA 1
ATOM 5190 C C . LEU A 1 680 ? -36.438 -5.243 36.103 1.00 96.00 680 LEU A C 1
ATOM 5192 O O . LEU A 1 680 ? -37.203 -4.798 36.960 1.00 96.00 680 LEU A O 1
ATOM 5196 N N . PHE A 1 681 ? -35.518 -6.169 36.382 1.00 93.75 681 PHE A N 1
ATOM 5197 C CA . PHE A 1 681 ? -35.321 -6.706 37.723 1.00 93.75 681 PHE A CA 1
ATOM 5198 C C . PHE A 1 681 ? -34.903 -5.613 38.715 1.00 93.75 681 PHE A C 1
ATOM 5200 O O . PHE A 1 681 ? -35.529 -5.492 39.769 1.00 93.75 681 PHE A O 1
ATOM 5207 N N . ARG A 1 682 ? -33.915 -4.777 38.365 1.00 94.88 682 ARG A N 1
ATOM 5208 C CA . ARG A 1 682 ? -33.428 -3.673 39.216 1.00 94.88 682 ARG A CA 1
ATOM 5209 C C . ARG A 1 682 ? -34.508 -2.619 39.479 1.00 94.88 682 ARG A C 1
ATOM 5211 O O . ARG A 1 682 ? -34.684 -2.194 40.614 1.00 94.88 682 ARG A O 1
ATOM 5218 N N . MET A 1 683 ? -35.317 -2.278 38.476 1.00 94.69 683 MET A N 1
ATOM 5219 C CA . MET A 1 683 ? -36.477 -1.384 38.642 1.00 94.69 683 MET A CA 1
ATOM 5220 C C . MET A 1 683 ? -37.569 -1.971 39.552 1.00 94.69 683 MET A C 1
ATOM 5222 O O . MET A 1 683 ? -38.371 -1.242 40.137 1.00 94.69 683 MET A O 1
ATOM 5226 N N . SER A 1 684 ? -37.623 -3.299 39.684 1.00 91.12 684 SER A N 1
ATOM 5227 C CA . SER A 1 684 ? -38.629 -3.986 40.495 1.00 91.12 684 SER A CA 1
ATOM 5228 C C . SER A 1 684 ? -38.253 -4.146 41.972 1.00 91.12 684 SER A C 1
ATOM 5230 O O . SER A 1 684 ? -39.071 -4.646 42.748 1.00 91.12 684 SER A O 1
ATOM 5232 N N . GLU A 1 685 ? -37.044 -3.742 42.382 1.00 87.12 685 GLU A N 1
ATOM 5233 C CA . GLU A 1 685 ? -36.477 -4.052 43.702 1.00 87.12 685 GLU A CA 1
ATOM 5234 C C . GLU A 1 685 ? -37.328 -3.530 44.873 1.00 87.12 685 GLU A C 1
ATOM 5236 O O . GLU A 1 685 ? -37.474 -4.228 45.875 1.00 87.12 685 GLU A O 1
ATOM 5241 N N . ASP A 1 686 ? -38.009 -2.396 44.714 1.00 85.56 686 ASP A N 1
ATOM 5242 C CA . ASP A 1 686 ? -38.897 -1.822 45.739 1.00 85.56 686 ASP A CA 1
ATOM 5243 C C . ASP A 1 686 ? -40.392 -2.140 45.521 1.00 85.56 686 ASP A C 1
ATOM 5245 O O . ASP A 1 686 ? -41.263 -1.659 46.249 1.00 85.56 686 ASP A O 1
ATOM 5249 N N . LYS A 1 687 ? -40.729 -2.964 44.520 1.00 87.62 687 LYS A N 1
ATOM 5250 C CA . LYS A 1 687 ? -42.123 -3.306 44.194 1.00 87.62 687 LYS A CA 1
ATOM 5251 C C . LYS A 1 687 ? -42.671 -4.422 45.104 1.00 87.62 687 LYS A C 1
ATOM 5253 O O . LYS A 1 687 ? -41.900 -5.229 45.636 1.00 87.62 687 LYS A O 1
ATOM 5258 N N . PRO A 1 688 ? -44.009 -4.528 45.259 1.00 89.38 688 PRO A N 1
ATOM 5259 C CA . PRO A 1 688 ? -44.638 -5.596 46.035 1.00 89.38 688 PRO A CA 1
ATOM 5260 C C . PRO A 1 688 ? -44.218 -6.994 45.569 1.00 89.38 688 PRO A C 1
ATOM 5262 O O . PRO A 1 688 ? -43.980 -7.222 44.381 1.00 89.38 688 PRO A O 1
ATOM 5265 N N . GLN A 1 689 ? -44.203 -7.962 46.489 1.00 85.56 689 GLN A N 1
ATOM 5266 C CA . GLN A 1 689 ? -43.735 -9.321 46.198 1.00 85.56 689 GLN A CA 1
ATOM 5267 C C . GLN A 1 689 ? -44.510 -9.998 45.054 1.00 85.56 689 GLN A C 1
ATOM 5269 O O . GLN A 1 689 ? -43.924 -10.752 44.279 1.00 85.56 689 GLN A O 1
ATOM 5274 N N . ASP A 1 690 ? -45.801 -9.698 44.900 1.00 86.12 690 ASP A N 1
ATOM 5275 C CA . ASP A 1 690 ? -46.620 -10.229 43.804 1.00 86.12 690 ASP A CA 1
ATOM 5276 C C . ASP A 1 690 ? -46.193 -9.689 42.434 1.00 86.12 690 ASP A C 1
ATOM 5278 O O . ASP A 1 690 ? -46.237 -10.413 41.441 1.00 86.12 690 ASP A O 1
ATOM 5282 N N . TYR A 1 691 ? -45.725 -8.438 42.374 1.00 87.00 691 TYR A N 1
ATOM 5283 C CA . TYR A 1 691 ? -45.157 -7.865 41.155 1.00 87.00 691 TYR A CA 1
ATOM 5284 C C . TYR A 1 691 ? -43.852 -8.573 40.787 1.00 87.00 691 TYR A C 1
ATOM 5286 O O . TYR A 1 691 ? -43.707 -9.046 39.662 1.00 87.00 691 TYR A O 1
ATOM 5294 N N . LYS A 1 692 ? -42.944 -8.732 41.759 1.00 85.94 692 LYS A N 1
ATOM 5295 C CA . LYS A 1 692 ? -41.669 -9.439 41.566 1.00 85.94 692 LYS A CA 1
ATOM 5296 C C . LYS A 1 692 ? -41.870 -10.887 41.119 1.00 85.94 692 LYS A C 1
ATOM 5298 O O . LYS A 1 692 ? -41.154 -11.357 40.242 1.00 85.94 692 LYS A O 1
ATOM 5303 N N . LYS A 1 693 ? -42.867 -11.589 41.675 1.00 85.88 693 LYS A N 1
ATOM 5304 C CA . LYS A 1 693 ? -43.234 -12.950 41.246 1.00 85.88 693 LYS A CA 1
ATOM 5305 C C . LYS A 1 693 ? -43.678 -12.987 39.785 1.00 85.88 693 LYS A C 1
ATOM 5307 O O . LYS A 1 693 ? -43.177 -13.822 39.041 1.00 85.88 693 LYS A O 1
ATOM 5312 N N . ARG A 1 694 ? -44.578 -12.085 39.372 1.00 86.75 694 ARG A N 1
ATOM 5313 C CA . ARG A 1 694 ? -45.035 -12.003 37.973 1.00 86.75 694 ARG A CA 1
ATOM 5314 C C . ARG A 1 694 ? -43.879 -11.725 37.018 1.00 86.75 694 ARG A C 1
ATOM 5316 O O . ARG A 1 694 ? -43.712 -12.469 36.060 1.00 86.75 694 ARG A O 1
ATOM 5323 N N . LEU A 1 695 ? -43.043 -10.739 37.342 1.00 86.44 695 LEU A N 1
ATOM 5324 C CA . LEU A 1 695 ? -41.860 -10.420 36.547 1.00 86.44 695 LEU A CA 1
ATOM 5325 C C . LEU A 1 695 ? -40.903 -11.618 36.462 1.00 86.44 695 LEU A C 1
ATOM 5327 O O . LEU A 1 695 ? -40.448 -11.968 35.384 1.00 86.44 695 LEU A O 1
ATOM 5331 N N . SER A 1 696 ? -40.635 -12.304 37.575 1.00 86.62 696 SER A N 1
ATOM 5332 C CA . SER A 1 696 ? -39.776 -13.494 37.574 1.00 86.62 696 SER A CA 1
ATOM 5333 C C . SER A 1 696 ? -40.328 -14.624 36.696 1.00 86.62 696 SER A C 1
ATOM 5335 O O . SER A 1 696 ? -39.541 -15.326 36.059 1.00 86.62 696 SER A O 1
ATOM 5337 N N . MET A 1 697 ? -41.651 -14.820 36.658 1.00 84.00 697 MET A N 1
ATOM 5338 C CA . MET A 1 697 ? -42.285 -15.805 35.773 1.00 84.00 697 MET A CA 1
ATOM 5339 C C . MET A 1 697 ? -42.119 -15.414 34.303 1.00 84.00 697 MET A C 1
ATOM 5341 O O . MET A 1 697 ? -41.738 -16.257 33.496 1.00 84.00 697 MET A O 1
ATOM 5345 N N . GLU A 1 698 ? -42.337 -14.140 33.980 1.00 84.62 698 GLU A N 1
ATOM 5346 C CA . GLU A 1 698 ? -42.165 -13.594 32.633 1.00 84.62 698 GLU A CA 1
ATOM 5347 C C . GLU A 1 698 ? -40.715 -13.736 32.151 1.00 84.62 698 GLU A C 1
ATOM 5349 O O . GLU A 1 698 ? -40.475 -14.339 31.107 1.00 84.62 698 GLU A O 1
ATOM 5354 N N . LEU A 1 699 ? -39.735 -13.325 32.966 1.00 84.88 699 LEU A N 1
ATOM 5355 C CA . LEU A 1 699 ? -38.306 -13.498 32.681 1.00 84.88 699 LEU A CA 1
ATOM 5356 C C . LEU A 1 699 ? -37.938 -14.965 32.434 1.00 84.88 699 LEU A C 1
ATOM 5358 O O . LEU A 1 699 ? -37.212 -15.269 31.490 1.00 84.88 699 LEU A O 1
ATOM 5362 N N . THR A 1 700 ? -38.462 -15.882 33.255 1.00 83.69 700 THR A N 1
ATOM 5363 C CA . THR A 1 700 ? -38.206 -17.321 33.092 1.00 83.69 700 THR A CA 1
ATOM 5364 C C . THR A 1 700 ? -38.804 -17.832 31.784 1.00 83.69 700 THR A C 1
ATOM 5366 O O . THR A 1 700 ? -38.129 -18.542 31.049 1.00 83.69 700 THR A O 1
ATOM 5369 N N . SER A 1 701 ? -40.037 -17.440 31.452 1.00 82.56 701 SER A N 1
ATOM 5370 C CA . SER A 1 701 ? -40.705 -17.870 30.218 1.00 82.56 701 SER A CA 1
ATOM 5371 C C . SER A 1 701 ? -40.062 -17.310 28.946 1.00 82.56 701 SER A C 1
ATOM 5373 O O . SER A 1 701 ? -40.010 -18.000 27.931 1.00 82.56 701 SER A O 1
ATOM 5375 N N . SER A 1 702 ? -39.546 -16.080 29.004 1.00 80.44 702 SER A N 1
ATOM 5376 C CA . SER A 1 702 ? -38.988 -15.381 27.846 1.00 80.44 702 SER A CA 1
ATOM 5377 C C . SER A 1 702 ? -37.537 -15.770 27.568 1.00 80.44 702 SER A C 1
ATOM 5379 O O . SER A 1 702 ? -37.175 -15.928 26.404 1.00 80.44 702 SER A O 1
ATOM 5381 N N . LEU A 1 703 ? -36.722 -15.958 28.616 1.00 75.75 703 LEU A N 1
ATOM 5382 C CA . LEU A 1 703 ? -35.297 -16.293 28.490 1.00 75.75 703 LEU A CA 1
ATOM 5383 C C . LEU A 1 703 ? -35.048 -17.801 28.312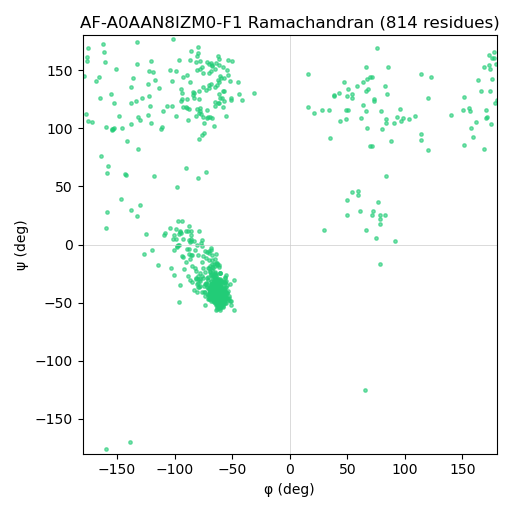 1.00 75.75 703 LEU A C 1
ATOM 5385 O O . LEU A 1 703 ? -34.123 -18.178 27.599 1.00 75.75 703 LEU A O 1
ATOM 5389 N N . TYR A 1 704 ? -35.871 -18.678 28.904 1.00 68.50 704 TYR A N 1
ATOM 5390 C CA . TYR A 1 704 ? -35.775 -20.132 28.705 1.00 68.50 704 TYR A CA 1
ATOM 5391 C C . TYR A 1 704 ? -36.636 -20.586 27.520 1.00 68.50 704 TYR A C 1
ATOM 5393 O O . TYR A 1 704 ? -37.594 -21.345 27.674 1.00 68.50 704 TYR A O 1
ATOM 5401 N N . ARG A 1 705 ? -36.283 -20.163 26.301 1.00 58.78 705 ARG A N 1
ATOM 5402 C CA . ARG A 1 705 ? -36.771 -20.857 25.101 1.00 58.78 705 ARG A CA 1
ATOM 5403 C C . ARG A 1 705 ? -35.996 -22.162 24.930 1.00 58.78 705 ARG A C 1
ATOM 5405 O O . ARG A 1 705 ? -34.927 -22.188 24.332 1.00 58.78 705 ARG A O 1
ATOM 5412 N N . GLY A 1 706 ? -36.545 -23.259 25.443 1.00 44.84 706 GLY A N 1
ATOM 5413 C CA . GLY A 1 706 ? -36.157 -24.590 24.985 1.00 44.84 706 GLY A CA 1
ATOM 5414 C C . GLY A 1 706 ? -36.688 -24.812 23.571 1.00 44.84 706 GLY A C 1
ATOM 5415 O O . GLY A 1 706 ? -37.898 -24.877 23.419 1.00 44.84 706 GLY A O 1
ATOM 5416 N N . ASP A 1 707 ? -35.795 -24.855 22.578 1.00 38.91 707 ASP A N 1
ATOM 5417 C CA . ASP A 1 707 ? -35.799 -25.537 21.258 1.00 38.91 707 ASP A CA 1
ATOM 5418 C C . ASP A 1 707 ? -37.115 -25.823 20.472 1.00 38.91 707 ASP A C 1
ATOM 5420 O O . ASP A 1 707 ? -37.113 -26.571 19.499 1.00 38.91 707 ASP A O 1
ATOM 5424 N N . GLN A 1 708 ? -38.262 -25.244 20.829 1.00 42.03 708 GLN A N 1
ATOM 5425 C CA . GLN A 1 708 ? -39.560 -25.452 20.179 1.00 42.03 708 GLN A CA 1
ATOM 5426 C C . GLN A 1 708 ? -40.225 -24.109 19.894 1.00 42.03 708 GLN A C 1
ATOM 5428 O O . GLN A 1 708 ? -41.034 -23.620 20.676 1.00 42.03 708 GLN A O 1
ATOM 5433 N N . ASN A 1 709 ? -39.819 -23.497 18.781 1.00 41.22 709 ASN A N 1
ATOM 5434 C CA . ASN A 1 709 ? -40.620 -22.664 17.870 1.00 41.22 709 ASN A CA 1
ATOM 5435 C C . ASN A 1 709 ? -39.720 -21.631 17.202 1.00 41.22 709 ASN A C 1
ATOM 5437 O O . ASN A 1 709 ? -39.614 -20.475 17.627 1.00 41.22 709 ASN A O 1
ATOM 5441 N N . GLN A 1 710 ? -39.102 -22.063 16.108 1.00 40.19 710 GLN A N 1
ATOM 5442 C CA . GLN A 1 710 ? -38.596 -21.168 15.086 1.00 40.19 710 GLN A CA 1
ATOM 5443 C C . GLN A 1 710 ? -39.692 -21.020 14.019 1.00 40.19 710 GLN A C 1
ATOM 5445 O O . GLN A 1 710 ? -40.187 -22.015 13.503 1.00 40.19 710 GLN A O 1
ATOM 5450 N N . ALA A 1 711 ? -40.058 -19.763 13.743 1.00 42.91 711 ALA A N 1
ATOM 5451 C CA . ALA A 1 711 ? -40.989 -19.285 12.712 1.00 42.91 711 ALA A CA 1
ATOM 5452 C C . ALA A 1 711 ? -42.496 -19.563 12.910 1.00 42.91 711 ALA A C 1
ATOM 5454 O O . ALA A 1 711 ? -43.043 -20.473 12.308 1.00 42.91 711 ALA A O 1
ATOM 5455 N N . TRP A 1 712 ? -43.192 -18.692 13.655 1.00 38.81 712 TRP A N 1
ATOM 5456 C CA . TRP A 1 712 ? -44.625 -18.416 13.440 1.00 38.81 712 TRP A CA 1
ATOM 5457 C C . TRP A 1 712 ? -44.891 -16.922 13.639 1.00 38.81 712 TRP A C 1
ATOM 5459 O O . TRP A 1 712 ? -45.155 -16.464 14.752 1.00 38.81 712 TRP A O 1
ATOM 5469 N N . SER A 1 713 ? -44.759 -16.145 12.564 1.00 35.31 713 SER A N 1
ATOM 5470 C CA . SER A 1 713 ? -45.292 -14.780 12.454 1.00 35.31 713 SER A CA 1
ATOM 5471 C C . SER A 1 713 ? -45.456 -14.411 10.973 1.00 35.31 713 SER A C 1
ATOM 5473 O O . SER A 1 713 ? -44.733 -13.554 10.483 1.00 35.31 713 SER A O 1
ATOM 5475 N N . ASP A 1 714 ? -46.376 -15.063 10.258 1.00 30.28 714 ASP A N 1
ATOM 5476 C CA . ASP A 1 714 ? -46.896 -14.534 8.986 1.00 30.28 714 ASP A CA 1
ATOM 5477 C C . ASP A 1 714 ? -48.407 -14.258 9.123 1.00 30.28 714 ASP A C 1
ATOM 5479 O O . ASP A 1 714 ? -49.101 -15.007 9.823 1.00 30.28 714 ASP A O 1
ATOM 5483 N N . PRO A 1 715 ? -48.928 -13.167 8.526 1.00 33.72 715 PRO A N 1
ATOM 5484 C CA . PRO A 1 715 ? -50.332 -12.777 8.631 1.00 33.72 715 PRO A CA 1
ATOM 5485 C C . PRO A 1 715 ? -51.242 -13.645 7.735 1.00 33.72 715 PRO A C 1
ATOM 5487 O O . PRO A 1 715 ? -50.796 -14.153 6.706 1.00 33.72 715 PRO A O 1
ATOM 5490 N N . PRO A 1 716 ? -52.531 -13.818 8.088 1.00 31.52 716 PRO A N 1
ATOM 5491 C CA . PRO A 1 716 ? -53.408 -14.779 7.429 1.00 31.52 716 PRO A CA 1
ATOM 5492 C C . PRO A 1 716 ? -53.921 -14.250 6.086 1.00 31.52 716 PRO A C 1
ATOM 5494 O O . PRO A 1 716 ? -54.555 -13.196 6.022 1.00 31.52 716 PRO A O 1
ATOM 5497 N N . GLY A 1 717 ? -53.702 -15.022 5.022 1.00 28.62 717 GLY A N 1
ATOM 5498 C CA . GLY A 1 717 ? -54.347 -14.792 3.734 1.00 28.62 717 GLY A CA 1
ATOM 5499 C C . GLY A 1 717 ? -53.744 -15.617 2.605 1.00 28.62 717 GLY A C 1
ATOM 5500 O O . GLY A 1 717 ? -52.903 -15.102 1.883 1.00 28.62 717 GLY A O 1
ATOM 5501 N N . PHE A 1 718 ? -54.163 -16.878 2.482 1.00 27.08 718 PHE A N 1
ATOM 5502 C CA . PHE A 1 718 ? -54.688 -17.510 1.259 1.00 27.08 718 PHE A CA 1
ATOM 5503 C C . PHE A 1 718 ? -54.835 -19.018 1.513 1.00 27.08 718 PHE A C 1
ATOM 5505 O O . PHE A 1 718 ? -53.848 -19.735 1.668 1.00 27.08 718 PHE A O 1
ATOM 5512 N N . ASP A 1 719 ? -56.089 -19.461 1.591 1.00 26.92 719 ASP A N 1
ATOM 5513 C CA . ASP A 1 719 ? -56.478 -20.866 1.662 1.00 26.92 719 ASP A CA 1
ATOM 5514 C C . ASP A 1 719 ? -56.226 -21.597 0.332 1.00 26.92 719 ASP A C 1
ATOM 5516 O O . ASP A 1 719 ? -56.419 -21.041 -0.750 1.00 26.92 719 ASP A O 1
ATOM 5520 N N . ASP A 1 720 ? -55.891 -22.879 0.497 1.00 26.23 720 ASP A N 1
ATOM 5521 C CA . ASP A 1 720 ? -56.211 -24.033 -0.348 1.00 26.23 720 ASP A CA 1
ATOM 5522 C C . ASP A 1 720 ? -55.623 -24.138 -1.771 1.00 26.23 720 ASP A C 1
ATOM 5524 O O . ASP A 1 720 ? -55.961 -23.410 -2.698 1.00 26.23 720 ASP A O 1
ATOM 5528 N N . VAL A 1 721 ? -54.774 -25.152 -1.993 1.00 26.95 721 VAL A N 1
ATOM 5529 C CA . VAL A 1 721 ? -55.167 -26.518 -2.417 1.00 26.95 721 VAL A CA 1
ATOM 5530 C C . VAL A 1 721 ? -53.871 -27.311 -2.685 1.00 26.95 721 VAL A C 1
ATOM 5532 O O . VAL A 1 721 ? -53.225 -27.112 -3.708 1.00 26.95 721 VAL A O 1
ATOM 5535 N N . ASN A 1 722 ? -53.466 -28.212 -1.786 1.00 25.58 722 ASN A N 1
ATOM 5536 C CA . ASN A 1 722 ? -53.527 -29.663 -2.024 1.00 25.58 722 ASN A CA 1
ATOM 5537 C C . ASN A 1 722 ? -52.790 -30.452 -0.936 1.00 25.58 722 ASN A C 1
ATOM 5539 O O . ASN A 1 722 ? -51.571 -30.419 -0.779 1.00 25.58 722 ASN A O 1
ATOM 5543 N N . GLN A 1 723 ? -53.601 -31.217 -0.229 1.00 24.33 723 GLN A N 1
ATOM 5544 C CA . GLN A 1 723 ? -53.262 -32.236 0.738 1.00 24.33 723 GLN A CA 1
ATOM 5545 C C . GLN A 1 723 ? -52.990 -33.552 -0.001 1.00 24.33 723 GLN A C 1
ATOM 5547 O O . GLN A 1 723 ? -53.800 -33.956 -0.826 1.00 24.33 723 GLN A O 1
ATOM 5552 N N . MET A 1 724 ? -51.868 -34.201 0.317 1.00 25.08 724 MET A N 1
ATOM 5553 C CA . MET A 1 724 ? -51.598 -35.653 0.351 1.00 25.08 724 MET A CA 1
ATOM 5554 C C . MET A 1 724 ? -50.065 -35.799 0.431 1.00 25.08 724 MET A C 1
ATOM 5556 O O . MET A 1 724 ? -49.367 -35.181 -0.357 1.00 25.08 724 MET A O 1
ATOM 5560 N N . ALA A 1 725 ? -49.415 -36.590 1.278 1.00 26.48 725 ALA A N 1
ATOM 5561 C CA . ALA A 1 725 ? -49.789 -37.494 2.356 1.00 26.48 725 ALA A CA 1
ATOM 5562 C C . ALA A 1 725 ? -48.462 -38.151 2.823 1.00 26.48 725 ALA A C 1
ATOM 5564 O O . ALA A 1 725 ? -47.668 -38.514 1.963 1.00 26.48 725 ALA A O 1
ATOM 5565 N N . MET A 1 726 ? -48.296 -38.377 4.138 1.00 25.41 726 MET A N 1
ATOM 5566 C CA . MET A 1 726 ? -47.434 -39.409 4.776 1.00 25.41 726 MET A CA 1
ATOM 5567 C C . MET A 1 726 ? -45.896 -39.251 4.650 1.00 25.41 726 MET A C 1
ATOM 5569 O O . MET A 1 726 ? -45.366 -39.055 3.570 1.00 25.41 726 MET A O 1
ATOM 5573 N N . GLY A 1 727 ? -45.073 -39.405 5.691 1.00 24.53 727 GLY A N 1
ATOM 5574 C CA . GLY A 1 727 ? -45.300 -39.757 7.093 1.00 24.53 727 GLY A CA 1
ATOM 5575 C C . GLY A 1 727 ? -43.970 -40.067 7.812 1.00 24.53 727 GLY A C 1
ATOM 5576 O O . GLY A 1 727 ? -43.021 -40.488 7.163 1.00 24.53 727 GLY A O 1
ATOM 5577 N N . GLU A 1 728 ? -43.983 -39.843 9.137 1.00 25.94 728 GLU A N 1
ATOM 5578 C CA . GLU A 1 728 ? -43.180 -40.444 10.236 1.00 25.94 728 GLU A CA 1
ATOM 5579 C C . GLU A 1 728 ? -41.630 -40.341 10.214 1.00 25.94 728 GLU A C 1
ATOM 5581 O O . GLU A 1 728 ? -40.984 -40.578 9.208 1.00 25.94 728 GLU A O 1
ATOM 5586 N N . GLY A 1 729 ? -40.915 -40.043 11.311 1.00 25.80 729 GLY A N 1
ATOM 5587 C CA . GLY A 1 729 ? -41.284 -39.855 12.717 1.00 25.80 729 GLY A CA 1
ATOM 5588 C C . GLY A 1 729 ? -40.056 -39.588 13.624 1.00 25.80 729 GLY A C 1
ATOM 5589 O O . GLY A 1 729 ? -38.923 -39.852 13.227 1.00 25.80 729 GLY A O 1
ATOM 5590 N N . THR A 1 730 ? -40.334 -39.115 14.858 1.00 26.88 730 THR A N 1
ATOM 5591 C CA . THR A 1 730 ? -39.529 -39.187 16.124 1.00 26.88 730 THR A CA 1
ATOM 5592 C C . THR A 1 730 ? -38.139 -38.500 16.154 1.00 26.88 730 THR A C 1
ATOM 5594 O O . THR A 1 730 ? -37.227 -38.956 15.483 1.00 26.88 730 THR A O 1
ATOM 5597 N N . ARG A 1 731 ? -37.860 -37.373 16.858 1.00 23.31 731 ARG A N 1
ATOM 5598 C CA . ARG A 1 731 ? -37.995 -37.010 18.309 1.00 23.31 731 ARG A CA 1
ATOM 5599 C C . ARG A 1 731 ? -37.366 -38.101 19.208 1.00 23.31 731 ARG A C 1
ATOM 5601 O O . ARG A 1 731 ? -37.731 -39.250 19.038 1.00 23.31 731 ARG A O 1
ATOM 5608 N N . GLU A 1 732 ? -36.465 -37.899 20.176 1.00 25.03 732 GLU A N 1
ATOM 5609 C CA . GLU A 1 732 ? -36.172 -36.800 21.112 1.00 25.03 732 GLU A CA 1
ATOM 5610 C C . GLU A 1 732 ? -34.975 -37.241 22.017 1.00 25.03 732 GLU A C 1
ATOM 5612 O O . GLU A 1 732 ? -34.825 -38.443 22.216 1.00 25.03 732 GLU A O 1
ATOM 5617 N N . GLN A 1 733 ? -34.183 -36.316 22.597 1.00 25.50 733 GLN A N 1
ATOM 5618 C CA . GLN A 1 733 ? -33.780 -36.243 24.035 1.00 25.50 733 GLN A CA 1
ATOM 5619 C C . GLN A 1 733 ? -32.397 -35.605 24.313 1.00 25.50 733 GLN A C 1
ATOM 5621 O O . GLN A 1 733 ? -31.339 -36.138 23.986 1.00 25.50 733 GLN A O 1
ATOM 5626 N N . MET A 1 734 ? -32.459 -34.462 25.008 1.00 23.30 734 MET A N 1
ATOM 5627 C CA . MET A 1 734 ? -31.402 -33.786 25.776 1.00 23.30 734 MET A CA 1
ATOM 5628 C C . MET A 1 734 ? -31.195 -34.422 27.169 1.00 23.30 734 MET A C 1
ATOM 5630 O O . MET A 1 734 ? -32.096 -35.105 27.643 1.00 23.30 734 MET A O 1
ATOM 5634 N N . TYR A 1 735 ? -30.068 -34.106 27.839 1.00 22.88 735 TYR A N 1
ATOM 5635 C CA . TYR A 1 735 ? -29.903 -33.562 29.224 1.00 22.88 735 TYR A CA 1
ATOM 5636 C C . TYR A 1 735 ? -28.437 -33.791 29.691 1.00 22.88 735 TYR A C 1
ATOM 5638 O O . TYR A 1 735 ? -27.995 -34.927 29.785 1.00 22.88 735 TYR A O 1
ATOM 5646 N N . GLN A 1 736 ? -27.583 -32.756 29.744 1.00 24.17 736 GLN A N 1
ATOM 5647 C CA . GLN A 1 736 ? -27.182 -31.911 30.903 1.00 24.17 736 GLN A CA 1
ATOM 5648 C C . GLN A 1 736 ? -26.015 -32.434 31.797 1.00 24.17 736 GLN A C 1
ATOM 5650 O O . GLN A 1 736 ? -25.766 -33.634 31.842 1.00 24.17 736 GLN A O 1
ATOM 5655 N N . PRO A 1 737 ? -25.262 -31.525 32.472 1.00 35.69 737 PRO A N 1
ATOM 5656 C CA . PRO A 1 737 ? -23.915 -31.751 33.031 1.00 35.69 737 PRO A CA 1
ATOM 5657 C C . PRO A 1 737 ? -23.904 -31.993 34.561 1.00 35.69 737 PRO A C 1
ATOM 5659 O O . PRO A 1 737 ? -24.938 -31.819 35.206 1.00 35.69 737 PRO A O 1
ATOM 5662 N N . PRO A 1 738 ? -22.733 -32.272 35.184 1.00 32.56 738 PRO A N 1
ATOM 5663 C CA . PRO A 1 738 ? -22.577 -32.021 36.623 1.00 32.56 738 PRO A CA 1
ATOM 5664 C C . PRO A 1 738 ? -21.287 -31.287 37.063 1.00 32.56 738 PRO A C 1
ATOM 5666 O O . PRO A 1 738 ? -20.239 -31.328 36.419 1.00 32.56 738 PRO A O 1
ATOM 5669 N N . HIS A 1 739 ? -21.407 -30.625 38.222 1.00 27.52 739 HIS A N 1
ATOM 5670 C CA . HIS A 1 739 ? -20.395 -29.891 38.996 1.00 27.52 739 HIS A CA 1
ATOM 5671 C C . HIS A 1 739 ? -19.434 -30.784 39.821 1.00 27.52 739 HIS A C 1
ATOM 5673 O O . HIS A 1 739 ? -19.801 -31.874 40.236 1.00 27.52 739 HIS A O 1
ATOM 5679 N N . HIS A 1 740 ? -18.259 -30.207 40.135 1.00 28.59 740 HIS A N 1
ATOM 5680 C CA . HIS A 1 740 ? -17.346 -30.385 41.290 1.00 28.59 740 HIS A CA 1
ATOM 5681 C C . HIS A 1 740 ? -17.070 -31.771 41.920 1.00 28.59 740 HIS A C 1
ATOM 5683 O O . HIS A 1 740 ? -17.945 -32.391 42.510 1.00 28.59 740 HIS A O 1
ATOM 5689 N N . GLY A 1 741 ? -15.770 -32.096 42.050 1.00 24.55 741 GLY A N 1
ATOM 5690 C CA . GLY A 1 741 ? -15.253 -32.921 43.154 1.00 24.55 741 GLY A CA 1
ATOM 5691 C C . GLY A 1 741 ? -13.921 -33.644 42.900 1.00 24.55 741 GLY A C 1
ATOM 5692 O O . GLY A 1 741 ? -13.915 -34.703 42.302 1.00 24.55 741 GLY A O 1
ATOM 5693 N N . SER A 1 742 ? -12.822 -33.076 43.416 1.00 25.47 742 SER A N 1
ATOM 5694 C CA . SER A 1 742 ? -11.728 -33.739 44.163 1.00 25.47 742 SER A CA 1
ATOM 5695 C C . SER A 1 742 ? -11.133 -35.105 43.723 1.00 25.47 742 SER A C 1
ATOM 5697 O O . SER A 1 742 ? -11.808 -36.124 43.748 1.00 25.47 742 SER A O 1
ATOM 5699 N N . GLN A 1 743 ? -9.786 -35.105 43.656 1.00 27.34 743 GLN A N 1
ATOM 5700 C CA . GLN A 1 743 ? -8.810 -36.200 43.878 1.00 27.34 743 GLN A CA 1
ATOM 5701 C C . GLN A 1 743 ? -8.450 -37.173 42.735 1.00 27.34 743 GLN A C 1
ATOM 5703 O O . GLN A 1 743 ? -9.292 -37.873 42.193 1.00 27.34 743 GLN A O 1
ATOM 5708 N N . GLY A 1 744 ? -7.130 -37.335 42.528 1.00 26.14 744 GLY A N 1
ATOM 5709 C CA . GLY A 1 744 ? -6.534 -38.674 42.379 1.00 26.14 744 GLY A CA 1
ATOM 5710 C C . GLY A 1 744 ? -5.799 -39.030 41.077 1.00 26.14 744 GLY A C 1
ATOM 5711 O O . GLY A 1 744 ? -6.329 -39.757 40.260 1.00 26.14 744 GLY A O 1
ATOM 5712 N N . SER A 1 745 ? -4.532 -38.612 40.965 1.00 26.39 745 SER A N 1
ATOM 5713 C CA . SER A 1 745 ? -3.353 -39.468 40.687 1.00 26.39 745 SER A CA 1
ATOM 5714 C C . SER A 1 745 ? -3.323 -40.505 39.528 1.00 26.39 745 SER A C 1
ATOM 5716 O O . SER A 1 745 ? -3.861 -41.595 39.652 1.00 26.39 745 SER A O 1
ATOM 5718 N N . MET A 1 746 ? -2.414 -40.221 38.577 1.00 25.56 746 MET A N 1
ATOM 5719 C CA . MET A 1 746 ? -1.339 -41.066 37.988 1.00 25.56 746 MET A CA 1
ATOM 5720 C C . MET A 1 746 ? -1.588 -42.261 37.024 1.00 25.56 746 MET A C 1
ATOM 5722 O O . MET A 1 746 ? -2.441 -43.107 37.248 1.00 25.56 746 MET A O 1
ATOM 5726 N N . TYR A 1 747 ? -0.625 -42.369 36.076 1.00 26.58 747 TYR A N 1
ATOM 5727 C CA . TYR A 1 747 ? -0.242 -43.477 35.160 1.00 26.58 747 TYR A CA 1
ATOM 5728 C C . TYR A 1 747 ? -1.275 -43.843 34.069 1.00 26.58 747 TYR A C 1
ATOM 5730 O O . TYR A 1 747 ? -2.463 -43.874 34.327 1.00 26.58 747 TYR A O 1
ATOM 5738 N N . SER A 1 748 ? -0.959 -44.199 32.819 1.00 26.81 748 SER A N 1
ATOM 5739 C CA . SER A 1 748 ? 0.252 -44.263 31.984 1.00 26.81 748 SER A CA 1
ATOM 5740 C C . SER A 1 748 ? -0.147 -44.859 30.628 1.00 26.81 748 SER A C 1
ATOM 5742 O O . SER A 1 748 ? -1.092 -45.641 30.589 1.00 26.81 748 SER A O 1
ATOM 5744 N N . GLY A 1 749 ? 0.662 -44.648 29.587 1.00 26.78 749 GLY A N 1
ATOM 5745 C CA . GLY A 1 749 ? 0.863 -45.677 28.556 1.00 26.78 749 GLY A CA 1
ATOM 5746 C C . GLY A 1 749 ? 0.346 -45.355 27.155 1.00 26.78 749 GLY A C 1
ATOM 5747 O O . GLY A 1 749 ? -0.757 -45.736 26.784 1.00 26.78 749 GLY A O 1
ATOM 5748 N N . GLN A 1 750 ? 1.225 -44.752 26.353 1.00 26.03 750 GLN A N 1
ATOM 5749 C CA . GLN A 1 750 ? 1.388 -45.080 24.929 1.00 26.03 750 GLN A CA 1
ATOM 5750 C C . GLN A 1 750 ? 1.640 -46.596 24.746 1.00 26.03 750 GLN A C 1
ATOM 5752 O O . GLN A 1 750 ? 2.130 -47.254 25.670 1.00 26.03 750 GLN A O 1
ATOM 5757 N N . PRO A 1 751 ? 1.386 -47.140 23.545 1.00 35.47 751 PRO A N 1
ATOM 5758 C CA . PRO A 1 751 ? 2.527 -47.346 22.650 1.00 35.47 751 PRO A CA 1
ATOM 5759 C C . PRO A 1 751 ? 2.273 -46.943 21.189 1.00 35.47 751 PRO A C 1
ATOM 5761 O O . PRO A 1 751 ? 1.204 -47.155 20.620 1.00 35.47 751 PRO A O 1
ATOM 5764 N N . ASP A 1 752 ? 3.335 -46.392 20.606 1.00 26.30 752 ASP A N 1
ATOM 5765 C CA . ASP A 1 752 ? 3.618 -46.273 19.175 1.00 26.30 752 ASP A CA 1
ATOM 5766 C C . ASP A 1 752 ? 3.756 -47.650 18.487 1.00 26.30 752 ASP A C 1
ATOM 5768 O O . ASP A 1 752 ? 4.065 -48.631 19.163 1.00 26.30 752 ASP A O 1
ATOM 5772 N N . ILE A 1 753 ? 3.650 -47.689 17.141 1.00 29.91 753 ILE A N 1
ATOM 5773 C CA . ILE A 1 753 ? 4.710 -48.121 16.181 1.00 29.91 753 ILE A CA 1
ATOM 5774 C C . ILE A 1 753 ? 4.155 -48.634 14.822 1.00 29.91 753 ILE A C 1
ATOM 5776 O O . ILE A 1 753 ? 3.540 -49.690 14.751 1.00 29.91 753 ILE A O 1
ATOM 5780 N N . ASN A 1 754 ? 4.540 -47.902 13.754 1.00 28.53 754 ASN A N 1
ATOM 5781 C CA . ASN A 1 754 ? 5.010 -48.331 12.409 1.00 28.53 754 ASN A CA 1
ATOM 5782 C C . ASN A 1 754 ? 4.081 -49.063 11.401 1.00 28.53 754 ASN A C 1
ATOM 5784 O O . ASN A 1 754 ? 3.250 -49.860 11.794 1.00 28.53 754 ASN A O 1
ATOM 5788 N N . ARG A 1 755 ? 4.243 -48.999 10.058 1.00 27.66 755 ARG A N 1
ATOM 5789 C CA . ARG A 1 755 ? 5.038 -48.222 9.059 1.00 27.66 755 ARG A CA 1
ATOM 5790 C C . ARG A 1 755 ? 4.788 -48.863 7.661 1.00 27.66 755 ARG A C 1
ATOM 5792 O O . ARG A 1 755 ? 4.448 -50.039 7.615 1.00 27.66 755 ARG A O 1
ATOM 5799 N N . HIS A 1 756 ? 5.114 -48.133 6.579 1.00 27.98 756 HIS A N 1
ATOM 5800 C CA . HIS A 1 756 ? 5.269 -48.548 5.153 1.00 27.98 756 HIS A CA 1
ATOM 5801 C C . HIS A 1 756 ? 3.975 -48.645 4.308 1.00 27.98 756 HIS A C 1
ATOM 5803 O O . HIS A 1 756 ? 2.980 -49.156 4.787 1.00 27.98 756 HIS A O 1
ATOM 5809 N N . GLY A 1 757 ? 3.867 -48.182 3.053 1.00 24.95 757 GLY A N 1
ATOM 5810 C CA . GLY A 1 757 ? 4.826 -47.672 2.060 1.00 24.95 757 GLY A CA 1
ATOM 5811 C C . GLY A 1 757 ? 4.812 -48.529 0.776 1.00 24.95 757 GLY A C 1
ATOM 5812 O O . GLY A 1 757 ? 5.055 -49.723 0.896 1.00 24.95 757 GLY A O 1
ATOM 5813 N N . PHE A 1 758 ? 4.607 -47.887 -0.392 1.00 26.77 758 PHE A N 1
ATOM 5814 C CA . PHE A 1 758 ? 4.907 -48.272 -1.800 1.00 26.77 758 PHE A CA 1
ATOM 5815 C C . PHE A 1 758 ? 3.772 -48.320 -2.852 1.00 26.77 758 PHE A C 1
ATOM 5817 O O . PHE A 1 758 ? 2.623 -48.642 -2.579 1.00 26.77 758 PHE A O 1
ATOM 5824 N N . GLU A 1 759 ? 4.200 -47.919 -4.057 1.00 26.08 759 GLU A N 1
ATOM 5825 C CA . GLU A 1 759 ? 3.551 -47.559 -5.328 1.00 26.08 759 GLU A CA 1
ATOM 5826 C C . GLU A 1 759 ? 2.897 -48.716 -6.116 1.00 26.08 759 GLU A C 1
ATOM 5828 O O . GLU A 1 759 ? 3.375 -49.847 -6.050 1.00 26.08 759 GLU A O 1
ATOM 5833 N N . ASN A 1 760 ? 1.892 -48.410 -6.961 1.00 27.22 760 ASN A N 1
ATOM 5834 C CA . ASN A 1 760 ? 1.937 -48.539 -8.441 1.00 27.22 760 ASN A CA 1
ATOM 5835 C C . ASN A 1 760 ? 0.541 -48.497 -9.118 1.00 27.22 760 ASN A C 1
ATOM 5837 O O . ASN A 1 760 ? -0.435 -49.061 -8.636 1.00 27.22 760 ASN A O 1
ATOM 5841 N N . VAL A 1 761 ? 0.508 -47.826 -10.275 1.00 27.52 761 VAL A N 1
ATOM 5842 C CA . VAL A 1 761 ? -0.528 -47.720 -11.346 1.00 27.52 761 VAL A CA 1
ATOM 5843 C C . VAL A 1 761 ? -0.279 -48.915 -12.327 1.00 27.52 761 VAL A C 1
ATOM 5845 O O . VAL A 1 761 ? 0.867 -49.377 -12.288 1.00 27.52 761 VAL A O 1
ATOM 5848 N N . PRO A 1 762 ? -1.186 -49.455 -13.207 1.00 38.47 762 PRO A N 1
ATOM 5849 C CA . PRO A 1 762 ? -2.014 -48.698 -14.174 1.00 38.47 762 PRO A CA 1
ATOM 5850 C C . PRO A 1 762 ? -3.319 -49.322 -14.767 1.00 38.47 762 PRO A C 1
ATOM 5852 O O . PRO A 1 762 ? -3.684 -50.455 -14.470 1.00 38.47 762 PRO A O 1
ATOM 5855 N N . THR A 1 763 ? -3.933 -48.564 -15.706 1.00 25.41 763 THR A N 1
ATOM 5856 C CA . THR A 1 763 ? -4.948 -48.924 -16.749 1.00 25.41 763 THR A CA 1
ATOM 5857 C C . THR A 1 763 ? -6.367 -49.274 -16.241 1.00 25.41 763 THR A C 1
ATOM 5859 O O . THR A 1 763 ? -6.504 -49.839 -15.171 1.00 25.41 763 THR A O 1
ATOM 5862 N N . ASP A 1 764 ? -7.501 -48.963 -16.882 1.00 26.41 764 ASP A N 1
ATOM 5863 C CA . ASP A 1 764 ? -7.789 -48.615 -18.272 1.00 26.41 764 ASP A CA 1
ATOM 5864 C C . ASP A 1 764 ? -9.175 -47.926 -18.430 1.00 26.41 764 ASP A C 1
ATOM 5866 O O . ASP A 1 764 ? -9.979 -47.835 -17.505 1.00 26.41 764 ASP A O 1
ATOM 5870 N N . SER A 1 765 ? -9.401 -47.462 -19.652 1.00 26.45 765 SER A N 1
ATOM 5871 C CA . SER A 1 765 ? -10.485 -46.699 -20.285 1.00 26.45 765 SER A CA 1
ATOM 5872 C C . SER A 1 765 ? -11.902 -47.329 -20.410 1.00 26.45 765 SER A C 1
ATOM 5874 O O . SER A 1 765 ? -12.048 -48.531 -20.589 1.00 26.45 765 SER A O 1
ATOM 5876 N N . MET A 1 766 ? -12.953 -46.479 -20.413 1.00 27.48 766 MET A N 1
ATOM 5877 C CA . MET A 1 766 ? -14.211 -46.564 -21.213 1.00 27.48 766 MET A CA 1
ATOM 5878 C C . MET A 1 766 ? -15.072 -45.298 -20.965 1.00 27.48 766 MET A C 1
ATOM 5880 O O . MET A 1 766 ? -15.461 -45.026 -19.837 1.00 27.48 766 MET A O 1
ATOM 5884 N N . GLN A 1 767 ? -15.149 -44.362 -21.920 1.00 27.47 767 GLN A N 1
ATOM 5885 C CA . GLN A 1 767 ? -16.190 -44.214 -22.962 1.00 27.47 767 GLN A CA 1
ATOM 5886 C C . GLN A 1 767 ? -17.556 -43.689 -22.482 1.00 27.47 767 GLN A C 1
ATOM 5888 O O . GLN A 1 767 ? -18.238 -44.338 -21.697 1.00 27.47 767 GLN A O 1
ATOM 5893 N N . GLY A 1 768 ? -18.003 -42.580 -23.091 1.00 25.17 768 GLY A N 1
ATOM 5894 C CA . GLY A 1 768 ? -19.430 -42.287 -23.258 1.00 25.17 768 GLY A CA 1
ATOM 5895 C C . GLY A 1 768 ? -19.799 -40.811 -23.449 1.00 25.17 768 GLY A C 1
ATOM 5896 O O . GLY A 1 768 ? -19.721 -40.055 -22.490 1.00 25.17 768 GLY A O 1
ATOM 5897 N N . LEU A 1 769 ? -20.327 -40.495 -24.645 1.00 27.86 769 LEU A N 1
ATOM 5898 C CA . LEU A 1 769 ? -21.188 -39.351 -25.035 1.00 27.86 769 LEU A CA 1
ATOM 5899 C C . LEU A 1 769 ? -20.448 -38.067 -25.466 1.00 27.86 769 LEU A C 1
ATOM 5901 O O . LEU A 1 769 ? -20.021 -37.269 -24.642 1.00 27.86 769 LEU A O 1
ATOM 5905 N N . GLU A 1 770 ? -20.100 -37.875 -26.745 1.00 22.58 770 GLU A N 1
ATOM 5906 C CA . GLU A 1 770 ? -20.953 -37.525 -27.909 1.00 22.58 770 GLU A CA 1
ATOM 5907 C C . GLU A 1 770 ? -21.914 -36.340 -27.697 1.00 22.58 770 GLU A C 1
ATOM 5909 O O . GLU A 1 770 ? -22.966 -36.476 -27.080 1.00 22.58 770 GLU A O 1
ATOM 5914 N N . LEU A 1 771 ? -21.594 -35.209 -28.338 1.00 27.70 771 LEU A N 1
ATOM 5915 C CA . LEU A 1 771 ? -22.567 -34.344 -29.012 1.00 27.70 771 LEU A CA 1
ATOM 5916 C C . LEU A 1 771 ? -21.867 -33.595 -30.154 1.00 27.70 771 LEU A C 1
ATOM 5918 O O . LEU A 1 771 ? -20.841 -32.941 -29.969 1.00 27.70 771 LEU A O 1
ATOM 5922 N N . GLY A 1 772 ? -22.400 -33.814 -31.355 1.00 25.34 772 GLY A N 1
ATOM 5923 C CA . GLY A 1 772 ? -21.798 -33.488 -32.637 1.00 25.34 772 GLY A CA 1
ATOM 5924 C C . GLY A 1 772 ? -21.928 -32.035 -33.091 1.00 25.34 772 GLY A C 1
ATOM 5925 O O . GLY A 1 772 ? -22.756 -31.249 -32.639 1.00 25.34 772 GLY A O 1
ATOM 5926 N N . SER A 1 773 ? -21.058 -31.749 -34.048 1.00 24.25 773 SER A N 1
ATOM 5927 C CA . SER A 1 773 ? -20.932 -30.594 -34.926 1.00 24.25 773 SER A CA 1
ATOM 5928 C C . SER A 1 773 ? -22.023 -30.537 -36.004 1.00 24.25 773 SER A C 1
ATOM 5930 O O . SER A 1 773 ? -22.551 -31.576 -36.381 1.00 24.25 773 SER A O 1
ATOM 5932 N N . HIS A 1 774 ? -22.294 -29.337 -36.551 1.00 27.44 774 HIS A N 1
ATOM 5933 C CA . HIS A 1 774 ? -22.491 -29.061 -37.993 1.00 27.44 774 HIS A CA 1
ATOM 5934 C C . HIS A 1 774 ? -22.686 -27.539 -38.288 1.00 27.44 774 HIS A C 1
ATOM 5936 O O . HIS A 1 774 ? -22.895 -26.777 -37.346 1.00 27.44 774 HIS A O 1
ATOM 5942 N N . PRO A 1 775 ? -22.508 -27.062 -39.549 1.00 36.09 775 PRO A N 1
ATOM 5943 C CA . PRO A 1 775 ? -21.718 -25.855 -39.866 1.00 36.09 775 PRO A CA 1
ATOM 5944 C C . PRO A 1 775 ? -22.375 -24.825 -40.834 1.00 36.09 775 PRO A C 1
ATOM 5946 O O . PRO A 1 775 ? -23.353 -25.132 -41.505 1.00 36.09 775 PRO A O 1
ATOM 5949 N N . GLY A 1 776 ? -21.721 -23.665 -41.041 1.00 24.58 776 GLY A N 1
ATOM 5950 C CA . GLY A 1 776 ? -21.517 -23.087 -42.392 1.00 24.58 776 GLY A CA 1
ATOM 5951 C C . GLY A 1 776 ? -22.191 -21.756 -42.810 1.00 24.58 776 GLY A C 1
ATOM 5952 O O . GLY A 1 776 ? -23.344 -21.498 -42.491 1.00 24.58 776 GLY A O 1
ATOM 5953 N N . SER A 1 777 ? -21.451 -21.017 -43.667 1.00 24.59 777 SER A N 1
ATOM 5954 C CA . SER A 1 777 ? -21.783 -19.861 -44.553 1.00 24.59 777 SER A CA 1
ATOM 5955 C C . SER A 1 777 ? -21.494 -18.448 -43.987 1.00 24.59 777 SER A C 1
ATOM 5957 O O . SER A 1 777 ? -22.050 -18.105 -42.957 1.00 24.59 777 SER A O 1
ATOM 5959 N N . ALA A 1 778 ? -20.623 -17.539 -44.475 1.00 24.14 778 ALA A N 1
ATOM 5960 C CA . ALA A 1 778 ? -19.938 -17.170 -45.742 1.00 24.14 778 ALA A CA 1
ATOM 5961 C C . ALA A 1 778 ? -20.457 -15.843 -46.386 1.00 24.14 778 ALA A C 1
ATOM 5963 O O . ALA A 1 778 ? -21.564 -15.803 -46.901 1.00 24.14 778 ALA A O 1
ATOM 5964 N N . TYR A 1 779 ? -19.595 -14.803 -46.349 1.00 24.69 779 TYR A N 1
ATOM 5965 C CA . TYR A 1 779 ? -19.329 -13.651 -47.262 1.00 24.69 779 TYR A CA 1
ATOM 5966 C C . TYR A 1 779 ? -20.407 -12.677 -47.848 1.00 24.69 779 TYR A C 1
ATOM 5968 O O . TYR A 1 779 ? -21.112 -13.037 -48.780 1.00 24.69 779 TYR A O 1
ATOM 5976 N N . GLY A 1 780 ? -20.299 -11.380 -47.446 1.00 22.88 780 GLY A N 1
ATOM 5977 C CA . GLY A 1 780 ? -20.168 -10.113 -48.250 1.00 22.88 780 GLY A CA 1
ATOM 5978 C C . GLY A 1 780 ? -21.381 -9.478 -48.989 1.00 22.88 780 GLY A C 1
ATOM 5979 O O . GLY A 1 780 ? -22.372 -10.177 -49.167 1.00 22.88 780 GLY A O 1
ATOM 5980 N N . PRO A 1 781 ? -21.317 -8.220 -49.538 1.00 36.19 781 PRO A N 1
ATOM 5981 C CA . PRO A 1 781 ? -20.351 -7.097 -49.406 1.00 36.19 781 PRO A CA 1
ATOM 5982 C C . PRO A 1 781 ? -20.974 -5.647 -49.292 1.00 36.19 781 PRO A C 1
ATOM 5984 O O . PRO A 1 781 ? -22.175 -5.487 -49.107 1.00 36.19 781 PRO A O 1
ATOM 5987 N N . MET A 1 782 ? -20.103 -4.617 -49.382 1.00 24.45 782 MET A N 1
ATOM 5988 C CA . MET A 1 782 ? -20.239 -3.130 -49.306 1.00 24.45 782 MET A CA 1
ATOM 5989 C C . MET A 1 782 ? -21.325 -2.425 -50.173 1.00 24.45 782 MET A C 1
ATOM 5991 O O . MET A 1 782 ? -21.661 -2.953 -51.227 1.00 24.45 782 MET A O 1
ATOM 5995 N N . ASP A 1 783 ? -21.787 -1.193 -49.833 1.00 27.59 783 ASP A N 1
ATOM 5996 C CA . ASP A 1 783 ? -21.154 0.103 -50.235 1.00 27.59 783 ASP A CA 1
ATOM 5997 C C . ASP A 1 783 ? -21.919 1.423 -49.895 1.00 27.59 783 ASP A C 1
ATOM 5999 O O . ASP A 1 783 ? -23.146 1.465 -49.864 1.00 27.59 783 ASP A O 1
ATOM 6003 N N . ASN A 1 784 ? -21.118 2.501 -49.776 1.00 26.58 784 ASN A N 1
ATOM 6004 C CA . ASN A 1 784 ? -21.329 3.953 -50.017 1.00 26.58 784 ASN A CA 1
ATOM 6005 C C . ASN A 1 784 ? -21.968 4.986 -49.034 1.00 26.58 784 ASN A C 1
ATOM 6007 O O . ASN A 1 784 ? -23.178 5.171 -48.959 1.00 26.58 784 ASN A O 1
ATOM 6011 N N . MET A 1 785 ? -21.051 5.790 -48.456 1.00 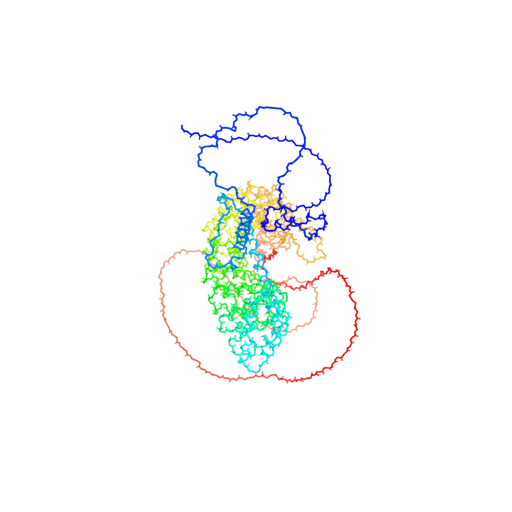22.03 785 MET A N 1
ATOM 6012 C CA . MET A 1 785 ? -20.857 7.267 -48.516 1.00 22.03 785 MET A CA 1
ATOM 6013 C C . MET A 1 785 ? -21.972 8.286 -48.183 1.00 22.03 785 MET A C 1
ATOM 6015 O O . MET A 1 785 ? -22.952 8.416 -48.908 1.00 22.03 785 MET A O 1
ATOM 6019 N N . THR A 1 786 ? -21.666 9.212 -47.254 1.00 25.12 786 THR A N 1
ATOM 6020 C CA . THR A 1 786 ? -21.541 10.670 -47.542 1.00 25.12 786 THR A CA 1
ATOM 6021 C C . THR A 1 786 ? -20.858 11.450 -46.399 1.00 25.12 786 THR A C 1
ATOM 6023 O O . THR A 1 786 ? -21.007 11.128 -45.224 1.00 25.12 786 THR A O 1
ATOM 6026 N N . GLU A 1 787 ? -20.067 12.456 -46.787 1.00 23.39 787 GLU A N 1
ATOM 6027 C CA . GLU A 1 787 ? -19.335 13.435 -45.968 1.00 23.39 787 GLU A CA 1
ATOM 6028 C C . GLU A 1 787 ? -20.247 14.354 -45.135 1.00 23.39 787 GLU A C 1
ATOM 6030 O O . GLU A 1 787 ? -21.364 14.636 -45.560 1.00 23.39 787 GLU A O 1
ATOM 6035 N N . LEU A 1 788 ? -19.721 14.914 -44.028 1.00 25.33 788 LEU A N 1
ATOM 6036 C CA . LEU A 1 788 ? -19.709 16.364 -43.731 1.00 25.33 788 LEU A CA 1
ATOM 6037 C C . LEU A 1 788 ? -19.169 16.674 -42.317 1.00 25.33 788 LEU A C 1
ATOM 6039 O O . LEU A 1 788 ? -19.655 16.147 -41.324 1.00 25.33 788 LEU A O 1
ATOM 6043 N N . GLY A 1 789 ? -18.251 17.644 -42.250 1.00 24.08 789 GLY A N 1
ATOM 6044 C CA . GLY A 1 789 ? -18.361 18.759 -41.300 1.00 24.08 789 GLY A CA 1
ATOM 6045 C C . GLY A 1 789 ? -17.726 18.618 -39.915 1.00 24.08 789 GLY A C 1
ATOM 6046 O O . GLY A 1 789 ? -18.291 18.033 -39.001 1.00 24.08 789 GLY A O 1
ATOM 6047 N N . ALA A 1 790 ? -16.592 19.294 -39.739 1.00 24.08 790 ALA A N 1
ATOM 6048 C CA . ALA A 1 790 ? -16.015 19.643 -38.448 1.00 24.08 790 ALA A CA 1
ATOM 6049 C C . ALA A 1 790 ? -16.905 20.621 -37.661 1.00 24.08 790 ALA A C 1
ATOM 6051 O O . ALA A 1 790 ? -17.287 21.648 -38.212 1.00 24.08 790 ALA A O 1
ATOM 6052 N N . THR A 1 791 ? -17.095 20.381 -36.360 1.00 25.25 791 THR A N 1
ATOM 6053 C CA . THR A 1 791 ? -17.307 21.436 -35.352 1.00 25.25 791 THR A CA 1
ATOM 6054 C C . THR A 1 791 ? -16.896 20.952 -33.962 1.00 25.25 791 THR A C 1
ATOM 6056 O O . THR A 1 791 ? -17.311 19.896 -33.495 1.00 25.25 791 THR A O 1
ATOM 6059 N N . SER A 1 792 ? -16.082 21.784 -33.324 1.00 25.08 792 SER A N 1
ATOM 6060 C CA . SER A 1 792 ? -15.782 21.881 -31.897 1.00 25.08 792 SER A CA 1
ATOM 6061 C C . SER A 1 792 ? -17.018 21.820 -30.991 1.00 25.08 792 SER A C 1
ATOM 6063 O O . SER A 1 792 ? -18.007 22.495 -31.269 1.00 25.08 792 SER A O 1
ATOM 6065 N N . GLY A 1 793 ? -16.909 21.121 -29.859 1.00 24.16 793 GLY A N 1
ATOM 6066 C CA . GLY A 1 793 ? -17.889 21.177 -28.775 1.00 24.16 793 GLY A CA 1
ATOM 6067 C C . GLY A 1 793 ? -17.415 20.434 -27.527 1.00 24.16 793 GLY A C 1
ATOM 6068 O O . GLY A 1 793 ? -17.415 19.207 -27.503 1.00 24.16 793 GLY A O 1
ATOM 6069 N N . ASP A 1 794 ? -17.011 21.201 -26.514 1.00 24.66 794 ASP A N 1
ATOM 6070 C CA . ASP A 1 794 ? -16.950 20.795 -25.106 1.00 24.66 794 ASP A CA 1
ATOM 6071 C C . ASP A 1 794 ? -18.280 20.179 -24.677 1.00 24.66 794 ASP A C 1
ATOM 6073 O O . ASP A 1 794 ? -19.287 20.878 -24.739 1.00 24.66 794 ASP A O 1
ATOM 6077 N N . TYR A 1 795 ? -18.277 18.953 -24.147 1.00 23.62 795 TYR A N 1
ATOM 6078 C CA . TYR A 1 795 ? -19.316 18.500 -23.220 1.00 23.62 795 TYR A CA 1
ATOM 6079 C C . TYR A 1 795 ? -18.761 17.496 -22.203 1.00 23.62 795 TYR A C 1
ATOM 6081 O O . TYR A 1 795 ? -18.446 16.350 -22.518 1.00 23.62 795 TYR A O 1
ATOM 6089 N N . ASN A 1 796 ? -18.702 17.965 -20.954 1.00 26.52 796 ASN A N 1
ATOM 6090 C CA . ASN A 1 796 ? -18.900 17.171 -19.745 1.00 26.52 796 ASN A CA 1
ATOM 6091 C C . ASN A 1 796 ? -20.107 16.243 -19.920 1.00 26.52 796 ASN A C 1
ATOM 6093 O O . ASN A 1 796 ? -21.193 16.736 -20.225 1.00 26.52 796 ASN A O 1
ATOM 6097 N N . LEU A 1 797 ? -19.945 14.951 -19.634 1.00 22.81 797 LEU A N 1
ATOM 6098 C CA . LEU A 1 797 ? -21.062 14.060 -19.328 1.00 22.81 797 LEU A CA 1
ATOM 6099 C C . LEU A 1 797 ? -20.604 12.917 -18.420 1.00 22.81 797 LEU A C 1
ATOM 6101 O O . LEU A 1 797 ? -19.990 11.932 -18.825 1.00 22.81 797 LEU A O 1
ATOM 6105 N N . ASP A 1 798 ? -20.931 13.142 -17.156 1.00 23.70 798 ASP A N 1
ATOM 6106 C CA . ASP A 1 798 ? -21.329 12.174 -16.147 1.00 23.70 798 ASP A CA 1
ATOM 6107 C C . ASP A 1 798 ? -22.078 10.970 -16.759 1.00 23.70 798 ASP A C 1
ATOM 6109 O O . ASP A 1 798 ? -23.008 11.140 -17.551 1.00 23.70 798 ASP A O 1
ATOM 6113 N N . SER A 1 799 ? -21.674 9.746 -16.410 1.00 23.78 799 SER A N 1
ATOM 6114 C CA . SER A 1 799 ? -22.459 8.533 -16.678 1.00 23.78 799 SER A CA 1
ATOM 6115 C C . SER A 1 799 ? -22.127 7.409 -15.689 1.00 23.78 799 SER A C 1
ATOM 6117 O O . SER A 1 799 ? -21.142 6.685 -15.806 1.00 23.78 799 SER A O 1
ATOM 6119 N N . SER A 1 800 ? -22.994 7.306 -14.680 1.00 22.86 800 SER A N 1
ATOM 6120 C CA . SER A 1 800 ? -23.642 6.081 -14.184 1.00 22.86 800 SER A CA 1
ATOM 6121 C C . SER A 1 800 ? -22.980 4.729 -14.507 1.00 22.86 800 SER A C 1
ATOM 6123 O O . SER A 1 800 ? -23.061 4.243 -15.637 1.00 22.86 800 SER A O 1
ATOM 6125 N N . MET A 1 801 ? -22.479 4.048 -13.470 1.00 24.02 801 MET A N 1
ATOM 6126 C CA . MET A 1 801 ? -22.240 2.598 -13.474 1.00 24.02 801 MET A CA 1
ATOM 6127 C C . MET A 1 801 ? -23.382 1.831 -12.774 1.00 24.02 801 MET A C 1
ATOM 6129 O O . MET A 1 801 ? -23.997 2.372 -11.852 1.00 24.02 801 MET A O 1
ATOM 6133 N N . PRO A 1 802 ? -23.682 0.586 -13.197 1.00 25.03 802 PRO A N 1
ATOM 6134 C CA . PRO A 1 802 ? -24.809 -0.195 -12.696 1.00 25.03 802 PRO A CA 1
ATOM 6135 C C . PRO A 1 802 ? -24.517 -0.888 -11.355 1.00 25.03 802 PRO A C 1
ATOM 6137 O O . PRO A 1 802 ? -23.389 -1.271 -11.052 1.00 25.03 802 PRO A O 1
ATOM 6140 N N . GLN A 1 803 ? -25.585 -1.059 -10.573 1.00 24.16 803 GLN A N 1
ATOM 6141 C CA . GLN A 1 803 ? -25.639 -1.749 -9.284 1.00 24.16 803 GLN A CA 1
ATOM 6142 C C . GLN A 1 803 ? -25.417 -3.265 -9.436 1.00 24.16 803 GLN A C 1
ATOM 6144 O O . GLN A 1 803 ? -26.021 -3.896 -10.301 1.00 24.16 803 GLN A O 1
ATOM 6149 N N . SER A 1 804 ? -24.630 -3.861 -8.536 1.00 23.80 804 SER A N 1
ATOM 6150 C CA . SER A 1 804 ? -24.655 -5.304 -8.261 1.00 23.80 804 SER A CA 1
ATOM 6151 C C . SER A 1 804 ? -24.567 -5.559 -6.755 1.00 23.80 804 SER A C 1
ATOM 6153 O O . SER A 1 804 ? -23.787 -4.916 -6.053 1.00 23.80 804 SER A O 1
ATOM 6155 N N . GLU A 1 805 ? -25.408 -6.476 -6.288 1.00 23.06 805 GLU A N 1
A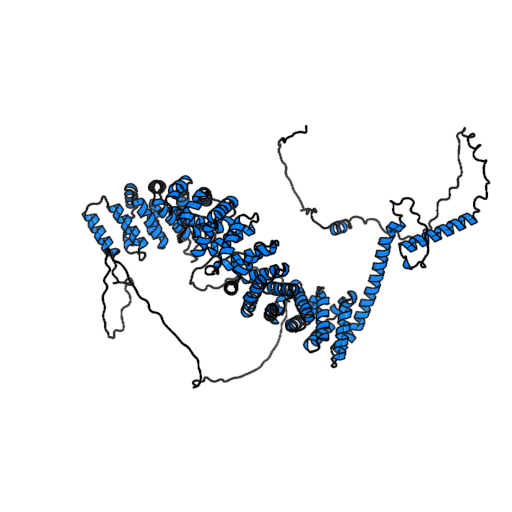TOM 6156 C CA . GLU A 1 805 ? -25.784 -6.744 -4.899 1.00 23.06 805 GLU A CA 1
ATOM 6157 C C . GLU A 1 805 ? -24.674 -7.332 -4.001 1.00 23.06 805 GLU A C 1
ATOM 6159 O O . GLU A 1 805 ? -23.721 -7.968 -4.444 1.00 23.06 805 GLU A O 1
ATOM 6164 N N . ASN A 1 806 ? -24.860 -7.099 -2.697 1.00 23.39 806 ASN A N 1
ATOM 6165 C CA . ASN A 1 806 ? -24.048 -7.490 -1.541 1.00 23.39 806 ASN A CA 1
ATOM 6166 C C . ASN A 1 806 ? -23.688 -8.986 -1.443 1.00 23.39 806 ASN A C 1
ATOM 6168 O O . ASN A 1 806 ? -24.582 -9.825 -1.490 1.00 23.39 806 ASN A O 1
ATOM 6172 N N . GLN A 1 807 ? -22.447 -9.284 -1.022 1.00 23.66 807 GLN A N 1
ATOM 6173 C CA . GLN A 1 807 ? -22.173 -9.981 0.252 1.00 23.66 807 GLN A CA 1
ATOM 6174 C C . GLN A 1 807 ? -20.676 -9.963 0.647 1.00 23.66 807 GLN A C 1
ATOM 6176 O O . GLN A 1 807 ? -19.789 -10.170 -0.172 1.00 23.66 807 GLN A O 1
ATOM 6181 N N . HIS A 1 808 ? -20.456 -9.778 1.956 1.00 24.53 808 HIS A N 1
ATOM 6182 C CA . HIS A 1 808 ? -19.224 -9.844 2.763 1.00 24.53 808 HIS A CA 1
ATOM 6183 C C . HIS A 1 808 ? -18.280 -8.623 2.847 1.00 24.53 808 HIS A C 1
ATOM 6185 O O . HIS A 1 808 ? -17.529 -8.271 1.946 1.00 24.53 808 HIS A O 1
ATOM 6191 N N . MET A 1 809 ? -18.324 -8.018 4.044 1.00 30.12 809 MET A N 1
ATOM 6192 C CA . MET A 1 809 ? -17.547 -6.883 4.536 1.00 30.12 809 MET A CA 1
ATOM 6193 C C . MET A 1 809 ? -16.042 -7.167 4.651 1.00 30.12 809 MET A C 1
ATOM 6195 O O . MET A 1 809 ? -15.616 -7.983 5.468 1.00 30.12 809 MET A O 1
ATOM 6199 N N . SER A 1 810 ? -15.247 -6.358 3.956 1.00 25.95 810 SER A N 1
ATOM 6200 C CA . SER A 1 810 ? -13.892 -5.962 4.348 1.00 25.95 810 SER A CA 1
ATOM 6201 C C . SER A 1 810 ? -13.546 -4.683 3.584 1.00 25.95 810 SER A C 1
ATOM 6203 O O . SER A 1 810 ? -13.244 -4.756 2.398 1.00 25.95 810 SER A O 1
ATOM 6205 N N . TRP A 1 811 ? -13.634 -3.515 4.224 1.00 33.88 811 TRP A N 1
ATOM 6206 C CA . TRP A 1 811 ? -13.328 -2.240 3.567 1.00 33.88 811 TRP A CA 1
ATOM 6207 C C . TRP A 1 811 ? -12.432 -1.360 4.435 1.00 33.88 811 TRP A C 1
ATOM 6209 O O . TRP A 1 811 ? -12.793 -1.013 5.558 1.00 33.88 811 TRP A O 1
ATOM 6219 N N . PHE A 1 812 ? -11.296 -0.980 3.854 1.00 30.33 812 PHE A N 1
ATOM 6220 C CA . PHE A 1 812 ? -10.903 0.417 3.689 1.00 30.33 812 PHE A CA 1
ATOM 6221 C C . PHE A 1 812 ? -10.462 0.552 2.228 1.00 30.33 812 PHE A C 1
ATOM 6223 O O . PHE A 1 812 ? -9.448 -0.037 1.854 1.00 30.33 812 PHE A O 1
ATOM 6230 N N . ASP A 1 813 ? -11.256 1.248 1.407 1.00 25.31 813 ASP A N 1
ATOM 6231 C CA . ASP A 1 813 ? -10.805 1.683 0.084 1.00 25.31 813 ASP A CA 1
ATOM 6232 C C . ASP A 1 813 ? -10.083 3.018 0.219 1.00 25.31 813 ASP A C 1
ATOM 6234 O O . ASP A 1 813 ? -10.449 3.883 1.018 1.00 25.31 813 ASP A O 1
ATOM 6238 N N . THR A 1 814 ? -9.011 3.121 -0.541 1.00 22.81 814 THR A N 1
ATOM 6239 C CA . THR A 1 814 ? -8.082 4.237 -0.604 1.00 22.81 814 THR A CA 1
ATOM 6240 C C . THR A 1 814 ? -8.548 5.226 -1.663 1.00 22.81 814 THR A C 1
ATOM 6242 O O . THR A 1 814 ? -8.528 4.879 -2.843 1.00 22.81 814 THR A O 1
ATOM 6245 N N . ASP A 1 815 ? -8.867 6.462 -1.283 1.00 21.56 815 ASP A N 1
ATOM 6246 C CA . ASP A 1 815 ? -8.887 7.560 -2.251 1.00 21.56 815 ASP A CA 1
ATOM 6247 C C . ASP A 1 815 ? -7.441 8.023 -2.514 1.00 21.56 815 ASP A C 1
ATOM 6249 O O . ASP A 1 815 ? -6.763 8.499 -1.604 1.00 21.56 815 ASP A O 1
ATOM 6253 N N . LEU A 1 816 ? -7.005 7.769 -3.757 1.00 27.75 816 LEU A N 1
ATOM 6254 C CA . LEU A 1 816 ? -5.878 8.315 -4.547 1.00 27.75 816 LEU A CA 1
ATOM 6255 C C . LEU A 1 816 ? -4.620 8.851 -3.835 1.00 27.75 816 LEU A C 1
ATOM 6257 O O . LEU A 1 816 ? -4.665 9.943 -3.229 1.00 27.75 816 LEU A O 1
#

pLDDT: mean 77.19, std 28.79, range [21.56, 98.88]

Foldseek 3Di:
DDDDDDDDDDDDDDDDDDDDDDDDDDDDPPDDDPVVVVVVVPPDDDDDDDDPDPDDDDDDDDDDDDDDDDDDDDPPPPPPPPPDDDDDDDDDDPVRVVVVVVVVVVLVVVLLCCLQPVVVDDPPDDRDDPDPDPVDDDPSNVCSVVNNVVVVVVVVVVVLVVLLVVLLVCQVVLLVQLPDPDLVSVLVSLQVLLVLLVRPNSVVSCLVDLSSLLSLLVSLVPDPDPSSLLSSLSSLLSLLVDLSSLVSCVVSLVLLSLLVQLPPPDPSSVQSSLNSLLSNLVRPPPSLVSCVVSVSLLSLLVVLVVDPPLVSLLSSLLSLLSNLAPDLVSLVSCVVSLNLLSLLVQLQPDDPVSNLLSSLSNLLSNLQHPSSLLVNVVSVVLVSLLVCCPPPDPSNNLSSLSSLLSNLLVNLPPPDCLSVLLSLLVQLPDPDPSSVLSSLSSLLNNLPPRQVSLVSCVVSVVLLSLLVSLVVCDQVCSRQLSSLSNLLSSLDDYPCNLVSLVSCVVSVSLLSLLVCLDPPHFDSNNLSSLSNLLSSLLHVVCLVVNVVSPNQLSLLVLLVVLVVVVVVVVVVCPPPPDQDDDVNHHSVSSNLSSLSSLLSSLLDPVSLVVNVVSVCLLVLLVQLPPPDVSSLLSSLSNLLSNLVDVVSLVVNVVSVSLVSLLVQCQPPDLSNNVSSLSSNQSNCPPPDPVVNVVSVVSSCVSNPPDPPDDDDDDDDDDDDDDDDDDDDDDDDDDDDDDDDDDDDDDDDDDDDDYDDDDDDDDDDDDDDDDDDDDDDDDDDDDDDDDDDDDDDDDDDDDDDDDDDDDDDDDDDDDDD

Sequence (816 aa):
MSSYQQMSASGQSRTMSSNANEGSNYMDLSNMPMDKQRTMMWPDQYNIDSGIHSGTTTQAPSISSKSHGDELDDEEKLMYEWSQSAGFGDGYSQNEVDDINQTLNQTRSQRVRAAMFPETLPEGVQIPSTQIHPDQPTAVQRLSEPSQMLKHAVVNLINYQDDADLATRAIPELIKLLNDEDQVVVTQAAMMVHQLSKKEASRHAIMNSPQILAALVRAMNNTDDLEITRCAAGTLHNLSHHRQGLLAIFKSGGIPALVKLLSSPVESVLFYAITTLHNLLLHQEGSKMAVRLAGGLQKMVALLQRNNNVKFLAITTDCLQILAYGNQESKLIILASGGPGELVRIMKSYTYEKLLWTTSRVLKVLSVCQSNKPAIVEAGGMQALAMHLGHQSQRLVQNCLWTLRNLSDAATKVDALEGILQVLTQLLSSNDINVITCAAGILSNLTCNNQRNKVIVCQVGGIEALVRTIMQAGDREDITEPTVCALRHLTARHPEAEMAQNAVRLHYGLPVLVKLLHPPSRWPLIKAVVGLIHNLALCPANHAPLREHGALPRIVQLLIRAHQDTQRRASVSSANGGPSLVDGVRMEDIVEGTGGALHILAREPHNRAVIRGLNCIPLFVQLLYSPIENIQRVAAGVLCELAADKEGAEIIEQEGATAPLTELLHSRNEGVATYAAAVLFRMSEDKPQDYKKRLSMELTSSLYRGDQNQAWSDPPGFDDVNQMAMGEGTREQMYQPPHHGSQGSMYSGQPDINRHGFENVPTDSMQGLELGSHPGSAYGPMDNMTELGATSGDYNLDSSMPQSENQHMSWFDTDL

Solvent-accessible surface area (backbone atoms only — not comparable to full-atom values): 48434 Å² total; per-residue (Å²): 134,86,80,88,83,86,89,80,89,87,88,85,92,86,90,85,91,85,89,85,88,84,85,81,90,78,80,85,76,92,83,70,65,72,74,62,60,61,64,71,69,66,80,86,80,82,90,82,83,88,76,92,68,89,81,78,82,88,78,78,91,78,91,80,89,82,90,85,80,88,80,91,84,88,76,92,80,76,90,80,82,87,86,84,80,83,76,94,73,75,80,74,50,74,66,53,51,49,52,51,50,50,52,51,51,51,53,50,51,48,51,47,36,51,48,47,42,49,86,81,51,70,91,85,73,83,75,86,81,86,68,88,46,96,91,51,80,47,75,57,65,67,44,14,61,63,42,38,51,49,50,52,51,52,52,52,50,53,52,35,52,54,41,24,53,52,33,56,69,43,46,68,57,43,35,52,34,32,66,46,89,51,63,69,51,22,35,53,31,28,48,53,52,28,57,38,34,72,40,70,38,20,29,52,40,51,46,72,34,62,63,48,48,36,30,41,45,47,42,47,68,77,52,89,52,65,64,36,35,36,25,36,33,48,24,52,31,55,36,34,81,34,75,60,23,31,51,41,40,56,76,39,56,34,55,51,52,36,42,59,37,58,72,50,92,47,66,70,39,31,52,26,23,52,51,31,51,39,42,29,60,75,74,32,87,70,36,59,58,50,38,54,76,51,50,32,60,55,46,49,43,56,44,64,80,76,48,88,52,58,70,61,47,24,52,46,33,40,44,52,28,67,52,29,55,98,32,70,67,45,44,51,49,37,46,78,55,48,31,43,48,52,50,28,46,49,46,65,72,61,81,58,62,67,31,49,36,27,38,34,49,29,49,37,57,34,24,77,35,82,78,40,24,56,50,26,47,74,55,44,29,61,62,26,41,53,72,41,63,83,46,90,52,60,75,39,26,51,35,29,39,57,24,44,40,53,34,19,72,77,41,44,82,60,78,92,48,66,69,50,51,48,51,35,45,56,38,44,74,51,90,47,66,69,54,26,29,31,29,29,40,26,47,21,34,35,23,46,96,21,50,66,50,27,48,52,36,54,76,69,48,31,55,58,38,40,40,51,40,42,70,71,42,62,89,40,53,79,40,34,34,31,30,37,40,26,51,33,35,41,25,46,85,44,96,53,12,67,59,39,36,48,46,38,52,75,60,63,29,56,61,57,52,45,54,47,69,39,85,91,56,51,55,59,43,32,49,34,43,35,49,26,49,29,39,33,32,73,40,71,89,40,46,63,61,44,50,76,60,45,38,59,68,51,41,51,53,50,28,54,51,24,45,52,52,47,55,60,41,64,76,61,46,86,78,62,94,63,88,70,59,50,83,87,32,49,37,64,59,43,31,31,33,33,33,42,24,49,26,45,43,26,75,39,70,71,47,30,56,52,50,55,73,66,69,46,61,64,57,36,50,57,33,50,72,44,94,46,66,67,37,21,29,22,23,30,37,31,47,28,42,37,23,72,41,69,73,39,16,53,53,46,52,74,64,54,36,63,61,60,33,58,58,34,30,68,45,92,46,63,66,33,16,51,24,20,48,51,30,56,51,44,55,36,70,87,49,58,70,69,55,48,51,51,51,53,52,51,53,50,61,47,67,60,71,71,96,78,84,84,86,90,88,78,85,94,85,83,85,86,89,86,91,84,78,87,80,89,78,81,87,88,89,89,83,88,88,89,83,90,82,87,88,83,84,83,90,84,82,84,84,88,85,90,83,86,90,88,87,87,86,84,88,86,90,83,90,86,84,90,83,85,88,87,87,90,89,87,85,89,85,90,89,85,90,84,89,82,84,92,76,90,77,94,74,92,75,90,76,90,82,85,91,81,84,91,85,87,95,82,85,86,84,79,86,130

Organism: Patella caerulea (NCBI:txid87958)

Secondary structure (DSSP, 8-state):
------------------------PPPP-TTS-HHHHHHTT-SS---S----------PPPP-------------TTSSSSS--SS-------HHHHHHHHHHHHHHHHHHHHHHH-GGGSPTT-------SSTTS--HHHHHHHHHHHHHHHHHHHHHHHHHHHHHHHHHHHHHHHHT-S-HHHHHHHHHHHHHHHHSHHHHHHHHT-HHHHHHHHHHHHS---HHHHHHHHHHHHHHTTSHHHHHHHHHTTHHHHHHHHTT-S-HHHHHHHHHHHHHHHHH-TTHHHHHHHTTHHHHHHHHHHH---HHHHHHHHHHHHHHHTT-HHHHHHHHHTTHHHHHHHHHHH---HHHHHHHHHHHHHHHTSTTHHHHHHHTTHHHHHHTTTT-S-HHHHHHHHHHHHHHTTTGGG-S--HHHHHHHHHHTT-S-HHHHHHHHHHHHHHHTT-HHHHHHHHHTTHHHHHHHHHHHHTT-HHHHHHHHHHHHHHTSSSTTHHHHHHHHHHTTHHHHHHHTTSTT--HHHHHHHHHHHHHHTTSGGGHHHHHHTTHHHHHHHHHHHHHHHHHHHHTTTTSS-S--EETTEEHHHHHHHHHHHHHHHTTSHHHHHHHHHTT-HHHHHHHTT-S-HHHHHHHHHHHHHHTTSHHHHHHHHHTTTHHHHHHHTT-S-HHHHHHHHHHHHHHTTTS-HHHHHHHHHHHHHHH---S--S------------------------------------------------------------------------------------------PPP-------------